Protein AF-0000000080482370 (afdb_homodimer)

pLDDT: mean 96.62, std 3.73, range [71.25, 99.0]

Secondary structure (DSSP, 8-state):
----TTPPPPPPPTT-BTTEEEEETTT--EE-SSSS--SB-TTT--BEEEEESS---GGG--SSSGGGGGGGSSSS--S-S------EEE-HHHHHHHT-SEEEEEEGGGSTTSBTHHHHHHHHHHHHHHHT--EEEES-SSHHHHHHHHHHHHHT-EEEEEEETT---HHHHHHHHHTT-EEEEESS-HHHHHHHHHHHHHTTS-EE-STT-TTHHHHHTHHHHHHHHHHHHHHSS--SEEEEE-SSSHHHHHHHHHHHHHHHHTSS-GGGSPEEEEEEETTB-HHHHHHHHT-SSPPP-SS---S-GGG--SS-TTHHHHHHHHHHTT-EEEEE-HHHHHHHHHHHHTTT--B-HHHHHHHHHHHHHHHHTSS-TT-EEEEEE-BBGGG-HHHHHHHSPPPEEE-S-HHHHHHHHH-/----TTPPPPPPPTT-BTTEEEEETTT--EE-SSSS--SB-TTT--BEEEEESS---GGG--SSSGGGGGGGSSSS--S-S------EEE-HHHHHHHT-SEEEEEEGGGSTTSBTHHHHHHHHHHHHHHHT--EEEES-SSHHHHHHHHHHHHHT-EEEEEEETT---HHHHHHHHHTT-EEEEESS-HHHHHHHHHHHHHTTS-EE-STT-TTHHHHHTHHHHHHHHHHHHHHSS--SEEEEE-SSSHHHHHHHHHHHHHHHHTSS-GGGSPEEEEEEETTB-HHHHHHHHT-SSPPP-SS---S-GGG--SS-TTHHHHHHHHHHTT-EEEEE-HHHHHHHHHHHHTTT--B-HHHHHHHHHHHHHHHHTSS-TT-EEEEEE-BBGGG-HHHHHHHSPPPEEE-S-HHHHHHHHH-

Radius of gyration: 26.83 Å; Cα contacts (8 Å, |Δi|>4): 2049; chains: 2; bounding box: 62×74×64 Å

Structure (mmCIF, N/CA/C/O backbone):
data_AF-0000000080482370-model_v1
#
loop_
_entity.id
_entity.type
_entity.pdbx_description
1 polymer 'Threonine synthase'
#
loop_
_atom_site.group_PDB
_atom_site.id
_atom_site.type_symbol
_atom_site.label_atom_id
_atom_site.label_alt_id
_atom_site.label_comp_id
_atom_site.label_asym_id
_atom_site.label_entity_id
_atom_site.label_seq_id
_atom_site.pdbx_PDB_ins_code
_atom_site.Cartn_x
_atom_site.Cartn_y
_atom_site.Cartn_z
_atom_site.occupancy
_atom_site.B_iso_or_equiv
_atom_site.auth_seq_id
_atom_site.auth_comp_id
_atom_site.auth_asym_id
_atom_site.auth_atom_id
_atom_site.pdbx_PDB_model_num
ATOM 1 N N . MET A 1 1 ? 8.766 -36.75 -7.984 1 87.38 1 MET A N 1
ATOM 2 C CA . MET A 1 1 ? 8.227 -36.594 -6.637 1 87.38 1 MET A CA 1
ATOM 3 C C . MET A 1 1 ? 6.703 -36.562 -6.664 1 87.38 1 MET A C 1
ATOM 5 O O . MET A 1 1 ? 6.109 -36.125 -7.656 1 87.38 1 MET A O 1
ATOM 9 N N . SER A 1 2 ? 6.082 -36.969 -5.535 1 91.25 2 SER A N 1
ATOM 10 C CA . SER A 1 2 ? 4.625 -37 -5.457 1 91.25 2 SER A CA 1
ATOM 11 C C . SER A 1 2 ? 4.078 -35.625 -5.086 1 91.25 2 SER A C 1
ATOM 13 O O . SER A 1 2 ? 4.621 -34.938 -4.211 1 91.25 2 SER A O 1
ATOM 15 N N . LEU A 1 3 ? 3.051 -35.25 -5.801 1 95.25 3 LEU A N 1
ATOM 16 C CA . LEU A 1 3 ? 2.344 -34 -5.48 1 95.25 3 LEU A CA 1
ATOM 17 C C . LEU A 1 3 ? 1.021 -34.312 -4.785 1 95.25 3 LEU A C 1
ATOM 19 O O . LEU A 1 3 ? 0.15 -33.438 -4.703 1 95.25 3 LEU A O 1
ATOM 23 N N . GLU A 1 4 ? 0.914 -35.5 -4.273 1 97.19 4 GLU A N 1
ATOM 24 C CA . GLU A 1 4 ? -0.281 -35.875 -3.514 1 97.19 4 GLU A CA 1
ATOM 25 C C . GLU A 1 4 ? -0.343 -35.094 -2.195 1 97.19 4 GLU A C 1
ATOM 27 O O . GLU A 1 4 ? 0.682 -34.906 -1.541 1 97.19 4 GLU A O 1
ATOM 32 N N . LEU A 1 5 ? -1.515 -34.75 -1.799 1 98.12 5 LEU A N 1
ATOM 33 C CA . LEU A 1 5 ? -1.731 -33.938 -0.589 1 98.12 5 LEU A CA 1
ATOM 34 C C . LEU A 1 5 ? -1.201 -34.688 0.639 1 98.12 5 LEU A C 1
ATOM 36 O O . LEU A 1 5 ? -0.65 -34.062 1.549 1 98.12 5 LEU A O 1
ATOM 40 N N . THR A 1 6 ? -1.288 -36.031 0.65 1 97 6 THR A N 1
ATOM 41 C CA . THR A 1 6 ? -0.94 -36.812 1.835 1 97 6 THR A CA 1
ATOM 42 C C . THR A 1 6 ? 0.408 -37.5 1.652 1 97 6 THR A C 1
ATOM 44 O O . THR A 1 6 ? 0.727 -38.438 2.371 1 97 6 THR A O 1
ATOM 47 N N . ALA A 1 7 ? 1.116 -37.094 0.603 1 95.38 7 ALA A N 1
ATOM 48 C CA . ALA A 1 7 ? 2.457 -37.625 0.438 1 95.38 7 ALA A CA 1
ATOM 49 C C . ALA A 1 7 ? 3.287 -37.438 1.704 1 95.38 7 ALA A C 1
ATOM 51 O O . ALA A 1 7 ? 3.211 -36.406 2.354 1 95.38 7 ALA A O 1
ATOM 52 N N . PRO A 1 8 ? 4.031 -38.469 2.096 1 94.5 8 PRO A N 1
ATOM 53 C CA . PRO A 1 8 ? 4.836 -38.312 3.312 1 94.5 8 PRO A CA 1
ATOM 54 C C . PRO A 1 8 ? 5.926 -37.25 3.18 1 94.5 8 PRO A C 1
ATOM 56 O O . PRO A 1 8 ? 6.297 -36.875 2.062 1 94.5 8 PRO A O 1
ATOM 59 N N . ALA A 1 9 ? 6.426 -36.844 4.332 1 93.38 9 ALA A N 1
ATOM 60 C CA . ALA A 1 9 ? 7.562 -35.906 4.34 1 93.38 9 ALA A CA 1
ATOM 61 C C . ALA A 1 9 ? 8.773 -36.531 3.645 1 93.38 9 ALA A C 1
ATOM 63 O O . ALA A 1 9 ? 9.039 -37.719 3.791 1 93.38 9 ALA A O 1
ATOM 64 N N . PRO A 1 10 ? 9.406 -35.719 2.949 1 92.5 10 PRO A N 1
ATOM 65 C CA . PRO A 1 10 ? 10.562 -36.25 2.223 1 92.5 10 PRO A CA 1
ATOM 66 C C . PRO A 1 10 ? 11.758 -36.531 3.131 1 92.5 10 PRO A C 1
ATOM 68 O O . PRO A 1 10 ? 11.898 -35.875 4.18 1 92.5 10 PRO A O 1
ATOM 71 N N . GLU A 1 11 ? 12.555 -37.5 2.68 1 94.88 11 GLU A N 1
ATOM 72 C CA . GLU A 1 11 ? 13.836 -37.75 3.334 1 94.88 11 GLU A CA 1
ATOM 73 C C . GLU A 1 11 ? 14.922 -36.812 2.787 1 94.88 11 GLU A C 1
ATOM 75 O O . GLU A 1 11 ? 14.992 -36.594 1.579 1 94.88 11 GLU A O 1
ATOM 80 N N . GLU A 1 12 ? 15.719 -36.344 3.656 1 97.5 12 GLU A N 1
ATOM 81 C CA . GLU A 1 12 ? 16.781 -35.438 3.26 1 97.5 12 GLU A CA 1
ATOM 82 C C . GLU A 1 12 ? 17.812 -36.125 2.391 1 97.5 12 GLU A C 1
ATOM 84 O O . GLU A 1 12 ? 18.422 -37.125 2.814 1 97.5 12 GLU A O 1
ATOM 89 N N . PRO A 1 13 ? 17.984 -35.656 1.242 1 98 13 PRO A N 1
ATOM 90 C CA . PRO A 1 13 ? 19.047 -36.25 0.412 1 98 13 PRO A CA 1
ATOM 91 C C . PRO A 1 13 ? 20.422 -35.688 0.731 1 98 13 PRO A C 1
ATOM 93 O O . PRO A 1 13 ? 20.547 -34.719 1.469 1 98 13 PRO A O 1
ATOM 96 N N . SER A 1 14 ? 21.438 -36.312 0.181 1 97.69 14 SER A N 1
ATOM 97 C CA . SER A 1 14 ? 22.812 -35.938 0.451 1 97.69 14 SER A CA 1
ATOM 98 C C . SER A 1 14 ? 23.125 -34.562 -0.14 1 97.69 14 SER A C 1
ATOM 100 O O . SER A 1 14 ? 23.969 -33.812 0.368 1 97.69 14 SER A O 1
ATOM 102 N N . VAL A 1 15 ? 22.359 -34.125 -1.135 1 97.88 15 VAL A N 1
ATOM 103 C CA . VAL A 1 15 ? 22.641 -32.875 -1.849 1 97.88 15 VAL A CA 1
ATOM 104 C C . VAL A 1 15 ? 22.016 -31.688 -1.105 1 97.88 15 VAL A C 1
ATOM 106 O O . VAL A 1 15 ? 22.25 -30.531 -1.459 1 97.88 15 VAL A O 1
ATOM 109 N N . ALA A 1 16 ? 21.281 -31.984 -0.115 1 98.06 16 ALA A N 1
ATOM 110 C CA . ALA A 1 16 ? 20.562 -30.922 0.606 1 98.06 16 ALA A CA 1
ATOM 111 C C . ALA A 1 16 ? 21.547 -29.969 1.276 1 98.06 16 ALA A C 1
ATOM 113 O O . ALA A 1 16 ? 22.641 -30.375 1.692 1 98.06 16 ALA A O 1
ATOM 114 N N . ASP A 1 17 ? 21.234 -28.766 1.268 1 97.31 17 ASP A N 1
ATOM 115 C CA . ASP A 1 17 ? 21.922 -27.75 2.059 1 97.31 17 ASP A CA 1
ATOM 116 C C . ASP A 1 17 ? 21.062 -27.312 3.252 1 97.31 17 ASP A C 1
ATOM 118 O O . ASP A 1 17 ? 20.109 -26.562 3.098 1 97.31 17 ASP A O 1
ATOM 122 N N . ASP A 1 18 ? 21.453 -27.734 4.527 1 95.31 18 ASP A N 1
ATOM 123 C CA . ASP A 1 18 ? 20.734 -27.438 5.758 1 95.31 18 ASP A CA 1
ATOM 124 C C . ASP A 1 18 ? 19.25 -27.812 5.633 1 95.31 18 ASP A C 1
ATOM 126 O O . ASP A 1 18 ? 18.375 -26.984 5.859 1 95.31 18 ASP A O 1
ATOM 130 N N . GLY A 1 19 ? 19.031 -28.953 5.023 1 97.25 19 GLY A N 1
ATOM 131 C CA . GLY A 1 19 ? 17.703 -29.516 4.949 1 97.25 19 GLY A CA 1
ATOM 132 C C . GLY A 1 19 ? 16.906 -29.031 3.748 1 97.25 19 GLY A C 1
ATOM 133 O O . GLY A 1 19 ? 15.734 -29.359 3.592 1 97.25 19 GLY A O 1
ATOM 134 N N . THR A 1 20 ? 17.5 -28.203 2.877 1 98.19 20 THR A N 1
ATOM 135 C CA . THR A 1 20 ? 16.828 -27.641 1.705 1 98.19 20 THR A CA 1
ATOM 136 C C . THR A 1 20 ? 17.438 -28.203 0.421 1 98.19 20 THR A C 1
ATOM 138 O O . THR A 1 20 ? 18.672 -28.312 0.31 1 98.19 20 THR A O 1
ATOM 141 N N . TRP A 1 21 ? 16.656 -28.625 -0.533 1 98.5 21 TRP A N 1
ATOM 142 C CA . TRP A 1 21 ? 17.156 -29.047 -1.839 1 98.5 21 TRP A CA 1
ATOM 143 C C . TRP A 1 21 ? 16.125 -28.781 -2.928 1 98.5 21 TRP A C 1
ATOM 145 O O . TRP A 1 21 ? 15.008 -28.328 -2.641 1 98.5 21 TRP A O 1
ATOM 155 N N . LEU A 1 22 ? 16.469 -28.891 -4.18 1 98.5 22 LEU A N 1
ATOM 156 C CA . LEU A 1 22 ? 15.578 -28.828 -5.324 1 98.5 22 LEU A CA 1
ATOM 157 C C . LEU A 1 22 ? 15.25 -30.219 -5.844 1 98.5 22 LEU A C 1
ATOM 159 O O . LEU A 1 22 ? 16.125 -31.094 -5.879 1 98.5 22 LEU A O 1
ATOM 163 N N . GLU A 1 23 ? 14.023 -30.406 -6.188 1 98.44 23 GLU A N 1
ATOM 164 C CA . GLU A 1 23 ? 13.617 -31.703 -6.719 1 98.44 23 GLU A CA 1
ATOM 165 C C . GLU A 1 23 ? 12.711 -31.547 -7.934 1 98.44 23 GLU A C 1
ATOM 167 O O . GLU A 1 23 ? 11.797 -30.719 -7.93 1 98.44 23 GLU A O 1
ATOM 172 N N . CYS A 1 24 ? 12.969 -32.281 -8.969 1 98.31 24 CYS A N 1
ATOM 173 C CA . CYS A 1 24 ? 12.164 -32.25 -10.188 1 98.31 24 CYS A CA 1
ATOM 174 C C . CYS A 1 24 ? 10.828 -32.938 -9.977 1 98.31 24 CYS A C 1
ATOM 176 O O . CYS A 1 24 ? 10.773 -34.062 -9.484 1 98.31 24 CYS A O 1
ATOM 178 N N . ILE A 1 25 ? 9.789 -32.344 -10.43 1 97.69 25 ILE A N 1
ATOM 179 C CA . ILE A 1 25 ? 8.461 -32.906 -10.172 1 97.69 25 ILE A CA 1
ATOM 180 C C . ILE A 1 25 ? 8.164 -34 -11.172 1 97.69 25 ILE A C 1
ATOM 182 O O . ILE A 1 25 ? 7.211 -34.781 -10.992 1 97.69 25 ILE A O 1
ATOM 186 N N . GLU A 1 26 ? 8.945 -34.094 -12.195 1 96.75 26 GLU A N 1
ATOM 187 C CA . GLU A 1 26 ? 8.711 -35.062 -13.258 1 96.75 26 GLU A CA 1
ATOM 188 C C . GLU A 1 26 ? 9.555 -36.312 -13.055 1 96.75 26 GLU A C 1
ATOM 190 O O . GLU A 1 26 ? 9.023 -37.438 -12.984 1 96.75 26 GLU A O 1
ATOM 195 N N . CYS A 1 27 ? 10.914 -36.156 -12.914 1 97.69 27 CYS A N 1
ATOM 196 C CA . CYS A 1 27 ? 11.773 -37.344 -12.906 1 97.69 27 CYS A CA 1
ATOM 197 C C . CYS A 1 27 ? 12.344 -37.594 -11.516 1 97.69 27 CYS A C 1
ATOM 199 O O . CYS A 1 27 ? 13 -38.625 -11.281 1 97.69 27 CYS A O 1
ATOM 201 N N . GLY A 1 28 ? 12.203 -36.656 -10.578 1 97.12 28 GLY A N 1
ATOM 202 C CA . GLY A 1 28 ? 12.617 -36.875 -9.203 1 97.12 28 GLY A CA 1
ATOM 203 C C . GLY A 1 28 ? 14.078 -36.531 -8.961 1 97.12 28 GLY A C 1
ATOM 204 O O . GLY A 1 28 ? 14.57 -36.688 -7.84 1 97.12 28 GLY A O 1
ATOM 205 N N . ALA A 1 29 ? 14.742 -36.031 -9.977 1 98.06 29 ALA A N 1
ATOM 206 C CA . ALA A 1 29 ? 16.141 -35.625 -9.789 1 98.06 29 ALA A CA 1
ATOM 207 C C . ALA A 1 29 ? 16.266 -34.594 -8.688 1 98.06 29 ALA A C 1
ATOM 209 O O . ALA A 1 29 ? 15.414 -33.719 -8.555 1 98.06 29 ALA A O 1
ATOM 210 N N . GLN A 1 30 ? 17.328 -34.719 -7.891 1 98.31 30 GLN A N 1
ATOM 211 C CA . GLN A 1 30 ? 17.578 -33.844 -6.738 1 98.31 30 GLN A CA 1
ATOM 212 C C . GLN A 1 30 ? 18.844 -33.031 -6.918 1 98.31 30 GLN A C 1
ATOM 214 O O . GLN A 1 30 ? 19.844 -33.531 -7.457 1 98.31 30 GLN A O 1
ATOM 219 N N . PHE A 1 31 ? 18.766 -31.766 -6.543 1 98.38 31 PHE A N 1
ATOM 220 C CA . PHE A 1 31 ? 19.906 -30.859 -6.742 1 98.38 31 PHE A CA 1
ATOM 221 C C . PHE A 1 31 ? 20.141 -30.016 -5.5 1 98.38 31 PHE A C 1
ATOM 223 O O . PHE A 1 31 ? 19.203 -29.703 -4.766 1 98.38 31 PHE A O 1
ATOM 230 N N . ALA A 1 32 ? 21.453 -29.656 -5.297 1 98 32 ALA A N 1
ATOM 231 C CA . ALA A 1 32 ? 21.766 -28.641 -4.301 1 98 32 ALA A CA 1
ATOM 232 C C . ALA A 1 32 ? 21.094 -27.312 -4.637 1 98 32 ALA A C 1
ATOM 234 O O . ALA A 1 32 ? 21.062 -26.906 -5.801 1 98 32 ALA A O 1
ATOM 235 N N . PRO A 1 33 ? 20.578 -26.703 -3.668 1 97.81 33 PRO A N 1
ATOM 236 C CA . PRO A 1 33 ? 19.75 -25.531 -3.951 1 97.81 33 PRO A CA 1
ATOM 237 C C . PRO A 1 33 ? 20.562 -24.297 -4.336 1 97.81 33 PRO A C 1
ATOM 239 O O . PRO A 1 33 ? 20.078 -23.438 -5.082 1 97.81 33 PRO A O 1
ATOM 242 N N . PHE A 1 34 ? 21.812 -24.156 -3.824 1 96.38 34 PHE A N 1
ATOM 243 C CA . PHE A 1 34 ? 22.5 -22.875 -3.941 1 96.38 34 PHE A CA 1
ATOM 244 C C . PHE A 1 34 ? 23.891 -23.047 -4.551 1 96.38 34 PHE A C 1
ATOM 246 O O . PHE A 1 34 ? 24.734 -22.172 -4.41 1 96.38 34 PHE A O 1
ATOM 253 N N . GLU A 1 35 ? 24.156 -24.141 -5.16 1 94.69 35 GLU A N 1
ATOM 254 C CA . GLU A 1 35 ? 25.469 -24.375 -5.758 1 94.69 35 GLU A CA 1
ATOM 255 C C . GLU A 1 35 ? 25.516 -23.859 -7.191 1 94.69 35 GLU A C 1
ATOM 257 O O . GLU A 1 35 ? 26.578 -23.453 -7.668 1 94.69 35 GLU A O 1
ATOM 262 N N . ASP A 1 36 ? 24.391 -24 -7.871 1 93.5 36 ASP A N 1
ATOM 263 C CA . ASP A 1 36 ? 24.266 -23.531 -9.25 1 93.5 36 ASP A CA 1
ATOM 264 C C . ASP A 1 36 ? 22.922 -22.859 -9.484 1 93.5 36 ASP A C 1
ATOM 266 O O . ASP A 1 36 ? 21.953 -23.109 -8.758 1 93.5 36 ASP A O 1
ATOM 270 N N . ILE A 1 37 ? 22.969 -21.984 -10.445 1 93.62 37 ILE A N 1
ATOM 271 C CA . ILE A 1 37 ? 21.688 -21.422 -10.898 1 93.62 37 ILE A CA 1
ATOM 272 C C . ILE A 1 37 ? 20.906 -22.469 -11.664 1 93.62 37 ILE A C 1
ATOM 274 O O . ILE A 1 37 ? 21.375 -23.016 -12.664 1 93.62 37 ILE A O 1
ATOM 278 N N . ARG A 1 38 ? 19.75 -22.828 -11.188 1 93.56 38 ARG A N 1
ATOM 279 C CA . ARG A 1 38 ? 18.891 -23.828 -11.82 1 93.56 38 ARG A CA 1
ATOM 280 C C . ARG A 1 38 ? 17.438 -23.375 -11.836 1 93.56 38 ARG A C 1
ATOM 282 O O . ARG A 1 38 ? 16.875 -23.047 -10.789 1 93.56 38 ARG A O 1
ATOM 289 N N . TYR A 1 39 ? 16.906 -23.359 -13.023 1 93.81 39 TYR A N 1
ATOM 290 C CA . TYR A 1 39 ? 15.5 -22.984 -13.156 1 93.81 39 TYR A CA 1
ATOM 291 C C . TYR A 1 39 ? 14.641 -24.203 -13.469 1 93.81 39 TYR A C 1
ATOM 293 O O . TYR A 1 39 ? 13.469 -24.25 -13.07 1 93.81 39 TYR A O 1
ATOM 301 N N . THR A 1 40 ? 15.172 -25.109 -14.211 1 95.31 40 THR A N 1
ATOM 302 C CA . THR A 1 40 ? 14.531 -26.375 -14.562 1 95.31 40 THR A CA 1
ATOM 303 C C . THR A 1 40 ? 15.484 -27.531 -14.328 1 95.31 40 THR A C 1
ATOM 305 O O . THR A 1 40 ? 16.672 -27.328 -14.039 1 95.31 40 THR A O 1
ATOM 308 N N . CYS A 1 41 ? 14.945 -28.703 -14.398 1 97.31 41 CYS A N 1
ATOM 309 C CA . CYS A 1 41 ? 15.711 -29.922 -14.172 1 97.31 41 CYS A CA 1
ATOM 310 C C . CYS A 1 41 ? 16.781 -30.109 -15.242 1 97.31 41 CYS A C 1
ATOM 312 O O . CYS A 1 41 ? 16.484 -30 -16.438 1 97.31 41 CYS A O 1
ATOM 314 N N . ASP A 1 42 ? 18 -30.469 -14.828 1 95.88 42 ASP A N 1
ATOM 315 C CA . ASP A 1 42 ? 19.109 -30.688 -15.75 1 95.88 42 ASP A CA 1
ATOM 316 C C . ASP A 1 42 ? 18.891 -31.938 -16.594 1 95.88 42 ASP A C 1
ATOM 318 O O . ASP A 1 42 ? 19.453 -32.062 -17.688 1 95.88 42 ASP A O 1
ATOM 322 N N . ASP A 1 43 ? 18.078 -32.812 -16.094 1 97.12 43 ASP A N 1
ATOM 323 C CA . ASP A 1 43 ? 17.938 -34.125 -16.719 1 97.12 43 ASP A CA 1
ATOM 324 C C . ASP A 1 43 ? 16.781 -34.156 -17.703 1 97.12 43 ASP A C 1
ATOM 326 O O . ASP A 1 43 ? 16.859 -34.781 -18.75 1 97.12 43 ASP A O 1
ATOM 330 N N . CYS A 1 44 ? 15.68 -33.469 -17.406 1 97.62 44 CYS A N 1
ATOM 331 C CA . CYS A 1 44 ? 14.508 -33.656 -18.266 1 97.62 44 CYS A CA 1
ATOM 332 C C . CYS A 1 44 ? 13.836 -32.312 -18.547 1 97.62 44 CYS A C 1
ATOM 334 O O . CYS A 1 44 ? 12.766 -32.281 -19.172 1 97.62 44 CYS A O 1
ATOM 336 N N . ASP A 1 45 ? 14.312 -31.188 -17.969 1 95.88 45 ASP A N 1
ATOM 337 C CA . ASP A 1 45 ? 13.844 -29.828 -18.172 1 95.88 45 ASP A CA 1
ATOM 338 C C . ASP A 1 45 ? 12.523 -29.578 -17.453 1 95.88 45 ASP A C 1
ATOM 340 O O . ASP A 1 45 ? 11.828 -28.609 -17.719 1 95.88 45 ASP A O 1
ATOM 344 N N . GLY A 1 46 ? 12.141 -30.469 -16.562 1 96.75 46 GLY A N 1
ATOM 345 C CA . GLY A 1 46 ? 10.922 -30.312 -15.781 1 96.75 46 GLY A CA 1
ATOM 346 C C . GLY A 1 46 ? 11.023 -29.234 -14.711 1 96.75 46 GLY A C 1
ATOM 347 O O . GLY A 1 46 ? 12.117 -28.75 -14.43 1 96.75 46 GLY A O 1
ATOM 348 N N . LEU A 1 47 ? 9.875 -28.875 -14.18 1 97.75 47 LEU A N 1
ATOM 349 C CA . LEU A 1 47 ? 9.82 -27.875 -13.117 1 97.75 47 LEU A CA 1
ATOM 350 C C . LEU A 1 47 ? 10.469 -28.406 -11.836 1 97.75 47 LEU A C 1
ATOM 352 O O . LEU A 1 47 ? 10.414 -29.609 -11.562 1 97.75 47 LEU A O 1
ATOM 356 N N . LEU A 1 48 ? 11.062 -27.516 -11.141 1 98.06 48 LEU A N 1
ATOM 357 C CA . LEU A 1 48 ? 11.656 -27.844 -9.844 1 98.06 48 LEU A CA 1
ATOM 358 C C . LEU A 1 48 ? 10.797 -27.312 -8.703 1 98.06 48 LEU A C 1
ATOM 360 O O . LEU A 1 48 ? 10.086 -26.328 -8.859 1 98.06 48 LEU A O 1
ATOM 364 N N . GLU A 1 49 ? 10.812 -27.984 -7.641 1 98.12 49 GLU A N 1
ATOM 365 C CA . GLU A 1 49 ? 10.227 -27.531 -6.383 1 98.12 49 GLU A CA 1
ATOM 366 C C . GLU A 1 49 ? 11.266 -27.516 -5.266 1 98.12 49 GLU A C 1
ATOM 368 O O . GLU A 1 49 ? 12.094 -28.422 -5.168 1 98.12 49 GLU A O 1
ATOM 373 N N . VAL A 1 50 ? 11.266 -26.469 -4.484 1 98.38 50 VAL A N 1
ATOM 374 C CA . VAL A 1 50 ? 12.102 -26.422 -3.289 1 98.38 50 VAL A CA 1
ATOM 375 C C . VAL A 1 50 ? 11.539 -27.359 -2.23 1 98.38 50 VAL A C 1
ATOM 377 O O . VAL A 1 50 ? 10.352 -27.328 -1.923 1 98.38 50 VAL A O 1
ATOM 380 N N . ARG A 1 51 ? 12.367 -28.188 -1.708 1 98 51 ARG A N 1
ATOM 381 C CA . ARG A 1 51 ? 11.961 -29.172 -0.711 1 98 51 ARG A CA 1
ATOM 382 C C . ARG A 1 51 ? 12.672 -28.938 0.615 1 98 51 ARG A C 1
ATOM 384 O O . ARG A 1 51 ? 13.773 -28.375 0.644 1 98 51 ARG A O 1
ATOM 391 N N . TYR A 1 52 ? 12.016 -29.391 1.621 1 97.69 52 TYR A N 1
ATOM 392 C CA . TYR A 1 52 ? 12.547 -29.25 2.971 1 97.69 52 TYR A CA 1
ATOM 393 C C . TYR A 1 52 ? 12.5 -30.562 3.732 1 97.69 52 TYR A C 1
ATOM 395 O O . TYR A 1 52 ? 11.5 -31.281 3.66 1 97.69 52 TYR A O 1
ATOM 403 N N . ALA A 1 53 ? 13.5 -30.828 4.5 1 96.81 53 ALA A N 1
ATOM 404 C CA . ALA A 1 53 ? 13.578 -32.062 5.289 1 96.81 53 ALA A CA 1
ATOM 405 C C . ALA A 1 53 ? 12.664 -32 6.508 1 96.81 53 ALA A C 1
ATOM 407 O O . ALA A 1 53 ? 12.188 -33.031 6.996 1 96.81 53 ALA A O 1
ATOM 408 N N . SER A 1 54 ? 12.414 -30.844 6.965 1 95.56 54 SER A N 1
ATOM 409 C CA . SER A 1 54 ? 11.609 -30.609 8.156 1 95.56 54 SER A CA 1
ATOM 410 C C . SER A 1 54 ? 10.461 -29.656 7.871 1 95.56 54 SER A C 1
ATOM 412 O O . SER A 1 54 ? 10.602 -28.438 8.055 1 95.56 54 SER A O 1
ATOM 414 N N . PRO A 1 55 ? 9.297 -30.203 7.496 1 96.31 55 PRO A N 1
ATOM 415 C CA . PRO A 1 55 ? 8.156 -29.312 7.301 1 96.31 55 PRO A CA 1
ATOM 416 C C . PRO A 1 55 ? 7.824 -28.5 8.547 1 96.31 55 PRO A C 1
ATOM 418 O O . PRO A 1 55 ? 8.016 -28.984 9.672 1 96.31 55 PRO A O 1
ATOM 421 N N . PRO A 1 56 ? 7.258 -27.344 8.398 1 97.44 56 PRO A N 1
ATOM 422 C CA . PRO A 1 56 ? 7.07 -26.422 9.523 1 97.44 56 PRO A CA 1
ATOM 423 C C . PRO A 1 56 ? 5.883 -26.797 10.406 1 97.44 56 PRO A C 1
ATOM 425 O O . PRO A 1 56 ? 4.953 -27.469 9.945 1 97.44 56 PRO A O 1
ATOM 428 N N . THR A 1 57 ? 5.902 -26.391 11.68 1 97.88 57 THR A N 1
ATOM 429 C CA . THR A 1 57 ? 4.762 -26.422 12.586 1 97.88 57 THR A CA 1
ATOM 430 C C . THR A 1 57 ? 4.328 -25 12.961 1 97.88 57 THR A C 1
ATOM 432 O O . THR A 1 57 ? 5.094 -24.047 12.789 1 97.88 57 THR A O 1
ATOM 435 N N . TRP A 1 58 ? 3.1 -24.875 13.414 1 98 58 TRP A N 1
ATOM 436 C CA . TRP A 1 58 ? 2.588 -23.562 13.781 1 98 58 TRP A CA 1
ATOM 437 C C . TRP A 1 58 ? 3.451 -22.922 14.859 1 98 58 TRP A C 1
ATOM 439 O O . TRP A 1 58 ? 3.611 -21.688 14.891 1 98 58 TRP A O 1
ATOM 449 N N . ASP A 1 59 ? 4.043 -23.672 15.719 1 97.81 59 ASP A N 1
ATOM 450 C CA . ASP A 1 59 ? 4.836 -23.203 16.844 1 97.81 59 ASP A CA 1
ATOM 451 C C . ASP A 1 59 ? 6.16 -22.609 16.375 1 97.81 59 ASP A C 1
ATOM 453 O O . ASP A 1 59 ? 6.832 -21.891 17.125 1 97.81 59 ASP A O 1
ATOM 457 N N . ASP A 1 60 ? 6.516 -22.938 15.117 1 97.88 60 ASP A N 1
ATOM 458 C CA . ASP A 1 60 ? 7.785 -22.469 14.57 1 97.88 60 ASP A CA 1
ATOM 459 C C . ASP A 1 60 ? 7.688 -21 14.133 1 97.88 60 ASP A C 1
ATOM 461 O O . ASP A 1 60 ? 8.703 -20.359 13.891 1 97.88 60 ASP A O 1
ATOM 465 N N . PHE A 1 61 ? 6.477 -20.5 13.992 1 98.12 61 PHE A N 1
ATOM 466 C CA . PHE A 1 61 ? 6.281 -19.203 13.367 1 98.12 61 PHE A CA 1
ATOM 467 C C . PHE A 1 61 ? 6.336 -18.094 14.406 1 98.12 61 PHE A C 1
ATOM 469 O O . PHE A 1 61 ? 5.691 -18.172 15.453 1 98.12 61 PHE A O 1
ATOM 476 N N . ASP A 1 62 ? 7.133 -17.125 14.141 1 97.44 62 ASP A N 1
ATOM 477 C CA . ASP A 1 62 ? 7.316 -15.961 14.992 1 97.44 62 ASP A CA 1
ATOM 478 C C . ASP A 1 62 ? 7.703 -14.727 14.172 1 97.44 62 ASP A C 1
ATOM 480 O O . ASP A 1 62 ? 8.367 -14.852 13.141 1 97.44 62 ASP A O 1
ATOM 484 N N . GLY A 1 63 ? 7.137 -13.586 14.633 1 95.69 63 GLY A N 1
ATOM 485 C CA . GLY A 1 63 ? 7.449 -12.359 13.914 1 95.69 63 GLY A CA 1
ATOM 486 C C . GLY A 1 63 ? 6.289 -11.852 13.078 1 95.69 63 GLY A C 1
ATOM 487 O O . GLY A 1 63 ? 5.129 -11.961 13.477 1 95.69 63 GLY A O 1
ATOM 488 N N . ARG A 1 64 ? 6.645 -11.234 11.945 1 95.12 64 ARG A N 1
ATOM 489 C CA . ARG A 1 64 ? 5.617 -10.617 11.109 1 95.12 64 ARG A CA 1
ATOM 490 C C . ARG A 1 64 ? 5.953 -10.766 9.625 1 95.12 64 ARG A C 1
ATOM 492 O O . ARG A 1 64 ? 7.121 -10.914 9.266 1 95.12 64 ARG A O 1
ATOM 499 N N . GLY A 1 65 ? 4.938 -10.734 8.828 1 97.12 65 GLY A N 1
ATOM 500 C CA . GLY A 1 65 ? 5.125 -10.758 7.391 1 97.12 65 GLY A CA 1
ATOM 501 C C . GLY A 1 65 ? 5.637 -12.086 6.875 1 97.12 65 GLY A C 1
ATOM 502 O O . GLY A 1 65 ? 5.367 -13.133 7.469 1 97.12 65 GLY A O 1
ATOM 503 N N . VAL A 1 66 ? 6.352 -12.055 5.754 1 98.75 66 VAL A N 1
ATOM 504 C CA . VAL A 1 66 ? 6.82 -13.266 5.086 1 98.75 66 VAL A CA 1
ATOM 505 C C . VAL A 1 66 ? 7.789 -14.016 6 1 98.75 66 VAL A C 1
ATOM 507 O O . VAL A 1 66 ? 7.691 -15.234 6.148 1 98.75 66 VAL A O 1
ATOM 510 N N . TRP A 1 67 ? 8.5 -13.352 6.707 1 98.5 67 TRP A N 1
ATOM 511 C CA . TRP A 1 67 ? 9.602 -13.992 7.418 1 98.5 67 TRP A CA 1
ATOM 512 C C . TRP A 1 67 ? 9.172 -14.43 8.812 1 98.5 67 TRP A C 1
ATOM 514 O O . TRP A 1 67 ? 9.961 -15.016 9.562 1 98.5 67 TRP A O 1
ATOM 524 N N . ARG A 1 68 ? 7.918 -14.039 9.195 1 98.19 68 ARG A N 1
ATOM 525 C CA . ARG A 1 68 ? 7.273 -14.758 10.289 1 98.19 68 ARG A CA 1
ATOM 526 C C . ARG A 1 68 ? 7.352 -16.266 10.078 1 98.19 68 ARG A C 1
ATOM 528 O O . ARG A 1 68 ? 7.477 -17.031 11.039 1 98.19 68 ARG A O 1
ATOM 535 N N . TYR A 1 69 ? 7.445 -16.656 8.844 1 98.75 69 TYR A N 1
ATOM 536 C CA . TYR A 1 69 ? 7.336 -18.047 8.461 1 98.75 69 TYR A CA 1
ATOM 537 C C . TYR A 1 69 ? 8.68 -18.594 7.984 1 98.75 69 TYR A C 1
ATOM 539 O O . TYR A 1 69 ? 8.734 -19.453 7.105 1 98.75 69 TYR A O 1
ATOM 547 N N . ASN A 1 70 ? 9.742 -18.078 8.547 1 98.31 70 ASN A N 1
ATOM 548 C CA . ASN A 1 70 ? 11.07 -18.453 8.094 1 98.31 70 ASN A CA 1
ATOM 549 C C . ASN A 1 70 ? 11.32 -19.953 8.266 1 98.31 70 ASN A C 1
ATOM 551 O O . ASN A 1 70 ? 12.078 -20.547 7.504 1 98.31 70 ASN A O 1
ATOM 555 N N . ALA A 1 71 ? 10.594 -20.672 9.148 1 98.25 71 ALA A N 1
ATOM 556 C CA . ALA A 1 71 ? 10.734 -22.109 9.344 1 98.25 71 ALA A CA 1
ATOM 557 C C . ALA A 1 71 ? 10.25 -22.891 8.117 1 98.25 71 ALA A C 1
ATOM 559 O O . ALA A 1 71 ? 10.562 -24.062 7.953 1 98.25 71 ALA A O 1
ATOM 560 N N . ALA A 1 72 ? 9.461 -22.234 7.277 1 98.5 72 ALA A N 1
ATOM 561 C CA . ALA A 1 72 ? 8.945 -22.844 6.059 1 98.5 72 ALA A CA 1
ATOM 562 C C . ALA A 1 72 ? 9.68 -22.328 4.828 1 98.5 72 ALA A C 1
ATOM 564 O O . ALA A 1 72 ? 9.227 -22.516 3.695 1 98.5 72 ALA A O 1
ATOM 565 N N . LEU A 1 73 ? 10.742 -21.562 5.023 1 98.62 73 LEU A N 1
ATOM 566 C CA . LEU A 1 73 ? 11.477 -20.906 3.951 1 98.62 73 LEU A CA 1
ATOM 567 C C . LEU A 1 73 ? 12.945 -21.312 3.969 1 98.62 73 LEU A C 1
ATOM 569 O O . LEU A 1 73 ? 13.422 -21.906 4.941 1 98.62 73 LEU A O 1
ATOM 573 N N . PRO A 1 74 ? 13.688 -21.031 2.879 1 98.19 74 PRO A N 1
ATOM 574 C CA . PRO A 1 74 ? 15.055 -21.547 2.797 1 98.19 74 PRO A CA 1
ATOM 575 C C . PRO A 1 74 ? 16.047 -20.734 3.637 1 98.19 74 PRO A C 1
ATOM 577 O O . PRO A 1 74 ? 17.188 -21.156 3.834 1 98.19 74 PRO A O 1
ATOM 580 N N . PHE A 1 75 ? 15.609 -19.531 4.113 1 98.12 75 PHE A N 1
ATOM 581 C CA . PHE A 1 75 ? 16.484 -18.656 4.898 1 98.12 75 PHE A CA 1
ATOM 582 C C . PHE A 1 75 ? 15.766 -18.172 6.156 1 98.12 75 PHE A C 1
ATOM 584 O O . PHE A 1 75 ? 14.539 -18.203 6.23 1 98.12 75 PHE A O 1
ATOM 591 N N . ASP A 1 76 ? 16.547 -17.766 7.109 1 97.38 76 ASP A N 1
ATOM 592 C CA . ASP A 1 76 ? 15.984 -17.172 8.32 1 97.38 76 ASP A CA 1
ATOM 593 C C . ASP A 1 76 ? 15.5 -15.75 8.07 1 97.38 76 ASP A C 1
ATOM 595 O O . ASP A 1 76 ? 14.594 -15.266 8.75 1 97.38 76 ASP A O 1
ATOM 599 N N . GLU A 1 77 ? 16.188 -15.102 7.141 1 97 77 GLU A N 1
ATOM 600 C CA . GLU A 1 77 ? 15.859 -13.727 6.766 1 97 77 GLU A CA 1
ATOM 601 C C . GLU A 1 77 ? 16.109 -13.484 5.277 1 97 77 GLU A C 1
ATOM 603 O O . GLU A 1 77 ? 16.906 -14.18 4.656 1 97 77 GLU A O 1
ATOM 608 N N . GLY A 1 78 ? 15.406 -12.562 4.711 1 97.5 78 GLY A N 1
ATOM 609 C CA . GLY A 1 78 ? 15.57 -12.219 3.307 1 97.5 78 GLY A CA 1
ATOM 610 C C . GLY A 1 78 ? 15.891 -10.758 3.078 1 97.5 78 GLY A C 1
ATOM 611 O O . GLY A 1 78 ? 16.297 -10.055 4.008 1 97.5 78 GLY A O 1
ATOM 612 N N . VAL A 1 79 ? 15.93 -10.336 1.796 1 97.88 79 VAL A N 1
ATOM 613 C CA . VAL A 1 79 ? 15.906 -8.922 1.433 1 97.88 79 VAL A CA 1
ATOM 614 C C . VAL A 1 79 ? 14.484 -8.383 1.557 1 97.88 79 VAL A C 1
ATOM 616 O O . VAL A 1 79 ? 13.633 -8.664 0.712 1 97.88 79 VAL A O 1
ATOM 619 N N . SER A 1 80 ? 14.25 -7.574 2.609 1 98 80 SER A N 1
ATOM 620 C CA . SER A 1 80 ? 12.867 -7.32 2.982 1 98 80 SER A CA 1
ATOM 621 C C . SER A 1 80 ? 12.539 -5.828 2.926 1 98 80 SER A C 1
ATOM 623 O O . SER A 1 80 ? 13.406 -4.992 3.199 1 98 80 SER A O 1
ATOM 625 N N . LEU A 1 81 ? 11.211 -5.309 2.639 1 96.75 81 LEU A N 1
ATOM 626 C CA . LEU A 1 81 ? 10.734 -3.93 2.57 1 96.75 81 LEU A CA 1
ATOM 627 C C . LEU A 1 81 ? 9.477 -3.748 3.408 1 96.75 81 LEU A C 1
ATOM 629 O O . LEU A 1 81 ? 8.617 -2.926 3.074 1 96.75 81 LEU A O 1
ATOM 633 N N . PRO A 1 82 ? 9.219 -4.316 4.246 1 90.12 82 PRO A N 1
ATOM 634 C CA . PRO A 1 82 ? 8.68 -5.52 4.879 1 90.12 82 PRO A CA 1
ATOM 635 C C . PRO A 1 82 ? 7.352 -5.965 4.27 1 90.12 82 PRO A C 1
ATOM 637 O O . PRO A 1 82 ? 6.289 -5.68 4.82 1 90.12 82 PRO A O 1
ATOM 640 N N . GLU A 1 83 ? 7.32 -6.863 3.416 1 98.31 83 GLU A N 1
ATOM 641 C CA . GLU A 1 83 ? 6.227 -7.516 2.705 1 98.31 83 GLU A CA 1
ATOM 642 C C . GLU A 1 83 ? 5.504 -8.516 3.602 1 98.31 83 GLU A C 1
ATOM 644 O O . GLU A 1 83 ? 6.039 -8.938 4.629 1 98.31 83 GLU A O 1
ATOM 649 N N . GLY A 1 84 ? 4.266 -8.812 3.271 1 98.31 84 GLY A N 1
ATOM 650 C CA . GLY A 1 84 ? 3.436 -9.734 4.027 1 98.31 84 GLY A CA 1
ATOM 651 C C . GLY A 1 84 ? 2.596 -9.055 5.09 1 98.31 84 GLY A C 1
ATOM 652 O O . GLY A 1 84 ? 2.467 -7.828 5.094 1 98.31 84 GLY A O 1
ATOM 653 N N . ALA A 1 85 ? 1.865 -9.844 5.914 1 97.62 85 ALA A N 1
ATOM 654 C CA . ALA A 1 85 ? 0.908 -9.359 6.902 1 97.62 85 ALA A CA 1
ATOM 655 C C . ALA A 1 85 ? -0.136 -8.453 6.254 1 97.62 85 ALA A C 1
ATOM 657 O O . ALA A 1 85 ? -0.458 -7.387 6.785 1 97.62 85 ALA A O 1
ATOM 658 N N . THR A 1 86 ? -0.531 -8.859 5.055 1 98.31 86 THR A N 1
ATOM 659 C CA . THR A 1 86 ? -1.549 -8.078 4.355 1 98.31 86 THR A CA 1
ATOM 660 C C . THR A 1 86 ? -2.926 -8.32 4.969 1 98.31 86 THR A C 1
ATOM 662 O O . THR A 1 86 ? -3.145 -9.328 5.641 1 98.31 86 THR A O 1
ATOM 665 N N . PRO A 1 87 ? -3.818 -7.453 4.73 1 98 87 PRO A N 1
ATOM 666 C CA . PRO A 1 87 ? -5.105 -7.527 5.43 1 98 87 PRO A CA 1
ATOM 667 C C . PRO A 1 87 ? -5.977 -8.68 4.938 1 98 87 PRO A C 1
ATOM 669 O O . PRO A 1 87 ? -5.949 -9.016 3.75 1 98 87 PRO A O 1
ATOM 672 N N . LEU A 1 88 ? -6.676 -9.266 5.82 1 98.56 88 LEU A N 1
ATOM 673 C CA . LEU A 1 88 ? -7.82 -10.133 5.582 1 98.56 88 LEU A CA 1
ATOM 674 C C . LEU A 1 88 ? -9.133 -9.406 5.867 1 98.56 88 LEU A C 1
ATOM 676 O O . LEU A 1 88 ? -9.656 -9.477 6.977 1 98.56 88 LEU A O 1
ATOM 680 N N . HIS A 1 89 ? -9.719 -8.789 4.855 1 98.5 89 HIS A N 1
ATOM 681 C CA . HIS A 1 89 ? -10.805 -7.832 5.012 1 98.5 89 HIS A CA 1
ATOM 682 C C . HIS A 1 89 ? -12.141 -8.539 5.211 1 98.5 89 HIS A C 1
ATOM 684 O O . HIS A 1 89 ? -12.406 -9.562 4.57 1 98.5 89 HIS A O 1
ATOM 690 N N . THR A 1 90 ? -12.969 -7.984 6.094 1 97.81 90 THR A N 1
ATOM 691 C CA . THR A 1 90 ? -14.398 -8.266 6.047 1 97.81 90 THR A CA 1
ATOM 692 C C . THR A 1 90 ? -15.078 -7.426 4.965 1 97.81 90 THR A C 1
ATOM 694 O O . THR A 1 90 ? -14.688 -6.281 4.723 1 97.81 90 THR A O 1
ATOM 697 N N . VAL A 1 91 ? -16.031 -7.93 4.316 1 98.25 91 VAL A N 1
ATOM 698 C CA . VAL A 1 91 ? -16.797 -7.262 3.273 1 98.25 91 VAL A CA 1
ATOM 699 C C . VAL A 1 91 ? -18.281 -7.617 3.41 1 98.25 91 VAL A C 1
ATOM 701 O O . VAL A 1 91 ? -18.828 -8.336 2.57 1 98.25 91 VAL A O 1
ATOM 704 N N . PRO A 1 92 ? -18.906 -7.043 4.387 1 97.62 92 PRO A N 1
ATOM 705 C CA . PRO A 1 92 ? -20.25 -7.504 4.762 1 97.62 92 PRO A CA 1
ATOM 706 C C . PRO A 1 92 ? -21.266 -7.34 3.633 1 97.62 92 PRO A C 1
ATOM 708 O O . PRO A 1 92 ? -22.125 -8.195 3.449 1 97.62 92 PRO A O 1
ATOM 711 N N . ARG A 1 93 ? -21.281 -6.246 2.852 1 97.06 93 ARG A N 1
ATOM 712 C CA . ARG A 1 93 ? -22.25 -6.051 1.771 1 97.06 93 ARG A CA 1
ATOM 713 C C . ARG A 1 93 ? -22.047 -7.082 0.666 1 97.06 93 ARG A C 1
ATOM 715 O O . ARG A 1 93 ? -23.016 -7.641 0.147 1 97.06 93 ARG A O 1
ATOM 722 N N . LEU A 1 94 ? -20.797 -7.324 0.299 1 98 94 LEU A N 1
ATOM 723 C CA . LEU A 1 94 ? -20.453 -8.305 -0.73 1 98 94 LEU A CA 1
ATOM 724 C C . LEU A 1 94 ? -20.781 -9.719 -0.262 1 98 94 LEU A C 1
ATOM 726 O O . LEU A 1 94 ? -21.266 -10.539 -1.047 1 98 94 LEU A O 1
ATOM 730 N N . GLU A 1 95 ? -20.422 -10.039 0.978 1 98.56 95 GLU A N 1
ATOM 731 C CA . GLU A 1 95 ? -20.734 -11.328 1.597 1 98.56 95 GLU A CA 1
ATOM 732 C C . GLU A 1 95 ? -22.219 -11.648 1.504 1 98.56 95 GLU A C 1
ATOM 734 O O . GLU A 1 95 ? -22.594 -12.742 1.083 1 98.56 95 GLU A O 1
ATOM 739 N N . SER A 1 96 ? -23.047 -10.664 1.866 1 98.31 96 SER A N 1
ATOM 740 C CA . SER A 1 96 ? -24.5 -10.828 1.82 1 98.31 96 SER A CA 1
ATOM 741 C C . SER A 1 96 ? -24.984 -10.977 0.385 1 98.31 96 SER A C 1
ATOM 743 O O . SER A 1 96 ? -25.844 -11.82 0.104 1 98.31 96 SER A O 1
ATOM 745 N N . ASP A 1 97 ? -24.453 -10.219 -0.512 1 98.31 97 ASP A N 1
ATOM 746 C CA . ASP A 1 97 ? -24.891 -10.219 -1.909 1 98.31 97 ASP A CA 1
ATOM 747 C C . ASP A 1 97 ? -24.594 -11.562 -2.572 1 98.31 97 ASP A C 1
ATOM 749 O O . ASP A 1 97 ? -25.438 -12.102 -3.289 1 98.31 97 ASP A O 1
ATOM 753 N N . ILE A 1 98 ? -23.406 -12.102 -2.365 1 98.62 98 ILE A N 1
ATOM 754 C CA . ILE A 1 98 ? -23 -13.352 -2.992 1 98.62 98 ILE A CA 1
ATOM 755 C C . ILE A 1 98 ? -23.688 -14.531 -2.309 1 98.62 98 ILE A C 1
ATOM 757 O O . ILE A 1 98 ? -24.031 -15.516 -2.959 1 98.62 98 ILE A O 1
ATOM 761 N N . GLY A 1 99 ? -23.859 -14.422 -1.056 1 98.5 99 GLY A N 1
ATOM 762 C CA . GLY A 1 99 ? -24.641 -15.406 -0.334 1 98.5 99 GLY A CA 1
ATOM 763 C C . GLY A 1 99 ? -23.828 -16.609 0.11 1 98.5 99 GLY A C 1
ATOM 764 O O . GLY A 1 99 ? -24.203 -17.75 -0.157 1 98.5 99 GLY A O 1
ATOM 765 N N . VAL A 1 100 ? -22.734 -16.438 0.788 1 98.69 100 VAL A N 1
ATOM 766 C CA . VAL A 1 100 ? -21.969 -17.484 1.467 1 98.69 100 VAL A CA 1
ATOM 767 C C . VAL A 1 100 ? -21.953 -17.219 2.971 1 98.69 100 VAL A C 1
ATOM 769 O O . VAL A 1 100 ? -22.344 -16.125 3.418 1 98.69 100 VAL A O 1
ATOM 772 N N . GLU A 1 101 ? -21.562 -18.203 3.76 1 98.5 101 GLU A N 1
ATOM 773 C CA . GLU A 1 101 ? -21.562 -18.047 5.211 1 98.5 101 GLU A CA 1
ATOM 774 C C . GLU A 1 101 ? -20.562 -16.984 5.656 1 98.5 101 GLU A C 1
ATOM 776 O O . GLU A 1 101 ? -20.859 -16.188 6.555 1 98.5 101 GLU A O 1
ATOM 781 N N . THR A 1 102 ? -19.391 -17.078 5.152 1 98.75 102 THR A N 1
ATOM 782 C CA . THR A 1 102 ? -18.312 -16.125 5.43 1 98.75 102 THR A CA 1
ATOM 783 C C . THR A 1 102 ? -17.547 -15.789 4.152 1 98.75 102 THR A C 1
ATOM 785 O O . THR A 1 102 ? -17.297 -16.672 3.33 1 98.75 102 THR A O 1
ATOM 788 N N . LEU A 1 103 ? -17.281 -14.539 3.975 1 98.94 103 LEU A N 1
ATOM 789 C CA . LEU A 1 103 ? -16.406 -14.102 2.898 1 98.94 103 LEU A CA 1
ATOM 790 C C . LEU A 1 103 ? -15.344 -13.141 3.422 1 98.94 103 LEU A C 1
ATOM 792 O O . LEU A 1 103 ? -15.664 -12.125 4.039 1 98.94 103 LEU A O 1
ATOM 796 N N . ARG A 1 104 ? -14.102 -13.469 3.256 1 98.94 104 ARG A N 1
ATOM 797 C CA . ARG A 1 104 ? -12.977 -12.594 3.564 1 98.94 104 ARG A CA 1
ATOM 798 C C . ARG A 1 104 ? -12.141 -12.32 2.322 1 98.94 104 ARG A C 1
ATOM 800 O O . ARG A 1 104 ? -12.078 -13.156 1.412 1 98.94 104 ARG A O 1
ATOM 807 N N . ILE A 1 105 ? -11.523 -11.141 2.25 1 98.94 105 ILE A N 1
ATOM 808 C CA . ILE A 1 105 ? -10.664 -10.766 1.131 1 98.94 105 ILE A CA 1
ATOM 809 C C . ILE A 1 105 ? -9.219 -10.633 1.609 1 98.94 105 ILE A C 1
ATOM 811 O O . ILE A 1 105 ? -8.914 -9.773 2.439 1 98.94 105 ILE A O 1
ATOM 815 N N . LYS A 1 106 ? -8.336 -11.508 1.219 1 98.94 106 LYS A N 1
ATOM 816 C CA . LYS A 1 106 ? -6.902 -11.352 1.434 1 98.94 106 LYS A CA 1
ATOM 817 C C . LYS A 1 106 ? -6.293 -10.414 0.399 1 98.94 106 LYS A C 1
ATOM 819 O O . LYS A 1 106 ? -6.078 -10.805 -0.751 1 98.94 106 LYS A O 1
ATOM 824 N N . HIS A 1 107 ? -5.938 -9.227 0.787 1 98.81 107 HIS A N 1
ATOM 825 C CA . HIS A 1 107 ? -5.605 -8.156 -0.156 1 98.81 107 HIS A CA 1
ATOM 826 C C . HIS A 1 107 ? -4.098 -7.973 -0.27 1 98.81 107 HIS A C 1
ATOM 828 O O . HIS A 1 107 ? -3.521 -7.105 0.393 1 98.81 107 HIS A O 1
ATOM 834 N N . GLU A 1 108 ? -3.521 -8.57 -1.255 1 98.81 108 GLU A N 1
ATOM 835 C CA . GLU A 1 108 ? -2.076 -8.586 -1.456 1 98.81 108 GLU A CA 1
ATOM 836 C C . GLU A 1 108 ? -1.599 -7.301 -2.131 1 98.81 108 GLU A C 1
ATOM 838 O O . GLU A 1 108 ? -0.395 -7.051 -2.221 1 98.81 108 GLU A O 1
ATOM 843 N N . GLY A 1 109 ? -2.537 -6.473 -2.547 1 98.44 109 GLY A N 1
ATOM 844 C CA . GLY A 1 109 ? -2.184 -5.164 -3.074 1 98.44 109 GLY A CA 1
ATOM 845 C C . GLY A 1 109 ? -1.549 -4.254 -2.039 1 98.44 109 GLY A C 1
ATOM 846 O O . GLY A 1 109 ? -0.976 -3.217 -2.381 1 98.44 109 GLY A O 1
ATOM 847 N N . MET A 1 110 ? -1.575 -4.656 -0.793 1 98.19 110 MET A N 1
ATOM 848 C CA . MET A 1 110 ? -1.069 -3.801 0.277 1 98.19 110 MET A CA 1
ATOM 849 C C . MET A 1 110 ? 0.369 -4.164 0.629 1 98.19 110 MET A C 1
ATOM 851 O O . MET A 1 110 ? 0.881 -3.75 1.671 1 98.19 110 MET A O 1
ATOM 855 N N . ASN A 1 111 ? 1.046 -4.895 -0.226 1 98.69 111 ASN A N 1
ATOM 856 C CA . ASN A 1 111 ? 2.494 -5.059 -0.137 1 98.69 111 ASN A CA 1
ATOM 857 C C . ASN A 1 111 ? 3.229 -3.801 -0.593 1 98.69 111 ASN A C 1
ATOM 859 O O . ASN A 1 111 ? 2.629 -2.916 -1.208 1 98.69 111 ASN A O 1
ATOM 863 N N . PRO A 1 112 ? 4.539 -3.697 -0.368 1 98.31 112 PRO A N 1
ATOM 864 C CA . PRO A 1 112 ? 5.305 -2.467 -0.588 1 98.31 112 PRO A CA 1
ATOM 865 C C . PRO A 1 112 ? 5.195 -1.954 -2.023 1 98.31 112 PRO A C 1
ATOM 867 O O . PRO A 1 112 ? 5.086 -0.746 -2.244 1 98.31 112 PRO A O 1
ATOM 870 N N . THR A 1 113 ? 5.152 -2.84 -3.01 1 98.19 113 THR A N 1
ATOM 871 C CA . THR A 1 113 ? 5.152 -2.377 -4.395 1 98.19 113 THR A CA 1
ATOM 872 C C . THR A 1 113 ? 3.748 -2.447 -4.984 1 98.19 113 THR A C 1
ATOM 874 O O . THR A 1 113 ? 3.553 -2.17 -6.172 1 98.19 113 THR A O 1
ATOM 877 N N . GLY A 1 114 ? 2.77 -2.939 -4.164 1 98 114 GLY A N 1
ATOM 878 C CA . GLY A 1 114 ? 1.379 -2.908 -4.586 1 98 114 GLY A CA 1
ATOM 879 C C . GLY A 1 114 ? 0.889 -4.238 -5.129 1 98 114 GLY A C 1
ATOM 880 O O . GLY A 1 114 ? -0.151 -4.301 -5.785 1 98 114 GLY A O 1
ATOM 881 N N . SER A 1 115 ? 1.665 -5.336 -4.902 1 98.31 115 SER A N 1
ATOM 882 C CA . SER A 1 115 ? 1.194 -6.625 -5.398 1 98.31 115 SER A CA 1
ATOM 883 C C . SER A 1 115 ? 1.818 -7.777 -4.621 1 98.31 115 SER A C 1
ATOM 885 O O . SER A 1 115 ? 2.762 -7.578 -3.852 1 98.31 115 SER A O 1
ATOM 887 N N . PHE A 1 116 ? 1.33 -8.969 -4.84 1 98.62 116 PHE A N 1
ATOM 888 C CA . PHE A 1 116 ? 1.773 -10.195 -4.18 1 98.62 116 PHE A CA 1
ATOM 889 C C . PHE A 1 116 ? 3.193 -10.555 -4.602 1 98.62 116 PHE A C 1
ATOM 891 O O . PHE A 1 116 ? 3.857 -11.352 -3.941 1 98.62 116 PHE A O 1
ATOM 898 N N . LYS A 1 117 ? 3.701 -9.969 -5.695 1 98.31 117 LYS A N 1
ATOM 899 C CA . LYS A 1 117 ? 4.996 -10.359 -6.242 1 98.31 117 LYS A CA 1
ATOM 900 C C . LYS A 1 117 ? 6.125 -10.039 -5.27 1 98.31 117 LYS A C 1
ATOM 902 O O . LYS A 1 117 ? 7.203 -10.625 -5.34 1 98.31 117 LYS A O 1
ATOM 907 N N . ASP A 1 118 ? 5.836 -9.164 -4.395 1 98.75 118 ASP A N 1
ATOM 908 C CA . ASP A 1 118 ? 6.812 -8.812 -3.365 1 98.75 118 ASP A CA 1
ATOM 909 C C . ASP A 1 118 ? 7.215 -10.039 -2.549 1 98.75 118 ASP A C 1
ATOM 911 O O . ASP A 1 118 ? 8.375 -10.18 -2.164 1 98.75 118 ASP A O 1
ATOM 915 N N . ARG A 1 119 ? 6.234 -10.93 -2.301 1 98.69 119 ARG A N 1
ATOM 916 C CA . ARG A 1 119 ? 6.496 -12.094 -1.464 1 98.69 119 ARG A CA 1
ATOM 917 C C . ARG A 1 119 ? 7.523 -13.016 -2.113 1 98.69 119 ARG A C 1
ATOM 919 O O . ARG A 1 119 ? 8.406 -13.547 -1.434 1 98.69 119 ARG A O 1
ATOM 926 N N . GLY A 1 120 ? 7.355 -13.227 -3.395 1 98.38 120 GLY A N 1
ATOM 927 C CA . GLY A 1 120 ? 8.336 -14.047 -4.086 1 98.38 120 GLY A CA 1
ATOM 928 C C . GLY A 1 120 ? 9.688 -13.375 -4.219 1 98.38 120 GLY A C 1
ATOM 929 O O . GLY A 1 120 ? 10.727 -14.047 -4.148 1 98.38 120 GLY A O 1
ATOM 930 N N . MET A 1 121 ? 9.68 -12.062 -4.367 1 98.44 121 MET A N 1
ATOM 931 C CA . MET A 1 121 ? 10.922 -11.344 -4.648 1 98.44 121 MET A CA 1
ATOM 932 C C . MET A 1 121 ? 11.805 -11.273 -3.408 1 98.44 121 MET A C 1
ATOM 934 O O . MET A 1 121 ? 13.031 -11.297 -3.512 1 98.44 121 MET A O 1
ATOM 938 N N . THR A 1 122 ? 11.18 -11.148 -2.182 1 98.69 122 THR A N 1
ATOM 939 C CA . THR A 1 122 ? 11.977 -11.117 -0.962 1 98.69 122 THR A CA 1
ATOM 940 C C . THR A 1 122 ? 12.852 -12.359 -0.854 1 98.69 122 THR A C 1
ATOM 942 O O . THR A 1 122 ? 14.023 -12.273 -0.473 1 98.69 122 THR A O 1
ATOM 945 N N . VAL A 1 123 ? 12.359 -13.547 -1.249 1 98.62 123 VAL A N 1
ATOM 946 C CA . VAL A 1 123 ? 13.094 -14.805 -1.202 1 98.62 123 VAL A CA 1
ATOM 947 C C . VAL A 1 123 ? 14.016 -14.906 -2.416 1 98.62 123 VAL A C 1
ATOM 949 O O . VAL A 1 123 ? 15.188 -15.258 -2.285 1 98.62 123 VAL A O 1
ATOM 952 N N . GLY A 1 124 ? 13.461 -14.594 -3.602 1 97.88 124 GLY A N 1
ATOM 953 C CA . GLY A 1 124 ? 14.219 -14.719 -4.836 1 97.88 124 GLY A CA 1
ATOM 954 C C . GLY A 1 124 ? 15.484 -13.891 -4.844 1 97.88 124 GLY A C 1
ATOM 955 O O . GLY A 1 124 ? 16.547 -14.367 -5.258 1 97.88 124 GLY A O 1
ATOM 956 N N . VAL A 1 125 ? 15.414 -12.656 -4.41 1 98.31 125 VAL A N 1
ATOM 957 C CA . VAL A 1 125 ? 16.578 -11.773 -4.395 1 98.31 125 VAL A CA 1
ATOM 958 C C . VAL A 1 125 ? 17.594 -12.273 -3.361 1 98.31 125 VAL A C 1
ATOM 960 O O . VAL A 1 125 ? 18.797 -12.18 -3.576 1 98.31 125 VAL A O 1
ATOM 963 N N . ARG A 1 126 ? 17.125 -12.781 -2.209 1 98.38 126 ARG A N 1
ATOM 964 C CA . ARG A 1 126 ? 18.016 -13.383 -1.221 1 98.38 126 ARG A CA 1
ATOM 965 C C . ARG A 1 126 ? 18.766 -14.562 -1.81 1 98.38 126 ARG A C 1
ATOM 967 O O . ARG A 1 126 ? 19.938 -14.781 -1.488 1 98.38 126 ARG A O 1
ATOM 974 N N . VAL A 1 127 ? 18.109 -15.406 -2.627 1 98 127 VAL A N 1
ATOM 975 C CA . VAL A 1 127 ? 18.734 -16.547 -3.293 1 98 127 VAL A CA 1
ATOM 976 C C . VAL A 1 127 ? 19.828 -16.047 -4.242 1 98 127 VAL A C 1
ATOM 978 O O . VAL A 1 127 ? 20.906 -16.641 -4.305 1 98 127 VAL A O 1
ATOM 981 N N . ALA A 1 128 ? 19.5 -15 -4.984 1 97.44 128 ALA A N 1
ATOM 982 C CA . ALA A 1 128 ? 20.5 -14.43 -5.879 1 97.44 128 ALA A CA 1
ATOM 983 C C . ALA A 1 128 ? 21.766 -14.055 -5.117 1 97.44 128 ALA A C 1
ATOM 985 O O . ALA A 1 128 ? 22.875 -14.336 -5.574 1 97.44 128 ALA A O 1
ATOM 986 N N . LYS A 1 129 ? 21.609 -13.461 -3.98 1 97 129 LYS A N 1
ATOM 987 C CA . LYS A 1 129 ? 22.75 -13.117 -3.139 1 97 129 LYS A CA 1
ATOM 988 C C . LYS A 1 129 ? 23.5 -14.375 -2.697 1 97 129 LYS A C 1
ATOM 990 O O . LYS A 1 129 ? 24.734 -14.398 -2.703 1 97 129 LYS A O 1
ATOM 995 N N . GLU A 1 130 ? 22.719 -15.391 -2.287 1 96.88 130 GLU A N 1
ATOM 996 C CA . GLU A 1 130 ? 23.328 -16.656 -1.862 1 96.88 130 GLU A CA 1
ATOM 997 C C . GLU A 1 130 ? 24.141 -17.281 -2.988 1 96.88 130 GLU A C 1
ATOM 999 O O . GLU A 1 130 ? 25.188 -17.859 -2.746 1 96.88 130 GLU A O 1
ATOM 1004 N N . LEU A 1 131 ? 23.656 -17.094 -4.195 1 95.81 131 LEU A N 1
ATOM 1005 C CA . LEU A 1 131 ? 24.297 -17.672 -5.379 1 95.81 131 LEU A CA 1
ATOM 1006 C C . LEU A 1 131 ? 25.453 -16.812 -5.848 1 95.81 131 LEU A C 1
ATOM 1008 O O . LEU A 1 131 ? 26.219 -17.219 -6.719 1 95.81 131 LEU A O 1
ATOM 1012 N N . GLY A 1 132 ? 25.562 -15.625 -5.328 1 94.88 132 GLY A N 1
ATOM 1013 C CA . GLY A 1 132 ? 26.688 -14.75 -5.645 1 94.88 132 GLY A CA 1
ATOM 1014 C C . GLY A 1 132 ? 26.5 -13.992 -6.945 1 94.88 132 GLY A C 1
ATOM 1015 O O . GLY A 1 132 ? 27.484 -13.562 -7.562 1 94.88 132 GLY A O 1
ATOM 1016 N N . VAL A 1 133 ? 25.312 -13.914 -7.41 1 93.88 133 VAL A N 1
ATOM 1017 C CA . VAL A 1 133 ? 25.031 -13.141 -8.617 1 93.88 133 VAL A CA 1
ATOM 1018 C C . VAL A 1 133 ? 24.688 -11.703 -8.242 1 93.88 133 VAL A C 1
ATOM 1020 O O . VAL A 1 133 ? 24.016 -11.461 -7.234 1 93.88 133 VAL A O 1
ATOM 1023 N N . ASP A 1 134 ? 25.094 -10.742 -9.07 1 91.5 134 ASP A N 1
ATOM 1024 C CA . ASP A 1 134 ? 24.953 -9.344 -8.68 1 91.5 134 ASP A CA 1
ATOM 1025 C C . ASP A 1 134 ? 23.906 -8.633 -9.531 1 91.5 134 ASP A C 1
ATOM 1027 O O . ASP A 1 134 ? 23.594 -7.465 -9.297 1 91.5 134 ASP A O 1
ATOM 1031 N N . ARG A 1 135 ? 23.328 -9.391 -10.562 1 96.62 135 ARG A N 1
ATOM 1032 C CA . ARG A 1 135 ? 22.328 -8.789 -11.445 1 96.62 135 ARG A CA 1
ATOM 1033 C C . ARG A 1 135 ? 21.047 -9.609 -11.469 1 96.62 135 ARG A C 1
ATOM 1035 O O . ARG A 1 135 ? 21.109 -10.844 -11.445 1 96.62 135 ARG A O 1
ATOM 1042 N N . LEU A 1 136 ? 20 -8.883 -11.469 1 97.94 136 LEU A N 1
ATOM 1043 C CA . LEU A 1 136 ? 18.672 -9.453 -11.688 1 97.94 136 LEU A CA 1
ATOM 1044 C C . LEU A 1 136 ? 18.125 -9.047 -13.047 1 97.94 136 LEU A C 1
ATOM 1046 O O . LEU A 1 136 ? 18.484 -7.992 -13.578 1 97.94 136 LEU A O 1
ATOM 1050 N N . ALA A 1 137 ? 17.25 -9.875 -13.641 1 96.56 137 ALA A N 1
ATOM 1051 C CA . ALA A 1 137 ? 16.703 -9.516 -14.953 1 96.56 137 ALA A CA 1
ATOM 1052 C C . ALA A 1 137 ? 15.289 -10.062 -15.117 1 96.56 137 ALA A C 1
ATOM 1054 O O . ALA A 1 137 ? 14.945 -11.102 -14.555 1 96.56 137 ALA A O 1
ATOM 1055 N N . CYS A 1 138 ? 14.508 -9.375 -15.82 1 94.12 138 CYS A N 1
ATOM 1056 C CA . CYS A 1 138 ? 13.203 -9.859 -16.266 1 94.12 138 CYS A CA 1
ATOM 1057 C C . CYS A 1 138 ? 12.805 -9.227 -17.594 1 94.12 138 CYS A C 1
ATOM 1059 O O . CYS A 1 138 ? 13.375 -8.211 -18 1 94.12 138 CYS A O 1
ATOM 1061 N N . ALA A 1 139 ? 11.906 -9.906 -18.281 1 91 139 ALA A N 1
ATOM 1062 C CA . ALA A 1 139 ? 11.234 -9.344 -19.453 1 91 139 ALA A CA 1
ATOM 1063 C C . ALA A 1 139 ? 9.766 -9.047 -19.156 1 91 139 ALA A C 1
ATOM 1065 O O . ALA A 1 139 ? 8.867 -9.719 -19.656 1 91 139 ALA A O 1
ATOM 1066 N N . SER A 1 140 ? 9.453 -8.141 -18.312 1 89.12 140 SER A N 1
ATOM 1067 C CA . SER A 1 140 ? 8.125 -7.758 -17.844 1 89.12 140 SER A CA 1
ATOM 1068 C C . SER A 1 140 ? 8.062 -6.266 -17.531 1 89.12 140 SER A C 1
ATOM 1070 O O . SER A 1 140 ? 9.047 -5.672 -17.094 1 89.12 140 SER A O 1
ATOM 1072 N N . THR A 1 141 ? 6.926 -5.711 -17.828 1 83.94 141 THR A N 1
ATOM 1073 C CA . THR A 1 141 ? 6.746 -4.293 -17.531 1 83.94 141 THR A CA 1
ATOM 1074 C C . THR A 1 141 ? 5.762 -4.098 -16.391 1 83.94 141 THR A C 1
ATOM 1076 O O . THR A 1 141 ? 5.422 -2.965 -16.047 1 83.94 141 THR A O 1
ATOM 1079 N N . GLY A 1 142 ? 5.289 -5.129 -15.773 1 91.31 142 GLY A N 1
ATOM 1080 C CA . GLY A 1 142 ? 4.227 -5.008 -14.789 1 91.31 142 GLY A CA 1
ATOM 1081 C C . GLY A 1 142 ? 4.699 -5.234 -13.367 1 91.31 142 GLY A C 1
ATOM 1082 O O . GLY A 1 142 ? 5.715 -4.672 -12.945 1 91.31 142 GLY A O 1
ATOM 1083 N N . ASN A 1 143 ? 3.885 -5.996 -12.602 1 95.19 143 ASN A N 1
ATOM 1084 C CA . ASN A 1 143 ? 4.117 -6.207 -11.18 1 95.19 143 ASN A CA 1
ATOM 1085 C C . ASN A 1 143 ? 5.449 -6.902 -10.93 1 95.19 143 ASN A C 1
ATOM 1087 O O . ASN A 1 143 ? 6.105 -6.648 -9.914 1 95.19 143 ASN A O 1
ATOM 1091 N N . THR A 1 144 ? 5.879 -7.703 -11.867 1 95.5 144 THR A N 1
ATOM 1092 C CA . THR A 1 144 ? 7.137 -8.422 -11.703 1 95.5 144 THR A CA 1
ATOM 1093 C C . THR A 1 144 ? 8.32 -7.453 -11.727 1 95.5 144 THR A C 1
ATOM 1095 O O . THR A 1 144 ? 9.172 -7.477 -10.836 1 95.5 144 THR A O 1
ATOM 1098 N N . SER A 1 145 ? 8.414 -6.613 -12.734 1 95.94 145 SER A N 1
ATOM 1099 C CA . SER A 1 145 ? 9.539 -5.688 -12.852 1 95.94 145 SER A CA 1
ATOM 1100 C C . SER A 1 145 ? 9.547 -4.688 -11.703 1 95.94 145 SER A C 1
ATOM 1102 O O . SER A 1 145 ? 10.617 -4.309 -11.211 1 95.94 145 SER A O 1
ATOM 1104 N N . ALA A 1 146 ? 8.336 -4.258 -11.305 1 97.12 146 ALA A N 1
ATOM 1105 C CA . ALA A 1 146 ? 8.227 -3.316 -10.195 1 97.12 146 ALA A CA 1
ATOM 1106 C C . ALA A 1 146 ? 8.82 -3.904 -8.922 1 97.12 146 ALA A C 1
ATOM 1108 O O . ALA A 1 146 ? 9.656 -3.273 -8.266 1 97.12 146 ALA A O 1
ATOM 1109 N N . ALA A 1 147 ? 8.383 -5.113 -8.562 1 98.12 147 ALA A N 1
ATOM 1110 C CA . ALA A 1 147 ? 8.875 -5.773 -7.355 1 98.12 147 ALA A CA 1
ATOM 1111 C C . ALA A 1 147 ? 10.359 -6.102 -7.473 1 98.12 147 ALA A C 1
ATOM 1113 O O . ALA A 1 147 ? 11.125 -5.883 -6.535 1 98.12 147 ALA A O 1
ATOM 1114 N N . LEU A 1 148 ? 10.75 -6.598 -8.648 1 97.94 148 LEU A N 1
ATOM 1115 C CA . LEU A 1 148 ? 12.148 -6.941 -8.883 1 97.94 148 LEU A CA 1
ATOM 1116 C C . LEU A 1 148 ? 13.055 -5.734 -8.664 1 97.94 148 LEU A C 1
ATOM 1118 O O . LEU A 1 148 ? 14.102 -5.844 -8.016 1 97.94 148 LEU A O 1
ATOM 1122 N N . ALA A 1 149 ? 12.672 -4.621 -9.195 1 98.12 149 ALA A N 1
ATOM 1123 C CA . ALA A 1 149 ? 13.469 -3.404 -9.102 1 98.12 149 ALA A CA 1
ATOM 1124 C C . ALA A 1 149 ? 13.57 -2.918 -7.66 1 98.12 149 ALA A C 1
ATOM 1126 O O . ALA A 1 149 ? 14.641 -2.527 -7.203 1 98.12 149 ALA A O 1
ATOM 1127 N N . ALA A 1 150 ? 12.469 -2.922 -6.949 1 98.56 150 ALA A N 1
ATOM 1128 C CA . ALA A 1 150 ? 12.461 -2.443 -5.57 1 98.56 150 ALA A CA 1
ATOM 1129 C C . ALA A 1 150 ? 13.328 -3.326 -4.68 1 98.56 150 ALA A C 1
ATOM 1131 O O . ALA A 1 150 ? 14.148 -2.822 -3.908 1 98.56 150 ALA A O 1
ATOM 1132 N N . TYR A 1 151 ? 13.156 -4.629 -4.754 1 98.5 151 TYR A N 1
ATOM 1133 C CA . TYR A 1 151 ? 13.914 -5.551 -3.912 1 98.5 151 TYR A CA 1
ATOM 1134 C C . TYR A 1 151 ? 15.367 -5.621 -4.355 1 98.5 151 TYR A C 1
ATOM 1136 O O . TYR A 1 151 ? 16.266 -5.801 -3.529 1 98.5 151 TYR A O 1
ATOM 1144 N N . GLY A 1 152 ? 15.586 -5.543 -5.668 1 98.31 152 GLY A N 1
ATOM 1145 C CA . GLY A 1 152 ? 16.953 -5.41 -6.141 1 98.31 152 GLY A CA 1
ATOM 1146 C C . GLY A 1 152 ? 17.672 -4.207 -5.559 1 98.31 152 GLY A C 1
ATOM 1147 O O . GLY A 1 152 ? 18.812 -4.32 -5.094 1 98.31 152 GLY A O 1
ATOM 1148 N N . ALA A 1 153 ? 17.016 -3.07 -5.613 1 98.06 153 ALA A N 1
ATOM 1149 C CA . ALA A 1 153 ? 17.578 -1.857 -5.02 1 98.06 153 ALA A CA 1
ATOM 1150 C C . ALA A 1 153 ? 17.875 -2.062 -3.537 1 98.06 153 ALA A C 1
ATOM 1152 O O . ALA A 1 153 ? 18.969 -1.749 -3.072 1 98.06 153 ALA A O 1
ATOM 1153 N N . ARG A 1 154 ? 16.922 -2.617 -2.803 1 97.94 154 ARG A N 1
ATOM 1154 C CA . ARG A 1 154 ? 17.109 -2.898 -1.383 1 97.94 154 ARG A CA 1
ATOM 1155 C C . ARG A 1 154 ? 18.297 -3.822 -1.154 1 97.94 154 ARG A C 1
ATOM 1157 O O . ARG A 1 154 ? 19.047 -3.648 -0.194 1 97.94 154 ARG A O 1
ATOM 1164 N N . GLY A 1 155 ? 18.453 -4.789 -2.016 1 97.31 155 GLY A N 1
ATOM 1165 C CA . GLY A 1 155 ? 19.5 -5.777 -1.891 1 97.31 155 GLY A CA 1
ATOM 1166 C C . GLY A 1 155 ? 20.844 -5.297 -2.43 1 97.31 155 GLY A C 1
ATOM 1167 O O . GLY A 1 155 ? 21.844 -6.004 -2.332 1 97.31 155 GLY A O 1
ATOM 1168 N N . GLY A 1 156 ? 20.906 -4.094 -3.01 1 96.75 156 GLY A N 1
ATOM 1169 C CA . GLY A 1 156 ? 22.141 -3.57 -3.586 1 96.75 156 GLY A CA 1
ATOM 1170 C C . GLY A 1 156 ? 22.531 -4.254 -4.883 1 96.75 156 GLY A C 1
ATOM 1171 O O . GLY A 1 156 ? 23.719 -4.453 -5.156 1 96.75 156 GLY A O 1
ATOM 1172 N N . MET A 1 157 ? 21.578 -4.695 -5.668 1 97.38 157 MET A N 1
ATOM 1173 C CA . MET A 1 157 ? 21.828 -5.414 -6.91 1 97.38 157 MET A CA 1
ATOM 1174 C C . MET A 1 157 ? 21.359 -4.602 -8.117 1 97.38 157 MET A C 1
ATOM 1176 O O . MET A 1 157 ? 20.453 -3.781 -8 1 97.38 157 MET A O 1
ATOM 1180 N N . GLU A 1 158 ? 21.984 -4.82 -9.234 1 97.06 158 GLU A N 1
ATOM 1181 C CA . GLU A 1 158 ? 21.531 -4.223 -10.484 1 97.06 158 GLU A CA 1
ATOM 1182 C C . GLU A 1 158 ? 20.344 -4.977 -11.062 1 97.06 158 GLU A C 1
ATOM 1184 O O . GLU A 1 158 ? 20.328 -6.207 -11.07 1 97.06 158 GLU A O 1
ATOM 1189 N N . THR A 1 159 ? 19.344 -4.242 -11.461 1 97.62 159 THR A N 1
ATOM 1190 C CA . THR A 1 159 ? 18.172 -4.852 -12.062 1 97.62 159 THR A CA 1
ATOM 1191 C C . THR A 1 159 ? 18.047 -4.461 -13.531 1 97.62 159 THR A C 1
ATOM 1193 O O . THR A 1 159 ? 18.094 -3.277 -13.875 1 97.62 159 THR A O 1
ATOM 1196 N N . LEU A 1 160 ? 17.859 -5.453 -14.438 1 97.44 160 LEU A N 1
ATOM 1197 C CA . LEU A 1 160 ? 17.672 -5.262 -15.867 1 97.44 160 LEU A CA 1
ATOM 1198 C C . LEU A 1 160 ? 16.234 -5.594 -16.266 1 97.44 160 LEU A C 1
ATOM 1200 O O . LEU A 1 160 ? 15.742 -6.695 -16 1 97.44 160 LEU A O 1
ATOM 1204 N N . VAL A 1 161 ? 15.609 -4.625 -16.828 1 96 161 VAL A N 1
ATOM 1205 C CA . VAL A 1 161 ? 14.289 -4.832 -17.406 1 96 161 VAL A CA 1
ATOM 1206 C C . VAL A 1 161 ? 14.352 -4.695 -18.922 1 96 161 VAL A C 1
ATOM 1208 O O . VAL A 1 161 ? 14.609 -3.607 -19.438 1 96 161 VAL A O 1
ATOM 1211 N N . LEU A 1 162 ? 14.133 -5.773 -19.609 1 95.69 162 LEU A N 1
ATOM 1212 C CA . LEU A 1 162 ? 14.203 -5.77 -21.062 1 95.69 162 LEU A CA 1
ATOM 1213 C C . LEU A 1 162 ? 12.812 -5.684 -21.688 1 95.69 162 LEU A C 1
ATOM 1215 O O . LEU A 1 162 ? 11.922 -6.445 -21.312 1 95.69 162 LEU A O 1
ATOM 1219 N N . LEU A 1 163 ? 12.656 -4.809 -22.547 1 94.38 163 LEU A N 1
ATOM 1220 C CA . LEU A 1 163 ? 11.406 -4.641 -23.281 1 94.38 163 LEU A CA 1
ATOM 1221 C C . LEU A 1 163 ? 11.672 -4.336 -24.75 1 94.38 163 LEU A C 1
ATOM 1223 O O . LEU A 1 163 ? 12.734 -3.807 -25.094 1 94.38 163 LEU A O 1
ATOM 1227 N N . PRO A 1 164 ? 10.664 -4.734 -25.594 1 94.06 164 PRO A N 1
ATOM 1228 C CA . PRO A 1 164 ? 10.836 -4.367 -27 1 94.06 164 PRO A CA 1
ATOM 1229 C C . PRO A 1 164 ? 10.844 -2.855 -27.219 1 94.06 164 PRO A C 1
ATOM 1231 O O . PRO A 1 164 ? 10.094 -2.129 -26.562 1 94.06 164 PRO A O 1
ATOM 1234 N N . ALA A 1 165 ? 11.586 -2.449 -28.172 1 90.5 165 ALA A N 1
ATOM 1235 C CA . ALA A 1 165 ? 11.664 -1.029 -28.5 1 90.5 165 ALA A CA 1
ATOM 1236 C C . ALA A 1 165 ? 10.289 -0.474 -28.859 1 90.5 165 ALA A C 1
ATOM 1238 O O . ALA A 1 165 ? 9.508 -1.136 -29.547 1 90.5 165 ALA A O 1
ATOM 1239 N N . GLY A 1 166 ? 9.969 0.745 -28.391 1 82.62 166 GLY A N 1
ATOM 1240 C CA . GLY A 1 166 ? 8.734 1.432 -28.734 1 82.62 166 GLY A CA 1
ATOM 1241 C C . GLY A 1 166 ? 7.547 0.979 -27.906 1 82.62 166 GLY A C 1
ATOM 1242 O O . GLY A 1 166 ? 6.438 1.485 -28.078 1 82.62 166 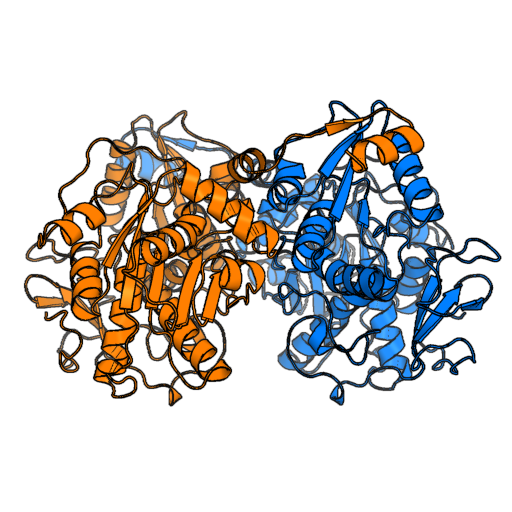GLY A O 1
ATOM 1243 N N . LYS A 1 167 ? 7.707 0.106 -27.016 1 73.31 167 LYS A N 1
ATOM 1244 C CA . LYS A 1 167 ? 6.59 -0.431 -26.25 1 73.31 167 LYS A CA 1
ATOM 1245 C C . LYS A 1 167 ? 6.68 -0.003 -24.781 1 73.31 167 LYS A C 1
ATOM 1247 O O . LYS A 1 167 ? 6.148 -0.68 -23.906 1 73.31 167 LYS A O 1
ATOM 1252 N N . VAL A 1 168 ? 7.262 1.05 -24.547 1 72.5 168 VAL A N 1
ATOM 1253 C CA . VAL A 1 168 ? 7.402 1.513 -23.172 1 72.5 168 VAL A CA 1
ATOM 1254 C C . VAL A 1 168 ? 6.25 2.451 -22.828 1 72.5 168 VAL A C 1
ATOM 1256 O O . VAL A 1 168 ? 6.066 3.488 -23.469 1 72.5 168 VAL A O 1
ATOM 1259 N N . ALA A 1 169 ? 5.371 1.976 -21.938 1 71.5 169 ALA A N 1
ATOM 1260 C CA . ALA A 1 169 ? 4.383 2.846 -21.312 1 71.5 169 ALA A CA 1
ATOM 1261 C C . ALA A 1 169 ? 4.875 3.342 -19.953 1 71.5 169 ALA A C 1
ATOM 1263 O O . ALA A 1 169 ? 5.051 2.551 -19.016 1 71.5 169 ALA A O 1
ATOM 1264 N N . ALA A 1 170 ? 5.062 4.613 -19.812 1 72.69 170 ALA A N 1
ATOM 1265 C CA . ALA A 1 170 ? 5.656 5.234 -18.641 1 72.69 170 ALA A CA 1
ATOM 1266 C C . ALA A 1 170 ? 4.965 4.762 -17.359 1 72.69 170 ALA A C 1
ATOM 1268 O O . ALA A 1 170 ? 5.629 4.398 -16.391 1 72.69 170 ALA A O 1
ATOM 1269 N N . GLY A 1 171 ? 3.668 4.691 -17.469 1 77.06 171 GLY A N 1
ATOM 1270 C CA . GLY A 1 171 ? 2.924 4.305 -16.281 1 77.06 171 GLY A CA 1
ATOM 1271 C C . GLY A 1 171 ? 3.266 2.908 -15.789 1 77.06 171 GLY A C 1
ATOM 1272 O O . GLY A 1 171 ? 3.336 2.666 -14.578 1 77.06 171 GLY A O 1
ATOM 1273 N N . LYS A 1 172 ? 3.629 2.037 -16.609 1 82.31 172 LYS A N 1
ATOM 1274 C CA . LYS A 1 172 ? 3.85 0.639 -16.25 1 82.31 172 LYS A CA 1
ATOM 1275 C C . LYS A 1 172 ? 5.27 0.42 -15.742 1 82.31 172 LYS A C 1
ATOM 1277 O O . LYS A 1 172 ? 5.508 -0.468 -14.922 1 82.31 172 LYS A O 1
ATOM 1282 N N . ILE A 1 173 ? 6.164 1.281 -16.234 1 91.44 173 ILE A N 1
ATOM 1283 C CA . ILE A 1 173 ? 7.551 1.021 -15.852 1 91.44 173 ILE A CA 1
ATOM 1284 C C . ILE A 1 173 ? 8 2.041 -14.812 1 91.44 173 ILE A C 1
ATOM 1286 O O . ILE A 1 173 ? 9.164 2.031 -14.383 1 91.44 173 ILE A O 1
ATOM 1290 N N . ALA A 1 174 ? 7.125 2.865 -14.352 1 92.44 174 ALA A N 1
ATOM 1291 C CA . ALA A 1 174 ? 7.445 3.967 -13.445 1 92.44 174 ALA A CA 1
ATOM 1292 C C . ALA A 1 174 ? 8.133 3.453 -12.18 1 92.44 174 ALA A C 1
ATOM 1294 O O . ALA A 1 174 ? 9.133 4.012 -11.742 1 92.44 174 ALA A O 1
ATOM 1295 N N . GLN A 1 175 ? 7.641 2.391 -11.609 1 96.38 175 GLN A N 1
ATOM 1296 C CA . GLN A 1 175 ? 8.219 1.859 -10.383 1 96.38 175 GLN A CA 1
ATOM 1297 C C . GLN A 1 175 ? 9.633 1.332 -10.617 1 96.38 175 GLN A C 1
ATOM 1299 O O . GLN A 1 175 ? 10.547 1.628 -9.852 1 96.38 175 GLN A O 1
ATOM 1304 N N . ALA A 1 176 ? 9.711 0.574 -11.703 1 96.94 176 ALA A N 1
ATOM 1305 C CA . ALA A 1 176 ? 11.031 0.03 -12.023 1 96.94 176 ALA A CA 1
ATOM 1306 C C . ALA A 1 176 ? 12.039 1.147 -12.289 1 96.94 176 ALA A C 1
ATOM 1308 O O . ALA A 1 176 ? 13.172 1.097 -11.812 1 96.94 176 ALA A O 1
ATOM 1309 N N . SER A 1 177 ? 11.57 2.135 -13.008 1 95.94 177 SER A N 1
ATOM 1310 C CA . SER A 1 177 ? 12.438 3.258 -13.359 1 95.94 177 SER A CA 1
ATOM 1311 C C . SER A 1 177 ? 12.906 4.008 -12.117 1 95.94 177 SER A C 1
ATOM 1313 O O . SER A 1 177 ? 14.094 4.285 -11.969 1 95.94 177 SER A O 1
ATOM 1315 N N . LEU A 1 178 ? 12.031 4.309 -11.25 1 97.69 178 LEU A N 1
ATOM 1316 C CA . LEU A 1 178 ? 12.391 5.074 -10.055 1 97.69 178 LEU A CA 1
ATOM 1317 C C . LEU A 1 178 ? 13.352 4.285 -9.18 1 97.69 178 LEU A C 1
ATOM 1319 O O . LEU A 1 178 ? 14.242 4.863 -8.555 1 97.69 178 LEU A O 1
ATOM 1323 N N . HIS A 1 179 ? 13.195 2.979 -9.086 1 98 179 HIS A N 1
ATOM 1324 C CA . HIS A 1 179 ? 14.062 2.145 -8.258 1 98 179 HIS A CA 1
ATOM 1325 C C . HIS A 1 179 ? 15.359 1.816 -8.984 1 98 179 HIS A C 1
ATOM 1327 O O . HIS A 1 179 ? 16.016 0.825 -8.672 1 98 179 HIS A O 1
ATOM 1333 N N . ASP A 1 180 ? 15.664 2.539 -9.992 1 96 180 ASP A N 1
ATOM 1334 C CA . ASP A 1 180 ? 16.969 2.598 -10.641 1 96 180 ASP A CA 1
ATOM 1335 C C . ASP A 1 180 ? 17.219 1.349 -11.484 1 96 180 ASP A C 1
ATOM 1337 O O . ASP A 1 180 ? 18.359 0.942 -11.68 1 96 180 ASP A O 1
ATOM 1341 N N . ALA A 1 181 ? 16.172 0.656 -11.883 1 97.06 181 ALA A N 1
ATOM 1342 C CA . ALA A 1 181 ? 16.344 -0.425 -12.844 1 97.06 181 ALA A CA 1
ATOM 1343 C C . ALA A 1 181 ? 16.844 0.11 -14.188 1 97.06 181 ALA A C 1
ATOM 1345 O O . ALA A 1 181 ? 16.453 1.203 -14.609 1 97.06 181 ALA A O 1
ATOM 1346 N N . ARG A 1 182 ? 17.719 -0.601 -14.82 1 96.56 182 ARG A N 1
ATOM 1347 C CA . ARG A 1 182 ? 18.078 -0.285 -16.203 1 96.56 182 ARG A CA 1
ATOM 1348 C C . ARG A 1 182 ? 17.062 -0.841 -17.188 1 96.56 182 ARG A C 1
ATOM 1350 O O . ARG A 1 182 ? 16.938 -2.057 -17.344 1 96.56 182 ARG A O 1
ATOM 1357 N N . ILE A 1 183 ? 16.312 0.058 -17.781 1 96 183 ILE A N 1
ATOM 1358 C CA . ILE A 1 183 ? 15.297 -0.328 -18.75 1 96 183 ILE A CA 1
ATOM 1359 C C . ILE A 1 183 ? 15.93 -0.448 -20.141 1 96 183 ILE A C 1
ATOM 1361 O O . ILE A 1 183 ? 16.188 0.562 -20.797 1 96 183 ILE A O 1
ATOM 1365 N N . LEU A 1 184 ? 16.109 -1.67 -20.578 1 96.44 184 LEU A N 1
ATOM 1366 C CA . LEU A 1 184 ? 16.75 -1.936 -21.859 1 96.44 184 LEU A CA 1
ATOM 1367 C C . LEU A 1 184 ? 15.719 -2.145 -22.969 1 96.44 184 LEU A C 1
ATOM 1369 O O . LEU A 1 184 ? 14.977 -3.129 -22.953 1 96.44 184 LEU A O 1
ATOM 1373 N N . GLU A 1 185 ? 15.688 -1.231 -23.844 1 95.69 185 GLU A N 1
ATOM 1374 C CA . GLU A 1 185 ? 14.812 -1.346 -25.016 1 95.69 185 GLU A CA 1
ATOM 1375 C C . GLU A 1 185 ? 15.492 -2.115 -26.141 1 95.69 185 GLU A C 1
ATOM 1377 O O . GLU A 1 185 ? 16.281 -1.548 -26.891 1 95.69 185 GLU A O 1
ATOM 1382 N N . VAL A 1 186 ? 15.094 -3.281 -26.297 1 96.75 186 VAL A N 1
ATOM 1383 C CA . VAL A 1 186 ? 15.734 -4.195 -27.234 1 96.75 186 VAL A CA 1
ATOM 1384 C C . VAL A 1 186 ? 15.172 -3.975 -28.641 1 96.75 186 VAL A C 1
ATOM 1386 O O . VAL A 1 186 ? 13.953 -3.893 -28.828 1 96.75 186 VAL A O 1
ATOM 1389 N N . ASP A 1 187 ? 16.031 -3.809 -29.672 1 96.19 187 ASP A N 1
ATOM 1390 C CA . ASP A 1 187 ? 15.617 -3.75 -31.062 1 96.19 187 ASP A CA 1
ATOM 1391 C C . ASP A 1 187 ? 15.109 -5.109 -31.547 1 96.19 187 ASP A C 1
ATOM 1393 O O . ASP A 1 187 ? 15.742 -5.754 -32.375 1 96.19 187 ASP A O 1
ATOM 1397 N N . GLY A 1 188 ? 14.039 -5.465 -31.016 1 94.94 188 GLY A N 1
ATOM 1398 C CA . GLY A 1 188 ? 13.406 -6.754 -31.25 1 94.94 188 GLY A CA 1
ATOM 1399 C C . GLY A 1 188 ? 12.008 -6.844 -30.672 1 94.94 188 GLY A C 1
ATOM 1400 O O . GLY A 1 188 ? 11.352 -5.824 -30.438 1 94.94 188 GLY A O 1
ATOM 1401 N N . ASN A 1 189 ? 11.516 -8 -30.672 1 91.88 189 ASN A N 1
ATOM 1402 C CA . ASN A 1 189 ? 10.195 -8.25 -30.125 1 91.88 189 ASN A CA 1
ATOM 1403 C C . ASN A 1 189 ? 10.281 -8.891 -28.734 1 91.88 189 ASN A C 1
ATOM 1405 O O . ASN A 1 189 ? 11.359 -8.938 -28.141 1 91.88 189 ASN A O 1
ATOM 1409 N N . PHE A 1 190 ? 9.188 -9.219 -28.203 1 89.06 190 PHE A N 1
ATOM 1410 C CA . PHE A 1 190 ? 9.141 -9.781 -26.859 1 89.06 190 PHE A CA 1
ATOM 1411 C C . PHE A 1 190 ? 9.953 -11.07 -26.781 1 89.06 190 PHE A C 1
ATOM 1413 O O . PHE A 1 190 ? 10.648 -11.312 -25.797 1 89.06 190 PHE A O 1
ATOM 1420 N N . ASP A 1 191 ? 9.836 -11.844 -27.719 1 89.75 191 ASP A N 1
ATOM 1421 C CA . ASP A 1 191 ? 10.586 -13.094 -27.75 1 89.75 191 ASP A CA 1
ATOM 1422 C C . ASP A 1 191 ? 12.094 -12.836 -27.703 1 89.75 191 ASP A C 1
ATOM 1424 O O . ASP A 1 191 ? 12.836 -13.578 -27.062 1 89.75 191 ASP A O 1
ATOM 1428 N N . SER A 1 192 ? 12.484 -11.82 -28.391 1 94.19 192 SER A N 1
ATOM 1429 C CA . SER A 1 192 ? 13.891 -11.414 -28.359 1 94.19 192 SER A CA 1
ATOM 1430 C C . SER A 1 192 ? 14.336 -11.078 -26.938 1 94.19 192 SER A C 1
ATOM 1432 O O . SER A 1 192 ? 15.43 -11.469 -26.516 1 94.19 192 SER A O 1
ATOM 1434 N N . CYS A 1 193 ? 13.531 -10.344 -26.297 1 94.06 193 CYS A N 1
ATOM 1435 C CA . CYS A 1 193 ? 13.836 -9.961 -24.922 1 94.06 193 CYS A CA 1
ATOM 1436 C C . CYS A 1 193 ? 13.977 -11.195 -24.031 1 94.06 193 CYS A C 1
ATOM 1438 O O . CYS A 1 193 ? 14.914 -11.289 -23.25 1 94.06 193 CYS A O 1
ATOM 1440 N N . LEU A 1 194 ? 13.062 -12.117 -24.219 1 90.75 194 LEU A N 1
ATOM 1441 C CA . LEU A 1 194 ? 13.094 -13.352 -23.438 1 90.75 194 LEU A CA 1
ATOM 1442 C C . LEU A 1 194 ? 14.359 -14.148 -23.734 1 90.75 194 LEU A C 1
ATOM 1444 O O . LEU A 1 194 ? 14.977 -14.703 -22.812 1 90.75 194 LEU A O 1
ATOM 1448 N N . ASP A 1 195 ? 14.688 -14.172 -24.938 1 93 195 ASP A N 1
ATOM 1449 C CA . ASP A 1 195 ? 15.883 -14.898 -25.344 1 93 195 ASP A CA 1
ATOM 1450 C C . ASP A 1 195 ? 17.125 -14.297 -24.703 1 93 195 ASP A C 1
ATOM 1452 O O . ASP A 1 195 ? 18 -15.023 -24.219 1 93 195 ASP A O 1
ATOM 1456 N N . ILE A 1 196 ? 17.203 -13.039 -24.75 1 95.25 196 ILE A N 1
ATOM 1457 C CA . ILE A 1 196 ? 18.359 -12.352 -24.188 1 95.25 196 ILE A CA 1
ATOM 1458 C C . ILE A 1 196 ? 18.422 -12.594 -22.672 1 95.25 196 ILE A C 1
ATOM 1460 O O . ILE A 1 196 ? 19.484 -12.914 -22.141 1 95.25 196 ILE A O 1
ATOM 1464 N N . VAL A 1 197 ? 17.328 -12.438 -21.984 1 94.25 197 VAL A N 1
ATOM 1465 C CA . VAL A 1 197 ? 17.297 -12.641 -20.547 1 94.25 197 VAL A CA 1
ATOM 1466 C C . VAL A 1 197 ? 17.719 -14.078 -20.219 1 94.25 197 VAL A C 1
ATOM 1468 O O . VAL A 1 197 ? 18.484 -14.312 -19.266 1 94.25 197 VAL A O 1
ATOM 1471 N N . GLN A 1 198 ? 17.25 -15 -20.953 1 90.81 198 GLN A N 1
ATOM 1472 C CA . GLN A 1 198 ? 17.578 -16.406 -20.734 1 90.81 198 GLN A CA 1
ATOM 1473 C C . GLN A 1 198 ? 19.062 -16.672 -20.984 1 90.81 198 GLN A C 1
ATOM 1475 O O . GLN A 1 198 ? 19.688 -17.438 -20.266 1 90.81 198 GLN A O 1
ATOM 1480 N N . ASP A 1 199 ? 19.531 -16.062 -22.016 1 94.5 199 ASP A N 1
ATOM 1481 C CA . ASP A 1 199 ? 20.953 -16.219 -22.328 1 94.5 199 ASP A CA 1
ATOM 1482 C C . ASP A 1 199 ? 21.828 -15.609 -21.234 1 94.5 199 ASP A C 1
ATOM 1484 O O . ASP A 1 199 ? 22.828 -16.203 -20.844 1 94.5 199 ASP A O 1
ATOM 1488 N N . LEU A 1 200 ? 21.5 -14.43 -20.766 1 94.25 200 LEU A N 1
ATOM 1489 C CA . LEU A 1 200 ? 22.203 -13.812 -19.641 1 94.25 200 LEU A CA 1
ATOM 1490 C C . LEU A 1 200 ? 22.219 -14.734 -18.438 1 94.25 200 LEU A C 1
ATOM 1492 O O . LEU A 1 200 ? 23.234 -14.898 -17.781 1 94.25 200 LEU A O 1
ATOM 1496 N N . ALA A 1 201 ? 21.094 -15.312 -18.172 1 91.62 201 ALA A N 1
ATOM 1497 C CA . ALA A 1 201 ? 20.969 -16.219 -17.031 1 91.62 201 ALA A CA 1
ATOM 1498 C C . ALA A 1 201 ? 21.828 -17.469 -17.219 1 91.62 201 ALA A C 1
ATOM 1500 O O . ALA A 1 201 ? 22.5 -17.906 -16.281 1 91.62 201 ALA A O 1
ATOM 1501 N N . ALA A 1 202 ? 21.781 -18.047 -18.406 1 89.94 202 ALA A N 1
ATOM 1502 C CA . ALA A 1 202 ? 22.547 -19.25 -18.719 1 89.94 202 ALA A CA 1
ATOM 1503 C C . ALA A 1 202 ? 24.047 -19.016 -18.531 1 89.94 202 ALA A C 1
ATOM 1505 O O . ALA A 1 202 ? 24.781 -19.922 -18.125 1 89.94 202 ALA A O 1
ATOM 1506 N N . ARG A 1 203 ? 24.422 -17.812 -18.688 1 92.31 203 ARG A N 1
ATOM 1507 C CA . ARG A 1 203 ? 25.844 -17.453 -18.594 1 92.31 203 ARG A CA 1
ATOM 1508 C C . ARG A 1 203 ? 26.203 -17.031 -17.172 1 92.31 203 ARG A C 1
ATOM 1510 O O . ARG A 1 203 ? 27.359 -16.719 -16.891 1 92.31 203 ARG A O 1
ATOM 1517 N N . GLY A 1 204 ? 25.281 -17.016 -16.359 1 91.38 204 GLY A N 1
ATOM 1518 C CA . GLY A 1 204 ? 25.516 -16.609 -14.977 1 91.38 204 GLY A CA 1
ATOM 1519 C C . GLY A 1 204 ? 25.656 -15.109 -14.812 1 91.38 204 GLY A C 1
ATOM 1520 O O . GLY A 1 204 ? 26.156 -14.641 -13.797 1 91.38 204 GLY A O 1
ATOM 1521 N N . GLU A 1 205 ? 25.188 -14.352 -15.812 1 94.06 205 GLU A N 1
ATOM 1522 C CA . GLU A 1 205 ? 25.328 -12.898 -15.797 1 94.06 205 GLU A CA 1
ATOM 1523 C C . GLU A 1 205 ? 24.141 -12.234 -15.102 1 94.06 205 GLU A C 1
ATOM 1525 O O . GLU A 1 205 ? 24.219 -11.062 -14.719 1 94.06 205 GLU A O 1
ATOM 1530 N N . ALA A 1 206 ? 23.109 -12.992 -14.984 1 96 206 ALA A N 1
ATOM 1531 C CA . ALA A 1 206 ? 21.906 -12.484 -14.32 1 96 206 ALA A CA 1
ATOM 1532 C C . ALA A 1 206 ? 21.094 -13.617 -13.703 1 96 206 ALA A C 1
ATOM 1534 O O . ALA A 1 206 ? 21.172 -14.758 -14.156 1 96 206 ALA A O 1
ATOM 1535 N N . TYR A 1 207 ? 20.469 -13.367 -12.617 1 96.69 207 TYR A N 1
ATOM 1536 C CA . TYR A 1 207 ? 19.5 -14.281 -12.016 1 96.69 207 TYR A CA 1
ATOM 1537 C C . TYR A 1 207 ? 18.078 -13.906 -12.422 1 96.69 207 TYR A C 1
ATOM 1539 O O . TYR A 1 207 ? 17.656 -12.758 -12.258 1 96.69 207 TYR A O 1
ATOM 1547 N N . LEU A 1 208 ? 17.344 -14.844 -12.977 1 95.19 208 LEU A N 1
ATOM 1548 C CA . LEU A 1 208 ? 16 -14.594 -13.469 1 95.19 208 LEU A CA 1
ATOM 1549 C C . LEU A 1 208 ? 14.961 -14.922 -12.406 1 95.19 208 LEU A C 1
ATOM 1551 O O . LEU A 1 208 ? 14.969 -16.016 -11.844 1 95.19 208 LEU A O 1
ATOM 1555 N N . LEU A 1 209 ? 14.164 -13.961 -12.117 1 92.75 209 LEU A N 1
ATOM 1556 C CA . LEU A 1 209 ? 13.055 -14.188 -11.195 1 92.75 209 LEU A CA 1
ATOM 1557 C C . LEU A 1 209 ? 11.719 -14.141 -11.93 1 92.75 209 LEU A C 1
ATOM 1559 O O . LEU A 1 209 ? 10.898 -13.258 -11.68 1 92.75 209 LEU A O 1
ATOM 1563 N N . ASN A 1 210 ? 11.562 -15.062 -12.797 1 86.81 210 ASN A N 1
ATOM 1564 C CA . ASN A 1 210 ? 10.328 -15.273 -13.555 1 86.81 210 ASN A CA 1
ATOM 1565 C C . ASN A 1 210 ? 9.516 -16.438 -12.992 1 86.81 210 ASN A C 1
ATOM 1567 O O . ASN A 1 210 ? 9.789 -16.906 -11.891 1 86.81 210 ASN A O 1
ATOM 1571 N N . SER A 1 211 ? 8.516 -16.906 -13.727 1 89.25 211 SER A N 1
ATOM 1572 C CA . SER A 1 211 ? 7.57 -17.891 -13.211 1 89.25 211 SER A CA 1
ATOM 1573 C C . SER A 1 211 ? 8.211 -19.266 -13.109 1 89.25 211 SER A C 1
ATOM 1575 O O . SER A 1 211 ? 7.699 -20.156 -12.422 1 89.25 211 SER A O 1
ATOM 1577 N N . LEU A 1 212 ? 9.391 -19.484 -13.781 1 90.81 212 LEU A N 1
ATOM 1578 C CA . LEU A 1 212 ? 10.078 -20.766 -13.727 1 90.81 212 LEU A CA 1
ATOM 1579 C C . LEU A 1 212 ? 10.914 -20.875 -12.453 1 90.81 212 LEU A C 1
ATOM 1581 O O . LEU A 1 212 ? 11.289 -21.984 -12.047 1 90.81 212 LEU A O 1
ATOM 1585 N N . ASN A 1 213 ? 11.227 -19.719 -11.898 1 94.25 213 ASN A N 1
ATOM 1586 C CA . ASN A 1 213 ? 12.07 -19.734 -10.711 1 94.25 213 ASN A CA 1
ATOM 1587 C C . ASN A 1 213 ? 11.375 -20.422 -9.531 1 94.25 213 ASN A C 1
ATOM 1589 O O . ASN A 1 213 ? 10.344 -19.938 -9.055 1 94.25 213 ASN A O 1
ATOM 1593 N N . PRO A 1 214 ? 11.914 -21.453 -9.016 1 95.88 214 PRO A N 1
ATOM 1594 C CA . PRO A 1 214 ? 11.203 -22.203 -7.984 1 95.88 214 PRO A CA 1
ATOM 1595 C C . PRO A 1 214 ? 11.164 -21.484 -6.645 1 95.88 214 PRO A C 1
ATOM 1597 O O . PRO A 1 214 ? 10.289 -21.75 -5.816 1 95.88 214 PRO A O 1
ATOM 1600 N N . PHE A 1 215 ? 12.062 -20.562 -6.441 1 98.06 215 PHE A N 1
ATOM 1601 C CA . PHE A 1 215 ? 12.203 -19.953 -5.117 1 98.06 215 PHE A CA 1
ATOM 1602 C C . PHE A 1 215 ? 11.18 -18.859 -4.914 1 98.06 215 PHE A C 1
ATOM 1604 O O . PHE A 1 215 ? 10.867 -18.484 -3.779 1 98.06 215 PHE A O 1
ATOM 1611 N N . ARG A 1 216 ? 10.641 -18.281 -5.984 1 97.06 216 ARG A N 1
ATOM 1612 C CA . ARG A 1 216 ? 9.594 -17.266 -5.867 1 97.06 216 ARG A CA 1
ATOM 1613 C C . ARG A 1 216 ? 8.367 -17.844 -5.168 1 97.06 216 ARG A C 1
ATOM 1615 O O . ARG A 1 216 ? 7.707 -17.141 -4.391 1 97.06 216 ARG A O 1
ATOM 1622 N N . LEU A 1 217 ? 8.094 -19.078 -5.453 1 98.38 217 LEU A N 1
ATOM 1623 C CA . LEU A 1 217 ? 6.895 -19.703 -4.91 1 98.38 217 LEU A CA 1
ATOM 1624 C C . LEU A 1 217 ? 7.004 -19.859 -3.4 1 98.38 217 LEU A C 1
ATOM 1626 O O . LEU A 1 217 ? 5.988 -19.938 -2.705 1 98.38 217 LEU A O 1
ATOM 1630 N N . GLU A 1 218 ? 8.273 -19.906 -2.896 1 98.69 218 GLU A N 1
ATOM 1631 C CA . GLU A 1 218 ? 8.469 -20.062 -1.457 1 98.69 218 GLU A CA 1
ATOM 1632 C C . GLU A 1 218 ? 7.938 -18.844 -0.703 1 98.69 218 GLU A C 1
ATOM 1634 O O . GLU A 1 218 ? 7.266 -18.984 0.321 1 98.69 218 GLU A O 1
ATOM 1639 N N . GLY A 1 219 ? 8.234 -17.641 -1.253 1 98.62 219 GLY A N 1
ATOM 1640 C CA . GLY A 1 219 ? 7.637 -16.469 -0.646 1 98.62 219 GLY A CA 1
ATOM 1641 C C . GLY A 1 219 ? 6.129 -16.406 -0.797 1 98.62 219 GLY A C 1
ATOM 1642 O O . GLY A 1 219 ? 5.418 -16.047 0.139 1 98.62 219 GLY A O 1
ATOM 1643 N N . GLN A 1 220 ? 5.645 -16.859 -1.939 1 98.75 220 GLN A N 1
ATOM 1644 C CA . GLN A 1 220 ? 4.223 -16.781 -2.268 1 98.75 220 GLN A CA 1
ATOM 1645 C C . GLN A 1 220 ? 3.404 -17.734 -1.405 1 98.75 220 GLN A C 1
ATOM 1647 O O . GLN A 1 220 ? 2.242 -17.469 -1.101 1 98.75 220 GLN A O 1
ATOM 1652 N N . LYS A 1 221 ? 3.957 -18.859 -0.964 1 98.56 221 LYS A N 1
ATOM 1653 C CA . LYS A 1 221 ? 3.145 -19.828 -0.228 1 98.56 221 LYS A CA 1
ATOM 1654 C C . LYS A 1 221 ? 2.758 -19.281 1.146 1 98.56 221 LYS A C 1
ATOM 1656 O O . LYS A 1 221 ? 1.835 -19.797 1.782 1 98.56 221 LYS A O 1
ATOM 1661 N N . THR A 1 222 ? 3.51 -18.188 1.62 1 98.88 222 THR A N 1
ATOM 1662 C CA . THR A 1 222 ? 3.193 -17.625 2.926 1 98.88 222 THR A CA 1
ATOM 1663 C C . THR A 1 222 ? 1.819 -16.953 2.906 1 98.88 222 THR A C 1
ATOM 1665 O O . THR A 1 222 ? 1.229 -16.719 3.959 1 98.88 222 THR A O 1
ATOM 1668 N N . ILE A 1 223 ? 1.274 -16.656 1.719 1 98.94 223 ILE A N 1
ATOM 1669 C CA . ILE A 1 223 ? -0.097 -16.172 1.617 1 98.94 223 ILE A CA 1
ATOM 1670 C C . ILE A 1 223 ? -1.052 -17.172 2.248 1 98.94 223 ILE A C 1
ATOM 1672 O O . ILE A 1 223 ? -1.913 -16.812 3.051 1 98.94 223 ILE A O 1
ATOM 1676 N N . GLY A 1 224 ? -0.854 -18.438 1.849 1 98.88 224 GLY A N 1
ATOM 1677 C CA . GLY A 1 224 ? -1.695 -19.484 2.402 1 98.88 224 GLY A CA 1
ATOM 1678 C C . GLY A 1 224 ? -1.546 -19.641 3.902 1 98.88 224 GLY A C 1
ATOM 1679 O O . GLY A 1 224 ? -2.535 -19.828 4.613 1 98.88 224 GLY A O 1
ATOM 1680 N N . LEU A 1 225 ? -0.335 -19.547 4.406 1 98.88 225 LEU A N 1
ATOM 1681 C CA . LEU A 1 225 ? -0.072 -19.672 5.836 1 98.88 225 LEU A CA 1
ATOM 1682 C C . LEU A 1 225 ? -0.75 -18.531 6.609 1 98.88 225 LEU A C 1
ATOM 1684 O O . LEU A 1 225 ? -1.369 -18.781 7.648 1 98.88 225 LEU A O 1
ATOM 1688 N N . GLU A 1 226 ? -0.655 -17.328 6.086 1 98.88 226 GLU A N 1
ATOM 1689 C CA . GLU A 1 226 ? -1.288 -16.188 6.723 1 98.88 226 GLU A CA 1
ATOM 1690 C C . GLU A 1 226 ? -2.807 -16.328 6.746 1 98.88 226 GLU A C 1
ATOM 1692 O O . GLU A 1 226 ? -3.449 -16.016 7.754 1 98.88 226 GLU A O 1
ATOM 1697 N N . ILE A 1 227 ? -3.348 -16.766 5.605 1 98.94 227 ILE A N 1
ATOM 1698 C CA . ILE A 1 227 ? -4.793 -16.938 5.516 1 98.94 227 ILE A CA 1
ATOM 1699 C C . ILE A 1 227 ? -5.254 -17.938 6.578 1 98.94 227 ILE A C 1
ATOM 1701 O O . ILE A 1 227 ? -6.188 -17.656 7.332 1 98.94 227 ILE A O 1
ATOM 1705 N N . LEU A 1 228 ? -4.598 -19.094 6.648 1 98.88 228 LEU A N 1
ATOM 1706 C CA . LEU A 1 228 ? -4.992 -20.125 7.598 1 98.88 228 LEU A CA 1
ATOM 1707 C C . LEU A 1 228 ? -4.887 -19.625 9.031 1 98.88 228 LEU A C 1
ATOM 1709 O O . LEU A 1 228 ? -5.809 -19.797 9.828 1 98.88 228 LEU A O 1
ATOM 1713 N N . GLU A 1 229 ? -3.797 -18.984 9.336 1 98.62 229 GLU A N 1
ATOM 1714 C CA . GLU A 1 229 ? -3.549 -18.516 10.695 1 98.62 229 GLU A CA 1
ATOM 1715 C C . GLU A 1 229 ? -4.578 -17.469 11.109 1 98.62 229 GLU A C 1
ATOM 1717 O O . GLU A 1 229 ? -5.203 -17.594 12.164 1 98.62 229 GLU A O 1
ATOM 1722 N N . GLU A 1 230 ? -4.742 -16.469 10.312 1 98.19 230 GLU A N 1
ATOM 1723 C CA . GLU A 1 230 ? -5.641 -15.367 10.648 1 98.19 230 GLU A CA 1
ATOM 1724 C C . GLU A 1 230 ? -7.094 -15.828 10.688 1 98.19 230 GLU A C 1
ATOM 1726 O O . GLU A 1 230 ? -7.855 -15.414 11.562 1 98.19 230 GLU A O 1
ATOM 1731 N N . PHE A 1 231 ? -7.457 -16.625 9.711 1 98.81 231 PHE A N 1
ATOM 1732 C CA . PHE A 1 231 ? -8.828 -17.125 9.68 1 98.81 231 PHE A CA 1
ATOM 1733 C C . PHE A 1 231 ? -9.125 -17.969 10.914 1 98.81 231 PHE A C 1
ATOM 1735 O O . PHE A 1 231 ? -10.203 -17.859 11.5 1 98.81 231 PHE A O 1
ATOM 1742 N N . HIS A 1 232 ? -8.203 -18.828 11.266 1 98.62 232 HIS A N 1
ATOM 1743 C CA . HIS A 1 232 ? -8.367 -19.656 12.445 1 98.62 232 HIS A CA 1
ATOM 1744 C C . HIS A 1 232 ? -8.469 -18.812 13.711 1 98.62 232 HIS A C 1
ATOM 1746 O O . HIS A 1 232 ? -9.219 -19.156 14.633 1 98.62 232 HIS A O 1
ATOM 1752 N N . GLU A 1 233 ? -7.703 -17.812 13.789 1 97.56 233 GLU A N 1
ATOM 1753 C CA . GLU A 1 233 ? -7.781 -16.906 14.93 1 97.56 233 GLU A CA 1
ATOM 1754 C C . GLU A 1 233 ? -9.172 -16.297 15.055 1 97.56 233 GLU A C 1
ATOM 1756 O O . GLU A 1 233 ? -9.688 -16.125 16.156 1 97.56 233 GLU A O 1
ATOM 1761 N N . ASP A 1 234 ? -9.742 -15.969 13.938 1 97.69 234 ASP A N 1
ATOM 1762 C CA . ASP A 1 234 ? -11.023 -15.266 13.914 1 97.69 234 ASP A CA 1
ATOM 1763 C C . ASP A 1 234 ? -12.188 -16.234 14.141 1 97.69 234 ASP A C 1
ATOM 1765 O O . ASP A 1 234 ? -13.172 -15.891 14.789 1 97.69 234 ASP A O 1
ATOM 1769 N N . TYR A 1 235 ? -12 -17.453 13.539 1 98.12 235 TYR A N 1
ATOM 1770 C CA . TYR A 1 235 ? -13.203 -18.281 13.445 1 98.12 235 TYR A CA 1
ATOM 1771 C C . TYR A 1 235 ? -13 -19.625 14.133 1 98.12 235 TYR A C 1
ATOM 1773 O O . TYR A 1 235 ? -13.953 -20.375 14.32 1 98.12 235 TYR A O 1
ATOM 1781 N N . GLY A 1 236 ? -11.812 -19.969 14.547 1 98.12 236 GLY A N 1
ATOM 1782 C CA . GLY A 1 236 ? -11.516 -21.25 15.172 1 98.12 236 GLY A CA 1
ATOM 1783 C C . GLY A 1 236 ? -11.492 -22.406 14.18 1 98.12 236 GLY A C 1
ATOM 1784 O O . GLY A 1 236 ? -11.383 -23.562 14.578 1 98.12 236 GLY A O 1
ATOM 1785 N N . THR A 1 237 ? -11.672 -22.062 12.898 1 98.06 237 THR A N 1
ATOM 1786 C CA . THR A 1 237 ? -11.625 -23.016 11.805 1 98.06 237 THR A CA 1
ATOM 1787 C C . THR A 1 237 ? -10.812 -22.469 10.633 1 98.06 237 THR A C 1
ATOM 1789 O O . THR A 1 237 ? -10.336 -21.328 10.68 1 98.06 237 THR A O 1
ATOM 1792 N N . TYR A 1 238 ? -10.531 -23.328 9.695 1 98.81 238 TYR A N 1
ATOM 1793 C CA . TYR A 1 238 ? -9.945 -22.891 8.43 1 98.81 238 TYR A CA 1
ATOM 1794 C C . TYR A 1 238 ? -11.023 -22.672 7.375 1 98.81 238 TYR A C 1
ATOM 1796 O O . TYR A 1 238 ? -12.133 -23.188 7.5 1 98.81 238 TYR A O 1
ATOM 1804 N N . PRO A 1 239 ? -10.781 -21.844 6.398 1 98.94 239 PRO A N 1
ATOM 1805 C CA . PRO A 1 239 ? -11.797 -21.656 5.363 1 98.94 239 PRO A CA 1
ATOM 1806 C C . PRO A 1 239 ? -12.055 -22.938 4.555 1 98.94 239 PRO A C 1
ATOM 1808 O O . PRO A 1 239 ? -11.141 -23.75 4.383 1 98.94 239 PRO A O 1
ATOM 1811 N N . ASP A 1 240 ? -13.25 -23.047 4.039 1 98.94 240 ASP A N 1
ATOM 1812 C CA . ASP A 1 240 ? -13.609 -24.172 3.189 1 98.94 240 ASP A CA 1
ATOM 1813 C C . ASP A 1 240 ? -12.945 -24.062 1.819 1 98.94 240 ASP A C 1
ATOM 1815 O O . ASP A 1 240 ? -12.641 -25.078 1.188 1 98.94 240 ASP A O 1
ATOM 1819 N N . ARG A 1 241 ? -12.781 -22.844 1.421 1 98.94 241 ARG A N 1
ATOM 1820 C CA . ARG A 1 241 ? -12.359 -22.594 0.043 1 98.94 241 ARG A CA 1
ATOM 1821 C C . ARG A 1 241 ? -11.547 -21.312 -0.064 1 98.94 241 ARG A C 1
ATOM 1823 O O . ARG A 1 241 ? -11.82 -20.328 0.64 1 98.94 241 ARG A O 1
ATOM 1830 N N . ILE A 1 242 ? -10.539 -21.328 -0.852 1 99 242 ILE A N 1
ATOM 1831 C CA . ILE A 1 242 ? -9.805 -20.141 -1.276 1 99 242 ILE A CA 1
ATOM 1832 C C . ILE A 1 242 ? -9.945 -19.969 -2.787 1 99 242 ILE A C 1
ATOM 1834 O O . ILE A 1 242 ? -9.68 -20.891 -3.555 1 99 242 ILE A O 1
ATOM 1838 N N . VAL A 1 243 ? -10.438 -18.812 -3.217 1 99 243 VAL A N 1
ATOM 1839 C CA . VAL A 1 243 ? -10.625 -18.469 -4.621 1 99 243 VAL A CA 1
ATOM 1840 C C . VAL A 1 243 ? -9.562 -17.453 -5.055 1 99 243 VAL A C 1
ATOM 1842 O O . VAL A 1 243 ? -9.375 -16.422 -4.398 1 99 243 VAL A O 1
ATOM 1845 N N . LEU A 1 244 ? -8.844 -17.734 -6.062 1 98.88 244 LEU A N 1
ATOM 1846 C CA . LEU A 1 244 ? -7.758 -16.828 -6.43 1 98.88 244 LEU A CA 1
ATOM 1847 C C . LEU A 1 244 ? -7.637 -16.703 -7.945 1 98.88 244 LEU A C 1
ATOM 1849 O O . LEU A 1 244 ? -7.938 -17.656 -8.672 1 98.88 244 LEU A O 1
ATOM 1853 N N . PRO A 1 245 ? -7.18 -15.523 -8.445 1 98.88 245 PRO A N 1
ATOM 1854 C CA . PRO A 1 245 ? -6.902 -15.367 -9.875 1 98.88 245 PRO A CA 1
ATOM 1855 C C . PRO A 1 245 ? -5.73 -16.219 -10.352 1 98.88 245 PRO A C 1
ATOM 1857 O O . PRO A 1 245 ? -4.777 -16.438 -9.602 1 98.88 245 PRO A O 1
ATOM 1860 N N . VAL A 1 246 ? -5.828 -16.609 -11.625 1 98.75 246 VAL A N 1
ATOM 1861 C CA . VAL A 1 246 ? -4.781 -17.484 -12.141 1 98.75 246 VAL A CA 1
ATOM 1862 C C . VAL A 1 246 ? -4.227 -16.922 -13.445 1 98.75 246 VAL A C 1
ATOM 1864 O O . VAL A 1 246 ? -4.977 -16.672 -14.391 1 98.75 246 VAL A O 1
ATOM 1867 N N . GLY A 1 247 ? -2.967 -16.578 -13.422 1 97.31 247 GLY A N 1
ATOM 1868 C CA . GLY A 1 247 ? -2.164 -16.344 -14.609 1 97.31 247 GLY A CA 1
ATOM 1869 C C . GLY A 1 247 ? -1.208 -17.484 -14.922 1 97.31 247 GLY A C 1
ATOM 1870 O O . GLY A 1 247 ? -1.606 -18.5 -15.5 1 97.31 247 GLY A O 1
ATOM 1871 N N . ASN A 1 248 ? -0.031 -17.391 -14.312 1 96.88 248 ASN A N 1
ATOM 1872 C CA . ASN A 1 248 ? 0.985 -18.422 -14.469 1 96.88 248 ASN A CA 1
ATOM 1873 C C . ASN A 1 248 ? 0.804 -19.547 -13.445 1 96.88 248 ASN A C 1
ATOM 1875 O O . ASN A 1 248 ? 1.607 -20.469 -13.391 1 96.88 248 ASN A O 1
ATOM 1879 N N . ALA A 1 249 ? -0.188 -19.406 -12.633 1 98.5 249 ALA A N 1
ATOM 1880 C CA . ALA A 1 249 ? -0.607 -20.422 -11.664 1 98.5 249 ALA A CA 1
ATOM 1881 C C . ALA A 1 249 ? 0.418 -20.562 -10.547 1 98.5 249 ALA A C 1
ATOM 1883 O O . ALA A 1 249 ? 0.515 -21.625 -9.914 1 98.5 249 ALA A O 1
ATOM 1884 N N . GLY A 1 250 ? 1.164 -19.5 -10.336 1 98.19 250 GLY A N 1
ATOM 1885 C CA . GLY A 1 250 ? 2.148 -19.516 -9.266 1 98.19 250 GLY A CA 1
ATOM 1886 C C . GLY A 1 250 ? 1.527 -19.547 -7.883 1 98.19 250 GLY A C 1
ATOM 1887 O O . GLY A 1 250 ? 1.916 -20.375 -7.047 1 98.19 250 GLY A O 1
ATOM 1888 N N . ASN A 1 251 ? 0.534 -18.734 -7.613 1 98.75 251 ASN A N 1
ATOM 1889 C CA . ASN A 1 251 ? -0.099 -18.688 -6.297 1 98.75 251 ASN A CA 1
ATOM 1890 C C . ASN A 1 251 ? -0.839 -20 -5.988 1 98.75 251 ASN A C 1
ATOM 1892 O O . ASN A 1 251 ? -0.791 -20.484 -4.859 1 98.75 251 ASN A O 1
ATOM 1896 N N . THR A 1 252 ? -1.508 -20.531 -6.996 1 98.81 252 THR A N 1
ATOM 1897 C CA . THR A 1 252 ? -2.205 -21.797 -6.777 1 98.81 252 THR A CA 1
ATOM 1898 C C . THR A 1 252 ? -1.227 -22.875 -6.344 1 98.81 252 THR A C 1
ATOM 1900 O O . THR A 1 252 ? -1.483 -23.609 -5.383 1 98.81 252 THR A O 1
ATOM 1903 N N . SER A 1 253 ? -0.136 -22.953 -7.051 1 98.75 253 SER A N 1
ATOM 1904 C CA . SER A 1 253 ? 0.903 -23.922 -6.738 1 98.75 253 SER A CA 1
ATOM 1905 C C . SER A 1 253 ? 1.5 -23.672 -5.355 1 98.75 253 SER A C 1
ATOM 1907 O O . SER A 1 253 ? 1.719 -24.609 -4.59 1 98.75 253 SER A O 1
ATOM 1909 N N . ALA A 1 254 ? 1.766 -22.453 -5.051 1 98.81 254 ALA A N 1
ATOM 1910 C CA . ALA A 1 254 ? 2.416 -22.078 -3.801 1 98.81 254 ALA A CA 1
ATOM 1911 C C . ALA A 1 254 ? 1.524 -22.391 -2.602 1 98.81 254 ALA A C 1
ATOM 1913 O O . ALA A 1 254 ? 1.992 -22.922 -1.593 1 98.81 254 ALA A O 1
ATOM 1914 N N . LEU A 1 255 ? 0.24 -22.016 -2.699 1 98.94 255 LEU A N 1
ATOM 1915 C CA . LEU A 1 255 ? -0.681 -22.297 -1.604 1 98.94 255 LEU A CA 1
ATOM 1916 C C . LEU A 1 255 ? -0.795 -23.797 -1.372 1 98.94 255 LEU A C 1
ATOM 1918 O O . LEU A 1 255 ? -0.755 -24.266 -0.229 1 98.94 255 LEU A O 1
ATOM 1922 N N . TYR A 1 256 ? -0.918 -24.547 -2.43 1 98.88 256 TYR A N 1
ATOM 1923 C CA . TYR A 1 256 ? -1.021 -26 -2.311 1 98.88 256 TYR A CA 1
ATOM 1924 C C . TYR A 1 256 ? 0.206 -26.578 -1.614 1 98.88 256 TYR A C 1
ATOM 1926 O O . TYR A 1 256 ? 0.086 -27.453 -0.757 1 98.88 256 TYR A O 1
ATOM 1934 N N . LYS A 1 257 ? 1.323 -26.078 -2.041 1 98.62 257 LYS A N 1
ATOM 1935 C CA . LYS A 1 257 ? 2.553 -26.547 -1.404 1 98.62 257 LYS A CA 1
ATOM 1936 C C . LYS A 1 257 ? 2.525 -26.281 0.099 1 98.62 257 LYS A C 1
ATOM 1938 O O . LYS A 1 257 ? 2.924 -27.141 0.892 1 98.62 257 LYS A O 1
ATOM 1943 N N . ALA A 1 258 ? 2.154 -25.078 0.497 1 98.69 258 ALA A N 1
ATOM 1944 C CA . ALA A 1 258 ? 2.057 -24.75 1.915 1 98.69 258 ALA A CA 1
ATOM 1945 C C . ALA A 1 258 ? 1.157 -25.734 2.652 1 98.69 258 ALA A C 1
ATOM 1947 O O . ALA A 1 258 ? 1.49 -26.188 3.75 1 98.69 258 ALA A O 1
ATOM 1948 N N . PHE A 1 259 ? 0.048 -26.094 2.049 1 98.75 259 PHE A N 1
ATOM 1949 C CA . PHE A 1 259 ? -0.901 -27 2.668 1 98.75 259 PHE A CA 1
ATOM 1950 C C . PHE A 1 259 ? -0.309 -28.406 2.779 1 98.75 259 PHE A C 1
ATOM 1952 O O . PHE A 1 259 ? -0.444 -29.062 3.812 1 98.75 259 PHE A O 1
ATOM 1959 N N . ARG A 1 260 ? 0.357 -28.812 1.688 1 98.38 260 ARG A N 1
ATOM 1960 C CA . ARG A 1 260 ? 1.004 -30.125 1.712 1 98.38 260 ARG A CA 1
ATOM 1961 C C . ARG A 1 260 ? 2.033 -30.203 2.834 1 98.38 260 ARG A C 1
ATOM 1963 O O . ARG A 1 260 ? 2.109 -31.219 3.543 1 98.38 260 ARG A O 1
ATOM 1970 N N . GLU A 1 261 ? 2.762 -29.156 3.018 1 98.31 261 GLU A N 1
ATOM 1971 C CA . GLU A 1 261 ? 3.801 -29.141 4.043 1 98.31 261 GLU A CA 1
ATOM 1972 C C . GLU A 1 261 ? 3.195 -29.188 5.441 1 98.31 261 GLU A C 1
ATOM 1974 O O . GLU A 1 261 ? 3.719 -29.859 6.332 1 98.31 261 GLU A O 1
ATOM 1979 N N . LEU A 1 262 ? 2.135 -28.484 5.656 1 98.69 262 LEU A N 1
ATOM 1980 C CA . LEU A 1 262 ? 1.466 -28.5 6.953 1 98.69 262 LEU A CA 1
ATOM 1981 C C . LEU A 1 262 ? 0.836 -29.859 7.219 1 98.69 262 LEU A C 1
ATOM 1983 O O . LEU A 1 262 ? 0.792 -30.312 8.367 1 98.69 262 LEU A O 1
ATOM 1987 N N . VAL A 1 263 ? 0.291 -30.5 6.164 1 98.62 263 VAL A N 1
ATOM 1988 C CA . VAL A 1 263 ? -0.247 -31.844 6.305 1 98.62 263 VAL A CA 1
ATOM 1989 C C . VAL A 1 263 ? 0.877 -32.812 6.664 1 98.62 263 VAL A C 1
ATOM 1991 O O . VAL A 1 263 ? 0.714 -33.688 7.539 1 98.62 263 VAL A O 1
ATOM 1994 N N . GLN A 1 264 ? 2.008 -32.656 6.027 1 97.5 264 GLN A N 1
ATOM 1995 C CA . GLN A 1 264 ? 3.17 -33.531 6.258 1 97.5 264 GLN A CA 1
ATOM 1996 C C . GLN A 1 264 ? 3.654 -33.406 7.703 1 97.5 264 GLN A C 1
ATOM 1998 O O . GLN A 1 264 ? 4.129 -34.406 8.273 1 97.5 264 GLN A O 1
ATOM 2003 N N . SER A 1 265 ? 3.512 -32.25 8.328 1 97.56 265 SER A N 1
ATOM 2004 C CA . SER A 1 265 ? 3.967 -32.062 9.703 1 97.56 265 SER A CA 1
ATOM 2005 C C . SER A 1 265 ? 2.885 -32.438 10.703 1 97.56 265 SER A C 1
ATOM 2007 O O . SER A 1 265 ? 3.131 -32.469 11.914 1 97.56 265 SER A O 1
ATOM 2009 N N . GLY A 1 266 ? 1.69 -32.625 10.219 1 97.62 266 GLY A N 1
ATOM 2010 C CA . GLY A 1 266 ? 0.578 -33 11.086 1 97.62 266 GLY A CA 1
ATOM 2011 C C . GLY A 1 266 ? -0.153 -31.781 11.648 1 97.62 266 GLY A C 1
ATOM 2012 O O . GLY A 1 266 ? -1.03 -31.922 12.5 1 97.62 266 GLY A O 1
ATOM 2013 N N . GLU A 1 267 ? 0.187 -30.625 11.125 1 98.12 267 GLU A N 1
ATOM 2014 C CA . GLU A 1 267 ? -0.372 -29.391 11.664 1 98.12 267 GLU A CA 1
ATOM 2015 C C . GLU A 1 267 ? -1.709 -29.062 11.016 1 98.12 267 GLU A C 1
ATOM 2017 O O . GLU A 1 267 ? -2.463 -28.219 11.516 1 98.12 267 GLU A O 1
ATOM 2022 N N . LEU A 1 268 ? -1.993 -29.688 9.883 1 98.56 268 LEU A N 1
ATOM 2023 C CA . LEU A 1 268 ? -3.238 -29.5 9.148 1 98.56 268 LEU A CA 1
ATOM 2024 C C . LEU A 1 268 ? -3.816 -30.844 8.711 1 98.56 268 LEU A C 1
ATOM 2026 O O . LEU A 1 268 ? -3.139 -31.625 8.039 1 98.56 268 LEU A O 1
ATOM 2030 N N . ASP A 1 269 ? -5.012 -31.141 9.141 1 98.38 269 ASP A N 1
ATOM 2031 C CA . ASP A 1 269 ? -5.688 -32.344 8.68 1 98.38 269 ASP A CA 1
ATOM 2032 C C . ASP A 1 269 ? -6.055 -32.25 7.199 1 98.38 269 ASP A C 1
ATOM 2034 O O . ASP A 1 269 ? -6.594 -31.219 6.758 1 98.38 269 ASP A O 1
ATOM 2038 N N . PRO A 1 270 ? -5.785 -33.25 6.48 1 98.19 270 PRO A N 1
ATOM 2039 C CA . PRO A 1 270 ? -6.121 -33.219 5.059 1 98.19 270 PRO A CA 1
ATOM 2040 C C . PRO A 1 270 ? -7.562 -32.812 4.801 1 98.19 270 PRO A C 1
ATOM 2042 O O . PRO A 1 270 ? -7.844 -32.125 3.816 1 98.19 270 PRO A O 1
ATOM 2045 N N . GLU A 1 271 ? -8.477 -33.094 5.68 1 97.88 271 GLU A N 1
ATOM 2046 C CA . GLU A 1 271 ? -9.898 -32.812 5.516 1 97.88 271 GLU A CA 1
ATOM 2047 C C . GLU A 1 271 ? -10.18 -31.328 5.758 1 97.88 271 GLU A C 1
ATOM 2049 O O . GLU A 1 271 ? -11.25 -30.828 5.402 1 97.88 271 GLU A O 1
ATOM 2054 N N . GLU A 1 272 ? -9.234 -30.656 6.383 1 98.38 272 GLU A N 1
ATOM 2055 C CA . GLU A 1 272 ? -9.414 -29.25 6.719 1 98.38 272 GLU A CA 1
ATOM 2056 C C . GLU A 1 272 ? -8.766 -28.344 5.676 1 98.38 272 GLU A C 1
ATOM 2058 O O . GLU A 1 272 ? -8.906 -27.125 5.734 1 98.38 272 GLU A O 1
ATOM 2063 N N . VAL A 1 273 ? -8.07 -28.984 4.719 1 98.88 273 VAL A N 1
ATOM 2064 C CA . VAL A 1 273 ? -7.387 -28.203 3.684 1 98.88 273 VAL A CA 1
ATOM 2065 C C . VAL A 1 273 ? -8.414 -27.484 2.822 1 98.88 273 VAL A C 1
ATOM 2067 O O . VAL A 1 273 ? -9.367 -28.094 2.332 1 98.88 273 VAL A O 1
ATOM 2070 N N . PRO A 1 274 ? -8.289 -26.156 2.645 1 98.94 274 PRO A N 1
ATOM 2071 C CA . PRO A 1 274 ? -9.242 -25.422 1.814 1 98.94 274 PRO A CA 1
ATOM 2072 C C . PRO A 1 274 ? -9.273 -25.906 0.369 1 98.94 274 PRO A C 1
ATOM 2074 O O . PRO A 1 274 ? -8.227 -26.234 -0.198 1 98.94 274 PRO A O 1
ATOM 2077 N N . LYS A 1 275 ? -10.43 -25.938 -0.203 1 98.94 275 LYS A N 1
ATOM 2078 C CA . LYS A 1 275 ? -10.555 -26.172 -1.639 1 98.94 275 LYS A CA 1
ATOM 2079 C C . LYS A 1 275 ? -9.938 -25.031 -2.439 1 98.94 275 LYS A C 1
ATOM 2081 O O . LYS A 1 275 ? -10.312 -23.875 -2.27 1 98.94 275 LYS A O 1
ATOM 2086 N N . LEU A 1 276 ? -8.992 -25.328 -3.275 1 98.94 276 LEU A N 1
ATOM 2087 C CA . LEU A 1 276 ? -8.391 -24.312 -4.129 1 98.94 276 LEU A CA 1
ATOM 2088 C C . LEU A 1 276 ? -9.219 -24.109 -5.395 1 98.94 276 LEU A C 1
ATOM 2090 O O . LEU A 1 276 ? -9.5 -25.078 -6.113 1 98.94 276 LEU A O 1
ATOM 2094 N N . THR A 1 277 ? -9.586 -22.938 -5.637 1 98.94 277 THR A N 1
ATOM 2095 C CA . THR A 1 277 ? -10.391 -22.594 -6.801 1 98.94 277 THR A CA 1
ATOM 2096 C C . THR A 1 277 ? -9.695 -21.516 -7.641 1 98.94 277 THR A C 1
ATOM 2098 O O . THR A 1 277 ? -9.461 -20.406 -7.172 1 98.94 277 THR A O 1
ATOM 2101 N N . GLY A 1 278 ? -9.359 -21.906 -8.844 1 98.88 278 GLY A N 1
ATOM 2102 C CA . GLY A 1 278 ? -8.703 -20.984 -9.758 1 98.88 278 GLY A CA 1
ATOM 2103 C C . GLY A 1 278 ? -9.672 -20.266 -10.664 1 98.88 278 GLY A C 1
ATOM 2104 O O . GLY A 1 278 ? -10.609 -20.859 -11.188 1 98.88 278 GLY A O 1
ATOM 2105 N N . VAL A 1 279 ? -9.477 -18.953 -10.836 1 98.94 279 VAL A N 1
ATOM 2106 C CA . VAL A 1 279 ? -10.312 -18.156 -11.727 1 98.94 279 VAL A CA 1
ATOM 2107 C C . VAL A 1 279 ? -9.461 -17.531 -12.82 1 98.94 279 VAL A C 1
ATOM 2109 O O . VAL A 1 279 ? -8.445 -16.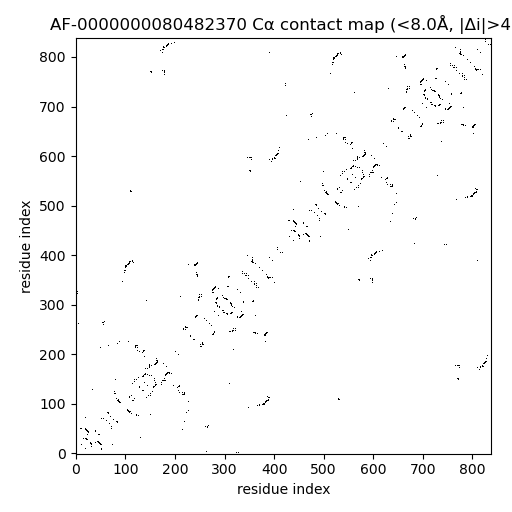891 -12.539 1 98.94 279 VAL A O 1
ATOM 2112 N N . GLN A 1 280 ? -9.789 -17.75 -14.047 1 98.94 280 GLN A N 1
ATOM 2113 C CA . GLN A 1 280 ? -9.148 -17.125 -15.203 1 98.94 280 GLN A CA 1
ATOM 2114 C C . GLN A 1 280 ? -10.141 -16.266 -15.984 1 98.94 280 GLN A C 1
ATOM 2116 O O . GLN A 1 280 ? -11.352 -16.359 -15.766 1 98.94 280 GLN A O 1
ATOM 2121 N N . ALA A 1 281 ? -9.609 -15.328 -16.766 1 98.88 281 ALA A N 1
ATOM 2122 C CA . ALA A 1 281 ? -10.469 -14.594 -17.703 1 98.88 281 ALA A CA 1
ATOM 2123 C C . ALA A 1 281 ? -10.891 -15.477 -18.859 1 98.88 281 ALA A C 1
ATOM 2125 O O . ALA A 1 281 ? -10.117 -16.312 -19.344 1 98.88 281 ALA A O 1
ATOM 2126 N N . GLU A 1 282 ? -12.07 -15.273 -19.391 1 98.75 282 GLU A N 1
ATOM 2127 C CA . GLU A 1 282 ? -12.594 -16.047 -20.5 1 98.75 282 GLU A CA 1
ATOM 2128 C C . GLU A 1 282 ? -11.648 -15.992 -21.703 1 98.75 282 GLU A C 1
ATOM 2130 O O . GLU A 1 282 ? -11.508 -16.984 -22.438 1 98.75 282 GLU A O 1
ATOM 2135 N N . GLY A 1 283 ? -10.984 -14.891 -21.859 1 98.56 283 GLY A N 1
ATOM 2136 C CA . GLY A 1 283 ? -10.102 -14.711 -23 1 98.56 283 GLY A CA 1
ATOM 2137 C C . GLY A 1 283 ? -8.727 -15.328 -22.797 1 98.56 283 GLY A C 1
ATOM 2138 O O . GLY A 1 283 ? -7.871 -15.25 -23.672 1 98.56 283 GLY A O 1
ATOM 2139 N N . ALA A 1 284 ? -8.438 -15.977 -21.672 1 98.56 284 ALA A N 1
ATOM 2140 C CA . ALA A 1 284 ? -7.188 -16.641 -21.328 1 98.56 284 ALA A CA 1
ATOM 2141 C C . ALA A 1 284 ? -7.41 -17.688 -20.219 1 98.56 284 ALA A C 1
ATOM 2143 O O . ALA A 1 284 ? -7.07 -17.438 -19.062 1 98.56 284 ALA A O 1
ATOM 2144 N N . ALA A 1 285 ? -7.973 -18.844 -20.641 1 98.75 285 ALA A N 1
ATOM 2145 C CA . ALA A 1 285 ? -8.438 -19.75 -19.594 1 98.75 285 ALA A CA 1
ATOM 2146 C C . ALA A 1 285 ? -8.008 -21.188 -19.891 1 98.75 285 ALA A C 1
ATOM 2148 O O . ALA A 1 285 ? -8.82 -22.109 -19.828 1 98.75 285 ALA A O 1
ATOM 2149 N N . PRO A 1 286 ? -6.723 -21.422 -20.141 1 98.75 286 PRO A N 1
ATOM 2150 C CA . PRO A 1 286 ? -6.289 -22.797 -20.422 1 98.75 286 PRO A CA 1
ATOM 2151 C C . PRO A 1 286 ? -6.445 -23.719 -19.219 1 98.75 286 PRO A C 1
ATOM 2153 O O . PRO A 1 286 ? -6.715 -24.906 -19.391 1 98.75 286 PRO A O 1
ATOM 2156 N N . MET A 1 287 ? -6.258 -23.25 -18.016 1 98.56 287 MET A N 1
ATOM 2157 C CA . MET A 1 287 ? -6.387 -24.078 -16.828 1 98.56 287 MET A CA 1
ATOM 2158 C C . MET A 1 287 ? -7.84 -24.484 -16.594 1 98.56 287 MET A C 1
ATOM 2160 O O . MET A 1 287 ? -8.117 -25.609 -16.172 1 98.56 287 MET A O 1
ATOM 2164 N N . VAL A 1 288 ? -8.727 -23.531 -16.828 1 98.88 288 VAL A N 1
ATOM 2165 C CA . VAL A 1 288 ? -10.148 -23.828 -16.719 1 98.88 288 VAL A CA 1
ATOM 2166 C C . VAL A 1 288 ? -10.523 -24.953 -17.672 1 98.88 288 VAL A C 1
ATOM 2168 O O . VAL A 1 288 ? -11.203 -25.906 -17.297 1 98.88 288 VAL A O 1
ATOM 2171 N N . GLU A 1 289 ? -10.039 -24.797 -18.891 1 98.69 289 GLU A N 1
ATOM 2172 C CA . GLU A 1 289 ? -10.289 -25.828 -19.891 1 98.69 289 GLU A CA 1
ATOM 2173 C C . GLU A 1 289 ? -9.781 -27.188 -19.438 1 98.69 289 GLU A C 1
ATOM 2175 O O . GLU A 1 289 ? -10.477 -28.203 -19.594 1 98.69 289 GLU A O 1
ATOM 2180 N N . ALA A 1 290 ? -8.602 -27.234 -18.891 1 98.81 290 ALA A N 1
ATOM 2181 C CA . ALA A 1 290 ? -8.016 -28.484 -18.422 1 98.81 290 ALA A CA 1
ATOM 2182 C C . ALA A 1 290 ? -8.859 -29.109 -17.312 1 98.81 290 ALA A C 1
ATOM 2184 O O . ALA A 1 290 ? -9.102 -30.312 -17.312 1 98.81 290 ALA A O 1
ATOM 2185 N N . ILE A 1 291 ? -9.312 -28.344 -16.359 1 98.69 291 ILE A N 1
ATOM 2186 C CA . ILE A 1 291 ? -10.094 -28.812 -15.234 1 98.69 291 ILE A CA 1
ATOM 2187 C C . ILE A 1 291 ? -11.445 -29.328 -15.719 1 98.69 291 ILE A C 1
ATOM 2189 O O . ILE A 1 291 ? -11.883 -30.406 -15.328 1 98.69 291 ILE A O 1
ATOM 2193 N N . GLU A 1 292 ? -12.078 -28.578 -16.609 1 98.06 292 GLU A N 1
ATOM 2194 C CA . GLU A 1 292 ? -13.406 -28.938 -17.109 1 98.06 292 GLU A CA 1
ATOM 2195 C C . GLU A 1 292 ? -13.359 -30.234 -17.906 1 98.06 292 GLU A C 1
ATOM 2197 O O . GLU A 1 292 ? -14.312 -31.016 -17.859 1 98.06 292 GLU A O 1
ATOM 2202 N N . ASN A 1 293 ? -12.289 -30.469 -18.547 1 98.12 293 ASN A N 1
ATOM 2203 C CA . ASN A 1 293 ? -12.219 -31.641 -19.438 1 98.12 293 ASN A CA 1
ATOM 2204 C C . ASN A 1 293 ? -11.453 -32.781 -18.781 1 98.12 293 ASN A C 1
ATOM 2206 O O . ASN A 1 293 ? -11.273 -33.844 -19.391 1 98.12 293 ASN A O 1
ATOM 2210 N N . GLY A 1 294 ? -10.953 -32.594 -17.609 1 97.5 294 GLY A N 1
ATOM 2211 C CA . GLY A 1 294 ? -10.234 -33.625 -16.906 1 97.5 294 GLY A CA 1
ATOM 2212 C C . GLY A 1 294 ? -8.883 -33.938 -17.5 1 97.5 294 GLY A C 1
ATOM 2213 O O . GLY A 1 294 ? -8.43 -35.094 -17.469 1 97.5 294 GLY A O 1
ATOM 2214 N N . TRP A 1 295 ? -8.266 -32.875 -18.125 1 97.94 295 TRP A N 1
ATOM 2215 C CA . TRP A 1 295 ? -6.961 -33.062 -18.734 1 97.94 295 TRP A CA 1
ATOM 2216 C C . TRP A 1 295 ? -5.852 -33 -17.688 1 97.94 295 TRP A C 1
ATOM 2218 O O . TRP A 1 295 ? -5.93 -32.188 -16.766 1 97.94 295 TRP A O 1
ATOM 2228 N N . ASP A 1 296 ? -4.789 -33.75 -17.891 1 95.44 296 ASP A N 1
ATOM 2229 C CA . ASP A 1 296 ? -3.646 -33.719 -16.969 1 95.44 296 ASP A CA 1
ATOM 2230 C C . ASP A 1 296 ? -2.766 -32.5 -17.203 1 95.44 296 ASP A C 1
ATOM 2232 O O . ASP A 1 296 ? -2.029 -32.094 -16.312 1 95.44 296 ASP A O 1
ATOM 2236 N N . GLU A 1 297 ? -2.834 -31.984 -18.406 1 97.19 297 GLU A N 1
ATOM 2237 C CA . GLU A 1 297 ? -2.037 -30.828 -18.797 1 97.19 297 GLU A CA 1
ATOM 2238 C C . GLU A 1 297 ? -2.891 -29.781 -19.516 1 97.19 297 GLU A C 1
ATOM 2240 O O . GLU A 1 297 ? -3.973 -30.094 -20.016 1 97.19 297 GLU A O 1
ATOM 2245 N N . THR A 1 298 ? -2.383 -28.562 -19.453 1 98.19 298 THR A N 1
ATOM 2246 C CA . THR A 1 298 ? -3.064 -27.516 -20.219 1 98.19 298 THR A CA 1
ATOM 2247 C C . THR A 1 298 ? -2.682 -27.562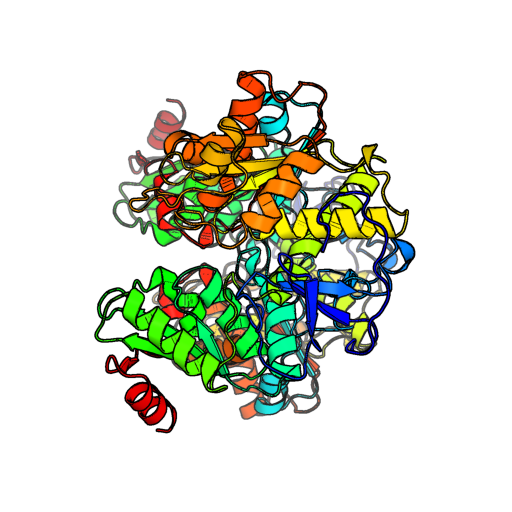 -21.688 1 98.19 298 THR A C 1
ATOM 2249 O O . THR A 1 298 ? -1.647 -28.141 -22.047 1 98.19 298 THR A O 1
ATOM 2252 N N . LYS A 1 299 ? -3.564 -27.078 -22.516 1 98.19 299 LYS A N 1
ATOM 2253 C CA . LYS A 1 299 ? -3.244 -26.766 -23.906 1 98.19 299 LYS A CA 1
ATOM 2254 C C . LYS A 1 299 ? -3.029 -25.266 -24.094 1 98.19 299 LYS A C 1
ATOM 2256 O O . LYS A 1 299 ? -3.826 -24.453 -23.625 1 98.19 299 LYS A O 1
ATOM 2261 N N . ARG A 1 300 ? -1.984 -24.969 -24.781 1 97.44 300 ARG A N 1
ATOM 2262 C CA . ARG A 1 300 ? -1.616 -23.562 -24.984 1 97.44 300 ARG A CA 1
ATOM 2263 C C . ARG A 1 300 ? -2.693 -22.828 -25.781 1 97.44 300 ARG A C 1
ATOM 2265 O O . ARG A 1 300 ? -3.215 -23.344 -26.766 1 97.44 300 ARG A O 1
ATOM 2272 N N . TRP A 1 301 ? -3.092 -21.703 -25.25 1 97.94 301 TRP A N 1
ATOM 2273 C CA . TRP A 1 301 ? -3.865 -20.734 -26.031 1 97.94 301 TRP A CA 1
ATOM 2274 C C . TRP A 1 301 ? -2.949 -19.719 -26.703 1 97.94 301 TRP A C 1
ATOM 2276 O O . TRP A 1 301 ? -2.318 -18.891 -26.031 1 97.94 301 TRP A O 1
ATOM 2286 N N . ASP A 1 302 ? -2.867 -19.688 -28 1 95.94 302 ASP A N 1
ATOM 2287 C CA . ASP A 1 302 ? -1.941 -18.828 -28.719 1 95.94 302 ASP A CA 1
ATOM 2288 C C . ASP A 1 302 ? -2.434 -17.375 -28.75 1 95.94 302 ASP A C 1
ATOM 2290 O O . ASP A 1 302 ? -1.631 -16.438 -28.75 1 95.94 302 ASP A O 1
ATOM 2294 N N . GLU A 1 303 ? -3.672 -17.25 -28.828 1 96.44 303 GLU A N 1
ATOM 2295 C CA . GLU A 1 303 ? -4.285 -15.93 -28.812 1 96.44 303 GLU A CA 1
ATOM 2296 C C . GLU A 1 303 ? -5.074 -15.711 -27.531 1 96.44 303 GLU A C 1
ATOM 2298 O O . GLU A 1 303 ? -6.035 -16.438 -27.25 1 96.44 303 GLU A O 1
ATOM 2303 N N . VAL A 1 304 ? -4.621 -14.789 -26.719 1 97.56 304 VAL A N 1
ATOM 2304 C CA . VAL A 1 304 ? -5.297 -14.484 -25.453 1 97.56 304 VAL A CA 1
ATOM 2305 C C . VAL A 1 304 ? -5.566 -12.984 -25.359 1 97.56 304 VAL A C 1
ATOM 2307 O O . VAL A 1 304 ? -4.777 -12.172 -25.844 1 97.56 304 VAL A O 1
ATOM 2310 N N . GLU A 1 305 ? -6.73 -12.609 -24.812 1 97.44 305 GLU A N 1
ATOM 2311 C CA . GLU A 1 305 ? -7.117 -11.211 -24.672 1 97.44 305 GLU A CA 1
ATOM 2312 C C . GLU A 1 305 ? -8.023 -11.008 -23.453 1 97.44 305 GLU A C 1
ATOM 2314 O O . GLU A 1 305 ? -9.047 -11.688 -23.328 1 97.44 305 GLU A O 1
ATOM 2319 N N . THR A 1 306 ? -7.66 -10.117 -22.656 1 97.81 306 THR A N 1
ATOM 2320 C CA . THR A 1 306 ? -8.461 -9.703 -21.516 1 97.81 306 THR A CA 1
ATOM 2321 C C . THR A 1 306 ? -7.992 -8.359 -20.984 1 97.81 306 THR A C 1
ATOM 2323 O O . THR A 1 306 ? -6.824 -7.996 -21.125 1 97.81 306 THR A O 1
ATOM 2326 N N . LYS A 1 307 ? -8.906 -7.578 -20.328 1 96.19 307 LYS A N 1
ATOM 2327 C CA . LYS A 1 307 ? -8.555 -6.32 -19.688 1 96.19 307 LYS A CA 1
ATOM 2328 C C . LYS A 1 307 ? -7.719 -6.566 -18.422 1 96.19 307 LYS A C 1
ATOM 2330 O O . LYS A 1 307 ? -7 -5.676 -17.969 1 96.19 307 LYS A O 1
ATOM 2335 N N . ALA A 1 308 ? -7.871 -7.77 -17.859 1 97.19 308 ALA A N 1
ATOM 2336 C CA . ALA A 1 308 ? -7.059 -8.172 -16.719 1 97.19 308 ALA A CA 1
ATOM 2337 C C . ALA A 1 308 ? -5.676 -8.633 -17.172 1 97.19 308 ALA A C 1
ATOM 2339 O O . ALA A 1 308 ? -5.379 -9.836 -17.141 1 97.19 308 ALA A O 1
ATOM 2340 N N . THR A 1 309 ? -4.832 -7.727 -17.391 1 93.5 309 THR A N 1
ATOM 2341 C CA . THR A 1 309 ? -3.574 -7.977 -18.094 1 93.5 309 THR A CA 1
ATOM 2342 C C . THR A 1 309 ? -2.672 -8.891 -17.266 1 93.5 309 THR A C 1
ATOM 2344 O O . THR A 1 309 ? -1.892 -9.664 -17.828 1 93.5 309 THR A O 1
ATOM 2347 N N . ALA A 1 310 ? -2.775 -8.836 -15.977 1 93.75 310 ALA A N 1
ATOM 2348 C CA . ALA A 1 310 ? -1.897 -9.609 -15.102 1 93.75 310 ALA A CA 1
ATOM 2349 C C . ALA A 1 310 ? -2.193 -11.102 -15.211 1 93.75 310 ALA A C 1
ATOM 2351 O O . ALA A 1 310 ? -1.378 -11.938 -14.805 1 93.75 310 ALA A O 1
ATOM 2352 N N . ILE A 1 311 ? -3.35 -11.5 -15.727 1 97.5 311 ILE A N 1
ATOM 2353 C CA . ILE A 1 311 ? -3.678 -12.914 -15.859 1 97.5 311 ILE A CA 1
ATOM 2354 C C . ILE A 1 311 ? -3.951 -13.25 -17.328 1 97.5 311 ILE A C 1
ATOM 2356 O O . ILE A 1 311 ? -4.645 -14.227 -17.625 1 97.5 311 ILE A O 1
ATOM 2360 N N . ARG A 1 312 ? -3.432 -12.391 -18.266 1 97 312 ARG A N 1
ATOM 2361 C CA . ARG A 1 312 ? -3.502 -12.656 -19.703 1 97 312 ARG A CA 1
ATOM 2362 C C . ARG A 1 312 ? -2.426 -13.641 -20.125 1 97 312 ARG A C 1
ATOM 2364 O O . ARG A 1 312 ? -1.472 -13.266 -20.812 1 97 312 ARG A O 1
ATOM 2371 N N . ILE A 1 313 ? -2.605 -14.867 -19.703 1 96.56 313 ILE A N 1
ATOM 2372 C CA . ILE A 1 313 ? -1.593 -15.898 -19.906 1 96.56 313 ILE A CA 1
ATOM 2373 C C . ILE A 1 313 ? -2.201 -17.078 -20.641 1 96.56 313 ILE A C 1
ATOM 2375 O O . ILE A 1 313 ? -3.191 -17.672 -20.188 1 96.56 313 ILE A O 1
ATOM 2379 N N . GLY A 1 314 ? -1.548 -17.469 -21.703 1 97.38 314 GLY A N 1
ATOM 2380 C CA . GLY A 1 314 ? -2.061 -18.547 -22.531 1 97.38 314 GLY A CA 1
ATOM 2381 C C . GLY A 1 314 ? -1.396 -19.875 -22.234 1 97.38 314 GLY A C 1
ATOM 2382 O O . GLY A 1 314 ? -1.901 -20.938 -22.641 1 97.38 314 GLY A O 1
ATOM 2383 N N . ASN A 1 315 ? -0.369 -19.844 -21.578 1 96.56 315 ASN A N 1
ATOM 2384 C CA . ASN A 1 315 ? 0.396 -21.031 -21.234 1 96.56 315 ASN A CA 1
ATOM 2385 C C . ASN A 1 315 ? 0.952 -20.953 -19.812 1 96.56 315 ASN A C 1
ATOM 2387 O O . ASN A 1 315 ? 2.145 -20.703 -19.625 1 96.56 315 ASN A O 1
ATOM 2391 N N . PRO A 1 316 ? 0.133 -21.25 -18.797 1 97.5 316 PRO A N 1
ATOM 2392 C CA . PRO A 1 316 ? 0.553 -21.109 -17.406 1 97.5 316 PRO A CA 1
ATOM 2393 C C . PRO A 1 316 ? 1.739 -22.016 -17.062 1 97.5 316 PRO A C 1
ATOM 2395 O O . PRO A 1 316 ? 1.617 -23.234 -17.078 1 97.5 316 PRO A O 1
ATOM 2398 N N . VAL A 1 317 ? 2.797 -21.438 -16.609 1 95.75 317 VAL A N 1
ATOM 2399 C CA . VAL A 1 317 ? 4.074 -22.109 -16.391 1 95.75 317 VAL A CA 1
ATOM 2400 C C . VAL A 1 317 ? 3.932 -23.141 -15.281 1 95.75 317 VAL A C 1
ATOM 2402 O O . VAL A 1 317 ? 4.484 -24.234 -15.375 1 95.75 317 VAL A O 1
ATOM 2405 N N . ASN A 1 318 ? 3.168 -22.828 -14.281 1 98 318 ASN A N 1
ATOM 2406 C CA . ASN A 1 318 ? 3.119 -23.688 -13.102 1 98 318 ASN A CA 1
ATOM 2407 C C . ASN A 1 318 ? 1.884 -24.578 -13.102 1 98 318 ASN A C 1
ATOM 2409 O O . ASN A 1 318 ? 1.539 -25.172 -12.078 1 98 318 ASN A O 1
ATOM 2413 N N . ALA A 1 319 ? 1.217 -24.703 -14.234 1 98.31 319 ALA A N 1
ATOM 2414 C CA . ALA A 1 319 ? 0.033 -25.547 -14.359 1 98.31 319 ALA A CA 1
ATOM 2415 C C . ALA A 1 319 ? 0.324 -26.969 -13.891 1 98.31 319 ALA A C 1
ATOM 2417 O O . ALA A 1 319 ? -0.512 -27.594 -13.242 1 98.31 319 ALA A O 1
ATOM 2418 N N . PRO A 1 320 ? 1.512 -27.547 -14.188 1 98.06 320 PRO A N 1
ATOM 2419 C CA . PRO A 1 320 ? 1.785 -28.922 -13.766 1 98.06 320 PRO A CA 1
ATOM 2420 C C . PRO A 1 320 ? 1.739 -29.094 -12.25 1 98.06 320 PRO A C 1
ATOM 2422 O O . PRO A 1 320 ? 1.513 -30.203 -11.758 1 98.06 320 PRO A O 1
ATOM 2425 N N . LYS A 1 321 ? 1.928 -28.062 -11.484 1 98.25 321 LYS A N 1
ATOM 2426 C CA . LYS A 1 321 ? 1.844 -28.109 -10.031 1 98.25 321 LYS A CA 1
ATOM 2427 C C . LYS A 1 321 ? 0.461 -27.688 -9.547 1 98.25 321 LYS A C 1
ATOM 2429 O O . LYS A 1 321 ? -0.027 -28.188 -8.531 1 98.25 321 LYS A O 1
ATOM 2434 N N . ALA A 1 322 ? -0.168 -26.781 -10.273 1 98.69 322 ALA A N 1
ATOM 2435 C CA . ALA A 1 322 ? -1.425 -26.156 -9.852 1 98.69 322 ALA A CA 1
ATOM 2436 C C . ALA A 1 322 ? -2.604 -27.094 -10.094 1 98.69 322 ALA A C 1
ATOM 2438 O O . ALA A 1 322 ? -3.523 -27.172 -9.273 1 98.69 322 ALA A O 1
ATOM 2439 N N . LEU A 1 323 ? -2.592 -27.812 -11.219 1 98.69 323 LEU A N 1
ATOM 2440 C CA . LEU A 1 323 ? -3.697 -28.703 -11.562 1 98.69 323 LEU A CA 1
ATOM 2441 C C . LEU A 1 323 ? -3.865 -29.781 -10.508 1 98.69 323 LEU A C 1
ATOM 2443 O O . LEU A 1 323 ? -4.965 -29.984 -9.984 1 98.69 323 LEU A O 1
ATOM 2447 N N . PRO A 1 324 ? -2.748 -30.469 -10.133 1 97.94 324 PRO A N 1
ATOM 2448 C CA . PRO A 1 324 ? -2.881 -31.422 -9.023 1 97.94 324 PRO A CA 1
ATOM 2449 C C . PRO A 1 324 ? -3.389 -30.766 -7.738 1 97.94 324 PRO A C 1
ATOM 2451 O O . PRO A 1 324 ? -4.141 -31.375 -6.98 1 97.94 324 PRO A O 1
ATOM 2454 N N . GLY A 1 325 ? -2.99 -29.562 -7.449 1 98.38 325 GLY A N 1
ATOM 2455 C CA . GLY A 1 325 ? -3.443 -28.844 -6.262 1 98.38 325 GLY A CA 1
ATOM 2456 C C . GLY A 1 325 ? -4.945 -28.641 -6.23 1 98.38 325 GLY A C 1
ATOM 2457 O O . GLY A 1 325 ? -5.586 -28.875 -5.203 1 98.38 325 GLY A O 1
ATOM 2458 N N . ILE A 1 326 ? -5.449 -28.219 -7.352 1 98.81 326 ILE A N 1
ATOM 2459 C CA . ILE A 1 326 ? -6.891 -28.016 -7.445 1 98.81 326 ILE A CA 1
ATOM 2460 C C . ILE A 1 326 ? -7.621 -29.344 -7.262 1 98.81 326 ILE A C 1
ATOM 2462 O O . ILE A 1 326 ? -8.555 -29.438 -6.461 1 98.81 326 ILE A O 1
ATOM 2466 N N . ARG A 1 327 ? -7.164 -30.375 -7.887 1 98.31 327 ARG A N 1
ATOM 2467 C CA . ARG A 1 327 ? -7.84 -31.672 -7.863 1 98.31 327 ARG A CA 1
ATOM 2468 C C . ARG A 1 327 ? -7.723 -32.312 -6.492 1 98.31 327 ARG A C 1
ATOM 2470 O O . ARG A 1 327 ? -8.711 -32.812 -5.953 1 98.31 327 ARG A O 1
ATOM 2477 N N . GLU A 1 328 ? -6.535 -32.281 -5.891 1 98.12 328 GLU A N 1
ATOM 2478 C CA . GLU A 1 328 ? -6.27 -32.938 -4.621 1 98.12 328 GLU A CA 1
ATOM 2479 C C . GLU A 1 328 ? -7.008 -32.25 -3.471 1 98.12 328 GLU A C 1
ATOM 2481 O O . GLU A 1 328 ? -7.203 -32.875 -2.412 1 98.12 328 GLU A O 1
ATOM 2486 N N . THR A 1 329 ? -7.465 -31.031 -3.654 1 98.75 329 THR A N 1
ATOM 2487 C CA . THR A 1 329 ? -8.172 -30.312 -2.6 1 98.75 329 THR A CA 1
ATOM 2488 C C . THR A 1 329 ? -9.672 -30.297 -2.869 1 98.75 329 THR A C 1
ATOM 2490 O O . THR A 1 329 ? -10.422 -29.594 -2.182 1 98.75 329 THR A O 1
ATOM 2493 N N . ASP A 1 330 ? -10.078 -30.984 -3.906 1 98.12 330 ASP A N 1
ATOM 2494 C CA . ASP A 1 330 ? -11.477 -31.016 -4.336 1 98.12 330 ASP A CA 1
ATOM 2495 C C . ASP A 1 330 ? -11.953 -29.625 -4.746 1 98.12 330 ASP A C 1
ATOM 2497 O O . ASP A 1 330 ? -13.102 -29.25 -4.48 1 98.12 330 ASP A O 1
ATOM 2501 N N . GLY A 1 331 ? -11.031 -28.828 -5.25 1 98.69 331 GLY A N 1
ATOM 2502 C CA . GLY A 1 331 ? -11.375 -27.516 -5.781 1 98.69 331 GLY A CA 1
ATOM 2503 C C . GLY A 1 331 ? -11.891 -27.578 -7.207 1 98.69 331 GLY A C 1
ATOM 2504 O O . GLY A 1 331 ? -12.375 -28.609 -7.66 1 98.69 331 GLY A O 1
ATOM 2505 N N . THR A 1 332 ? -11.891 -26.406 -7.867 1 98.81 332 THR A N 1
ATOM 2506 C CA . THR A 1 332 ? -12.336 -26.281 -9.25 1 98.81 332 THR A CA 1
ATOM 2507 C C . THR A 1 332 ? -11.766 -25.016 -9.891 1 98.81 332 THR A C 1
ATOM 2509 O O . THR A 1 332 ? -10.891 -24.359 -9.32 1 98.81 332 THR A O 1
ATOM 2512 N N . ALA A 1 333 ? -12.109 -24.781 -11.125 1 98.88 333 ALA A N 1
ATOM 2513 C CA . ALA A 1 333 ? -11.719 -23.578 -11.852 1 98.88 333 ALA A CA 1
ATOM 2514 C C . ALA A 1 333 ? -12.883 -23.031 -12.672 1 98.88 333 ALA A C 1
ATOM 2516 O O . ALA A 1 333 ? -13.758 -23.797 -13.094 1 98.88 333 ALA A O 1
ATOM 2517 N N . VAL A 1 334 ? -12.898 -21.75 -12.875 1 98.94 334 VAL A N 1
ATOM 2518 C CA . VAL A 1 334 ? -13.984 -21.141 -13.625 1 98.94 334 VAL A CA 1
ATOM 2519 C C . VAL A 1 334 ? -13.453 -19.922 -14.398 1 98.94 334 VAL A C 1
ATOM 2521 O O . VAL A 1 334 ? -12.484 -19.281 -13.969 1 98.94 334 VAL A O 1
ATOM 2524 N N . ALA A 1 335 ? -13.961 -19.672 -15.555 1 98.88 335 ALA A N 1
ATOM 2525 C CA . ALA A 1 335 ? -13.625 -18.5 -16.359 1 98.88 335 ALA A CA 1
ATOM 2526 C C . ALA A 1 335 ? -14.68 -17.406 -16.203 1 98.88 335 ALA A C 1
ATOM 2528 O O . ALA A 1 335 ? -15.875 -17.703 -16.141 1 98.88 335 ALA A O 1
ATOM 2529 N N . VAL A 1 336 ? -14.281 -16.188 -16.156 1 98.94 336 VAL A N 1
ATOM 2530 C CA . VAL A 1 336 ? -15.195 -15.047 -16.016 1 98.94 336 VAL A CA 1
ATOM 2531 C C . VAL A 1 336 ? -14.906 -14.023 -17.109 1 98.94 336 VAL A C 1
ATOM 2533 O O . VAL A 1 336 ? -13.773 -13.914 -17.578 1 98.94 336 VAL A O 1
ATOM 2536 N N . SER A 1 337 ? -15.898 -13.258 -17.516 1 98.88 337 SER A N 1
ATOM 2537 C CA . SER A 1 337 ? -15.766 -12.242 -18.562 1 98.88 337 SER A CA 1
ATOM 2538 C C . SER A 1 337 ? -15.141 -10.969 -18 1 98.88 337 SER A C 1
ATOM 2540 O O . SER A 1 337 ? -15.086 -10.773 -16.781 1 98.88 337 SER A O 1
ATOM 2542 N N . ASP A 1 338 ? -14.688 -10.156 -18.922 1 98.62 338 ASP A N 1
ATOM 2543 C CA . ASP A 1 338 ? -14.141 -8.859 -18.516 1 98.62 338 ASP A CA 1
ATOM 2544 C C . ASP A 1 338 ? -15.203 -8 -17.844 1 98.62 338 ASP A C 1
ATOM 2546 O O . ASP A 1 338 ? -14.898 -7.223 -16.938 1 98.62 338 ASP A O 1
ATOM 2550 N N . GLU A 1 339 ? -16.422 -8.117 -18.25 1 98.56 339 GLU A N 1
ATOM 2551 C CA . GLU A 1 339 ? -17.531 -7.387 -17.625 1 98.56 339 GLU A CA 1
ATOM 2552 C C . GLU A 1 339 ? -17.75 -7.832 -16.188 1 98.56 339 GLU A C 1
ATOM 2554 O O . GLU A 1 339 ? -17.938 -7.004 -15.297 1 98.56 339 GLU A O 1
ATOM 2559 N N . GLU A 1 340 ? -17.75 -9.141 -15.977 1 98.81 340 GLU A N 1
ATOM 2560 C CA . GLU A 1 340 ? -17.891 -9.688 -14.625 1 98.81 340 GLU A CA 1
ATOM 2561 C C . GLU A 1 340 ? -16.75 -9.219 -13.727 1 98.81 340 GLU A C 1
ATOM 2563 O O . GLU A 1 340 ? -16.969 -8.914 -12.547 1 98.81 340 GLU A O 1
ATOM 2568 N N . ILE A 1 341 ? -15.562 -9.188 -14.289 1 98.81 341 ILE A N 1
ATOM 2569 C CA . ILE A 1 341 ? -14.391 -8.742 -13.547 1 98.81 341 ILE A CA 1
ATOM 2570 C C . ILE A 1 341 ? -14.562 -7.277 -13.141 1 98.81 341 ILE A C 1
ATOM 2572 O O . ILE A 1 341 ? -14.32 -6.91 -11.992 1 98.81 341 ILE A O 1
ATOM 2576 N N . THR A 1 342 ? -15.008 -6.441 -14.055 1 98.56 342 THR A N 1
ATOM 2577 C CA . THR A 1 342 ? -15.188 -5.02 -13.789 1 98.56 342 THR A CA 1
ATOM 2578 C C . THR A 1 342 ? -16.266 -4.801 -12.719 1 98.56 342 THR A C 1
ATOM 2580 O O . THR A 1 342 ? -16.094 -3.969 -11.828 1 98.56 342 THR A O 1
ATOM 2583 N N . GLU A 1 343 ? -17.328 -5.527 -12.797 1 98.38 343 GLU A N 1
ATOM 2584 C CA . GLU A 1 343 ? -18.391 -5.43 -11.797 1 98.38 343 GLU A CA 1
ATOM 2585 C C . GLU A 1 343 ? -17.875 -5.809 -10.414 1 98.38 343 GLU A C 1
ATOM 2587 O O . GLU A 1 343 ? -18.172 -5.125 -9.43 1 98.38 343 GLU A O 1
ATOM 2592 N N . ALA A 1 344 ? -17.125 -6.91 -10.367 1 98.81 344 ALA A N 1
ATOM 2593 C CA . ALA A 1 344 ? -16.562 -7.344 -9.102 1 98.81 344 ALA A CA 1
ATOM 2594 C C . ALA A 1 344 ? -15.594 -6.297 -8.547 1 98.81 344 ALA A C 1
ATOM 2596 O O . ALA A 1 344 ? -15.516 -6.094 -7.332 1 98.81 344 ALA A O 1
ATOM 2597 N N . GLN A 1 345 ? -14.852 -5.68 -9.461 1 98.75 345 GLN A N 1
ATOM 2598 C CA . GLN A 1 345 ? -13.938 -4.617 -9.062 1 98.75 345 GLN A CA 1
ATOM 2599 C C . GLN A 1 345 ? -14.688 -3.473 -8.383 1 98.75 345 GLN A C 1
ATOM 2601 O O . GLN A 1 345 ? -14.258 -2.975 -7.34 1 98.75 345 GLN A O 1
ATOM 2606 N N . ARG A 1 346 ? -15.805 -3.072 -8.93 1 98.31 346 ARG A N 1
ATOM 2607 C CA . ARG A 1 346 ? -16.641 -2.014 -8.367 1 98.31 346 ARG A CA 1
ATOM 2608 C C . ARG A 1 346 ? -17.219 -2.426 -7.023 1 98.31 346 ARG A C 1
ATOM 2610 O O . ARG A 1 346 ? -17.266 -1.621 -6.09 1 98.31 346 ARG A O 1
ATOM 2617 N N . ASP A 1 347 ? -17.656 -3.67 -6.949 1 98.5 347 ASP A N 1
ATOM 2618 C CA . ASP A 1 347 ? -18.234 -4.168 -5.711 1 98.5 347 ASP A CA 1
ATOM 2619 C C . ASP A 1 347 ? -17.219 -4.164 -4.574 1 98.5 347 ASP A C 1
ATOM 2621 O O . ASP A 1 347 ? -17.547 -3.811 -3.439 1 98.5 347 ASP A O 1
ATOM 2625 N N . LEU A 1 348 ? -15.992 -4.586 -4.879 1 98.81 348 LEU A N 1
ATOM 2626 C CA . LEU A 1 348 ? -14.922 -4.535 -3.893 1 98.81 348 LEU A CA 1
ATOM 2627 C C . LEU A 1 348 ? -14.648 -3.1 -3.459 1 98.81 348 LEU A C 1
ATOM 2629 O O . LEU A 1 348 ? -14.492 -2.826 -2.268 1 98.81 348 LEU A O 1
ATOM 2633 N N . ALA A 1 349 ? -14.586 -2.211 -4.426 1 98.5 349 ALA A N 1
ATOM 2634 C CA . ALA A 1 349 ? -14.305 -0.805 -4.145 1 98.5 349 ALA A CA 1
ATOM 2635 C C . ALA A 1 349 ? -15.391 -0.194 -3.26 1 98.5 349 ALA A C 1
ATOM 2637 O O . ALA A 1 349 ? -15.102 0.669 -2.426 1 98.5 349 ALA A O 1
ATOM 2638 N N . ALA A 1 350 ? -16.625 -0.646 -3.412 1 97.62 350 ALA A N 1
ATOM 2639 C CA . ALA A 1 350 ? -17.734 -0.156 -2.609 1 97.62 350 ALA A CA 1
ATOM 2640 C C . ALA A 1 350 ? -17.594 -0.573 -1.149 1 97.62 350 ALA A C 1
ATOM 2642 O O . ALA A 1 350 ? -18.234 -0.004 -0.265 1 97.62 350 ALA A O 1
ATOM 2643 N N . GLU A 1 351 ? -16.734 -1.604 -0.879 1 97.88 351 GLU A N 1
ATOM 2644 C CA . GLU A 1 351 ? -16.391 -2.033 0.475 1 97.88 351 GLU A CA 1
ATOM 2645 C C . GLU A 1 351 ? -15.156 -1.308 0.993 1 97.88 351 GLU A C 1
ATOM 2647 O O . GLU A 1 351 ? -14.719 -1.537 2.123 1 97.88 351 GLU A O 1
ATOM 2652 N N . GLY A 1 352 ? -14.547 -0.422 0.163 1 98.12 352 GLY A N 1
ATOM 2653 C CA . GLY A 1 352 ? -13.32 0.277 0.508 1 98.12 352 GLY A CA 1
ATOM 2654 C C . GLY A 1 352 ? -12.07 -0.448 0.047 1 98.12 352 GLY A C 1
ATOM 2655 O O . GLY A 1 352 ? -10.953 0.011 0.293 1 98.12 352 GLY A O 1
ATOM 2656 N N . VAL A 1 353 ? -12.211 -1.586 -0.642 1 98.56 353 VAL A N 1
ATOM 2657 C CA . VAL A 1 353 ? -11.078 -2.391 -1.077 1 98.56 353 VAL A CA 1
ATOM 2658 C C . VAL A 1 353 ? -10.797 -2.137 -2.557 1 98.56 353 VAL A C 1
ATOM 2660 O O . VAL A 1 353 ? -11.492 -2.668 -3.426 1 98.56 353 VAL A O 1
ATOM 2663 N N . GLY A 1 354 ? -9.797 -1.291 -2.859 1 98.38 354 GLY A N 1
ATOM 2664 C CA . GLY A 1 354 ? -9.438 -0.955 -4.227 1 98.38 354 GLY A CA 1
ATOM 2665 C C . GLY A 1 354 ? -8.414 -1.899 -4.824 1 98.38 354 GLY A C 1
ATOM 2666 O O . GLY A 1 354 ? -7.281 -1.981 -4.34 1 98.38 354 GLY A O 1
ATOM 2667 N N . VAL A 1 355 ? -8.781 -2.523 -5.965 1 98.56 355 VAL A N 1
ATOM 2668 C CA . VAL A 1 355 ? -7.895 -3.555 -6.504 1 98.56 355 VAL A CA 1
ATOM 2669 C C . VAL A 1 355 ? -7.738 -3.365 -8.008 1 98.56 355 VAL A C 1
ATOM 2671 O O . VAL A 1 355 ? -8.547 -2.678 -8.641 1 98.56 355 VAL A O 1
ATOM 2674 N N . GLU A 1 356 ? -6.652 -3.889 -8.586 1 97.81 356 GLU A N 1
ATOM 2675 C CA . GLU A 1 356 ? -6.516 -3.939 -10.039 1 97.81 356 GLU A CA 1
ATOM 2676 C C . GLU A 1 356 ? -7.469 -4.965 -10.648 1 97.81 356 GLU A C 1
ATOM 2678 O O . GLU A 1 356 ? -7.977 -5.84 -9.945 1 97.81 356 GLU A O 1
ATOM 2683 N N . PRO A 1 357 ? -7.715 -4.984 -11.945 1 98.25 357 PRO A N 1
ATOM 2684 C CA . PRO A 1 357 ? -8.727 -5.84 -12.57 1 98.25 357 PRO A CA 1
ATOM 2685 C C . PRO A 1 357 ? -8.484 -7.324 -12.305 1 98.25 357 PRO A C 1
ATOM 2687 O O . PRO A 1 357 ? -9.406 -8.047 -11.906 1 98.25 357 PRO A O 1
ATOM 2690 N N . ALA A 1 358 ? -7.254 -7.816 -12.461 1 98.38 358 ALA A N 1
ATOM 2691 C CA . ALA A 1 358 ? -6.953 -9.234 -12.266 1 98.38 358 ALA A CA 1
ATOM 2692 C C . ALA A 1 358 ? -7.379 -9.695 -10.875 1 98.38 358 ALA A C 1
ATOM 2694 O O . ALA A 1 358 ? -7.852 -10.82 -10.711 1 98.38 358 ALA A O 1
ATOM 2695 N N . SER A 1 359 ? -7.223 -8.844 -9.883 1 98.75 359 SER A N 1
ATOM 2696 C CA . SER A 1 359 ? -7.582 -9.148 -8.5 1 98.75 359 SER A CA 1
ATOM 2697 C C . SER A 1 359 ? -9.062 -9.484 -8.375 1 98.75 359 SER A C 1
ATOM 2699 O O . SER A 1 359 ? -9.438 -10.422 -7.668 1 98.75 359 SER A O 1
ATOM 2701 N N . ALA A 1 360 ? -9.875 -8.781 -9.102 1 98.88 360 ALA A N 1
ATOM 2702 C CA . ALA A 1 360 ? -11.328 -8.859 -8.961 1 98.88 360 ALA A CA 1
ATOM 2703 C C . ALA A 1 360 ? -11.867 -10.172 -9.531 1 98.88 360 ALA A C 1
ATOM 2705 O O . ALA A 1 360 ? -13 -10.555 -9.25 1 98.88 360 ALA A O 1
ATOM 2706 N N . ALA A 1 361 ? -11.047 -10.859 -10.289 1 98.94 361 ALA A N 1
ATOM 2707 C CA . ALA A 1 361 ? -11.469 -12.125 -10.883 1 98.94 361 ALA A CA 1
ATOM 2708 C C . ALA A 1 361 ? -11.883 -13.125 -9.805 1 98.94 361 ALA A C 1
ATOM 2710 O O . ALA A 1 361 ? -12.812 -13.914 -10.008 1 98.94 361 ALA A O 1
ATOM 2711 N N . SER A 1 362 ? -11.242 -13.125 -8.664 1 98.94 362 SER A N 1
ATOM 2712 C CA . SER A 1 362 ? -11.555 -14.07 -7.598 1 98.94 362 SER A CA 1
ATOM 2713 C C . SER A 1 362 ? -13 -13.914 -7.125 1 98.94 362 SER A C 1
ATOM 2715 O O . SER A 1 362 ? -13.727 -14.898 -7.004 1 98.94 362 SER A O 1
ATOM 2717 N N . VAL A 1 363 ? -13.43 -12.68 -6.941 1 98.94 363 VAL A N 1
ATOM 2718 C CA . VAL A 1 363 ? -14.781 -12.391 -6.473 1 98.94 363 VAL A CA 1
ATOM 2719 C C . VAL A 1 363 ? -15.789 -12.688 -7.582 1 98.94 363 VAL A C 1
ATOM 2721 O O . VAL A 1 363 ? -16.859 -13.242 -7.328 1 98.94 363 VAL A O 1
ATOM 2724 N N . ALA A 1 364 ? -15.422 -12.273 -8.812 1 98.94 364 ALA A N 1
ATOM 2725 C CA . ALA A 1 364 ? -16.281 -12.602 -9.945 1 98.94 364 ALA A CA 1
ATOM 2726 C C . ALA A 1 364 ? -16.5 -14.109 -10.055 1 98.94 364 ALA A C 1
ATOM 2728 O O . ALA A 1 364 ? -17.609 -14.57 -10.297 1 98.94 364 ALA A O 1
ATOM 2729 N N . GLY A 1 365 ? -15.422 -14.875 -9.922 1 98.94 365 GLY A N 1
ATOM 2730 C CA . GLY A 1 365 ? -15.516 -16.328 -9.969 1 98.94 365 GLY A CA 1
ATOM 2731 C C . GLY A 1 365 ? -16.359 -16.906 -8.852 1 98.94 365 GLY A C 1
ATOM 2732 O O . GLY A 1 365 ? -17.172 -17.812 -9.086 1 98.94 365 GLY A O 1
ATOM 2733 N N . LEU A 1 366 ? -16.172 -16.422 -7.648 1 98.94 366 LEU A N 1
ATOM 2734 C CA . LEU A 1 366 ? -16.969 -16.891 -6.52 1 98.94 366 LEU A CA 1
ATOM 2735 C C . LEU A 1 366 ? -18.453 -16.672 -6.777 1 98.94 366 LEU A C 1
ATOM 2737 O O . LEU A 1 366 ? -19.266 -17.562 -6.52 1 98.94 366 LEU A O 1
ATOM 2741 N N . ARG A 1 367 ? -18.781 -15.469 -7.234 1 98.88 367 ARG A N 1
ATOM 2742 C CA . ARG A 1 367 ? -20.172 -15.148 -7.527 1 98.88 367 ARG A CA 1
ATOM 2743 C C . ARG A 1 367 ? -20.75 -16.125 -8.531 1 98.88 367 ARG A C 1
ATOM 2745 O O . ARG A 1 367 ? -21.859 -16.656 -8.328 1 98.88 367 ARG A O 1
ATOM 2752 N N . LYS A 1 368 ? -20.031 -16.375 -9.594 1 98.81 368 LYS A N 1
ATOM 2753 C CA . LYS A 1 368 ? -20.484 -17.281 -10.641 1 98.81 368 LYS A CA 1
ATOM 2754 C C . LYS A 1 368 ? -20.656 -18.703 -10.094 1 98.81 368 LYS A C 1
ATOM 2756 O O . LYS A 1 368 ? -21.641 -19.359 -10.406 1 98.81 368 LYS A O 1
ATOM 2761 N N . LEU A 1 369 ? -19.766 -19.156 -9.305 1 98.88 369 LEU A N 1
ATOM 2762 C CA . LEU A 1 369 ? -19.812 -20.5 -8.742 1 98.88 369 LEU A CA 1
ATOM 2763 C C . LEU A 1 369 ? -20.938 -20.625 -7.719 1 98.88 369 LEU A C 1
ATOM 2765 O O . LEU A 1 369 ? -21.547 -21.688 -7.586 1 98.88 369 LEU A O 1
ATOM 2769 N N . ARG A 1 370 ? -21.172 -19.594 -6.984 1 98.81 370 ARG A N 1
ATOM 2770 C CA . ARG A 1 370 ? -22.312 -19.578 -6.078 1 98.81 370 ARG A CA 1
ATOM 2771 C C . ARG A 1 370 ? -23.625 -19.672 -6.852 1 98.81 370 ARG A C 1
ATOM 2773 O O . ARG A 1 370 ? -24.516 -20.469 -6.5 1 98.81 370 ARG A O 1
ATOM 2780 N N . GLU A 1 371 ? -23.75 -18.906 -7.883 1 98.44 371 GLU A N 1
ATOM 2781 C CA . GLU A 1 371 ? -24.953 -18.875 -8.711 1 98.44 371 GLU A CA 1
ATOM 2782 C C . GLU A 1 371 ? -25.219 -20.234 -9.352 1 98.44 371 GLU A C 1
ATOM 2784 O O . GLU A 1 371 ? -26.375 -20.641 -9.5 1 98.44 371 GLU A O 1
ATOM 2789 N N . SER A 1 372 ? -24.172 -20.922 -9.703 1 98.06 372 SER A N 1
ATOM 2790 C CA . SER A 1 372 ? -24.312 -22.203 -10.375 1 98.06 372 SER A CA 1
ATOM 2791 C C . SER A 1 372 ? -24.5 -23.344 -9.367 1 98.06 372 SER A C 1
ATOM 2793 O O . SER A 1 372 ? -24.781 -24.469 -9.742 1 98.06 372 SER A O 1
ATOM 2795 N N . GLY A 1 373 ? -24.281 -23.094 -8.094 1 98 373 GLY A N 1
ATOM 2796 C CA . GLY A 1 373 ? -24.516 -24.078 -7.051 1 98 373 GLY A CA 1
ATOM 2797 C C . GLY A 1 373 ? -23.266 -24.891 -6.715 1 98 373 GLY A C 1
ATOM 2798 O O . GLY A 1 373 ? -23.312 -25.75 -5.84 1 98 373 GLY A O 1
ATOM 2799 N N . VAL A 1 374 ? -22.188 -24.578 -7.359 1 98.5 374 VAL A N 1
ATOM 2800 C CA . VAL A 1 374 ? -20.938 -25.281 -7.086 1 98.5 374 VAL A CA 1
ATOM 2801 C C . VAL A 1 374 ? -20.438 -24.922 -5.691 1 98.5 374 VAL A C 1
ATOM 2803 O O . VAL A 1 374 ? -19.938 -25.781 -4.961 1 98.5 374 VAL A O 1
ATOM 2806 N N . VAL A 1 375 ? -20.531 -23.656 -5.344 1 98.75 375 VAL A N 1
ATOM 2807 C CA . VAL A 1 375 ? -20.219 -23.203 -3.992 1 98.75 375 VAL A CA 1
ATOM 2808 C C . VAL A 1 375 ? -21.5 -23.141 -3.168 1 98.75 375 VAL A C 1
ATOM 2810 O O . VAL A 1 375 ? -22.484 -22.516 -3.582 1 98.75 375 VAL A O 1
ATOM 2813 N N . ALA A 1 376 ? -21.453 -23.766 -2.072 1 98.62 376 ALA A N 1
ATOM 2814 C CA . ALA A 1 376 ? -22.656 -23.844 -1.237 1 98.62 376 ALA A CA 1
ATOM 2815 C C . ALA A 1 376 ? -22.797 -22.594 -0.371 1 98.62 376 ALA A C 1
ATOM 2817 O O . ALA A 1 376 ? -21.828 -21.875 -0.142 1 98.62 376 ALA A O 1
ATOM 2818 N N . GLU A 1 377 ? -23.984 -22.344 0.117 1 98.25 377 GLU A N 1
ATOM 2819 C CA . GLU A 1 377 ? -24.297 -21.172 0.914 1 98.25 377 GLU A CA 1
ATOM 2820 C C . GLU A 1 377 ? -23.625 -21.219 2.279 1 98.25 377 GLU A C 1
ATOM 2822 O O . GLU A 1 377 ? -23.391 -20.188 2.906 1 98.25 377 GLU A O 1
ATOM 2827 N N . ASP A 1 378 ? -23.281 -22.359 2.725 1 98.56 378 ASP A N 1
ATOM 2828 C CA . ASP A 1 378 ? -22.75 -22.484 4.078 1 98.56 378 ASP A CA 1
ATOM 2829 C C . ASP A 1 378 ? -21.219 -22.547 4.062 1 98.56 378 ASP A C 1
ATOM 2831 O O . ASP A 1 378 ? -20.594 -22.859 5.082 1 98.56 378 ASP A O 1
ATOM 2835 N N . GLU A 1 379 ? -20.609 -22.297 2.895 1 98.75 379 GLU A N 1
ATOM 2836 C CA . GLU A 1 379 ? -19.156 -22.312 2.824 1 98.75 379 GLU A CA 1
ATOM 2837 C C . GLU A 1 379 ? -18.562 -21.031 3.406 1 98.75 379 GLU A C 1
ATOM 2839 O O . GLU A 1 379 ? -19.141 -19.953 3.262 1 98.75 379 GLU A O 1
ATOM 2844 N N . GLN A 1 380 ? -17.453 -21.156 4.094 1 98.94 380 GLN A N 1
ATOM 2845 C CA . GLN A 1 380 ? -16.578 -20.047 4.473 1 98.94 380 GLN A CA 1
ATOM 2846 C C . GLN A 1 380 ? -15.438 -19.875 3.475 1 98.94 380 GLN A C 1
ATOM 2848 O O . GLN A 1 380 ? -14.625 -20.797 3.287 1 98.94 380 GLN A O 1
ATOM 2853 N N . VAL A 1 381 ? -15.383 -18.672 2.846 1 98.94 381 VAL A N 1
ATOM 2854 C CA . VAL A 1 381 ? -14.555 -18.531 1.657 1 98.94 381 VAL A CA 1
ATOM 2855 C C . VAL A 1 381 ? -13.594 -17.359 1.843 1 98.94 381 VAL A C 1
ATOM 2857 O O . VAL A 1 381 ? -13.953 -16.344 2.453 1 98.94 381 VAL A O 1
ATOM 2860 N N . VAL A 1 382 ? -12.375 -17.5 1.437 1 99 382 VAL A N 1
ATOM 2861 C CA . VAL A 1 382 ? -11.43 -16.391 1.296 1 99 382 VAL A CA 1
ATOM 2862 C C . VAL A 1 382 ? -11.133 -16.156 -0.182 1 99 382 VAL A C 1
ATOM 2864 O O . VAL A 1 382 ? -10.797 -17.078 -0.914 1 99 382 VAL A O 1
ATOM 2867 N N . CYS A 1 383 ? -11.297 -14.945 -0.682 1 99 383 CYS A N 1
ATOM 2868 C CA . CYS A 1 383 ? -10.867 -14.547 -2.016 1 99 383 CYS A CA 1
ATOM 2869 C C . CYS A 1 383 ? -9.539 -13.789 -1.96 1 99 383 CYS A C 1
ATOM 2871 O O . CYS A 1 383 ? -9.352 -12.922 -1.104 1 99 383 CYS A O 1
ATOM 2873 N N . LEU A 1 384 ? -8.672 -14.18 -2.787 1 98.94 384 LEU A N 1
ATOM 2874 C CA . LEU A 1 384 ? -7.375 -13.516 -2.889 1 98.94 384 LEU A CA 1
ATOM 2875 C C . LEU A 1 384 ? -7.418 -12.398 -3.928 1 98.94 384 LEU A C 1
ATOM 2877 O O . LEU A 1 384 ? -7.859 -12.617 -5.059 1 98.94 384 LEU A O 1
ATOM 2881 N N . THR A 1 385 ? -7.02 -11.188 -3.572 1 98.94 385 THR A N 1
ATOM 2882 C CA . THR A 1 385 ? -6.789 -10.086 -4.5 1 98.94 385 THR A CA 1
ATOM 2883 C C . THR A 1 385 ? -5.301 -9.766 -4.594 1 98.94 385 THR A C 1
ATOM 2885 O O . THR A 1 385 ? -4.641 -9.555 -3.576 1 98.94 385 THR A O 1
ATOM 2888 N N . THR A 1 386 ? -4.766 -9.664 -5.754 1 98.69 386 THR A N 1
ATOM 2889 C CA . THR A 1 386 ? -3.33 -9.844 -5.953 1 98.69 386 THR A CA 1
ATOM 2890 C C . THR A 1 386 ? -2.633 -8.5 -6.109 1 98.69 386 THR A C 1
ATOM 2892 O O . THR A 1 386 ? -1.416 -8.398 -5.938 1 98.69 386 THR A O 1
ATOM 2895 N N . GLY A 1 387 ? -3.33 -7.5 -6.535 1 98.31 387 GLY A N 1
ATOM 2896 C CA . GLY A 1 387 ? -2.705 -6.211 -6.777 1 98.31 387 GLY A CA 1
ATOM 2897 C C . GLY A 1 387 ? -3.609 -5.039 -6.445 1 98.31 387 GLY A C 1
ATOM 2898 O O . GLY A 1 387 ? -4.836 -5.172 -6.449 1 98.31 387 GLY A O 1
ATOM 2899 N N . HIS A 1 388 ? -3.078 -3.879 -6.258 1 97.81 388 HIS A N 1
ATOM 2900 C CA . HIS A 1 388 ? -3.729 -2.643 -5.836 1 97.81 388 HIS A CA 1
ATOM 2901 C C . HIS A 1 388 ? -4.324 -1.899 -7.027 1 97.81 388 HIS A C 1
ATOM 2903 O O . HIS A 1 388 ? -3.826 -2.02 -8.148 1 97.81 388 HIS A O 1
ATOM 2909 N N . LEU A 1 389 ? -5.332 -1.113 -6.812 1 97.31 389 LEU A N 1
ATOM 2910 C CA . LEU A 1 389 ? -5.965 -0.366 -7.895 1 97.31 389 LEU A CA 1
ATOM 2911 C C . LEU A 1 389 ? -4.977 0.613 -8.523 1 97.31 389 LEU A C 1
ATOM 2913 O O . LEU A 1 389 ? -5.09 0.935 -9.711 1 97.31 389 LEU A O 1
ATOM 2917 N N . LEU A 1 390 ? -3.984 1.058 -7.785 1 95.81 390 LEU A N 1
ATOM 2918 C CA . LEU A 1 390 ? -3.033 2.062 -8.25 1 95.81 390 LEU A CA 1
ATOM 2919 C C . LEU A 1 390 ? -2.072 1.467 -9.273 1 95.81 390 LEU A C 1
ATOM 2921 O O . LEU A 1 390 ? -1.354 2.201 -9.961 1 95.81 390 LEU A O 1
ATOM 2925 N N . LYS A 1 391 ? -2.049 0.155 -9.383 1 95.19 391 LYS A N 1
ATOM 2926 C CA . LYS A 1 391 ? -1.208 -0.508 -10.383 1 95.19 391 LYS A CA 1
ATOM 2927 C C . LYS A 1 391 ? -1.722 -0.252 -11.797 1 95.19 391 LYS A C 1
ATOM 2929 O O . LYS A 1 391 ? -0.977 -0.393 -12.766 1 95.19 391 LYS A O 1
ATOM 2934 N N . ASP A 1 392 ? -2.977 0.096 -11.875 1 92.12 392 ASP A N 1
ATOM 2935 C CA . ASP A 1 392 ? -3.619 0.396 -13.148 1 92.12 392 ASP A CA 1
ATOM 2936 C C . ASP A 1 392 ? -4.676 1.486 -12.992 1 92.12 392 ASP A C 1
ATOM 2938 O O . ASP A 1 392 ? -5.875 1.214 -13.078 1 92.12 392 ASP A O 1
ATOM 2942 N N . PRO A 1 393 ? -4.207 2.717 -12.836 1 91.06 393 PRO A N 1
ATOM 2943 C CA . PRO A 1 393 ? -5.152 3.807 -12.586 1 91.06 393 PRO A CA 1
ATOM 2944 C C . PRO A 1 393 ? -6.121 4.027 -13.75 1 91.06 393 PRO A C 1
ATOM 2946 O O . PRO A 1 393 ? -7.27 4.426 -13.531 1 91.06 393 PRO A O 1
ATOM 2949 N N . ASP A 1 394 ? -5.699 3.729 -14.969 1 90 394 ASP A N 1
ATOM 2950 C CA . ASP A 1 394 ? -6.582 3.877 -16.109 1 90 394 ASP A CA 1
ATOM 2951 C C . ASP A 1 394 ? -7.766 2.914 -16.031 1 90 394 ASP A C 1
ATOM 2953 O O . ASP A 1 394 ? -8.914 3.307 -16.25 1 90 394 ASP A O 1
ATOM 2957 N N . ALA A 1 395 ? -7.445 1.678 -15.703 1 90.38 395 ALA A N 1
ATOM 2958 C CA . ALA A 1 395 ? -8.508 0.687 -15.547 1 90.38 395 ALA A CA 1
ATOM 2959 C C . ALA A 1 395 ? -9.43 1.045 -14.391 1 90.38 395 ALA A C 1
ATOM 2961 O O . ALA A 1 395 ? -10.641 0.819 -14.453 1 90.38 395 ALA A O 1
ATOM 2962 N N . ALA A 1 396 ? -8.859 1.558 -13.344 1 91.94 396 ALA A N 1
ATOM 2963 C CA . ALA A 1 396 ? -9.656 1.981 -12.195 1 91.94 396 ALA A CA 1
ATOM 2964 C C . ALA A 1 396 ? -10.625 3.096 -12.578 1 91.94 396 ALA A C 1
ATOM 2966 O O . ALA A 1 396 ? -11.797 3.055 -12.211 1 91.94 396 ALA A O 1
ATOM 2967 N N . PHE A 1 397 ? -10.078 4.062 -13.328 1 92.88 397 PHE A N 1
ATOM 2968 C CA . PHE A 1 397 ? -10.914 5.18 -13.758 1 92.88 397 PHE A CA 1
ATOM 2969 C C . PHE A 1 397 ? -12.031 4.695 -14.672 1 92.88 397 PHE A C 1
ATOM 2971 O O . PHE A 1 397 ? -13.188 5.109 -14.516 1 92.88 397 PHE A O 1
ATOM 2978 N N . GLU A 1 398 ? -11.719 3.826 -15.555 1 92.44 398 GLU A N 1
ATOM 2979 C CA . GLU A 1 398 ? -12.688 3.305 -16.516 1 92.44 398 GLU A CA 1
ATOM 2980 C C . GLU A 1 398 ? -13.789 2.512 -15.812 1 92.44 398 GLU A C 1
ATOM 2982 O O . GLU A 1 398 ? -14.93 2.482 -16.266 1 92.44 398 GLU A O 1
ATOM 2987 N N . ALA A 1 399 ? -13.438 1.849 -14.727 1 94 399 ALA A N 1
ATOM 2988 C CA . ALA A 1 399 ? -14.391 1.022 -13.992 1 94 399 ALA A CA 1
ATOM 2989 C C . ALA A 1 399 ? -15.352 1.886 -13.18 1 94 399 ALA A C 1
ATOM 2991 O O . ALA A 1 399 ? -16.422 1.422 -12.766 1 94 399 ALA A O 1
ATOM 2992 N N . GLY A 1 400 ? -14.945 3.152 -12.875 1 93.19 400 GLY A N 1
ATOM 2993 C CA . GLY A 1 400 ? -15.797 4.066 -12.125 1 93.19 400 GLY A CA 1
ATOM 2994 C C . GLY A 1 400 ? -16.828 4.762 -12.992 1 93.19 400 GLY A C 1
ATOM 2995 O O . GLY A 1 400 ? -17.031 4.395 -14.148 1 93.19 400 GLY A O 1
ATOM 2996 N N . ASP A 1 401 ? -17.547 5.656 -12.367 1 89.19 401 ASP A N 1
ATOM 2997 C CA . ASP A 1 401 ? -18.562 6.406 -13.094 1 89.19 401 ASP A CA 1
ATOM 2998 C C . ASP A 1 401 ? -17.969 7.641 -13.758 1 89.19 401 ASP A C 1
ATOM 3000 O O . ASP A 1 401 ? -16.938 8.156 -13.32 1 89.19 401 ASP A O 1
ATOM 3004 N N . ASP A 1 402 ? -18.578 8.094 -14.758 1 89.69 402 ASP A N 1
ATOM 3005 C CA . ASP A 1 402 ? -18.141 9.297 -15.469 1 89.69 402 ASP A CA 1
ATOM 3006 C C . ASP A 1 402 ? -18.391 10.547 -14.625 1 89.69 402 ASP A C 1
ATOM 3008 O O . ASP A 1 402 ? -19.344 10.602 -13.844 1 89.69 402 ASP A O 1
ATOM 3012 N N . PRO A 1 403 ? -17.438 11.531 -14.789 1 92.88 403 PRO A N 1
ATOM 3013 C CA . PRO A 1 403 ? -17.719 12.82 -14.148 1 92.88 403 PRO A CA 1
ATOM 3014 C C . PRO A 1 403 ? -19.062 13.406 -14.562 1 92.88 403 PRO A C 1
ATOM 3016 O O . PRO A 1 403 ? -19.531 13.164 -15.68 1 92.88 403 PRO A O 1
ATOM 3019 N N . GLU A 1 404 ? -19.672 14.117 -13.664 1 95.62 404 GLU A N 1
ATOM 3020 C CA . GLU A 1 404 ? -20.984 14.695 -13.859 1 95.62 404 GLU A CA 1
ATOM 3021 C C . GLU A 1 404 ? -20.922 16.219 -13.984 1 95.62 404 GLU A C 1
ATOM 3023 O O . GLU A 1 404 ? -20.641 16.906 -13 1 95.62 404 GLU A O 1
ATOM 3028 N N . PRO A 1 405 ? -21.266 16.766 -15.164 1 95.44 405 PRO A N 1
ATOM 3029 C CA . PRO A 1 405 ? -21.312 18.219 -15.258 1 95.44 405 PRO A CA 1
ATOM 3030 C C . PRO A 1 405 ? -22.438 18.828 -14.43 1 95.44 405 PRO A C 1
ATOM 3032 O O . PRO A 1 405 ? -23.562 18.328 -14.445 1 95.44 405 PRO A O 1
ATOM 3035 N N . VAL A 1 406 ? -22.094 19.781 -13.664 1 96.69 406 VAL A N 1
ATOM 3036 C CA . VAL A 1 406 ? -23.094 20.484 -12.867 1 96.69 406 VAL A CA 1
ATOM 3037 C C . VAL A 1 406 ? -22.891 22 -12.992 1 96.69 406 VAL A C 1
ATOM 3039 O O . VAL A 1 406 ? -21.766 22.453 -13.211 1 96.69 406 VAL A O 1
ATOM 3042 N N . PRO A 1 407 ? -24.016 22.812 -12.875 1 96.38 407 PRO A N 1
ATOM 3043 C CA . PRO A 1 407 ? -23.859 24.266 -12.891 1 96.38 407 PRO A CA 1
ATOM 3044 C C . PRO A 1 407 ? -23.125 24.781 -11.664 1 96.38 407 PRO A C 1
ATOM 3046 O O . PRO A 1 407 ? -22.969 24.062 -10.672 1 96.38 407 PRO A O 1
ATOM 3049 N N . ASN A 1 408 ? -22.641 26.016 -11.812 1 96.69 408 ASN A N 1
ATOM 3050 C CA . ASN A 1 408 ? -21.984 26.703 -10.703 1 96.69 408 ASN A CA 1
ATOM 3051 C C . ASN A 1 408 ? -23.016 27.312 -9.742 1 96.69 408 ASN A C 1
ATOM 3053 O O . ASN A 1 408 ? -23.109 28.547 -9.625 1 96.69 408 ASN A O 1
ATOM 3057 N N . ASP A 1 409 ? -23.734 26.422 -9.156 1 96.56 409 ASP A N 1
ATOM 3058 C CA . ASP A 1 409 ? -24.828 26.812 -8.266 1 96.56 409 ASP A CA 1
ATOM 3059 C C . ASP A 1 409 ? -25.156 25.688 -7.293 1 96.56 409 ASP A C 1
ATOM 3061 O O . ASP A 1 409 ? -25.453 24.562 -7.707 1 96.56 409 ASP A O 1
ATOM 3065 N N . THR A 1 410 ? -25.141 26 -5.977 1 96.69 410 THR A N 1
ATOM 3066 C CA . THR A 1 410 ? -25.328 25 -4.945 1 96.69 410 THR A CA 1
ATOM 3067 C C . THR A 1 410 ? -26.719 24.359 -5.07 1 96.69 410 THR A C 1
ATOM 3069 O O . THR A 1 410 ? -26.859 23.141 -4.898 1 96.69 410 THR A O 1
ATOM 3072 N N . GLU A 1 411 ? -27.766 25.172 -5.34 1 96.38 411 GLU A N 1
ATOM 3073 C CA . GLU A 1 411 ? -29.125 24.641 -5.5 1 96.38 411 GLU A CA 1
ATOM 3074 C C . GLU A 1 411 ? -29.188 23.672 -6.672 1 96.38 411 GLU A C 1
ATOM 3076 O O . GLU A 1 411 ? -29.859 22.641 -6.582 1 96.38 411 GLU A O 1
ATOM 3081 N N . ALA A 1 412 ? -28.547 24.031 -7.68 1 96.31 412 ALA A N 1
ATOM 3082 C CA . ALA A 1 412 ? -28.516 23.172 -8.859 1 96.31 412 ALA A CA 1
ATOM 3083 C C . ALA A 1 412 ? -27.812 21.859 -8.555 1 96.31 412 ALA A C 1
ATOM 3085 O O . ALA A 1 412 ? -28.219 20.797 -9.047 1 96.31 412 ALA A O 1
ATOM 3086 N N . VAL A 1 413 ? -26.703 21.938 -7.812 1 96.62 413 VAL A N 1
ATOM 3087 C CA . VAL A 1 413 ? -25.969 20.75 -7.414 1 96.62 413 VAL A CA 1
ATOM 3088 C C . VAL A 1 413 ? -26.875 19.844 -6.57 1 96.62 413 VAL A C 1
ATOM 3090 O O . VAL A 1 413 ? -26.922 18.625 -6.789 1 96.62 413 VAL A O 1
ATOM 3093 N N . LEU A 1 414 ? -27.594 20.406 -5.637 1 96.44 414 LEU A N 1
ATOM 3094 C CA . LEU A 1 414 ? -28.484 19.656 -4.766 1 96.44 414 LEU A CA 1
ATOM 3095 C C . LEU A 1 414 ? -29.594 18.984 -5.574 1 96.44 414 LEU A C 1
ATOM 3097 O O . LEU A 1 414 ? -29.969 17.844 -5.305 1 96.44 414 LEU A O 1
ATOM 3101 N N . GLU A 1 415 ? -30.141 19.703 -6.531 1 96 415 GLU A N 1
ATOM 3102 C CA . GLU A 1 415 ? -31.172 19.141 -7.41 1 96 415 GLU A CA 1
ATOM 3103 C C . GLU A 1 415 ? -30.625 17.953 -8.211 1 96 415 GLU A C 1
ATOM 3105 O O . GLU A 1 415 ? -31.312 16.953 -8.383 1 96 415 GLU A O 1
ATOM 3110 N N . HIS A 1 416 ? -29.422 18.141 -8.68 1 95.94 416 HIS A N 1
ATOM 3111 C CA . HIS A 1 416 ? -28.75 17.094 -9.445 1 95.94 416 HIS A CA 1
ATOM 3112 C C . HIS A 1 416 ? -28.547 15.844 -8.594 1 95.94 416 HIS A C 1
ATOM 3114 O O . HIS A 1 416 ? -28.719 14.727 -9.078 1 95.94 416 HIS A O 1
ATOM 3120 N N . LEU A 1 417 ? -28.141 15.984 -7.332 1 93.44 417 LEU A N 1
ATOM 3121 C CA . LEU A 1 417 ? -27.859 14.883 -6.426 1 93.44 417 LEU A CA 1
ATOM 3122 C C . LEU A 1 417 ? -29.141 14.125 -6.082 1 93.44 417 LEU A C 1
ATOM 3124 O O . LEU A 1 417 ? -29.078 12.961 -5.68 1 93.44 417 LEU A O 1
ATOM 3128 N N . ALA A 1 418 ? -30.359 14.742 -6.156 1 90.12 418 ALA A N 1
ATOM 3129 C CA . ALA A 1 418 ? -31.641 14.141 -5.824 1 90.12 418 ALA A CA 1
ATOM 3130 C C . ALA A 1 418 ? -32.156 13.266 -6.969 1 90.12 418 ALA A C 1
ATOM 3132 O O . ALA A 1 418 ? -33.094 12.477 -6.793 1 90.12 418 ALA A O 1
ATOM 3133 N N . GLU A 1 419 ? -31.594 13.453 -8.148 1 82.06 419 GLU A N 1
ATOM 3134 C CA . GLU A 1 419 ? -32 12.633 -9.289 1 82.06 419 GLU A CA 1
ATOM 3135 C C . GLU A 1 419 ? -31.438 11.227 -9.195 1 82.06 419 GLU A C 1
ATOM 3137 O O . GLU A 1 419 ? -32.094 10.258 -9.578 1 82.06 419 GLU A O 1
ATOM 3142 N N . MET B 1 1 ? -6.832 29 24.141 1 88 1 MET B N 1
ATOM 3143 C CA . MET B 1 1 ? -6.145 27.922 24.844 1 88 1 MET B CA 1
ATOM 3144 C C . MET B 1 1 ? -4.641 27.984 24.594 1 88 1 MET B C 1
ATOM 3146 O O . MET B 1 1 ? -4.195 28.484 23.562 1 88 1 MET B O 1
ATOM 3150 N N . SER B 1 2 ? -3.857 27.438 25.562 1 91.5 2 SER B N 1
ATOM 3151 C CA . SER B 1 2 ? -2.404 27.469 25.438 1 91.5 2 SER B CA 1
ATOM 3152 C C . SER B 1 2 ? -1.906 26.328 24.547 1 91.5 2 SER B C 1
ATOM 3154 O O . SER B 1 2 ? -2.381 25.188 24.672 1 91.5 2 SER B O 1
ATOM 3156 N N . LEU B 1 3 ? -1.006 26.688 23.688 1 95.31 3 LEU B N 1
ATOM 3157 C CA . LEU B 1 3 ? -0.352 25.688 22.844 1 95.31 3 LEU B CA 1
ATOM 3158 C C . LEU B 1 3 ? 1.07 25.422 23.328 1 95.31 3 LEU B C 1
ATOM 3160 O O . LEU B 1 3 ? 1.883 24.859 22.594 1 95.31 3 LEU B O 1
ATOM 3164 N N . GLU B 1 4 ? 1.333 25.812 24.562 1 97.19 4 GLU B N 1
ATOM 3165 C CA . GLU B 1 4 ? 2.643 25.531 25.141 1 97.19 4 GLU B CA 1
ATOM 3166 C C . GLU B 1 4 ? 2.834 24.047 25.375 1 97.19 4 GLU B C 1
ATOM 3168 O O . GLU B 1 4 ? 1.896 23.344 25.781 1 97.19 4 GLU B O 1
ATOM 3173 N N . LEU B 1 5 ? 4.02 23.578 25.188 1 98.12 5 LEU B N 1
ATOM 3174 C CA . LEU B 1 5 ? 4.348 22.156 25.312 1 98.12 5 LEU B CA 1
ATOM 3175 C C . LEU B 1 5 ? 4.035 21.656 26.719 1 98.12 5 LEU B C 1
ATOM 3177 O O . LEU B 1 5 ? 3.574 20.516 26.891 1 98.12 5 LEU B O 1
ATOM 3181 N N . THR B 1 6 ? 4.215 22.516 27.75 1 96.94 6 THR B N 1
ATOM 3182 C CA . THR B 1 6 ? 4.082 22.078 29.141 1 96.94 6 THR B CA 1
ATOM 3183 C C . THR B 1 6 ? 2.77 22.578 29.734 1 96.94 6 THR B C 1
ATOM 3185 O O . THR B 1 6 ? 2.615 22.609 30.953 1 96.94 6 THR B O 1
ATOM 3188 N N . ALA B 1 7 ? 1.896 23.078 28.859 1 95.38 7 ALA B N 1
ATOM 3189 C CA . ALA B 1 7 ? 0.584 23.469 29.375 1 95.38 7 ALA B CA 1
ATOM 3190 C C . ALA B 1 7 ? -0.076 22.328 30.141 1 95.38 7 ALA B C 1
ATOM 3192 O O . ALA B 1 7 ? 0.022 21.172 29.734 1 95.38 7 ALA B O 1
ATOM 3193 N N . PRO B 1 8 ? -0.693 22.641 31.25 1 94.38 8 PRO B N 1
ATOM 3194 C CA . PRO B 1 8 ? -1.329 21.562 32.031 1 94.38 8 PRO B CA 1
ATOM 3195 C C . PRO B 1 8 ? -2.49 20.906 31.281 1 94.38 8 PRO B C 1
ATOM 3197 O O . PRO B 1 8 ? -3.033 21.5 30.344 1 94.38 8 PRO B O 1
ATOM 3200 N N . ALA B 1 9 ? -2.848 19.719 31.75 1 93.25 9 ALA B N 1
ATOM 3201 C CA . ALA B 1 9 ? -4.027 19.047 31.219 1 93.25 9 ALA B CA 1
ATOM 3202 C C . ALA B 1 9 ? -5.281 19.891 31.422 1 93.25 9 ALA B C 1
ATOM 3204 O O . ALA B 1 9 ? -5.445 20.531 32.469 1 93.25 9 ALA B O 1
ATOM 3205 N N . PRO B 1 10 ? -6.066 19.844 30.453 1 92.31 10 PRO B N 1
ATOM 3206 C CA . PRO B 1 10 ? -7.273 20.672 30.562 1 92.31 10 PRO B CA 1
ATOM 3207 C C . PRO B 1 10 ? -8.305 20.078 31.516 1 92.31 10 PRO B C 1
ATOM 3209 O O . PRO B 1 10 ? -8.336 18.859 31.719 1 92.31 10 PRO B O 1
ATOM 3212 N N . GLU B 1 11 ? -9.094 21 32.094 1 94.88 11 GLU B N 1
ATOM 3213 C CA . GLU B 1 11 ? -10.258 20.562 32.844 1 94.88 11 GLU B CA 1
ATOM 3214 C C . GLU B 1 11 ? -11.461 20.328 31.953 1 94.88 11 GLU B C 1
ATOM 3216 O O . GLU B 1 11 ? -11.703 21.094 31.016 1 94.88 11 GLU B O 1
ATOM 3221 N N . GLU B 1 12 ? -12.156 19.297 32.25 1 97.5 12 GLU B N 1
ATOM 3222 C CA . GLU B 1 12 ? -13.32 18.938 31.438 1 97.5 12 GLU B CA 1
ATOM 3223 C C . GLU B 1 12 ? -14.414 20 31.578 1 97.5 12 GLU B C 1
ATOM 3225 O O . GLU B 1 12 ? -14.898 20.266 32.688 1 97.5 12 GLU B O 1
ATOM 3230 N N . PRO B 1 13 ? -14.773 20.562 30.5 1 98.06 13 PRO B N 1
ATOM 3231 C CA . PRO B 1 13 ? -15.883 21.5 30.578 1 98.06 13 PRO B CA 1
ATOM 3232 C C . PRO B 1 13 ? -17.25 20.828 30.547 1 98.06 13 PRO B C 1
ATOM 3234 O O . PRO B 1 13 ? -17.328 19.625 30.281 1 98.06 13 PRO B O 1
ATOM 3237 N N . SER B 1 14 ? -18.281 21.594 30.828 1 97.75 14 SER B N 1
ATOM 3238 C CA . SER B 1 14 ? -19.641 21.047 30.875 1 97.75 14 SER B CA 1
ATOM 3239 C C . SER B 1 14 ? -20.109 20.609 29.5 1 97.75 14 SER B C 1
ATOM 3241 O O . SER B 1 14 ? -20.938 19.703 29.375 1 97.75 14 SER B O 1
ATOM 3243 N N . VAL B 1 15 ? -19.516 21.125 28.422 1 97.94 15 VAL B N 1
ATOM 3244 C CA . VAL B 1 15 ? -19.984 20.859 27.078 1 97.94 15 VAL B CA 1
ATOM 3245 C C . VAL B 1 15 ? -19.344 19.578 26.547 1 97.94 15 VAL B C 1
ATOM 3247 O O . VAL B 1 15 ? -19.719 19.078 25.484 1 97.94 15 VAL B O 1
ATOM 3250 N N . ALA B 1 16 ? -18.453 19.047 27.297 1 98.12 16 ALA B N 1
ATOM 3251 C CA . ALA B 1 16 ? -17.734 17.859 26.844 1 98.12 16 ALA B CA 1
ATOM 3252 C C . ALA B 1 16 ? -18.672 16.672 26.672 1 98.12 16 ALA B C 1
ATOM 3254 O O . ALA B 1 16 ? -19.656 16.547 27.406 1 98.12 16 ALA B O 1
ATOM 3255 N N . ASP B 1 17 ? -18.453 15.938 25.703 1 97.38 17 ASP B N 1
ATOM 3256 C CA . ASP B 1 17 ? -19.094 14.633 25.516 1 97.38 17 ASP B CA 1
ATOM 3257 C C . ASP B 1 17 ? -18.109 13.5 25.812 1 97.38 17 ASP B C 1
ATOM 3259 O O . ASP B 1 17 ? -17.25 13.188 24.984 1 97.38 17 ASP B O 1
ATOM 3263 N N . ASP B 1 18 ? -18.297 12.766 26.969 1 95.38 18 ASP B N 1
ATOM 3264 C CA . ASP B 1 18 ? -17.422 11.672 27.406 1 95.38 18 ASP B CA 1
ATOM 3265 C C . ASP B 1 18 ? -15.961 12.094 27.406 1 95.38 18 ASP B C 1
ATOM 3267 O O . ASP B 1 18 ? -15.117 11.445 26.797 1 95.38 18 ASP B O 1
ATOM 3271 N N . GLY B 1 19 ? -15.75 13.305 27.859 1 97.38 19 GLY B N 1
ATOM 3272 C CA . GLY B 1 19 ? -14.398 13.812 28.078 1 97.38 19 GLY B CA 1
ATOM 3273 C C . GLY B 1 19 ? -13.82 14.477 26.844 1 97.38 19 GLY B C 1
ATOM 3274 O O . GLY B 1 19 ? -12.656 14.898 26.844 1 97.38 19 GLY B O 1
ATOM 3275 N N . THR B 1 20 ? -14.578 14.57 25.734 1 98.19 20 THR B N 1
ATOM 3276 C CA . THR B 1 20 ? -14.109 15.156 24.484 1 98.19 20 THR B CA 1
ATOM 3277 C C . THR B 1 20 ? -14.844 16.453 24.188 1 98.19 20 THR B C 1
ATOM 3279 O O . THR B 1 20 ? -16.062 16.547 24.391 1 98.19 20 THR B O 1
ATOM 3282 N N . TRP B 1 21 ? -14.164 17.516 23.812 1 98.5 21 TRP B N 1
ATOM 3283 C CA . TRP B 1 21 ? -14.805 18.75 23.391 1 98.5 21 TRP B CA 1
ATOM 3284 C C . TRP B 1 21 ? -13.953 19.484 22.359 1 98.5 21 TRP B C 1
ATOM 3286 O O . TRP B 1 21 ? -12.844 19.047 22.031 1 98.5 21 TRP B O 1
ATOM 3296 N N . LEU B 1 22 ? -14.461 20.484 21.703 1 98.5 22 LEU B N 1
ATOM 3297 C CA . LEU B 1 22 ? -13.734 21.391 20.812 1 98.5 22 LEU B CA 1
ATOM 3298 C C . LEU B 1 22 ? -13.398 22.703 21.516 1 98.5 22 LEU B C 1
ATOM 3300 O O . LEU B 1 22 ? -14.211 23.219 22.281 1 98.5 22 LEU B O 1
ATOM 3304 N N . GLU B 1 23 ? -12.211 23.156 21.281 1 98.44 23 GLU B N 1
ATOM 3305 C CA . GLU B 1 23 ? -11.805 24.422 21.875 1 98.44 23 GLU B CA 1
ATOM 3306 C C . GLU B 1 23 ? -11.086 25.312 20.875 1 98.44 23 GLU B C 1
ATOM 3308 O O . GLU B 1 23 ? -10.242 24.844 20.109 1 98.44 23 GLU B O 1
ATOM 3313 N N . CYS B 1 24 ? -11.438 26.562 20.828 1 98.38 24 CYS B N 1
ATOM 3314 C CA . CYS B 1 24 ? -10.82 27.531 19.922 1 98.38 24 CYS B CA 1
ATOM 3315 C C . CYS B 1 24 ? -9.414 27.891 20.406 1 98.38 24 CYS B C 1
ATOM 3317 O O . CYS B 1 24 ? -9.219 28.25 21.562 1 98.38 24 CYS B O 1
ATOM 3319 N N . ILE B 1 25 ? -8.5 27.922 19.5 1 97.75 25 ILE B N 1
ATOM 3320 C CA . ILE B 1 25 ? -7.113 28.156 19.906 1 97.75 25 ILE B CA 1
ATOM 3321 C C . ILE B 1 25 ? -6.883 29.656 20.094 1 97.75 25 ILE B C 1
ATOM 3323 O O . ILE B 1 25 ? -5.871 30.062 20.656 1 97.75 25 ILE B O 1
ATOM 3327 N N . GLU B 1 26 ? -7.789 30.438 19.625 1 96.81 26 GLU B N 1
ATOM 3328 C CA . GLU B 1 26 ? -7.637 31.891 19.688 1 96.81 26 GLU B CA 1
ATOM 3329 C C . GLU B 1 26 ? -8.359 32.469 20.891 1 96.81 26 GLU B C 1
ATOM 3331 O O . GLU B 1 26 ? -7.75 33.156 21.719 1 96.81 26 GLU B O 1
ATOM 3336 N N . CYS B 1 27 ? -9.695 32.188 21.031 1 97.75 27 CYS B N 1
ATOM 3337 C CA . CYS B 1 27 ? -10.469 32.875 22.062 1 97.75 27 CYS B CA 1
ATOM 3338 C C . CYS B 1 27 ? -10.82 31.938 23.203 1 97.75 27 CYS B C 1
ATOM 3340 O O . CYS B 1 27 ? -11.367 32.375 24.219 1 97.75 27 CYS B O 1
ATOM 3342 N N . GLY B 1 28 ? -10.617 30.625 23.062 1 97.19 28 GLY B N 1
ATOM 3343 C CA . GLY B 1 28 ? -10.82 29.688 24.141 1 97.19 28 GLY B CA 1
ATOM 3344 C C . GLY B 1 28 ? -12.25 29.188 24.25 1 97.19 28 GLY B C 1
ATOM 3345 O O . GLY B 1 28 ? -12.57 28.375 25.125 1 97.19 28 GLY B O 1
ATOM 3346 N N . ALA B 1 29 ? -13.086 29.609 23.312 1 98.12 29 ALA B N 1
ATOM 3347 C CA . ALA B 1 29 ? -14.461 29.109 23.312 1 98.12 29 ALA B CA 1
ATOM 3348 C C . ALA B 1 29 ? -14.508 27.594 23.219 1 98.12 29 ALA B C 1
ATOM 3350 O O . ALA B 1 29 ? -13.703 26.984 22.516 1 98.12 29 ALA B O 1
ATOM 3351 N N . GLN B 1 30 ? -15.453 27 23.969 1 98.31 30 GLN B N 1
ATOM 3352 C CA . GLN B 1 30 ? -15.586 25.562 24.062 1 98.31 30 GLN B CA 1
ATOM 3353 C C . GLN B 1 30 ? -16.922 25.094 23.5 1 98.31 30 GLN B C 1
ATOM 3355 O O . GLN B 1 30 ? -17.938 25.766 23.672 1 98.31 30 GLN B O 1
ATOM 3360 N N . PHE B 1 31 ? -16.875 23.984 22.75 1 98.38 31 PHE B N 1
ATOM 3361 C CA . PHE B 1 31 ? -18.078 23.5 22.094 1 98.38 31 PHE B CA 1
ATOM 3362 C C . PHE B 1 31 ? -18.203 21.984 22.25 1 98.38 31 PHE B C 1
ATOM 3364 O O . PHE B 1 31 ? -17.203 21.281 22.344 1 98.38 31 PHE B O 1
ATOM 3371 N N . ALA B 1 32 ? -19.5 21.516 22.297 1 98 32 ALA B N 1
ATOM 3372 C CA . ALA B 1 32 ? -19.734 20.094 22.172 1 98 32 ALA B CA 1
ATOM 3373 C C . ALA B 1 32 ? -19.203 19.547 20.859 1 98 32 ALA B C 1
ATOM 3375 O O . ALA B 1 32 ? -19.359 20.172 19.812 1 98 32 ALA B O 1
ATOM 3376 N N . PRO B 1 33 ? -18.609 18.438 20.922 1 97.81 33 PRO B N 1
ATOM 3377 C CA . PRO B 1 33 ? -17.906 17.969 19.734 1 97.81 33 PRO B CA 1
ATOM 3378 C C . PRO B 1 33 ? -18.844 17.422 18.656 1 97.81 33 PRO B C 1
ATOM 3380 O O . PRO B 1 33 ? -18.531 17.484 17.469 1 97.81 33 PRO B O 1
ATOM 3383 N N . PHE B 1 34 ? -20.016 16.844 19.047 1 96.44 34 PHE B N 1
ATOM 3384 C CA . PHE B 1 34 ? -20.797 16.078 18.078 1 96.44 34 PHE B CA 1
ATOM 3385 C C . PHE B 1 34 ? -22.234 16.562 18.016 1 96.44 34 PHE B C 1
ATOM 3387 O O . PHE B 1 34 ? -23.125 15.836 17.562 1 96.44 34 PHE B O 1
ATOM 3394 N N . GLU B 1 35 ? -22.5 17.734 18.5 1 94.75 35 GLU B N 1
ATOM 3395 C CA . GLU B 1 35 ? -23.859 18.266 18.484 1 94.75 35 GLU B CA 1
ATOM 3396 C C . GLU B 1 35 ? -24.156 19.031 17.203 1 94.75 35 GLU B C 1
ATOM 3398 O O . GLU B 1 35 ? -25.281 19.062 16.734 1 94.75 35 GLU B O 1
ATOM 3403 N N . ASP B 1 36 ? -23.125 19.703 16.719 1 93.56 36 ASP B N 1
ATOM 3404 C CA . ASP B 1 36 ? -23.219 20.469 15.477 1 93.56 36 ASP B CA 1
ATOM 3405 C C . ASP B 1 36 ? -21.969 20.297 14.633 1 93.56 36 ASP B C 1
ATOM 3407 O O . ASP B 1 36 ? -20.906 19.953 15.156 1 93.56 36 ASP B O 1
ATOM 3411 N N . ILE B 1 37 ? -22.188 20.484 13.367 1 93.69 37 ILE B N 1
ATOM 3412 C CA . ILE B 1 37 ? -21.047 20.531 12.477 1 93.69 37 ILE B CA 1
ATOM 3413 C C . ILE B 1 37 ? -20.281 21.844 12.695 1 93.69 37 ILE B C 1
ATOM 3415 O O . ILE B 1 37 ? -20.859 22.938 12.539 1 93.69 37 ILE B O 1
ATOM 3419 N N . ARG B 1 38 ? -19.062 21.781 13.117 1 93.62 38 ARG B N 1
ATOM 3420 C CA . ARG B 1 38 ? -18.234 22.953 13.367 1 93.62 38 ARG B CA 1
ATOM 3421 C C . ARG B 1 38 ? -16.828 22.766 12.805 1 93.62 38 ARG B C 1
ATOM 3423 O O . ARG B 1 38 ? -16.141 21.797 13.141 1 93.62 38 ARG B O 1
ATOM 3430 N N . TYR B 1 39 ? -16.469 23.703 11.969 1 93.75 39 TYR B N 1
ATOM 3431 C CA . TYR B 1 39 ? -15.125 23.656 11.406 1 93.75 39 TYR B CA 1
ATOM 3432 C C . TYR B 1 39 ? -14.234 24.734 12.031 1 93.75 39 TYR B C 1
ATOM 3434 O O . TYR B 1 39 ? -13.023 24.531 12.156 1 93.75 39 TYR B O 1
ATOM 3442 N N . THR B 1 40 ? -14.797 25.844 12.336 1 95.38 40 THR B N 1
ATOM 3443 C CA . THR B 1 40 ? -14.133 26.969 13 1 95.38 40 THR B CA 1
ATOM 3444 C C . THR B 1 40 ? -14.969 27.469 14.172 1 95.38 40 THR B C 1
ATOM 3446 O O . THR B 1 40 ? -16.109 27.047 14.359 1 95.38 40 THR B O 1
ATOM 3449 N N . CYS B 1 41 ? -14.375 28.297 14.953 1 97.31 41 CYS B N 1
ATOM 3450 C CA . CYS B 1 41 ? -15.023 28.859 16.141 1 97.31 41 CYS B CA 1
ATOM 3451 C C . CYS B 1 41 ? -16.219 29.734 15.758 1 97.31 41 CYS B C 1
ATOM 3453 O O . CYS B 1 41 ? -16.094 30.594 14.883 1 97.31 41 CYS B O 1
ATOM 3455 N N . ASP B 1 42 ? -17.344 29.562 16.453 1 95.88 42 ASP B N 1
ATOM 3456 C CA . ASP B 1 42 ? -18.562 30.328 16.188 1 95.88 42 ASP B CA 1
ATOM 3457 C C . ASP B 1 42 ? -18.375 31.797 16.594 1 95.88 42 ASP B C 1
ATOM 3459 O O . ASP B 1 42 ? -19.078 32.688 16.078 1 95.88 42 ASP B O 1
ATOM 3463 N N . ASP B 1 43 ? -17.438 32.031 17.469 1 97.12 43 ASP B N 1
ATOM 3464 C CA . ASP B 1 43 ? -17.297 33.344 18.062 1 97.12 43 ASP B CA 1
ATOM 3465 C C . ASP B 1 43 ? -16.281 34.188 17.297 1 97.12 43 ASP B C 1
ATOM 3467 O O . ASP B 1 43 ? -16.469 35.406 17.141 1 97.12 43 ASP B O 1
ATOM 3471 N N . CYS B 1 44 ? -15.203 33.625 16.812 1 97.69 44 CYS B N 1
ATOM 3472 C CA . CYS B 1 44 ? -14.148 34.438 16.25 1 97.69 44 CYS B CA 1
ATOM 3473 C C . CYS B 1 44 ? -13.617 33.875 14.953 1 97.69 44 CYS B C 1
ATOM 3475 O O . CYS B 1 44 ? -12.656 34.375 14.391 1 97.69 44 CYS B O 1
ATOM 3477 N N . ASP B 1 45 ? -14.078 32.656 14.539 1 95.88 45 ASP B N 1
ATOM 3478 C CA . ASP B 1 45 ? -13.734 31.984 13.297 1 95.88 45 ASP B CA 1
ATOM 3479 C C . ASP B 1 45 ? -12.344 31.359 13.375 1 95.88 45 ASP B C 1
ATOM 3481 O O . ASP B 1 45 ? -11.766 30.984 12.352 1 95.88 45 ASP B O 1
ATOM 3485 N N . GLY B 1 46 ? -11.789 31.266 14.562 1 96.81 46 GLY B N 1
ATOM 3486 C CA . GLY B 1 46 ? -10.484 30.656 14.75 1 96.81 46 GLY B CA 1
ATOM 3487 C C . GLY B 1 46 ? -10.508 29.141 14.625 1 96.81 46 GLY B C 1
ATOM 3488 O O . GLY B 1 46 ? -11.578 28.531 14.578 1 96.81 46 GLY B O 1
ATOM 3489 N N . LEU B 1 47 ? -9.32 28.562 14.516 1 97.75 47 LEU B N 1
ATOM 3490 C CA . LEU B 1 47 ? -9.195 27.125 14.406 1 97.75 47 LEU B CA 1
ATOM 3491 C C . LEU B 1 47 ? -9.617 26.438 15.703 1 97.75 47 LEU B C 1
ATOM 3493 O O . LEU B 1 47 ? -9.445 27 16.781 1 97.75 47 LEU B O 1
ATOM 3497 N N . LEU B 1 48 ? -10.164 25.297 15.539 1 98.06 48 LEU B N 1
ATOM 3498 C CA . LEU B 1 48 ? -10.547 24.484 16.688 1 98.06 48 LEU B CA 1
ATOM 3499 C C . LEU B 1 48 ? -9.578 23.312 16.875 1 98.06 48 LEU B C 1
ATOM 3501 O O . LEU B 1 48 ? -8.961 22.859 15.914 1 98.06 48 LEU B O 1
ATOM 3505 N N . GLU B 1 49 ? -9.398 22.922 18.062 1 98.12 49 GLU B N 1
ATOM 3506 C CA . GLU B 1 49 ? -8.68 21.703 18.422 1 98.12 49 GLU B CA 1
ATOM 3507 C C . GLU B 1 49 ? -9.555 20.781 19.266 1 98.12 49 GLU B C 1
ATOM 3509 O O . GLU B 1 49 ? -10.297 21.234 20.125 1 98.12 49 GLU B O 1
ATOM 3514 N N . VAL B 1 50 ? -9.516 19.5 18.938 1 98.44 50 VAL B N 1
ATOM 3515 C CA . VAL B 1 50 ? -10.18 18.516 19.766 1 98.44 50 VAL B CA 1
ATOM 3516 C C . VAL B 1 50 ? -9.414 18.344 21.078 1 98.44 50 VAL B C 1
ATOM 3518 O O . VAL B 1 50 ? -8.195 18.156 21.078 1 98.44 50 VAL B O 1
ATOM 3521 N N . ARG B 1 51 ? -10.117 18.406 22.156 1 98 51 ARG B N 1
ATOM 3522 C CA . ARG B 1 51 ? -9.508 18.297 23.484 1 98 51 ARG B CA 1
ATOM 3523 C C . ARG B 1 51 ? -10.047 17.094 24.234 1 98 51 ARG B C 1
ATOM 3525 O O . ARG B 1 51 ? -11.164 16.641 23.969 1 98 51 ARG B O 1
ATOM 3532 N N . TYR B 1 52 ? -9.227 16.641 25.125 1 97.69 52 TYR B N 1
ATOM 3533 C CA . TYR B 1 52 ? -9.578 15.484 25.922 1 97.69 52 TYR B CA 1
ATOM 3534 C C . TYR B 1 52 ? -9.344 15.742 27.406 1 97.69 52 TYR B C 1
ATOM 3536 O O . TYR B 1 52 ? -8.32 16.328 27.781 1 97.69 52 TYR B O 1
ATOM 3544 N N . ALA B 1 53 ? -10.211 15.266 28.234 1 96.81 53 ALA B N 1
ATOM 3545 C CA . ALA B 1 53 ? -10.102 15.445 29.672 1 96.81 53 ALA B CA 1
ATOM 3546 C C . ALA B 1 53 ? -9.039 14.523 30.266 1 96.81 53 ALA B C 1
ATOM 3548 O O . ALA B 1 53 ? -8.438 14.836 31.297 1 96.81 53 ALA B O 1
ATOM 3549 N N . SER B 1 54 ? -8.812 13.453 29.625 1 95.5 54 SER B N 1
ATOM 3550 C CA . SER B 1 54 ? -7.863 12.445 30.094 1 95.5 54 SER B CA 1
ATOM 3551 C C . SER B 1 54 ? -6.832 12.117 29.016 1 95.5 54 SER B C 1
ATOM 3553 O O . SER B 1 54 ? -7.02 11.188 28.219 1 95.5 54 SER B O 1
ATOM 3555 N N . PRO B 1 55 ? -5.695 12.836 29.047 1 96.25 55 PRO B N 1
ATOM 3556 C CA . PRO B 1 55 ? -4.648 12.492 28.078 1 96.25 55 PRO B CA 1
ATOM 3557 C C . PRO B 1 55 ? -4.199 11.039 28.203 1 96.25 55 PRO B C 1
ATOM 3559 O O . PRO B 1 55 ? -4.203 10.469 29.297 1 96.25 55 PRO B O 1
ATOM 3562 N N . PRO B 1 56 ? -3.734 10.453 27.141 1 97.38 56 PRO B N 1
ATOM 3563 C CA . PRO B 1 56 ? -3.453 9.016 27.109 1 97.38 56 PRO B CA 1
ATOM 3564 C C . PRO B 1 56 ? -2.137 8.656 27.797 1 97.38 56 PRO B C 1
ATOM 3566 O O . PRO B 1 56 ? -1.237 9.492 27.891 1 97.38 56 PRO B O 1
ATOM 3569 N N . THR B 1 57 ? -2.012 7.422 28.281 1 97.81 57 THR B N 1
ATOM 3570 C CA . THR B 1 57 ? -0.759 6.816 28.734 1 97.81 57 THR B CA 1
ATOM 3571 C C . THR B 1 57 ? -0.37 5.656 27.812 1 97.81 57 THR B C 1
ATOM 3573 O O . THR B 1 57 ? -1.206 5.129 27.078 1 97.81 57 THR B O 1
ATOM 3576 N N . TRP B 1 58 ? 0.903 5.297 27.828 1 97.94 58 TRP B N 1
ATOM 3577 C CA . TRP B 1 58 ? 1.374 4.211 26.984 1 97.94 58 TRP B CA 1
ATOM 3578 C C . TRP B 1 58 ? 0.627 2.918 27.281 1 97.94 58 TRP B C 1
ATOM 3580 O O . TRP B 1 58 ? 0.393 2.102 26.391 1 97.94 58 TRP B O 1
ATOM 3590 N N . ASP B 1 59 ? 0.211 2.721 28.484 1 97.81 59 ASP B N 1
ATOM 3591 C CA . ASP B 1 59 ? -0.45 1.497 28.938 1 97.81 59 ASP B CA 1
ATOM 3592 C C . ASP B 1 59 ? -1.862 1.396 28.359 1 97.81 59 ASP B C 1
ATOM 3594 O O . ASP B 1 59 ? -2.469 0.323 28.375 1 97.81 59 ASP B O 1
ATOM 3598 N N . ASP B 1 60 ? -2.361 2.539 27.875 1 97.81 60 ASP B N 1
ATOM 3599 C CA . ASP B 1 60 ? -3.721 2.57 27.344 1 97.81 60 ASP B CA 1
ATOM 3600 C C . ASP B 1 60 ? -3.775 1.981 25.938 1 97.81 60 ASP B C 1
ATOM 3602 O O . ASP B 1 60 ? -4.855 1.681 25.422 1 97.81 60 ASP B O 1
ATOM 3606 N N . PHE B 1 61 ? -2.631 1.85 25.297 1 98.06 61 PHE B N 1
ATOM 3607 C CA . PHE B 1 61 ? -2.604 1.511 23.891 1 98.06 61 PHE B CA 1
ATOM 3608 C C . PHE B 1 61 ? -2.586 -0.001 23.688 1 98.06 61 PHE B C 1
ATOM 3610 O O . PHE B 1 61 ? -1.797 -0.705 24.328 1 98.06 61 PHE B O 1
ATOM 3617 N N . ASP B 1 62 ? -3.473 -0.466 22.891 1 97.44 62 ASP B N 1
ATOM 3618 C CA . ASP B 1 62 ? -3.607 -1.881 22.562 1 97.44 62 ASP B CA 1
ATOM 3619 C C . ASP B 1 62 ? -4.18 -2.059 21.156 1 97.44 62 ASP B C 1
ATOM 3621 O O . ASP B 1 62 ? -4.957 -1.227 20.688 1 97.44 62 ASP B O 1
ATOM 3625 N N . GLY B 1 63 ? -3.641 -3.117 20.5 1 95.69 63 GLY B N 1
ATOM 3626 C CA . GLY B 1 63 ? -4.121 -3.369 19.141 1 95.69 63 GLY B CA 1
ATOM 3627 C C . GLY B 1 63 ? -3.125 -2.975 18.078 1 95.69 63 GLY B C 1
ATOM 3628 O O . GLY B 1 63 ? -1.916 -3.135 18.25 1 95.69 63 GLY B O 1
ATOM 3629 N N . ARG B 1 64 ? -3.674 -2.508 16.938 1 95.12 64 ARG B N 1
ATOM 3630 C CA . ARG B 1 64 ? -2.812 -2.197 15.797 1 95.12 64 ARG B CA 1
ATOM 3631 C C . ARG B 1 64 ? -3.338 -0.99 15.023 1 95.12 64 ARG B C 1
ATOM 3633 O O . ARG B 1 64 ? -4.535 -0.695 15.062 1 95.12 64 ARG B O 1
ATOM 3640 N N . GLY B 1 65 ? -2.447 -0.332 14.367 1 97.12 65 GLY B N 1
ATOM 3641 C CA . GLY B 1 65 ? -2.832 0.774 13.508 1 97.12 65 GLY B CA 1
ATOM 3642 C C . GLY B 1 65 ? -3.33 1.983 14.273 1 97.12 65 GLY B C 1
ATOM 3643 O O . GLY B 1 65 ? -2.92 2.215 15.414 1 97.12 65 GLY B O 1
ATOM 3644 N N . VAL B 1 66 ? -4.191 2.773 13.641 1 98.75 66 VAL B N 1
ATOM 3645 C CA . VAL B 1 66 ? -4.676 4.023 14.211 1 98.75 66 VAL B CA 1
ATOM 3646 C C . VAL B 1 66 ? -5.457 3.74 15.492 1 98.75 66 VAL B C 1
ATOM 3648 O O . VAL B 1 66 ? -5.266 4.414 16.516 1 98.75 66 VAL B O 1
ATOM 3651 N N . TRP B 1 67 ? -6.102 2.729 15.531 1 98.5 67 TRP B N 1
ATOM 3652 C CA . TRP B 1 67 ? -7.047 2.52 16.625 1 98.5 67 TRP B CA 1
ATOM 3653 C C . TRP B 1 67 ? -6.398 1.752 17.766 1 98.5 67 TRP B C 1
ATOM 3655 O O . TRP B 1 67 ? -7.031 1.51 18.797 1 98.5 67 TRP B O 1
ATOM 3665 N N . ARG B 1 68 ? -5.129 1.306 17.531 1 98.19 68 ARG B N 1
ATOM 3666 C CA . ARG B 1 68 ? -4.289 0.968 18.672 1 98.19 68 ARG B CA 1
ATOM 3667 C C . ARG B 1 68 ? -4.301 2.088 19.719 1 98.19 68 ARG B C 1
ATOM 3669 O O . ARG B 1 68 ? -4.242 1.83 20.922 1 98.19 68 ARG B O 1
ATOM 3676 N N . TYR B 1 69 ? -4.539 3.273 19.25 1 98.75 69 TYR B N 1
ATOM 3677 C CA . TYR B 1 69 ? -4.395 4.473 20.062 1 98.75 69 TYR B CA 1
ATOM 3678 C C . TYR B 1 69 ? -5.754 5.094 20.375 1 98.75 69 TYR B C 1
ATOM 3680 O O . TYR B 1 69 ? -5.871 6.316 20.484 1 98.75 69 TYR B O 1
ATOM 3688 N N . ASN B 1 70 ? -6.762 4.254 20.469 1 98.31 70 ASN B N 1
ATOM 3689 C CA . ASN B 1 70 ? -8.117 4.758 20.656 1 98.31 70 ASN B CA 1
ATOM 3690 C C . ASN B 1 70 ? -8.242 5.578 21.953 1 98.31 70 ASN B C 1
ATOM 3692 O O . ASN B 1 70 ? -9.055 6.492 22.031 1 98.31 70 ASN B O 1
ATOM 3696 N N . ALA B 1 71 ? -7.363 5.41 22.953 1 98.25 71 ALA B N 1
ATOM 3697 C CA . ALA B 1 71 ? -7.379 6.172 24.203 1 98.25 71 ALA B CA 1
ATOM 3698 C C . ALA B 1 71 ? -7.012 7.633 23.953 1 98.25 71 ALA B C 1
ATOM 3700 O O . ALA B 1 71 ? -7.266 8.492 24.797 1 98.25 71 ALA B O 1
ATOM 3701 N N . ALA B 1 72 ? -6.398 7.914 22.828 1 98.5 72 ALA B N 1
ATOM 3702 C CA . ALA B 1 72 ? -6.008 9.266 22.438 1 98.5 72 ALA B CA 1
ATOM 3703 C C . ALA B 1 72 ? -6.941 9.828 21.375 1 98.5 72 ALA B C 1
ATOM 3705 O O . ALA B 1 72 ? -6.633 10.844 20.75 1 98.5 72 ALA B O 1
ATOM 3706 N N . LEU B 1 73 ? -8.016 9.125 21.078 1 98.62 73 LEU B N 1
ATOM 3707 C CA . LEU B 1 73 ? -8.93 9.477 20 1 98.62 73 LEU B CA 1
ATOM 3708 C C . LEU B 1 73 ? -10.352 9.633 20.516 1 98.62 73 LEU B C 1
ATOM 3710 O O . LEU B 1 73 ? -10.648 9.234 21.641 1 98.62 73 LEU B O 1
ATOM 3714 N N . PRO B 1 74 ? -11.25 10.242 19.719 1 98.19 74 PRO B N 1
ATOM 3715 C CA . PRO B 1 74 ? -12.586 10.547 20.25 1 98.19 74 PRO B CA 1
ATOM 3716 C C . PRO B 1 74 ? -13.492 9.32 20.281 1 98.19 74 PRO B C 1
ATOM 3718 O O . PRO B 1 74 ? -14.57 9.367 20.891 1 98.19 74 PRO B O 1
ATOM 3721 N N . PHE B 1 75 ? -13.078 8.211 19.609 1 98.12 75 PHE B N 1
ATOM 3722 C CA . PHE B 1 75 ? -13.891 7 19.562 1 98.12 75 PHE B CA 1
ATOM 3723 C C . PHE B 1 75 ? -13.047 5.77 19.875 1 98.12 75 PHE B C 1
ATOM 3725 O O . PHE B 1 75 ? -11.82 5.812 19.781 1 98.12 75 PHE B O 1
ATOM 3732 N N . ASP B 1 76 ? -13.719 4.727 20.266 1 97.31 76 ASP B N 1
ATOM 3733 C CA . ASP B 1 76 ? -13.031 3.455 20.5 1 97.31 76 ASP B CA 1
ATOM 3734 C C . ASP B 1 76 ? -12.68 2.768 19.172 1 97.31 76 ASP B C 1
ATOM 3736 O O . ASP B 1 76 ? -11.727 1.996 19.109 1 97.31 76 ASP B O 1
ATOM 3740 N N . GLU B 1 77 ? -13.516 3.014 18.188 1 97 77 GLU B N 1
ATOM 3741 C CA . GLU B 1 77 ? -13.336 2.443 16.859 1 97 77 GLU B CA 1
ATOM 3742 C C . GLU B 1 77 ? -13.805 3.412 15.773 1 97 77 GLU B C 1
ATOM 3744 O O . GLU B 1 77 ? -14.633 4.285 16.031 1 97 77 GLU B O 1
ATOM 3749 N N . GLY B 1 78 ? -13.258 3.303 14.617 1 97.5 78 GLY B N 1
ATOM 3750 C CA . GLY B 1 78 ? -13.641 4.152 13.5 1 97.5 78 GLY B CA 1
ATOM 3751 C C . GLY B 1 78 ? -14.07 3.367 12.273 1 97.5 78 GLY B C 1
ATOM 3752 O O . GLY B 1 78 ? -14.383 2.18 12.367 1 97.5 78 GLY B O 1
ATOM 3753 N N . VAL B 1 79 ? -14.312 4.082 11.156 1 97.88 79 VAL B N 1
ATOM 3754 C CA . VAL B 1 79 ? -14.43 3.457 9.844 1 97.88 79 VAL B CA 1
ATOM 3755 C C . VAL B 1 79 ? -13.047 3.109 9.305 1 97.88 79 VAL B C 1
ATOM 3757 O O . VAL B 1 79 ? -12.305 3.99 8.867 1 97.88 79 VAL B O 1
ATOM 3760 N N . SER B 1 80 ? -12.719 1.798 9.32 1 98 80 SER B N 1
ATOM 3761 C CA . SER B 1 80 ? -11.312 1.441 9.164 1 98 80 SER B CA 1
ATOM 3762 C C . SER B 1 80 ? -11.102 0.554 7.941 1 98 80 SER B C 1
ATOM 3764 O O . SER B 1 80 ? -11.969 -0.245 7.59 1 98 80 SER B O 1
ATOM 3766 N N . LEU B 1 81 ? -9.844 0.521 7.188 1 96.75 81 LEU B N 1
ATOM 3767 C CA . LEU B 1 81 ? -9.477 -0.274 6.02 1 96.75 81 LEU B CA 1
ATOM 3768 C C . LEU B 1 81 ? -8.133 -0.955 6.223 1 96.75 81 LEU B C 1
ATOM 3770 O O . LEU B 1 81 ? -7.383 -1.159 5.262 1 96.75 81 LEU B O 1
ATOM 3774 N N . PRO B 1 82 ? -7.723 -1.232 7.145 1 90.12 82 PRO B N 1
ATOM 3775 C CA . PRO B 1 82 ? -7.035 -0.894 8.391 1 90.12 82 PRO B CA 1
ATOM 3776 C C . PRO B 1 82 ? -5.781 -0.052 8.164 1 90.12 82 PRO B C 1
ATOM 3778 O O . PRO B 1 82 ? -4.668 -0.586 8.148 1 90.12 82 PRO B O 1
ATOM 3781 N N . GLU B 1 83 ? -5.797 1.169 8.328 1 98.31 83 GLU B N 1
ATOM 3782 C CA . GLU B 1 83 ? -4.773 2.203 8.227 1 98.31 83 GLU B CA 1
ATOM 3783 C C . GLU B 1 83 ? -3.869 2.205 9.453 1 98.31 83 GLU B C 1
ATOM 3785 O O . GLU B 1 83 ? -4.227 1.649 10.5 1 98.31 83 GLU B O 1
ATOM 3790 N N . GLY B 1 84 ? -2.674 2.73 9.312 1 98.31 84 GLY B N 1
ATOM 3791 C CA . GLY B 1 84 ? -1.69 2.795 10.383 1 98.31 84 GLY B CA 1
ATOM 3792 C C . GLY B 1 84 ? -0.758 1.6 10.406 1 98.31 84 GLY B C 1
ATOM 3793 O O . GLY B 1 84 ? -0.712 0.82 9.453 1 98.31 84 GLY B O 1
ATOM 3794 N N . ALA B 1 85 ? 0.128 1.525 11.43 1 97.69 85 ALA B N 1
ATOM 3795 C CA . ALA B 1 85 ? 1.179 0.518 11.547 1 97.69 85 ALA B CA 1
ATOM 3796 C C . ALA B 1 85 ? 2.062 0.501 10.297 1 97.69 85 ALA B C 1
ATOM 3798 O O . ALA B 1 85 ? 2.385 -0.567 9.773 1 97.69 85 ALA B O 1
ATOM 3799 N N . THR B 1 86 ? 2.311 1.699 9.797 1 98.31 86 THR B N 1
ATOM 3800 C CA . THR B 1 86 ? 3.172 1.799 8.625 1 98.31 86 THR B CA 1
ATOM 3801 C C . THR B 1 86 ? 4.633 1.574 9.008 1 98.31 86 THR B C 1
ATOM 3803 O O . THR B 1 86 ? 5.004 1.718 10.172 1 98.31 86 THR B O 1
ATOM 3806 N N . PRO B 1 87 ? 5.426 1.268 8.07 1 98 87 PRO B N 1
ATOM 3807 C CA . PRO B 1 87 ? 6.801 0.867 8.391 1 98 87 PRO B CA 1
ATOM 3808 C C . PRO B 1 87 ? 7.668 2.039 8.844 1 98 87 PRO B C 1
ATOM 3810 O O . PRO B 1 87 ? 7.5 3.16 8.359 1 98 87 PRO B O 1
ATOM 3813 N N . LEU B 1 88 ? 8.508 1.782 9.758 1 98.5 88 LEU B N 1
ATOM 3814 C CA . LEU B 1 88 ? 9.664 2.6 10.109 1 98.5 88 LEU B CA 1
ATOM 3815 C C . LEU B 1 88 ? 10.953 2.004 9.547 1 98.5 88 LEU B C 1
ATOM 3817 O O . LEU B 1 88 ? 11.633 1.24 10.234 1 98.5 88 LEU B O 1
ATOM 3821 N N . HIS B 1 89 ? 11.352 2.406 8.359 1 98.5 89 HIS B N 1
ATOM 3822 C CA . HIS B 1 89 ? 12.383 1.747 7.574 1 98.5 89 HIS B CA 1
ATOM 3823 C C . HIS B 1 89 ? 13.781 2.137 8.055 1 98.5 89 HIS B C 1
ATOM 3825 O O . HIS B 1 89 ? 14.023 3.297 8.398 1 98.5 89 HIS B O 1
ATOM 3831 N N . THR B 1 90 ? 14.688 1.162 8.07 1 97.81 90 THR B N 1
ATOM 3832 C CA . THR B 1 90 ? 16.109 1.473 8.055 1 97.81 90 THR B CA 1
ATOM 3833 C C . THR B 1 90 ? 16.578 1.812 6.641 1 97.81 90 THR B C 1
ATOM 3835 O O . THR B 1 90 ? 16.078 1.24 5.668 1 97.81 90 THR B O 1
ATOM 3838 N N . VAL B 1 91 ? 17.453 2.691 6.492 1 98.25 91 VAL B N 1
ATOM 3839 C CA . VAL B 1 91 ? 18.031 3.113 5.215 1 98.25 91 VAL B CA 1
ATOM 3840 C C . VAL B 1 91 ? 19.531 3.334 5.371 1 98.25 91 VAL B C 1
ATOM 3842 O O . VAL B 1 91 ? 20.016 4.469 5.312 1 98.25 91 VAL B O 1
ATOM 3845 N N . PRO B 1 92 ? 20.25 2.268 5.457 1 97.62 92 PRO B N 1
ATOM 3846 C CA . PRO B 1 92 ? 21.656 2.361 5.863 1 97.62 92 PRO B CA 1
ATOM 3847 C C . PRO B 1 92 ? 22.5 3.188 4.891 1 97.62 92 PRO B C 1
ATOM 3849 O O . PRO B 1 92 ? 23.391 3.934 5.312 1 97.62 92 PRO B O 1
ATOM 3852 N N . ARG B 1 93 ? 22.344 3.096 3.566 1 97 93 ARG B N 1
ATOM 3853 C CA . ARG B 1 93 ? 23.141 3.861 2.607 1 97 93 ARG B CA 1
ATOM 3854 C C . ARG B 1 93 ? 22.859 5.355 2.732 1 97 93 ARG B C 1
ATOM 3856 O O . ARG B 1 93 ? 23.781 6.172 2.693 1 97 93 ARG B O 1
ATOM 3863 N N . LEU B 1 94 ? 21.578 5.699 2.848 1 98 94 LEU B N 1
ATOM 3864 C CA . LEU B 1 94 ? 21.172 7.09 2.996 1 98 94 LEU B CA 1
ATOM 3865 C C . LEU B 1 94 ? 21.641 7.656 4.328 1 98 94 LEU B C 1
ATOM 3867 O O . LEU B 1 94 ? 22.062 8.82 4.402 1 98 94 LEU B O 1
ATOM 3871 N N . GLU B 1 95 ? 21.484 6.895 5.402 1 98.56 95 GLU B N 1
ATOM 3872 C CA . GLU B 1 95 ? 21.953 7.262 6.734 1 98.56 95 GLU B CA 1
ATOM 3873 C C . GLU B 1 95 ? 23.438 7.633 6.715 1 98.56 95 GLU B C 1
ATOM 3875 O O . GLU B 1 95 ? 23.828 8.68 7.234 1 98.56 95 GLU B O 1
ATOM 3880 N N . SER B 1 96 ? 24.234 6.785 6.074 1 98.31 96 SER B N 1
ATOM 3881 C CA . SER B 1 96 ? 25.672 7.016 5.969 1 98.31 96 SER B CA 1
ATOM 3882 C C . SER B 1 96 ? 25.969 8.242 5.117 1 98.31 96 SER B C 1
ATOM 3884 O O . SER B 1 96 ? 26.828 9.047 5.465 1 98.31 96 SER B O 1
ATOM 3886 N N . ASP B 1 97 ? 25.281 8.406 4.043 1 98.31 97 ASP B N 1
ATOM 3887 C CA . ASP B 1 97 ? 25.5 9.508 3.105 1 98.31 97 ASP B CA 1
ATOM 3888 C C . ASP B 1 97 ? 25.203 10.859 3.758 1 98.31 97 ASP B C 1
ATOM 3890 O O . ASP B 1 97 ? 25.969 11.805 3.605 1 98.31 97 ASP B O 1
ATOM 3894 N N . ILE B 1 98 ? 24.109 10.961 4.457 1 98.69 98 ILE B N 1
ATOM 3895 C CA . ILE B 1 98 ? 23.688 12.219 5.078 1 98.69 98 ILE B CA 1
ATOM 3896 C C . ILE B 1 98 ? 24.547 12.492 6.312 1 98.69 98 ILE B C 1
ATOM 3898 O O . ILE B 1 98 ? 24.859 13.641 6.613 1 98.69 98 ILE B O 1
ATOM 3902 N N . GLY B 1 99 ? 24.875 11.477 6.996 1 98.5 99 GLY B N 1
ATOM 3903 C CA . GLY B 1 99 ? 25.812 11.602 8.094 1 98.5 99 GLY B CA 1
ATOM 3904 C C . GLY B 1 99 ? 25.156 11.977 9.406 1 98.5 99 GLY B C 1
ATOM 3905 O O . GLY B 1 99 ? 25.562 12.938 10.062 1 98.5 99 GLY B O 1
ATOM 3906 N N . VAL B 1 100 ? 24.156 11.281 9.859 1 98.69 100 VAL B N 1
ATOM 3907 C CA . VAL B 1 100 ? 23.562 11.375 11.188 1 98.69 100 VAL B CA 1
ATOM 3908 C C . VAL B 1 100 ? 23.734 10.047 11.93 1 98.69 100 VAL B C 1
ATOM 3910 O O . VAL B 1 100 ? 24.094 9.039 11.32 1 98.69 100 VAL B O 1
ATOM 3913 N N . GLU B 1 101 ? 23.531 10.047 13.242 1 98.5 101 GLU B N 1
ATOM 3914 C CA . GLU B 1 101 ? 23.719 8.836 14.031 1 98.5 101 GLU B CA 1
ATOM 3915 C C . GLU B 1 101 ? 22.734 7.754 13.641 1 98.5 101 GLU B C 1
ATOM 3917 O O . GLU B 1 101 ? 23.078 6.578 13.555 1 98.5 101 GLU B O 1
ATOM 3922 N N . THR B 1 102 ? 21.5 8.109 13.547 1 98.75 102 THR B N 1
ATOM 3923 C CA . THR B 1 102 ? 20.422 7.223 13.141 1 98.75 102 THR B CA 1
ATOM 3924 C C . THR B 1 102 ? 19.453 7.938 12.195 1 98.75 102 THR B C 1
ATOM 3926 O O . THR B 1 102 ? 19.141 9.117 12.383 1 98.75 102 THR B O 1
ATOM 3929 N N . LEU B 1 103 ? 19.094 7.258 11.164 1 98.94 103 LEU B N 1
ATOM 3930 C CA . LEU B 1 103 ? 18.047 7.746 10.273 1 98.94 103 LEU B CA 1
ATOM 3931 C C . LEU B 1 103 ? 17 6.664 10.016 1 98.94 103 LEU B C 1
ATOM 3933 O O . LEU B 1 103 ? 17.344 5.562 9.578 1 98.94 103 LEU B O 1
ATOM 3937 N N . ARG B 1 104 ? 15.773 6.922 10.328 1 98.94 104 ARG B N 1
ATOM 3938 C CA . ARG B 1 104 ? 14.648 6.051 10.008 1 98.94 104 ARG B CA 1
ATOM 3939 C C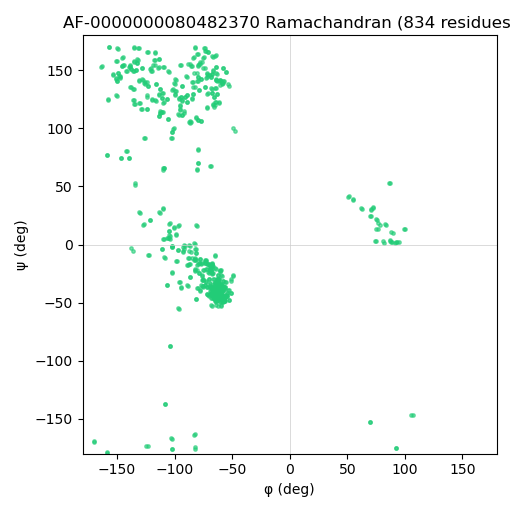 . ARG B 1 104 ? 13.625 6.773 9.141 1 98.94 104 ARG B C 1
ATOM 3941 O O . ARG B 1 104 ? 13.492 8 9.211 1 98.94 104 ARG B O 1
ATOM 3948 N N . ILE B 1 105 ? 12.93 6.023 8.273 1 98.94 105 ILE B N 1
ATOM 3949 C CA . ILE B 1 105 ? 11.906 6.59 7.406 1 98.94 105 ILE B CA 1
ATOM 3950 C C . ILE B 1 105 ? 10.531 6.043 7.801 1 98.94 105 ILE B C 1
ATOM 3952 O O . ILE B 1 105 ? 10.289 4.836 7.711 1 98.94 105 ILE B O 1
ATOM 3956 N N . LYS B 1 106 ? 9.664 6.848 8.352 1 98.94 106 LYS B N 1
ATOM 3957 C CA . LYS B 1 106 ? 8.266 6.488 8.562 1 98.94 106 LYS B CA 1
ATOM 3958 C C . LYS B 1 106 ? 7.461 6.641 7.277 1 98.94 106 LYS B C 1
ATOM 3960 O O . LYS B 1 106 ? 7.113 7.754 6.883 1 98.94 106 LYS B O 1
ATOM 3965 N N . HIS B 1 107 ? 7.086 5.555 6.656 1 98.81 107 HIS B N 1
ATOM 3966 C CA . HIS B 1 107 ? 6.562 5.578 5.297 1 98.81 107 HIS B CA 1
ATOM 3967 C C . HIS B 1 107 ? 5.043 5.449 5.289 1 98.81 107 HIS B C 1
ATOM 3969 O O . HIS B 1 107 ? 4.508 4.348 5.121 1 98.81 107 HIS B O 1
ATOM 3975 N N . GLU B 1 108 ? 4.379 6.551 5.207 1 98.81 108 GLU B N 1
ATOM 3976 C CA . GLU B 1 108 ? 2.922 6.625 5.293 1 98.81 108 GLU B CA 1
ATOM 3977 C C . GLU B 1 108 ? 2.273 6.289 3.953 1 98.81 108 GLU B C 1
ATOM 3979 O O . GLU B 1 108 ? 1.056 6.121 3.871 1 98.81 108 GLU B O 1
ATOM 3984 N N . GLY B 1 109 ? 3.096 6.137 2.924 1 98.44 109 GLY B N 1
ATOM 3985 C CA . GLY B 1 109 ? 2.588 5.68 1.64 1 98.44 109 GLY B CA 1
ATOM 3986 C C . GLY B 1 109 ? 2.049 4.266 1.679 1 98.44 109 GLY B C 1
ATOM 3987 O O . GLY B 1 109 ? 1.37 3.826 0.747 1 98.44 109 GLY B O 1
ATOM 3988 N N . MET B 1 110 ? 2.266 3.57 2.766 1 98.19 110 MET B N 1
ATOM 3989 C CA . MET B 1 110 ? 1.858 2.17 2.852 1 98.19 110 MET B CA 1
ATOM 3990 C C . MET B 1 110 ? 0.51 2.039 3.551 1 98.19 110 MET B C 1
ATOM 3992 O O . MET B 1 110 ? 0.123 0.943 3.963 1 98.19 110 MET B O 1
ATOM 3996 N N . ASN B 1 111 ? -0.228 3.115 3.672 1 98.69 111 ASN B N 1
ATOM 3997 C CA . ASN B 1 111 ? -1.636 3.055 4.051 1 98.69 111 ASN B CA 1
ATOM 3998 C C . ASN B 1 111 ? -2.504 2.551 2.902 1 98.69 111 ASN B C 1
ATOM 4000 O O . ASN B 1 111 ? -2.053 2.49 1.757 1 98.69 111 ASN B O 1
ATOM 4004 N N . PRO B 1 112 ? -3.779 2.23 3.139 1 98.31 112 PRO B N 1
ATOM 4005 C CA . PRO B 1 112 ? -4.645 1.563 2.162 1 98.31 112 PRO B CA 1
ATOM 4006 C C . PRO B 1 112 ? -4.77 2.342 0.854 1 98.31 112 PRO B C 1
ATOM 4008 O O . PRO B 1 112 ? -4.766 1.747 -0.226 1 98.31 112 PRO B O 1
ATOM 4011 N N . THR B 1 113 ? -4.805 3.67 0.912 1 98.19 113 THR B N 1
ATOM 4012 C CA . THR B 1 113 ? -5.02 4.434 -0.313 1 98.19 113 THR B CA 1
ATOM 4013 C C . THR B 1 113 ? -3.709 5.02 -0.825 1 98.19 113 THR B C 1
ATOM 4015 O O . THR B 1 113 ? -3.695 5.758 -1.812 1 98.19 113 THR B O 1
ATOM 4018 N N . GLY B 1 114 ? -2.605 4.762 -0.062 1 98 114 GLY B N 1
ATOM 4019 C CA . GLY B 1 114 ? -1.289 5.156 -0.541 1 98 114 GLY B CA 1
ATOM 4020 C C . GLY B 1 114 ? -0.794 6.453 0.072 1 98 114 GLY B C 1
ATOM 4021 O O . GLY B 1 114 ? 0.142 7.07 -0.44 1 98 114 GLY B O 1
ATOM 4022 N N . SER B 1 115 ? -1.462 6.938 1.166 1 98.31 115 SER B N 1
ATOM 4023 C CA . SER B 1 115 ? -0.982 8.172 1.775 1 98.31 115 SER B CA 1
ATOM 4024 C C . SER B 1 115 ? -1.417 8.273 3.234 1 98.31 115 SER B C 1
ATOM 4026 O O . SER B 1 115 ? -2.256 7.496 3.693 1 98.31 115 SER B O 1
ATOM 4028 N N . PHE B 1 116 ? -0.883 9.234 3.941 1 98.62 116 PHE B N 1
ATOM 4029 C CA . PHE B 1 116 ? -1.15 9.484 5.355 1 98.62 116 PHE B CA 1
ATOM 4030 C C . PHE B 1 116 ? -2.588 9.945 5.559 1 98.62 116 PHE B C 1
ATOM 4032 O O . PHE B 1 116 ? -3.102 9.914 6.68 1 98.62 116 PHE B O 1
ATOM 4039 N N . LYS B 1 117 ? -3.279 10.383 4.5 1 98.25 117 LYS B N 1
ATOM 4040 C CA . LYS B 1 117 ? -4.613 10.969 4.625 1 98.25 117 LYS B CA 1
ATOM 4041 C C . LYS B 1 117 ? -5.613 9.938 5.145 1 98.25 117 LYS B C 1
ATOM 4043 O O . LYS B 1 117 ? -6.652 10.305 5.699 1 98.25 117 LYS B O 1
ATOM 4048 N N . ASP B 1 118 ? -5.27 8.727 4.984 1 98.75 118 ASP B N 1
ATOM 4049 C CA . ASP B 1 118 ? -6.113 7.648 5.492 1 98.75 118 ASP B CA 1
ATOM 4050 C C . ASP B 1 118 ? -6.32 7.781 7 1 98.75 118 ASP B C 1
ATOM 4052 O O . ASP B 1 118 ? -7.406 7.504 7.512 1 98.75 118 ASP B O 1
ATOM 4056 N N . ARG B 1 119 ? -5.254 8.227 7.707 1 98.69 119 ARG B N 1
ATOM 4057 C CA . ARG B 1 119 ? -5.32 8.312 9.164 1 98.69 119 ARG B CA 1
ATOM 4058 C C . ARG B 1 119 ? -6.367 9.328 9.602 1 98.69 119 ARG B C 1
ATOM 4060 O O . ARG B 1 119 ? -7.109 9.094 10.562 1 98.69 119 ARG B O 1
ATOM 4067 N N . GLY B 1 120 ? -6.359 10.461 8.938 1 98.38 120 GLY B N 1
ATOM 4068 C CA . GLY B 1 120 ? -7.367 11.453 9.273 1 98.38 120 GLY B CA 1
ATOM 4069 C C . GLY B 1 120 ? -8.766 11.039 8.867 1 98.38 120 GLY B C 1
ATOM 4070 O O . GLY B 1 120 ? -9.742 11.344 9.562 1 98.38 120 GLY B O 1
ATOM 4071 N N . MET B 1 121 ? -8.867 10.312 7.754 1 98.44 121 MET B N 1
ATOM 4072 C CA . MET B 1 121 ? -10.18 9.992 7.195 1 98.44 121 MET B CA 1
ATOM 4073 C C . MET B 1 121 ? -10.883 8.945 8.039 1 98.44 121 MET B C 1
ATOM 4075 O O . MET B 1 121 ? -12.109 8.961 8.164 1 98.44 121 MET B O 1
ATOM 4079 N N . THR B 1 122 ? -10.109 7.965 8.633 1 98.69 122 THR B N 1
ATOM 4080 C CA . THR B 1 122 ? -10.734 6.953 9.477 1 98.69 122 THR B CA 1
ATOM 4081 C C . THR B 1 122 ? -11.5 7.605 10.625 1 98.69 122 THR B C 1
ATOM 4083 O O . THR B 1 122 ? -12.609 7.18 10.953 1 98.69 122 THR B O 1
ATOM 4086 N N . VAL B 1 123 ? -10.992 8.703 11.211 1 98.62 123 VAL B N 1
ATOM 4087 C CA . VAL B 1 123 ? -11.633 9.422 12.305 1 98.62 123 VAL B CA 1
ATOM 4088 C C . VAL B 1 123 ? -12.703 10.359 11.75 1 98.62 123 VAL B C 1
ATOM 4090 O O . VAL B 1 123 ? -13.82 10.406 12.266 1 98.62 123 VAL B O 1
ATOM 4093 N N . GLY B 1 124 ? -12.336 11.102 10.695 1 97.88 124 GLY B N 1
ATOM 4094 C CA . GLY B 1 124 ? -13.242 12.086 10.117 1 97.88 124 GLY B CA 1
ATOM 4095 C C . GLY B 1 124 ? -14.555 11.477 9.648 1 97.88 124 GLY B C 1
ATOM 4096 O O . GLY B 1 124 ? -15.625 12.031 9.898 1 97.88 124 GLY B O 1
ATOM 4097 N N . VAL B 1 125 ? -14.508 10.359 8.969 1 98.31 125 VAL B N 1
ATOM 4098 C CA . VAL B 1 125 ? -15.711 9.703 8.461 1 98.31 125 VAL B CA 1
ATOM 4099 C C . VAL B 1 125 ? -16.531 9.164 9.633 1 98.31 125 VAL B C 1
ATOM 4101 O O . VAL B 1 125 ? -17.766 9.195 9.594 1 98.31 125 VAL B O 1
ATOM 4104 N N . ARG B 1 126 ? -15.883 8.648 10.68 1 98.31 126 ARG B N 1
ATOM 4105 C CA . ARG B 1 126 ? -16.594 8.211 11.883 1 98.31 126 ARG B CA 1
ATOM 4106 C C . ARG B 1 126 ? -17.344 9.367 12.523 1 98.31 126 ARG B C 1
ATOM 4108 O O . ARG B 1 126 ? -18.438 9.18 13.055 1 98.31 126 ARG B O 1
ATOM 4115 N N . VAL B 1 127 ? -16.734 10.578 12.562 1 98 127 VAL B N 1
ATOM 4116 C CA . VAL B 1 127 ? -17.375 11.773 13.102 1 98 127 VAL B CA 1
ATOM 4117 C C . VAL B 1 127 ? -18.609 12.117 12.281 1 98 127 VAL B C 1
ATOM 4119 O O . VAL B 1 127 ? -19.656 12.461 12.828 1 98 127 VAL B O 1
ATOM 4122 N N . ALA B 1 128 ? -18.469 12.031 10.961 1 97.44 128 ALA B N 1
ATOM 4123 C CA . ALA B 1 128 ? -19.609 12.289 10.094 1 97.44 128 ALA B CA 1
ATOM 4124 C C . ALA B 1 128 ? -20.781 11.391 10.461 1 97.44 128 ALA B C 1
ATOM 4126 O O . ALA B 1 128 ? -21.922 11.844 10.539 1 97.44 128 ALA B O 1
ATOM 4127 N N . LYS B 1 129 ? -20.5 10.141 10.695 1 96.94 129 LYS B N 1
ATOM 4128 C CA . LYS B 1 129 ? -21.531 9.203 11.109 1 96.94 129 LYS B CA 1
ATOM 4129 C C . LYS B 1 129 ? -22.141 9.617 12.453 1 96.94 129 LYS B C 1
ATOM 4131 O O . LYS B 1 129 ? -23.359 9.555 12.633 1 96.94 129 LYS B O 1
ATOM 4136 N N . GLU B 1 130 ? -21.25 10 13.383 1 96.88 130 GLU B N 1
ATOM 4137 C CA . GLU B 1 130 ? -21.703 10.438 14.703 1 96.88 130 GLU B CA 1
ATOM 4138 C C . GLU B 1 130 ? -22.625 11.648 14.586 1 96.88 130 GLU B C 1
ATOM 4140 O O . GLU B 1 130 ? -23.609 11.766 15.336 1 96.88 130 GLU B O 1
ATOM 4145 N N . LEU B 1 131 ? -22.344 12.5 13.633 1 95.81 131 LEU B N 1
ATOM 4146 C CA . LEU B 1 131 ? -23.094 13.734 13.414 1 95.81 131 LEU B CA 1
ATOM 4147 C C . LEU B 1 131 ? -24.359 13.469 12.625 1 95.81 131 LEU B C 1
ATOM 4149 O O . LEU B 1 131 ? -25.219 14.352 12.492 1 95.81 131 LEU B O 1
ATOM 4153 N N . GLY B 1 132 ? -24.469 12.312 12.047 1 94.81 132 GLY B N 1
ATOM 4154 C CA . GLY B 1 132 ? -25.688 11.922 11.344 1 94.81 132 GLY B CA 1
ATOM 4155 C C . GLY B 1 132 ? -25.734 12.445 9.914 1 94.81 132 GLY B C 1
ATOM 4156 O O . GLY B 1 132 ? -26.812 12.562 9.336 1 94.81 132 GLY B O 1
ATOM 4157 N N . VAL B 1 133 ? -24.625 12.844 9.406 1 93.69 133 VAL B N 1
ATOM 4158 C CA . VAL B 1 133 ? -24.562 13.289 8.016 1 93.69 133 VAL B CA 1
ATOM 4159 C C . VAL B 1 133 ? -24.266 12.102 7.105 1 93.69 133 VAL B C 1
ATOM 4161 O O . VAL B 1 133 ? -23.484 11.227 7.457 1 93.69 133 VAL B O 1
ATOM 4164 N N . ASP B 1 134 ? -24.844 12.078 5.895 1 91.44 134 ASP B N 1
ATOM 4165 C CA . ASP B 1 134 ? -24.734 10.891 5.055 1 91.44 134 ASP B CA 1
ATOM 4166 C C . ASP B 1 134 ? -23.859 11.164 3.832 1 91.44 134 ASP B C 1
ATOM 4168 O O . ASP B 1 134 ? -23.609 10.258 3.037 1 91.44 134 ASP B O 1
ATOM 4172 N N . ARG B 1 135 ? -23.406 12.477 3.691 1 96.62 135 ARG B N 1
ATOM 4173 C CA . ARG B 1 135 ? -22.578 12.836 2.539 1 96.62 135 ARG B CA 1
ATOM 4174 C C . ARG B 1 135 ? -21.25 13.461 2.979 1 96.62 135 ARG B C 1
ATOM 4176 O O . ARG B 1 135 ? -21.219 14.227 3.943 1 96.62 135 ARG B O 1
ATOM 4183 N N . LEU B 1 136 ? -20.266 13.07 2.266 1 98 136 LEU B N 1
ATOM 4184 C CA . LEU B 1 136 ? -18.953 13.688 2.383 1 98 136 LEU B CA 1
ATOM 4185 C C . LEU B 1 136 ? -18.625 14.492 1.134 1 98 136 LEU B C 1
ATOM 4187 O O . LEU B 1 136 ? -19.125 14.203 0.047 1 98 136 LEU B O 1
ATOM 4191 N N . ALA B 1 137 ? -17.781 15.547 1.273 1 96.56 137 ALA B N 1
ATOM 4192 C CA . ALA B 1 137 ? -17.438 16.344 0.099 1 96.56 137 ALA B CA 1
ATOM 4193 C C . ALA B 1 137 ? -16.031 16.922 0.208 1 96.56 137 ALA B C 1
ATOM 4195 O O . ALA B 1 137 ? -15.539 17.172 1.312 1 96.56 137 ALA B O 1
ATOM 4196 N N . CYS B 1 138 ? -15.398 17.062 -0.862 1 94.19 138 CYS B N 1
ATOM 4197 C CA . CYS B 1 138 ? -14.141 17.797 -0.95 1 94.19 138 CYS B CA 1
ATOM 4198 C C . CYS B 1 138 ? -13.977 18.422 -2.326 1 94.19 138 CYS B C 1
ATOM 4200 O O . CYS B 1 138 ? -14.656 18.047 -3.277 1 94.19 138 CYS B O 1
ATOM 4202 N N . ALA B 1 139 ? -13.133 19.453 -2.365 1 91 139 ALA B N 1
ATOM 4203 C CA . ALA B 1 139 ? -12.664 20.031 -3.625 1 91 139 ALA B CA 1
ATOM 4204 C C . ALA B 1 139 ? -11.195 19.703 -3.861 1 91 139 ALA B C 1
ATOM 4206 O O . ALA B 1 139 ? -10.336 20.578 -3.789 1 91 139 ALA B O 1
ATOM 4207 N N . SER B 1 140 ? -10.82 18.5 -4.062 1 89.06 140 SER B N 1
ATOM 4208 C CA . SER B 1 140 ? -9.469 17.969 -4.238 1 89.06 140 SER B CA 1
ATOM 4209 C C . SER B 1 140 ? -9.453 16.781 -5.191 1 89.06 140 SER B C 1
ATOM 4211 O O . SER B 1 140 ? -10.406 16.016 -5.238 1 89.06 140 SER B O 1
ATOM 4213 N N . THR B 1 141 ? -8.406 16.734 -5.957 1 84 141 THR B N 1
ATOM 4214 C CA . THR B 1 141 ? -8.273 15.617 -6.883 1 84 141 THR B CA 1
ATOM 4215 C C . THR B 1 141 ? -7.152 14.68 -6.445 1 84 141 THR B C 1
ATOM 4217 O O . THR B 1 141 ? -6.832 13.719 -7.148 1 84 141 THR B O 1
ATOM 4220 N N . GLY B 1 142 ? -6.543 14.891 -5.336 1 91.25 142 GLY B N 1
ATOM 4221 C CA . GLY B 1 142 ? -5.367 14.133 -4.949 1 91.25 142 GLY B CA 1
ATOM 4222 C C . GLY B 1 142 ? -5.629 13.156 -3.816 1 91.25 142 GLY B C 1
ATOM 4223 O O . GLY B 1 142 ? -6.605 12.406 -3.85 1 91.25 142 GLY B O 1
ATOM 4224 N N . ASN B 1 143 ? -4.668 13.117 -2.869 1 95.19 143 ASN B N 1
ATOM 4225 C CA . ASN B 1 143 ? -4.688 12.148 -1.779 1 95.19 143 ASN B CA 1
ATOM 4226 C C . ASN B 1 143 ? -5.93 12.312 -0.907 1 95.19 143 ASN B C 1
ATOM 4228 O O . ASN B 1 143 ? -6.453 11.336 -0.375 1 95.19 143 ASN B O 1
ATOM 4232 N N . THR B 1 144 ? -6.43 13.516 -0.821 1 95.44 144 THR B N 1
ATOM 4233 C CA . THR B 1 144 ? -7.609 13.773 0.001 1 95.44 144 THR B CA 1
ATOM 4234 C C . THR B 1 144 ? -8.836 13.094 -0.595 1 95.44 144 THR B C 1
ATOM 4236 O O . THR B 1 144 ? -9.555 12.375 0.103 1 95.44 144 THR B O 1
ATOM 4239 N N . SER B 1 145 ? -9.117 13.328 -1.854 1 95.94 145 SER B N 1
ATOM 4240 C CA . SER B 1 145 ? -10.305 12.75 -2.479 1 95.94 145 SER B CA 1
ATOM 4241 C C . SER B 1 145 ? -10.227 11.227 -2.525 1 95.94 145 SER B C 1
ATOM 4243 O O . SER B 1 145 ? -11.234 10.547 -2.359 1 95.94 145 SER B O 1
ATOM 4245 N N . ALA B 1 146 ? -9 10.727 -2.773 1 97.12 146 ALA B N 1
ATOM 4246 C CA . ALA B 1 146 ? -8.797 9.281 -2.811 1 97.12 146 ALA B CA 1
ATOM 4247 C C . ALA B 1 146 ? -9.18 8.641 -1.477 1 97.12 146 ALA B C 1
ATOM 4249 O O . ALA B 1 146 ? -9.953 7.684 -1.437 1 97.12 146 ALA B O 1
ATOM 4250 N N . ALA B 1 147 ? -8.609 9.164 -0.382 1 98.12 147 ALA B N 1
ATOM 4251 C CA . ALA B 1 147 ? -8.89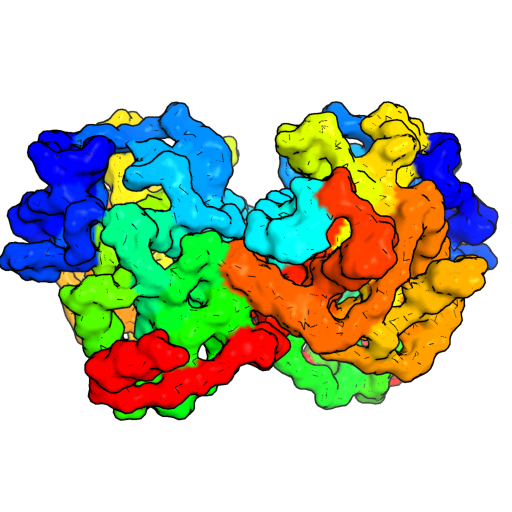1 8.633 0.948 1 98.12 147 ALA B CA 1
ATOM 4252 C C . ALA B 1 147 ? -10.352 8.836 1.327 1 98.12 147 ALA B C 1
ATOM 4254 O O . ALA B 1 147 ? -11 7.93 1.856 1 98.12 147 ALA B O 1
ATOM 4255 N N . LEU B 1 148 ? -10.875 10.031 1.028 1 97.94 148 LEU B N 1
ATOM 4256 C CA . LEU B 1 148 ? -12.266 10.344 1.335 1 97.94 148 LEU B CA 1
ATOM 4257 C C . LEU B 1 148 ? -13.211 9.344 0.669 1 97.94 148 LEU B C 1
ATOM 4259 O O . LEU B 1 148 ? -14.148 8.852 1.3 1 97.94 148 LEU B O 1
ATOM 4263 N N . ALA B 1 149 ? -12.969 9.062 -0.573 1 98.12 149 ALA B N 1
ATOM 4264 C CA . ALA B 1 149 ? -13.828 8.164 -1.339 1 98.12 149 ALA B CA 1
ATOM 4265 C C . ALA B 1 149 ? -13.758 6.742 -0.794 1 98.12 149 ALA B C 1
ATOM 4267 O O . ALA B 1 149 ? -14.781 6.074 -0.657 1 98.12 149 ALA B O 1
ATOM 4268 N N . ALA B 1 150 ? -12.578 6.266 -0.499 1 98.56 150 ALA B N 1
ATOM 4269 C CA . ALA B 1 150 ? -12.406 4.902 -0.002 1 98.56 150 ALA B CA 1
ATOM 4270 C C . ALA B 1 150 ? -13.086 4.723 1.354 1 98.56 150 ALA B C 1
ATOM 4272 O O . ALA B 1 150 ? -13.828 3.76 1.562 1 98.56 150 ALA B O 1
ATOM 4273 N N . TYR B 1 151 ? -12.836 5.625 2.279 1 98.5 151 TYR B N 1
ATOM 4274 C CA . TYR B 1 151 ? -13.406 5.52 3.619 1 98.5 151 TYR B CA 1
ATOM 4275 C C . TYR B 1 151 ? -14.906 5.812 3.598 1 98.5 151 TYR B C 1
ATOM 4277 O O . TYR B 1 151 ? -15.664 5.238 4.375 1 98.5 151 TYR B O 1
ATOM 4285 N N . GLY B 1 152 ? -15.297 6.766 2.746 1 98.31 152 GLY B N 1
ATOM 4286 C CA . GLY B 1 152 ? -16.734 6.953 2.539 1 98.31 152 GLY B CA 1
ATOM 4287 C C . GLY B 1 152 ? -17.438 5.691 2.08 1 98.31 152 GLY B C 1
ATOM 4288 O O . GLY B 1 152 ? -18.484 5.332 2.617 1 98.31 152 GLY B O 1
ATOM 4289 N N . ALA B 1 153 ? -16.875 5.047 1.088 1 98.06 153 ALA B N 1
ATOM 4290 C CA . ALA B 1 153 ? -17.422 3.779 0.608 1 98.06 153 ALA B CA 1
ATOM 4291 C C . ALA B 1 153 ? -17.5 2.754 1.736 1 98.06 153 ALA B C 1
ATOM 4293 O O . ALA B 1 153 ? -18.547 2.129 1.941 1 98.06 153 ALA B O 1
ATOM 4294 N N . ARG B 1 154 ? -16.422 2.604 2.492 1 98 154 ARG B N 1
ATOM 4295 C CA . ARG B 1 154 ? -16.391 1.684 3.623 1 98 154 ARG B CA 1
ATOM 4296 C C . ARG B 1 154 ? -17.484 2.02 4.637 1 98 154 ARG B C 1
ATOM 4298 O O . ARG B 1 154 ? -18.109 1.122 5.211 1 98 154 ARG B O 1
ATOM 4305 N N . GLY B 1 155 ? -17.688 3.289 4.863 1 97.25 155 GLY B N 1
ATOM 4306 C CA . GLY B 1 155 ? -18.656 3.756 5.848 1 97.25 155 GLY B CA 1
ATOM 4307 C C . GLY B 1 155 ? -20.078 3.775 5.324 1 97.25 155 GLY B C 1
ATOM 4308 O O . GLY B 1 155 ? -21 4.082 6.066 1 97.25 155 GLY B O 1
ATOM 4309 N N . GLY B 1 156 ? -20.297 3.449 4.047 1 96.69 156 GLY B N 1
ATOM 4310 C CA . GLY B 1 156 ? -21.625 3.479 3.453 1 96.69 156 GLY B CA 1
ATOM 4311 C C . GLY B 1 156 ? -22.141 4.887 3.217 1 96.69 156 GLY B C 1
ATOM 4312 O O . GLY B 1 156 ? -23.344 5.145 3.355 1 96.69 156 GLY B O 1
ATOM 4313 N N . MET B 1 157 ? -21.281 5.828 2.938 1 97.31 157 MET B N 1
ATOM 4314 C CA . MET B 1 157 ? -21.656 7.227 2.74 1 97.31 157 MET B CA 1
ATOM 4315 C C . MET B 1 157 ? -21.406 7.656 1.298 1 97.31 157 MET B C 1
ATOM 4317 O O . MET B 1 157 ? -20.547 7.098 0.616 1 97.31 157 MET B O 1
ATOM 4321 N N . GLU B 1 158 ? -22.172 8.625 0.85 1 97.06 158 GLU B N 1
ATOM 4322 C CA . GLU B 1 158 ? -21.938 9.227 -0.46 1 97.06 158 GLU B CA 1
ATOM 4323 C C . GLU B 1 158 ? -20.797 10.227 -0.411 1 97.06 158 GLU B C 1
ATOM 4325 O O . GLU B 1 158 ? -20.688 11.023 0.524 1 97.06 158 GLU B O 1
ATOM 4330 N N . THR B 1 159 ? -19.906 10.125 -1.363 1 97.62 159 THR B N 1
ATOM 4331 C CA . THR B 1 159 ? -18.781 11.055 -1.44 1 97.62 159 THR B CA 1
ATOM 4332 C C . THR B 1 159 ? -18.891 11.938 -2.682 1 97.62 159 THR B C 1
ATOM 4334 O O . THR B 1 159 ? -19.078 11.43 -3.793 1 97.62 159 THR B O 1
ATOM 4337 N N . LEU B 1 160 ? -18.781 13.273 -2.514 1 97.44 160 LEU B N 1
ATOM 4338 C CA . LEU B 1 160 ? -18.797 14.258 -3.59 1 97.44 160 LEU B CA 1
ATOM 4339 C C . LEU B 1 160 ? -17.406 14.867 -3.789 1 97.44 160 LEU B C 1
ATOM 4341 O O . LEU B 1 160 ? -16.812 15.406 -2.848 1 97.44 160 LEU B O 1
ATOM 4345 N N . VAL B 1 161 ? -16.938 14.719 -4.977 1 95.94 161 VAL B N 1
ATOM 4346 C CA . VAL B 1 161 ? -15.695 15.375 -5.363 1 95.94 161 VAL B CA 1
ATOM 4347 C C . VAL B 1 161 ? -15.984 16.438 -6.414 1 95.94 161 VAL B C 1
ATOM 4349 O O . VAL B 1 161 ? -16.375 16.125 -7.539 1 95.94 161 VAL B O 1
ATOM 4352 N N . LEU B 1 162 ? -15.789 17.688 -6.047 1 95.69 162 LEU B N 1
ATOM 4353 C CA . LEU B 1 162 ? -16.078 18.797 -6.957 1 95.69 162 LEU B CA 1
ATOM 4354 C C . LEU B 1 162 ? -14.789 19.297 -7.605 1 95.69 162 LEU B C 1
ATOM 4356 O O . LEU B 1 162 ? -13.797 19.562 -6.914 1 95.69 162 LEU B O 1
ATOM 4360 N N . LEU B 1 163 ? -14.812 19.391 -8.852 1 94.31 163 LEU B N 1
ATOM 4361 C CA . LEU B 1 163 ? -13.688 19.922 -9.617 1 94.31 163 LEU B CA 1
ATOM 4362 C C . LEU B 1 163 ? -14.18 20.828 -10.742 1 94.31 163 LEU B C 1
ATOM 4364 O O . LEU B 1 163 ? -15.305 20.688 -11.211 1 94.31 163 LEU B O 1
ATOM 4368 N N . PRO B 1 164 ? -13.266 21.812 -11.109 1 94 164 PRO B N 1
ATOM 4369 C CA . PRO B 1 164 ? -13.656 22.641 -12.25 1 94 164 PRO B CA 1
ATOM 4370 C C . PRO B 1 164 ? -13.797 21.828 -13.539 1 94 164 PRO B C 1
ATOM 4372 O O . PRO B 1 164 ? -13.016 20.922 -13.789 1 94 164 PRO B O 1
ATOM 4375 N N . ALA B 1 165 ? -14.695 22.234 -14.344 1 90.5 165 ALA B N 1
ATOM 4376 C CA . ALA B 1 165 ? -14.914 21.578 -15.625 1 90.5 165 ALA B CA 1
ATOM 4377 C C . ALA B 1 165 ? -13.648 21.578 -16.469 1 90.5 165 ALA B C 1
ATOM 4379 O O . ALA B 1 165 ? -12.922 22.578 -16.516 1 90.5 165 ALA B O 1
ATOM 4380 N N . GLY B 1 166 ? -13.344 20.469 -17.156 1 82.38 166 GLY B N 1
ATOM 4381 C CA . GLY B 1 166 ? -12.227 20.359 -18.078 1 82.38 166 GLY B CA 1
ATOM 4382 C C . GLY B 1 166 ? -10.898 20.109 -17.375 1 82.38 166 GLY B C 1
ATOM 4383 O O . GLY B 1 166 ? -9.859 20 -18.031 1 82.38 166 GLY B O 1
ATOM 4384 N N . LYS B 1 167 ? -10.875 19.969 -16.125 1 73.19 167 LYS B N 1
ATOM 4385 C CA . LYS B 1 167 ? -9.625 19.812 -15.398 1 73.19 167 LYS B CA 1
ATOM 4386 C C . LYS B 1 167 ? -9.531 18.422 -14.781 1 73.19 167 LYS B C 1
ATOM 4388 O O . LYS B 1 167 ? -8.828 18.219 -13.789 1 73.19 167 LYS B O 1
ATOM 4393 N N . VAL B 1 168 ? -10.141 17.516 -15.367 1 72.62 168 VAL B N 1
ATOM 4394 C CA . VAL B 1 168 ? -10.102 16.172 -14.82 1 72.62 168 VAL B CA 1
ATOM 4395 C C . VAL B 1 168 ? -8.977 15.375 -15.477 1 72.62 168 VAL B C 1
ATOM 4397 O O . VAL B 1 168 ? -8.945 15.211 -16.703 1 72.62 168 VAL B O 1
ATOM 4400 N N . ALA B 1 169 ? -7.949 15.07 -14.656 1 71.25 169 ALA B N 1
ATOM 4401 C CA . ALA B 1 169 ? -6.938 14.094 -15.055 1 71.25 169 ALA B CA 1
ATOM 4402 C C . ALA B 1 169 ? -7.27 12.711 -14.516 1 71.25 169 ALA B C 1
ATOM 4404 O O . ALA B 1 169 ? -7.262 12.492 -13.305 1 71.25 169 ALA B O 1
ATOM 4405 N N . ALA B 1 170 ? -7.516 11.789 -15.391 1 72.31 170 ALA B N 1
ATOM 4406 C CA . ALA B 1 170 ? -7.984 10.453 -15.039 1 72.31 170 ALA B CA 1
ATOM 4407 C C . ALA B 1 170 ? -7.098 9.82 -13.969 1 72.31 170 ALA B C 1
ATOM 4409 O O . ALA B 1 170 ? -7.598 9.273 -12.984 1 72.31 170 ALA B O 1
ATOM 4410 N N . GLY B 1 171 ? -5.82 10.016 -14.148 1 77.19 171 GLY B N 1
ATOM 4411 C CA . GLY B 1 171 ? -4.898 9.398 -13.211 1 77.19 171 GLY B CA 1
ATOM 4412 C C . GLY B 1 171 ? -5.078 9.898 -11.789 1 77.19 171 GLY B C 1
ATOM 4413 O O . GLY B 1 171 ? -4.969 9.125 -10.836 1 77.19 171 GLY B O 1
ATOM 4414 N N . LYS B 1 172 ? -5.496 11.062 -11.594 1 82.06 172 LYS B N 1
ATOM 4415 C CA . LYS B 1 172 ? -5.574 11.672 -10.266 1 82.06 172 LYS B CA 1
ATOM 4416 C C . LYS B 1 172 ? -6.891 11.328 -9.578 1 82.06 172 LYS B C 1
ATOM 4418 O O . LYS B 1 172 ? -6.957 11.258 -8.352 1 82.06 172 LYS B O 1
ATOM 4423 N N . ILE B 1 173 ? -7.902 11.086 -10.422 1 91.25 173 ILE B N 1
ATOM 4424 C CA . ILE B 1 173 ? -9.203 10.875 -9.797 1 91.25 173 ILE B CA 1
ATOM 4425 C C . ILE B 1 173 ? -9.57 9.398 -9.859 1 91.25 173 ILE B C 1
ATOM 4427 O O . ILE B 1 173 ? -10.656 9.008 -9.43 1 91.25 173 ILE B O 1
ATOM 4431 N N . ALA B 1 174 ? -8.695 8.586 -10.312 1 92.56 174 ALA B N 1
ATOM 4432 C CA . ALA B 1 174 ? -8.961 7.168 -10.539 1 92.56 174 ALA B CA 1
ATOM 4433 C C . ALA B 1 174 ? -9.422 6.484 -9.258 1 92.56 174 ALA B C 1
ATOM 4435 O O . ALA B 1 174 ? -10.398 5.723 -9.266 1 92.56 174 ALA B O 1
ATOM 4436 N N . GLN B 1 175 ? -8.789 6.746 -8.156 1 96.31 175 GLN B N 1
ATOM 4437 C CA . GLN B 1 175 ? -9.156 6.109 -6.895 1 96.31 175 GLN B CA 1
ATOM 4438 C C . GLN B 1 175 ? -10.555 6.539 -6.445 1 96.31 175 GLN B C 1
ATOM 4440 O O . GLN B 1 175 ? -11.375 5.699 -6.062 1 96.31 175 GLN B O 1
ATOM 4445 N N . ALA B 1 176 ? -10.734 7.855 -6.535 1 96.94 176 ALA B N 1
ATOM 4446 C CA . ALA B 1 176 ? -12.047 8.359 -6.137 1 96.94 176 ALA B CA 1
ATOM 4447 C C . ALA B 1 176 ? -13.148 7.785 -7.02 1 96.94 176 ALA B C 1
ATOM 4449 O O . ALA B 1 176 ? -14.203 7.379 -6.523 1 96.94 176 ALA B O 1
ATOM 4450 N N . SER B 1 177 ? -12.852 7.738 -8.289 1 95.94 177 SER B N 1
ATOM 4451 C CA . SER B 1 177 ? -13.828 7.238 -9.25 1 95.94 177 SER B CA 1
ATOM 4452 C C . SER B 1 177 ? -14.172 5.777 -8.984 1 95.94 177 SER B C 1
ATOM 4454 O O . SER B 1 177 ? -15.344 5.402 -8.938 1 95.94 177 SER B O 1
ATOM 4456 N N . LEU B 1 178 ? -13.211 4.965 -8.797 1 97.69 178 LEU B N 1
ATOM 4457 C CA . LEU B 1 178 ? -13.445 3.541 -8.586 1 97.69 178 LEU B CA 1
ATOM 4458 C C . LEU B 1 178 ? -14.227 3.309 -7.289 1 97.69 178 LEU B C 1
ATOM 4460 O O . LEU B 1 178 ? -15.055 2.398 -7.215 1 97.69 178 LEU B O 1
ATOM 4464 N N . HIS B 1 179 ? -13.969 4.078 -6.258 1 98 179 HIS B N 1
ATOM 4465 C CA . HIS B 1 179 ? -14.656 3.928 -4.98 1 98 179 HIS B CA 1
ATOM 4466 C C . HIS B 1 179 ? -16.031 4.605 -5.004 1 98 179 HIS B C 1
ATOM 4468 O O . HIS B 1 179 ? -16.562 4.957 -3.951 1 98 179 HIS B O 1
ATOM 4474 N N . ASP B 1 180 ? -16.5 4.898 -6.137 1 96 180 ASP B N 1
ATOM 4475 C CA . ASP B 1 180 ? -17.891 5.273 -6.406 1 96 180 ASP B CA 1
ATOM 4476 C C . ASP B 1 180 ? -18.172 6.703 -5.953 1 96 180 ASP B C 1
ATOM 4478 O O . ASP B 1 180 ? -19.312 7.039 -5.609 1 96 180 ASP B O 1
ATOM 4482 N N . ALA B 1 181 ? -17.156 7.512 -5.816 1 97.06 181 ALA B N 1
ATOM 4483 C CA . ALA B 1 181 ? -17.375 8.93 -5.574 1 97.06 181 ALA B CA 1
ATOM 4484 C C . ALA B 1 181 ? -18.094 9.578 -6.758 1 97.06 181 ALA B C 1
ATOM 4486 O O . ALA B 1 181 ? -17.844 9.234 -7.91 1 97.06 181 ALA B O 1
ATOM 4487 N N . ARG B 1 182 ? -19 10.469 -6.492 1 96.56 182 ARG B N 1
ATOM 4488 C CA . ARG B 1 182 ? -19.578 11.297 -7.551 1 96.56 182 ARG B CA 1
ATOM 4489 C C . ARG B 1 182 ? -18.672 12.469 -7.891 1 96.56 182 ARG B C 1
ATOM 4491 O O . ARG B 1 182 ? -18.5 13.375 -7.074 1 96.56 182 ARG B O 1
ATOM 4498 N N . ILE B 1 183 ? -18.094 12.391 -9.055 1 96 183 ILE B N 1
ATOM 4499 C CA . ILE B 1 183 ? -17.203 13.453 -9.516 1 96 183 ILE B CA 1
ATOM 4500 C C . ILE B 1 183 ? -18 14.547 -10.203 1 96 183 ILE B C 1
ATOM 4502 O O . ILE B 1 183 ? -18.438 14.383 -11.352 1 96 183 ILE B O 1
ATOM 4506 N N . LEU B 1 184 ? -18.156 15.664 -9.531 1 96.44 184 LEU B N 1
ATOM 4507 C CA . LEU B 1 184 ? -18.969 16.781 -10.039 1 96.44 184 LEU B CA 1
ATOM 4508 C C . LEU B 1 184 ? -18.078 17.812 -10.719 1 96.44 184 LEU B C 1
ATOM 4510 O O . LEU B 1 184 ? -17.281 18.484 -10.055 1 96.44 184 LEU B O 1
ATOM 4514 N N . GLU B 1 185 ? -18.234 17.906 -11.977 1 95.69 185 GLU B N 1
ATOM 4515 C CA . GLU B 1 185 ? -17.516 18.922 -12.742 1 95.69 185 GLU B CA 1
ATOM 4516 C C . GLU B 1 185 ? -18.297 20.234 -12.773 1 95.69 185 GLU B C 1
ATOM 4518 O O . GLU B 1 185 ? -19.219 20.406 -13.57 1 95.69 185 GLU B O 1
ATOM 4523 N N . VAL B 1 186 ? -17.844 21.125 -12.039 1 96.75 186 VAL B N 1
ATOM 4524 C CA . VAL B 1 186 ? -18.547 22.391 -11.844 1 96.75 186 VAL B CA 1
ATOM 4525 C C . VAL B 1 186 ? -18.203 23.359 -12.977 1 96.75 186 VAL B C 1
ATOM 4527 O O . VAL B 1 186 ? -17.031 23.516 -13.32 1 96.75 186 VAL B O 1
ATOM 4530 N N . ASP B 1 187 ? -19.188 23.984 -13.633 1 96.12 187 ASP B N 1
ATOM 4531 C CA . ASP B 1 187 ? -18.969 25.047 -14.609 1 96.12 187 ASP B CA 1
ATOM 4532 C C . ASP B 1 187 ? -18.438 26.312 -13.945 1 96.12 187 ASP B C 1
ATOM 4534 O O . ASP B 1 187 ? -19.141 27.328 -13.883 1 96.12 187 ASP B O 1
ATOM 4538 N N . GLY B 1 188 ? -17.297 26.203 -13.484 1 94.88 188 GLY B N 1
ATOM 4539 C CA . GLY B 1 188 ? -16.625 27.25 -12.734 1 94.88 188 GLY B CA 1
ATOM 4540 C C . GLY B 1 188 ? -15.156 26.953 -12.5 1 94.88 188 GLY B C 1
ATOM 4541 O O . GLY B 1 188 ? -14.547 26.156 -13.227 1 94.88 188 GLY B O 1
ATOM 4542 N N . ASN B 1 189 ? -14.594 27.734 -11.688 1 91.75 189 ASN B N 1
ATOM 4543 C CA . ASN B 1 189 ? -13.188 27.547 -11.336 1 91.75 189 ASN B CA 1
ATOM 4544 C C . ASN B 1 189 ? -13.039 26.891 -9.961 1 91.75 189 ASN B C 1
ATOM 4546 O O . ASN B 1 189 ? -14.016 26.406 -9.398 1 91.75 189 ASN B O 1
ATOM 4550 N N . PHE B 1 190 ? -11.852 26.766 -9.531 1 89 190 PHE B N 1
ATOM 4551 C CA . PHE B 1 190 ? -11.578 26.094 -8.266 1 89 190 PHE B CA 1
ATOM 4552 C C . PHE B 1 190 ? -12.281 26.812 -7.117 1 89 190 PHE B C 1
ATOM 4554 O O . PHE B 1 190 ? -12.82 26.172 -6.215 1 89 190 PHE B O 1
ATOM 4561 N N . ASP B 1 191 ? -12.25 28.047 -7.137 1 89.75 191 ASP B N 1
ATOM 4562 C CA . ASP B 1 191 ? -12.906 28.812 -6.09 1 89.75 191 ASP B CA 1
ATOM 4563 C C . ASP B 1 191 ? -14.406 28.531 -6.047 1 89.75 191 ASP B C 1
ATOM 4565 O O . ASP B 1 191 ? -14.992 28.453 -4.965 1 89.75 191 ASP B O 1
ATOM 4569 N N . SER B 1 192 ? -14.961 28.375 -7.191 1 94.12 192 SER B N 1
ATOM 4570 C CA . SER B 1 192 ? -16.375 28.016 -7.285 1 94.12 192 SER B CA 1
ATOM 4571 C C . SER B 1 192 ? -16.641 26.672 -6.594 1 94.12 192 SER B C 1
ATOM 4573 O O . SER B 1 192 ? -17.641 26.531 -5.875 1 94.12 192 SER B O 1
ATOM 4575 N N . CYS B 1 193 ? -15.805 25.766 -6.859 1 94 193 CYS B N 1
ATOM 4576 C CA . CYS B 1 193 ? -15.945 24.438 -6.246 1 94 193 CYS B CA 1
ATOM 4577 C C . CYS B 1 193 ? -15.875 24.547 -4.727 1 94 193 CYS B C 1
ATOM 4579 O O . CYS B 1 193 ? -16.688 23.938 -4.023 1 94 193 CYS B O 1
ATOM 4581 N N . LEU B 1 194 ? -14.93 25.328 -4.27 1 90.75 194 LEU B N 1
ATOM 4582 C CA . LEU B 1 194 ? -14.766 25.516 -2.83 1 90.75 194 LEU B CA 1
ATOM 4583 C C . LEU B 1 194 ? -16 26.172 -2.223 1 90.75 194 LEU B C 1
ATOM 4585 O O . LEU B 1 194 ? -16.438 25.797 -1.136 1 90.75 194 LEU B O 1
ATOM 4589 N N . ASP B 1 195 ? -16.5 27.094 -2.916 1 93 195 ASP B N 1
ATOM 4590 C CA . ASP B 1 195 ? -17.688 27.797 -2.449 1 93 195 ASP B CA 1
ATOM 4591 C C . ASP B 1 195 ? -18.875 26.844 -2.326 1 93 195 ASP B C 1
ATOM 4593 O O . ASP B 1 195 ? -19.609 26.875 -1.339 1 93 195 ASP B O 1
ATOM 4597 N N . ILE B 1 196 ? -19.031 26.062 -3.295 1 95.25 196 ILE B N 1
ATOM 4598 C CA . ILE B 1 196 ? -20.156 25.125 -3.305 1 95.25 196 ILE B CA 1
ATOM 4599 C C . ILE B 1 196 ? -20 24.125 -2.164 1 95.25 196 ILE B C 1
ATOM 4601 O O . ILE B 1 196 ? -20.953 23.844 -1.433 1 95.25 196 ILE B O 1
ATOM 4605 N N . VAL B 1 197 ? -18.828 23.562 -2.006 1 94.25 197 VAL B N 1
ATOM 4606 C CA . VAL B 1 197 ? -18.578 22.578 -0.948 1 94.25 197 VAL B CA 1
ATOM 4607 C C . VAL B 1 197 ? -18.844 23.219 0.414 1 94.25 197 VAL B C 1
ATOM 4609 O O . VAL B 1 197 ? -19.453 22.609 1.29 1 94.25 197 VAL B O 1
ATOM 4612 N N . GLN B 1 198 ? -18.422 24.422 0.587 1 90.94 198 GLN B N 1
ATOM 4613 C CA . GLN B 1 198 ? -18.625 25.141 1.844 1 90.94 198 GLN B CA 1
ATOM 4614 C C . GLN B 1 198 ? -20.094 25.406 2.096 1 90.94 198 GLN B C 1
ATOM 4616 O O . GLN B 1 198 ? -20.562 25.297 3.23 1 90.94 198 GLN B O 1
ATOM 4621 N N . ASP B 1 199 ? -20.75 25.766 1.048 1 94.56 199 ASP B N 1
ATOM 4622 C CA . ASP B 1 199 ? -22.188 26.016 1.165 1 94.56 199 ASP B CA 1
ATOM 4623 C C . ASP B 1 199 ? -22.938 24.734 1.518 1 94.56 199 ASP B C 1
ATOM 4625 O O . ASP B 1 199 ? -23.844 24.75 2.363 1 94.56 199 ASP B O 1
ATOM 4629 N N . LEU B 1 200 ? -22.641 23.641 0.865 1 94.38 200 LEU B N 1
ATOM 4630 C CA . LEU B 1 200 ? -23.219 22.344 1.199 1 94.38 200 LEU B CA 1
ATOM 4631 C C . LEU B 1 200 ? -23 22.016 2.67 1 94.38 200 LEU B C 1
ATOM 4633 O O . LEU B 1 200 ? -23.922 21.547 3.352 1 94.38 200 LEU B O 1
ATOM 4637 N N . ALA B 1 201 ? -21.828 22.25 3.113 1 91.75 201 ALA B N 1
ATOM 4638 C CA . ALA B 1 201 ? -21.484 21.969 4.504 1 91.75 201 ALA B CA 1
ATOM 4639 C C . ALA B 1 201 ? -22.266 22.859 5.461 1 91.75 201 ALA B C 1
ATOM 4641 O O . ALA B 1 201 ? -22.781 22.375 6.48 1 91.75 201 ALA B O 1
ATOM 4642 N N . ALA B 1 202 ? -22.344 24.141 5.148 1 90.19 202 ALA B N 1
ATOM 4643 C CA . ALA B 1 202 ? -23.062 25.094 5.984 1 90.19 202 ALA B CA 1
ATOM 4644 C C . ALA B 1 202 ? -24.531 24.719 6.125 1 90.19 202 ALA B C 1
ATOM 4646 O O . ALA B 1 202 ? -25.141 24.938 7.176 1 90.19 202 ALA B O 1
ATOM 4647 N N . ARG B 1 203 ? -25.016 24.047 5.172 1 92.31 203 ARG B N 1
ATOM 4648 C CA . ARG B 1 203 ? -26.422 23.656 5.148 1 92.31 203 ARG B CA 1
ATOM 4649 C C . ARG B 1 203 ? -26.625 22.281 5.781 1 92.31 203 ARG B C 1
ATOM 4651 O O . ARG B 1 203 ? -27.75 21.797 5.891 1 92.31 203 ARG B O 1
ATOM 4658 N N . GLY B 1 204 ? -25.594 21.688 6.141 1 91.44 204 GLY B N 1
ATOM 4659 C CA . GLY B 1 204 ? -25.672 20.359 6.734 1 91.44 204 GLY B CA 1
ATOM 4660 C C . GLY B 1 204 ? -25.875 19.266 5.711 1 91.44 204 GLY B C 1
ATOM 4661 O O . GLY B 1 204 ? -26.266 18.141 6.059 1 91.44 204 GLY B O 1
ATOM 4662 N N . GLU B 1 205 ? -25.609 19.578 4.438 1 94.12 205 GLU B N 1
ATOM 4663 C CA . GLU B 1 205 ? -25.844 18.625 3.355 1 94.12 205 GLU B CA 1
ATOM 4664 C C . GLU B 1 205 ? -24.625 17.734 3.117 1 94.12 205 GLU B C 1
ATOM 4666 O O . GLU B 1 205 ? -24.734 16.688 2.477 1 94.12 205 GLU B O 1
ATOM 4671 N N . ALA B 1 206 ? -23.531 18.188 3.627 1 96.06 206 ALA B N 1
ATOM 4672 C CA . ALA B 1 206 ? -22.297 17.422 3.492 1 96.06 206 ALA B CA 1
ATOM 4673 C C . ALA B 1 206 ? -21.344 17.734 4.637 1 96.06 206 ALA B C 1
ATOM 4675 O O . ALA B 1 206 ? -21.406 18.797 5.246 1 96.06 206 ALA B O 1
ATOM 4676 N N . TYR B 1 207 ? -20.594 16.781 5.051 1 96.69 207 TYR B N 1
ATOM 4677 C CA . TYR B 1 207 ? -19.5 16.969 5.996 1 96.69 207 TYR B CA 1
ATOM 4678 C C . TYR B 1 207 ? -18.172 17.125 5.262 1 96.69 207 TYR B C 1
ATOM 4680 O O . TYR B 1 207 ? -17.812 16.297 4.434 1 96.69 207 TYR B O 1
ATOM 4688 N N . LEU B 1 208 ? -17.453 18.188 5.531 1 95.19 208 LEU B N 1
ATOM 4689 C CA . LEU B 1 208 ? -16.203 18.5 4.848 1 95.19 208 LEU B CA 1
ATOM 4690 C C . LEU B 1 208 ? -15.016 17.953 5.633 1 95.19 208 LEU B C 1
ATOM 4692 O O . LEU B 1 208 ? -14.875 18.234 6.828 1 95.19 208 LEU B O 1
ATOM 4696 N N . LEU B 1 209 ? -14.25 17.156 4.969 1 92.88 209 LEU B N 1
ATOM 4697 C CA . LEU B 1 209 ? -13.008 16.688 5.57 1 92.88 209 LEU B CA 1
ATOM 4698 C C . LEU B 1 209 ? -11.797 17.297 4.883 1 92.88 209 LEU B C 1
ATOM 4700 O O . LEU B 1 209 ? -11.008 16.578 4.25 1 92.88 209 LEU B O 1
ATOM 4704 N N . ASN B 1 210 ? -11.688 18.562 5.035 1 87 210 ASN B N 1
ATOM 4705 C CA . ASN B 1 210 ? -10.562 19.344 4.543 1 87 210 ASN B CA 1
ATOM 4706 C C . ASN B 1 210 ? -9.609 19.719 5.672 1 87 210 ASN B C 1
ATOM 4708 O O . ASN B 1 210 ? -9.695 19.172 6.773 1 87 210 ASN B O 1
ATOM 4712 N N . SER B 1 211 ? -8.695 20.641 5.43 1 89.44 211 SER B N 1
ATOM 4713 C CA . SER B 1 211 ? -7.629 20.938 6.379 1 89.44 211 SER B CA 1
ATOM 4714 C C . SER B 1 211 ? -8.164 21.703 7.586 1 89.44 211 SER B C 1
ATOM 4716 O O . SER B 1 211 ? -7.504 21.766 8.625 1 89.44 211 SER B O 1
ATOM 4718 N N . LEU B 1 212 ? -9.398 22.281 7.488 1 90.94 212 LEU B N 1
ATOM 4719 C CA . LEU B 1 212 ? -10 23.016 8.602 1 90.94 212 LEU B CA 1
ATOM 4720 C C . LEU B 1 212 ? -10.633 22.062 9.602 1 90.94 212 LEU B C 1
ATOM 4722 O O . LEU B 1 212 ? -10.875 22.438 10.75 1 90.94 212 LEU B O 1
ATOM 4726 N N . ASN B 1 213 ? -10.93 20.875 9.125 1 94.38 213 ASN B N 1
ATOM 4727 C CA . ASN B 1 213 ? -11.602 19.922 9.992 1 94.38 213 ASN B CA 1
ATOM 4728 C C . ASN B 1 213 ? -10.711 19.484 11.156 1 94.38 213 ASN B C 1
ATOM 4730 O O . ASN B 1 213 ? -9.664 18.875 10.945 1 94.38 213 ASN B O 1
ATOM 4734 N N . PRO B 1 214 ? -11.102 19.734 12.352 1 95.94 214 PRO B N 1
ATOM 4735 C CA . PRO B 1 214 ? -10.203 19.469 13.484 1 95.94 214 PRO B CA 1
ATOM 4736 C C . PRO B 1 214 ? -10.031 17.984 13.758 1 95.94 214 PRO B C 1
ATOM 4738 O O . PRO B 1 214 ? -9.031 17.578 14.359 1 95.94 214 PRO B O 1
ATOM 4741 N N . PHE B 1 215 ? -10.961 17.172 13.305 1 98.06 215 PHE B N 1
ATOM 4742 C CA . PHE B 1 215 ? -10.953 15.766 13.695 1 98.06 215 PHE B CA 1
ATOM 4743 C C . PHE B 1 215 ? -9.984 14.969 12.828 1 98.06 215 PHE B C 1
ATOM 4745 O O . PHE B 1 215 ? -9.547 13.891 13.211 1 98.06 215 PHE B O 1
ATOM 4752 N N . ARG B 1 216 ? -9.641 15.469 11.641 1 97.06 216 ARG B N 1
ATOM 4753 C CA . ARG B 1 216 ? -8.656 14.805 10.797 1 97.06 216 ARG B CA 1
ATOM 4754 C C . ARG B 1 216 ? -7.305 14.711 11.5 1 97.06 216 ARG B C 1
ATOM 4756 O O . ARG B 1 216 ? -6.594 13.711 11.359 1 97.06 216 ARG B O 1
ATOM 4763 N N . LEU B 1 217 ? -6.992 15.742 12.227 1 98.38 217 LEU B N 1
ATOM 4764 C CA . LEU B 1 217 ? -5.691 15.805 12.883 1 98.38 217 LEU B CA 1
ATOM 4765 C C . LEU B 1 217 ? -5.582 14.734 13.969 1 98.38 217 LEU B C 1
ATOM 4767 O O . LEU B 1 217 ? -4.477 14.312 14.32 1 98.38 217 LEU B O 1
ATOM 4771 N N . GLU B 1 218 ? -6.773 14.297 14.492 1 98.69 218 GLU B N 1
ATOM 4772 C CA . GLU B 1 218 ? -6.754 13.273 15.531 1 98.69 218 GLU B CA 1
ATOM 4773 C C . GLU B 1 218 ? -6.207 11.953 15 1 98.69 218 GLU B C 1
ATOM 4775 O O . GLU B 1 218 ? -5.387 11.305 15.656 1 98.69 218 GLU B O 1
ATOM 4780 N N . GLY B 1 219 ? -6.656 11.586 13.781 1 98.62 219 GLY B N 1
ATOM 4781 C CA . GLY B 1 219 ? -6.062 10.406 13.18 1 98.62 219 GLY B CA 1
ATOM 4782 C C . GLY B 1 219 ? -4.594 10.586 12.836 1 98.62 219 GLY B C 1
ATOM 4783 O O . GLY B 1 219 ? -3.789 9.672 13.039 1 98.62 219 GLY B O 1
ATOM 4784 N N . GLN B 1 220 ? -4.242 11.773 12.391 1 98.75 220 GLN B N 1
ATOM 4785 C CA . GLN B 1 220 ? -2.887 12.062 11.93 1 98.75 220 GLN B CA 1
ATOM 4786 C C . GLN B 1 220 ? -1.898 12.07 13.094 1 98.75 220 GLN B C 1
ATOM 4788 O O . GLN B 1 220 ? -0.725 11.734 12.914 1 98.75 220 GLN B O 1
ATOM 4793 N N . LYS B 1 221 ? -2.311 12.414 14.312 1 98.56 221 LYS B N 1
ATOM 4794 C CA . LYS B 1 221 ? -1.346 12.523 15.398 1 98.56 221 LYS B CA 1
ATOM 4795 C C . LYS B 1 221 ? -0.809 11.148 15.797 1 98.56 221 LYS B C 1
ATOM 4797 O O . LYS B 1 221 ? 0.223 11.055 16.469 1 98.56 221 LYS B O 1
ATOM 4802 N N . THR B 1 222 ? -1.554 10.039 15.359 1 98.88 222 THR B N 1
ATOM 4803 C CA . THR B 1 222 ? -1.097 8.695 15.695 1 98.88 222 THR B CA 1
ATOM 4804 C C . THR B 1 222 ? 0.216 8.375 14.992 1 98.88 222 THR B C 1
ATOM 4806 O O . THR B 1 222 ? 0.93 7.449 15.383 1 98.88 222 THR B O 1
ATOM 4809 N N . ILE B 1 223 ? 0.571 9.125 13.93 1 98.94 223 ILE B N 1
ATOM 4810 C CA . ILE B 1 223 ? 1.881 8.984 13.305 1 98.94 223 ILE B CA 1
ATOM 4811 C C . ILE B 1 223 ? 2.979 9.211 14.344 1 98.94 223 ILE B C 1
ATOM 4813 O O . ILE B 1 223 ? 3.916 8.414 14.445 1 98.94 223 ILE B O 1
ATOM 4817 N N . GLY B 1 224 ? 2.809 10.312 15.086 1 98.88 224 GLY B N 1
ATOM 4818 C CA . GLY B 1 224 ? 3.783 10.617 16.125 1 98.88 224 GLY B CA 1
ATOM 4819 C C . GLY B 1 224 ? 3.855 9.555 17.203 1 98.88 224 GLY B C 1
ATOM 4820 O O . GLY B 1 224 ? 4.945 9.195 17.656 1 98.88 224 GLY B O 1
ATOM 4821 N N . LEU B 1 225 ? 2.725 9.023 17.609 1 98.88 225 LEU B N 1
ATOM 4822 C CA . LEU B 1 225 ? 2.67 7.988 18.641 1 98.88 225 LEU B CA 1
ATOM 4823 C C . LEU B 1 225 ? 3.375 6.719 18.172 1 98.88 225 LEU B C 1
ATOM 4825 O O . LEU B 1 225 ? 4.148 6.117 18.922 1 98.88 225 LEU B O 1
ATOM 4829 N N . GLU B 1 226 ? 3.133 6.34 16.922 1 98.81 226 GLU B N 1
ATOM 4830 C CA . GLU B 1 226 ? 3.77 5.156 16.359 1 98.81 226 GLU B CA 1
ATOM 4831 C C . GLU B 1 226 ? 5.285 5.328 16.281 1 98.81 226 GLU B C 1
ATOM 4833 O O . GLU B 1 226 ? 6.035 4.402 16.578 1 98.81 226 GLU B O 1
ATOM 4838 N N . ILE B 1 227 ? 5.691 6.52 15.812 1 98.94 227 ILE B N 1
ATOM 4839 C CA . ILE B 1 227 ? 7.121 6.793 15.695 1 98.94 227 ILE B CA 1
ATOM 4840 C C . ILE B 1 227 ? 7.789 6.648 17.062 1 98.94 227 ILE B C 1
ATOM 4842 O O . ILE B 1 227 ? 8.797 5.953 17.188 1 98.94 227 ILE B O 1
ATOM 4846 N N . LEU B 1 228 ? 7.215 7.289 18.078 1 98.88 228 LEU B N 1
ATOM 4847 C CA . LEU B 1 228 ? 7.801 7.25 19.422 1 98.88 228 LEU B CA 1
ATOM 4848 C C . LEU B 1 228 ? 7.859 5.82 19.938 1 98.88 228 LEU B C 1
ATOM 4850 O O . LEU B 1 228 ? 8.891 5.387 20.453 1 98.88 228 LEU B O 1
ATOM 4854 N N . GLU B 1 229 ? 6.785 5.113 19.797 1 98.62 229 GLU B N 1
ATOM 4855 C CA . GLU B 1 229 ? 6.695 3.756 20.312 1 98.62 229 GLU B CA 1
ATOM 4856 C C . GLU B 1 229 ? 7.703 2.832 19.641 1 98.62 229 GLU B C 1
ATOM 4858 O O . GLU B 1 229 ? 8.477 2.143 20.312 1 98.62 229 GLU B O 1
ATOM 4863 N N . GLU B 1 230 ? 7.695 2.812 18.359 1 98.19 230 GLU B N 1
ATOM 4864 C CA . GLU B 1 230 ? 8.555 1.909 17.594 1 98.19 230 GLU B CA 1
ATOM 4865 C C . GLU B 1 230 ? 10.023 2.266 17.781 1 98.19 230 GLU B C 1
ATOM 4867 O O . GLU B 1 230 ? 10.875 1.378 17.906 1 98.19 230 GLU B O 1
ATOM 4872 N N . PHE B 1 231 ? 10.305 3.547 17.719 1 98.81 231 PHE B N 1
ATOM 4873 C CA . PHE B 1 231 ? 11.688 3.98 17.891 1 98.81 231 PHE B CA 1
ATOM 4874 C C . PHE B 1 231 ? 12.203 3.594 19.281 1 98.81 231 PHE B C 1
ATOM 4876 O O . PHE B 1 231 ? 13.344 3.137 19.406 1 98.81 231 PHE B O 1
ATOM 4883 N N . HIS B 1 232 ? 11.398 3.811 20.281 1 98.62 232 HIS B N 1
ATOM 4884 C CA . HIS B 1 232 ? 11.781 3.451 21.641 1 98.62 232 HIS B CA 1
ATOM 4885 C C . HIS B 1 232 ? 12 1.947 21.781 1 98.62 232 HIS B C 1
ATOM 4887 O O . HIS B 1 232 ? 12.891 1.507 22.5 1 98.62 232 HIS B O 1
ATOM 4893 N N . GLU B 1 233 ? 11.188 1.206 21.156 1 97.56 233 GLU B N 1
ATOM 4894 C CA . GLU B 1 233 ? 11.359 -0.243 21.172 1 97.56 233 GLU B CA 1
ATOM 4895 C C . GLU B 1 233 ? 12.711 -0.642 20.578 1 97.56 233 GLU B C 1
ATOM 4897 O O . GLU B 1 233 ? 13.359 -1.564 21.078 1 97.56 233 GLU B O 1
ATOM 4902 N N . ASP B 1 234 ? 13.102 0.041 19.562 1 97.69 234 ASP B N 1
ATOM 4903 C CA . ASP B 1 234 ? 14.32 -0.308 18.828 1 97.69 234 ASP B CA 1
ATOM 4904 C C . ASP B 1 234 ? 15.562 0.216 19.547 1 97.69 234 ASP B C 1
ATOM 4906 O O . ASP B 1 234 ? 16.609 -0.438 19.547 1 97.69 234 ASP B O 1
ATOM 4910 N N . TYR B 1 235 ? 15.383 1.444 20.141 1 98.12 235 TYR B N 1
ATOM 4911 C CA . TYR B 1 235 ? 16.609 2.117 20.547 1 98.12 235 TYR B CA 1
ATOM 4912 C C . TYR B 1 235 ? 16.594 2.436 22.031 1 98.12 235 TYR B C 1
ATOM 4914 O O . TYR B 1 235 ? 17.609 2.844 22.594 1 98.12 235 TYR B O 1
ATOM 4922 N N . GLY B 1 236 ? 15.492 2.27 22.719 1 98.12 236 GLY B N 1
ATOM 4923 C CA . GLY B 1 236 ? 15.375 2.594 24.125 1 98.12 236 GLY B CA 1
ATOM 4924 C C . GLY B 1 236 ? 15.281 4.086 24.391 1 98.12 236 GLY B C 1
ATOM 4925 O O . GLY B 1 236 ? 15.312 4.52 25.547 1 98.12 236 GLY B O 1
ATOM 4926 N N . THR B 1 237 ? 15.258 4.859 23.297 1 98.06 237 THR B N 1
ATOM 4927 C CA . THR B 1 237 ? 15.125 6.312 23.359 1 98.06 237 THR B CA 1
ATOM 4928 C C . THR B 1 237 ? 14.125 6.805 22.328 1 98.06 237 THR B C 1
ATOM 4930 O O . THR B 1 237 ? 13.586 6.012 21.547 1 98.06 237 THR B O 1
ATOM 4933 N N . TYR B 1 238 ? 13.773 8.055 22.422 1 98.81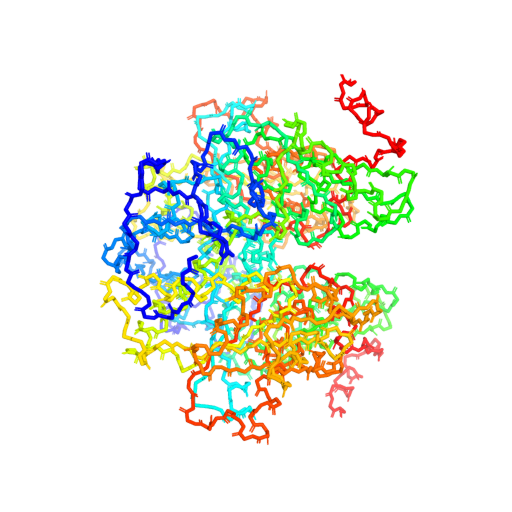 238 TYR B N 1
ATOM 4934 C CA . TYR B 1 238 ? 12.992 8.703 21.375 1 98.81 238 TYR B CA 1
ATOM 4935 C C . TYR B 1 238 ? 13.898 9.445 20.391 1 98.81 238 TYR B C 1
ATOM 4937 O O . TYR B 1 238 ? 15.047 9.758 20.719 1 98.81 238 TYR B O 1
ATOM 4945 N N . PRO B 1 239 ? 13.469 9.648 19.172 1 98.94 239 PRO B N 1
ATOM 4946 C CA . PRO B 1 239 ? 14.32 10.398 18.25 1 98.94 239 PRO B CA 1
ATOM 4947 C C . PRO B 1 239 ? 14.539 11.844 18.688 1 98.94 239 PRO B C 1
ATOM 4949 O O . PRO B 1 239 ? 13.672 12.438 19.328 1 98.94 239 PRO B O 1
ATOM 4952 N N . ASP B 1 240 ? 15.656 12.391 18.281 1 98.94 240 ASP B N 1
ATOM 4953 C CA . ASP B 1 240 ? 15.969 13.789 18.562 1 98.94 240 ASP B CA 1
ATOM 4954 C C . ASP B 1 240 ? 15.117 14.719 17.703 1 98.94 240 ASP B C 1
ATOM 4956 O O . ASP B 1 240 ? 14.797 15.836 18.125 1 98.94 240 ASP B O 1
ATOM 4960 N N . ARG B 1 241 ? 14.812 14.227 16.531 1 98.94 241 ARG B N 1
ATOM 4961 C CA . ARG B 1 241 ? 14.195 15.102 15.539 1 98.94 241 ARG B CA 1
ATOM 4962 C C . ARG B 1 241 ? 13.289 14.312 14.609 1 98.94 241 ARG B C 1
ATOM 4964 O O . ARG B 1 241 ? 13.594 13.164 14.266 1 98.94 241 ARG B O 1
ATOM 4971 N N . ILE B 1 242 ? 12.195 14.859 14.266 1 99 242 ILE B N 1
ATOM 4972 C CA . ILE B 1 242 ? 11.336 14.375 13.188 1 99 242 ILE B CA 1
ATOM 4973 C C . ILE B 1 242 ? 11.25 15.43 12.086 1 99 242 ILE B C 1
ATOM 4975 O O . ILE B 1 242 ? 10.945 16.594 12.352 1 99 242 ILE B O 1
ATOM 4979 N N . VAL B 1 243 ? 11.594 15.055 10.867 1 99 243 VAL B N 1
ATOM 4980 C CA . VAL B 1 243 ? 11.57 15.922 9.695 1 99 243 VAL B CA 1
ATOM 4981 C C . VAL B 1 243 ? 10.398 15.539 8.797 1 99 243 VAL B C 1
ATOM 4983 O O . VAL B 1 243 ? 10.234 14.367 8.445 1 99 243 VAL B O 1
ATOM 4986 N N . LEU B 1 244 ? 9.562 16.453 8.469 1 98.88 244 LEU B N 1
ATOM 4987 C CA . LEU B 1 244 ? 8.383 16.078 7.691 1 98.88 244 LEU B CA 1
ATOM 4988 C C . LEU B 1 244 ? 8.047 17.156 6.668 1 98.88 244 LEU B C 1
ATOM 4990 O O . LEU B 1 244 ? 8.305 18.344 6.898 1 98.88 244 LEU B O 1
ATOM 4994 N N . PRO B 1 245 ? 7.453 16.75 5.504 1 98.88 245 PRO B N 1
ATOM 4995 C CA . PRO B 1 245 ? 6.973 17.719 4.523 1 98.88 245 PRO B CA 1
ATOM 4996 C C . PRO B 1 245 ? 5.797 18.547 5.039 1 98.88 245 PRO B C 1
ATOM 4998 O O . PRO B 1 245 ? 4.973 18.047 5.805 1 98.88 245 PRO B O 1
ATOM 5001 N N . VAL B 1 246 ? 5.754 19.797 4.527 1 98.75 246 VAL B N 1
ATOM 5002 C CA . VAL B 1 246 ? 4.699 20.672 5.023 1 98.75 246 VAL B CA 1
ATOM 5003 C C . VAL B 1 246 ? 3.936 21.281 3.85 1 98.75 246 VAL B C 1
ATOM 5005 O O . VAL B 1 246 ? 4.531 21.906 2.969 1 98.75 246 VAL B O 1
ATOM 5008 N N . GLY B 1 247 ? 2.672 20.953 3.771 1 97.31 247 GLY B N 1
ATOM 5009 C CA . GLY B 1 247 ? 1.697 21.672 2.959 1 97.31 247 GLY B CA 1
ATOM 5010 C C . GLY B 1 247 ? 0.785 22.562 3.771 1 97.31 247 GLY B C 1
ATOM 5011 O O . GLY B 1 247 ? 1.164 23.688 4.129 1 97.31 247 GLY B O 1
ATOM 5012 N N . ASN B 1 248 ? -0.299 21.969 4.242 1 96.88 248 ASN B N 1
ATOM 5013 C CA . ASN B 1 248 ? -1.257 22.688 5.078 1 96.88 248 ASN B CA 1
ATOM 5014 C C . ASN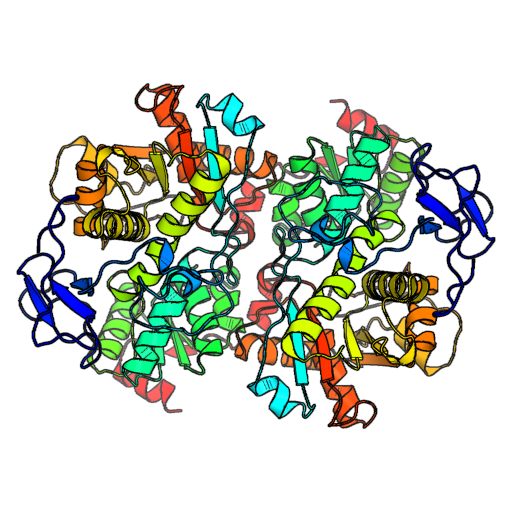 B 1 248 ? -0.865 22.641 6.551 1 96.88 248 ASN B C 1
ATOM 5016 O O . ASN B 1 248 ? -1.591 23.141 7.41 1 96.88 248 ASN B O 1
ATOM 5020 N N . ALA B 1 249 ? 0.218 21.969 6.824 1 98.5 249 ALA B N 1
ATOM 5021 C CA . ALA B 1 249 ? 0.828 21.906 8.148 1 98.5 249 ALA B CA 1
ATOM 5022 C C . ALA B 1 249 ? -0.024 21.078 9.102 1 98.5 249 ALA B C 1
ATOM 5024 O O . ALA B 1 249 ? 0.025 21.266 10.32 1 98.5 249 ALA B O 1
ATOM 5025 N N . GLY B 1 250 ? -0.8 20.188 8.523 1 98.19 250 GLY B N 1
ATOM 5026 C CA . GLY B 1 250 ? -1.624 19.312 9.336 1 98.19 250 GLY B CA 1
ATOM 5027 C C . GLY B 1 250 ? -0.814 18.312 10.156 1 98.19 250 GLY B C 1
ATOM 5028 O O . GLY B 1 250 ? -1.03 18.172 11.359 1 98.19 250 GLY B O 1
ATOM 5029 N N . ASN B 1 251 ? 0.155 17.656 9.57 1 98.69 251 ASN B N 1
ATOM 5030 C CA . ASN B 1 251 ? 0.959 16.656 10.273 1 98.69 251 ASN B CA 1
ATOM 5031 C C . ASN B 1 251 ? 1.817 17.312 11.359 1 98.69 251 ASN B C 1
ATOM 5033 O O . ASN B 1 251 ? 1.958 16.75 12.453 1 98.69 251 ASN B O 1
ATOM 5037 N N . THR B 1 252 ? 2.377 18.469 11.047 1 98.81 252 THR B N 1
ATOM 5038 C CA . THR B 1 252 ? 3.174 19.156 12.055 1 98.81 252 THR B CA 1
ATOM 5039 C C . THR B 1 252 ? 2.336 19.453 13.297 1 98.81 252 THR B C 1
ATOM 5041 O O . THR B 1 252 ? 2.77 19.203 14.422 1 98.81 252 THR B O 1
ATOM 5044 N N . SER B 1 253 ? 1.164 19.953 13.055 1 98.75 253 SER B N 1
ATOM 5045 C CA . SER B 1 253 ? 0.241 20.281 14.141 1 98.75 253 SER B CA 1
ATOM 5046 C C . SER B 1 253 ? -0.175 19.016 14.891 1 98.75 253 SER B C 1
ATOM 5048 O O . SER B 1 253 ? -0.227 19.016 16.125 1 98.75 253 SER B O 1
ATOM 5050 N N . ALA B 1 254 ? -0.47 17.984 14.195 1 98.81 254 ALA B N 1
ATOM 5051 C CA . ALA B 1 254 ? -0.965 16.75 14.781 1 98.81 254 ALA B CA 1
ATOM 5052 C C . ALA B 1 254 ? 0.101 16.094 15.648 1 98.81 254 ALA B C 1
ATOM 5054 O O . ALA B 1 254 ? -0.188 15.633 16.75 1 98.81 254 ALA B O 1
ATOM 5055 N N . LEU B 1 255 ? 1.331 16.016 15.125 1 98.94 255 LEU B N 1
ATOM 5056 C CA . LEU B 1 255 ? 2.41 15.414 15.906 1 98.94 255 LEU B CA 1
ATOM 5057 C C . LEU B 1 255 ? 2.65 16.203 17.188 1 98.94 255 LEU B C 1
ATOM 5059 O O . LEU B 1 255 ? 2.795 15.625 18.266 1 98.94 255 LEU B O 1
ATOM 5063 N N . TYR B 1 256 ? 2.676 17.5 17.062 1 98.88 256 TYR B N 1
ATOM 5064 C CA . TYR B 1 256 ? 2.887 18.344 18.234 1 98.88 256 TYR B CA 1
ATOM 5065 C C . TYR B 1 256 ? 1.809 18.094 19.297 1 98.88 256 TYR B C 1
ATOM 5067 O O . TYR B 1 256 ? 2.102 18.016 20.484 1 98.88 256 TYR B O 1
ATOM 5075 N N . LYS B 1 257 ? 0.613 18.031 18.797 1 98.62 257 LYS B N 1
ATOM 5076 C CA . LYS B 1 257 ? -0.484 17.766 19.719 1 98.62 257 LYS B CA 1
ATOM 5077 C C . LYS B 1 257 ? -0.269 16.453 20.469 1 98.62 257 LYS B C 1
ATOM 5079 O O . LYS B 1 257 ? -0.5 16.359 21.672 1 98.62 257 LYS B O 1
ATOM 5084 N N . ALA B 1 258 ? 0.079 15.398 19.75 1 98.69 258 ALA B N 1
ATOM 5085 C CA . ALA B 1 258 ? 0.348 14.102 20.359 1 98.69 258 ALA B CA 1
ATOM 5086 C C . ALA B 1 258 ? 1.402 14.227 21.453 1 98.69 258 ALA B C 1
ATOM 5088 O O . ALA B 1 258 ? 1.255 13.656 22.547 1 98.69 258 ALA B O 1
ATOM 5089 N N . PHE B 1 259 ? 2.436 14.992 21.203 1 98.75 259 PHE B N 1
ATOM 5090 C CA . PHE B 1 259 ? 3.518 15.164 22.156 1 98.75 259 PHE B CA 1
ATOM 5091 C C . PHE B 1 259 ? 3.037 15.945 23.375 1 98.75 259 PHE B C 1
ATOM 5093 O O . PHE B 1 259 ? 3.357 15.578 24.516 1 98.75 259 PHE B O 1
ATOM 5100 N N . ARG B 1 260 ? 2.256 17 23.109 1 98.38 260 ARG B N 1
ATOM 5101 C CA . ARG B 1 260 ? 1.703 17.766 24.219 1 98.38 260 ARG B CA 1
ATOM 5102 C C . ARG B 1 260 ? 0.847 16.891 25.125 1 98.38 260 ARG B C 1
ATOM 5104 O O . ARG B 1 260 ? 0.936 17 26.344 1 98.38 260 ARG B O 1
ATOM 5111 N N . GLU B 1 261 ? 0.084 16.047 24.531 1 98.31 261 GLU B N 1
ATOM 5112 C CA . GLU B 1 261 ? -0.803 15.18 25.297 1 98.31 261 GLU B CA 1
ATOM 5113 C C . GLU B 1 261 ? -0.009 14.172 26.125 1 98.31 261 GLU B C 1
ATOM 5115 O O . GLU B 1 261 ? -0.359 13.891 27.281 1 98.31 261 GLU B O 1
ATOM 5120 N N . LEU B 1 262 ? 1.025 13.625 25.578 1 98.69 262 LEU B N 1
ATOM 5121 C CA . LEU B 1 262 ? 1.867 12.688 26.328 1 98.69 262 LEU B CA 1
ATOM 5122 C C . LEU B 1 262 ? 2.611 13.398 27.453 1 98.69 262 LEU B C 1
ATOM 5124 O O . LEU B 1 262 ? 2.84 12.82 28.516 1 98.69 262 LEU B O 1
ATOM 5128 N N . VAL B 1 263 ? 3.051 14.656 27.203 1 98.56 263 VAL B N 1
ATOM 5129 C CA . VAL B 1 263 ? 3.691 15.445 28.25 1 98.56 263 VAL B CA 1
ATOM 5130 C C . VAL B 1 263 ? 2.691 15.719 29.375 1 98.56 263 VAL B C 1
ATOM 5132 O O . VAL B 1 263 ? 3.027 15.609 30.547 1 98.56 263 VAL B O 1
ATOM 5135 N N . GLN B 1 264 ? 1.478 16.031 29.016 1 97.5 264 GLN B N 1
ATOM 5136 C CA . GLN B 1 264 ? 0.417 16.328 29.969 1 97.5 264 GLN B CA 1
ATOM 5137 C C . GLN B 1 264 ? 0.127 15.133 30.859 1 97.5 264 GLN B C 1
ATOM 5139 O O . GLN B 1 264 ? -0.2 15.289 32.031 1 97.5 264 GLN B O 1
ATOM 5144 N N . SER B 1 265 ? 0.272 13.922 30.344 1 97.56 265 SER B N 1
ATOM 5145 C CA . SER B 1 265 ? -0.005 12.711 31.109 1 97.56 265 SER B CA 1
ATOM 5146 C C . SER B 1 265 ? 1.227 12.25 31.891 1 97.56 265 SER B C 1
ATOM 5148 O O . SER B 1 265 ? 1.15 11.32 32.688 1 97.56 265 SER B O 1
ATOM 5150 N N . GLY B 1 266 ? 2.357 12.82 31.594 1 97.56 266 GLY B N 1
ATOM 5151 C CA . GLY B 1 266 ? 3.6 12.453 32.25 1 97.56 266 GLY B CA 1
ATOM 5152 C C . GLY B 1 266 ? 4.316 11.297 31.578 1 97.56 266 GLY B C 1
ATOM 5153 O O . GLY B 1 266 ? 5.309 10.781 32.094 1 97.56 266 GLY B O 1
ATOM 5154 N N . GLU B 1 267 ? 3.84 10.945 30.406 1 98.12 267 GLU B N 1
ATOM 5155 C CA . GLU B 1 267 ? 4.383 9.773 29.719 1 98.12 267 GLU B CA 1
ATOM 5156 C C . GLU B 1 267 ? 5.598 10.141 28.875 1 98.12 267 GLU B C 1
ATOM 5158 O O . GLU B 1 267 ? 6.355 9.266 28.453 1 98.12 267 GLU B O 1
ATOM 5163 N N . LEU B 1 268 ? 5.766 11.422 28.609 1 98.56 268 LEU B N 1
ATOM 5164 C CA . LEU B 1 268 ? 6.887 11.945 27.828 1 98.56 268 LEU B CA 1
ATOM 5165 C C . LEU B 1 268 ? 7.48 13.18 28.5 1 98.56 268 LEU B C 1
ATOM 5167 O O . LEU B 1 268 ? 6.77 14.148 28.766 1 98.56 268 LEU B O 1
ATOM 5171 N N . ASP B 1 269 ? 8.742 13.125 28.828 1 98.38 269 ASP B N 1
ATOM 5172 C CA . ASP B 1 269 ? 9.422 14.297 29.375 1 98.38 269 ASP B CA 1
ATOM 5173 C C . ASP B 1 269 ? 9.57 15.391 28.312 1 98.38 269 ASP B C 1
ATOM 5175 O O . ASP B 1 269 ? 9.969 15.109 27.172 1 98.38 269 ASP B O 1
ATOM 5179 N N . PRO B 1 270 ? 9.273 16.578 28.672 1 98.19 270 PRO B N 1
ATOM 5180 C CA . PRO B 1 270 ? 9.406 17.656 27.703 1 98.19 270 PRO B CA 1
ATOM 5181 C C . PRO B 1 270 ? 10.766 17.672 27.016 1 98.19 270 PRO B C 1
ATOM 5183 O O . PRO B 1 270 ? 10.867 18.016 25.828 1 98.19 270 PRO B O 1
ATOM 5186 N N . GLU B 1 271 ? 11.812 17.25 27.688 1 97.81 271 GLU B N 1
ATOM 5187 C CA . GLU B 1 271 ? 13.172 17.281 27.156 1 97.81 271 GLU B CA 1
ATOM 5188 C C . GLU B 1 271 ? 13.391 16.156 26.141 1 97.81 271 GLU B C 1
ATOM 5190 O O . GLU B 1 271 ? 14.367 16.172 25.375 1 97.81 271 GLU B O 1
ATOM 5195 N N . GLU B 1 272 ? 12.492 15.195 26.156 1 98.38 272 GLU B N 1
ATOM 5196 C CA . GLU B 1 272 ? 12.625 14.047 25.266 1 98.38 272 GLU B CA 1
ATOM 5197 C C . GLU B 1 272 ? 11.781 14.227 24 1 98.38 272 GLU B C 1
ATOM 5199 O O . GLU B 1 272 ? 11.852 13.406 23.078 1 98.38 272 GLU B O 1
ATOM 5204 N N . VAL B 1 273 ? 11.016 15.312 23.969 1 98.88 273 VAL B N 1
ATOM 5205 C CA . VAL B 1 273 ? 10.156 15.57 22.828 1 98.88 273 VAL B CA 1
ATOM 5206 C C . VAL B 1 273 ? 11.008 15.828 21.578 1 98.88 273 VAL B C 1
ATOM 5208 O O . VAL B 1 273 ? 11.922 16.656 21.609 1 98.88 273 VAL B O 1
ATOM 5211 N N . PRO B 1 274 ? 10.773 15.117 20.469 1 98.94 274 PRO B N 1
ATOM 5212 C CA . PRO B 1 274 ? 11.555 15.344 19.25 1 98.94 274 PRO B CA 1
ATOM 5213 C C . PRO B 1 274 ? 11.414 16.766 18.719 1 98.94 274 PRO B C 1
ATOM 5215 O O . PRO B 1 274 ? 10.32 17.344 18.75 1 98.94 274 PRO B O 1
ATOM 5218 N N . LYS B 1 275 ? 12.477 17.297 18.234 1 98.94 275 LYS B N 1
ATOM 5219 C CA . LYS B 1 275 ? 12.414 18.562 17.484 1 98.94 275 LYS B CA 1
ATOM 5220 C C . LYS B 1 275 ? 11.617 18.406 16.203 1 98.94 275 LYS B C 1
ATOM 5222 O O . LYS B 1 275 ? 11.938 17.547 15.367 1 98.94 275 LYS B O 1
ATOM 5227 N N . LEU B 1 276 ? 10.594 19.172 16.031 1 98.94 276 LEU B N 1
ATOM 5228 C CA . LEU B 1 276 ? 9.82 19.141 14.789 1 98.94 276 LEU B CA 1
ATOM 5229 C C . LEU B 1 276 ? 10.445 20.031 13.727 1 98.94 276 LEU B C 1
ATOM 5231 O O . LEU B 1 276 ? 10.703 21.219 13.977 1 98.94 276 LEU B O 1
ATOM 5235 N N . THR B 1 277 ? 10.695 19.484 12.625 1 98.94 277 THR B N 1
ATOM 5236 C CA . THR B 1 277 ? 11.305 20.219 11.516 1 98.94 277 THR B CA 1
ATOM 5237 C C . THR B 1 277 ? 10.438 20.141 10.266 1 98.94 277 THR B C 1
ATOM 5239 O O . THR B 1 277 ? 10.195 19.047 9.742 1 98.94 277 THR B O 1
ATOM 5242 N N . GLY B 1 278 ? 9.969 21.281 9.844 1 98.88 278 GLY B N 1
ATOM 5243 C CA . GLY B 1 278 ? 9.133 21.344 8.656 1 98.88 278 GLY B CA 1
ATOM 5244 C C . GLY B 1 278 ? 9.922 21.641 7.391 1 98.88 278 GLY B C 1
ATOM 5245 O O . GLY B 1 278 ? 10.82 22.484 7.391 1 98.88 278 GLY B O 1
ATOM 5246 N N . VAL B 1 279 ? 9.617 20.922 6.316 1 98.94 279 VAL B N 1
ATOM 5247 C CA . VAL B 1 279 ? 10.273 21.141 5.035 1 98.94 279 VAL B CA 1
ATOM 5248 C C . VAL B 1 279 ? 9.234 21.531 3.982 1 98.94 279 VAL B C 1
ATOM 5250 O O . VAL B 1 279 ? 8.227 20.844 3.812 1 98.94 279 VAL B O 1
ATOM 5253 N N . GLN B 1 280 ? 9.398 22.625 3.34 1 98.94 280 GLN B N 1
ATOM 5254 C CA . GLN B 1 280 ? 8.57 23.062 2.227 1 98.94 280 GLN B CA 1
ATOM 5255 C C . GLN B 1 280 ? 9.383 23.188 0.943 1 98.94 280 GLN B C 1
ATOM 5257 O O . GLN B 1 280 ? 10.617 23.156 0.98 1 98.94 280 GLN B O 1
ATOM 5262 N N . ALA B 1 281 ? 8.688 23.156 -0.205 1 98.88 281 ALA B N 1
ATOM 5263 C CA . ALA B 1 281 ? 9.352 23.453 -1.47 1 98.88 281 ALA B CA 1
ATOM 5264 C C . ALA B 1 281 ? 9.672 24.938 -1.58 1 98.88 281 ALA B C 1
ATOM 5266 O O . ALA B 1 281 ? 8.891 25.781 -1.133 1 98.88 281 ALA B O 1
ATOM 5267 N N . GLU B 1 282 ? 10.758 25.281 -2.225 1 98.75 282 GLU B N 1
ATOM 5268 C CA . GLU B 1 282 ? 11.172 26.672 -2.406 1 98.75 282 GLU B CA 1
ATOM 5269 C C . GLU B 1 282 ? 10.07 27.5 -3.07 1 98.75 282 GLU B C 1
ATOM 5271 O O . GLU B 1 282 ? 9.891 28.672 -2.754 1 98.75 282 GLU B O 1
ATOM 5276 N N . GLY B 1 283 ? 9.32 26.875 -3.916 1 98.62 283 GLY B N 1
ATOM 5277 C CA . GLY B 1 283 ? 8.273 27.562 -4.648 1 98.62 283 GLY B CA 1
ATOM 5278 C C . GLY B 1 283 ? 6.988 27.719 -3.861 1 98.62 283 GLY B C 1
ATOM 5279 O O . GLY B 1 283 ? 6.012 28.281 -4.355 1 98.62 283 GLY B O 1
ATOM 5280 N N . ALA B 1 284 ? 6.906 27.25 -2.629 1 98.56 284 ALA B N 1
ATOM 5281 C CA . ALA B 1 284 ? 5.758 27.328 -1.729 1 98.56 284 ALA B CA 1
ATOM 5282 C C . ALA B 1 284 ? 6.188 27.172 -0.273 1 98.56 284 ALA B C 1
ATOM 5284 O O . ALA B 1 284 ? 6 26.109 0.326 1 98.56 284 ALA B O 1
ATOM 5285 N N . ALA B 1 285 ? 6.766 28.266 0.285 1 98.75 285 ALA B N 1
ATOM 5286 C CA . ALA B 1 285 ? 7.43 28.078 1.572 1 98.75 285 ALA B CA 1
ATOM 5287 C C . ALA B 1 285 ? 7.051 29.188 2.551 1 98.75 285 ALA B C 1
ATOM 5289 O O . ALA B 1 285 ? 7.922 29.797 3.18 1 98.75 285 ALA B O 1
ATOM 5290 N N . PRO B 1 286 ? 5.762 29.453 2.74 1 98.75 286 PRO B N 1
ATOM 5291 C CA . PRO B 1 286 ? 5.387 30.516 3.672 1 98.75 286 PRO B CA 1
ATOM 5292 C C . PRO B 1 286 ? 5.77 30.203 5.117 1 98.75 286 PRO B C 1
ATOM 5294 O O . PRO B 1 286 ? 6.09 31.109 5.887 1 98.75 286 PRO B O 1
ATOM 5297 N N . MET B 1 287 ? 5.727 28.969 5.531 1 98.56 287 MET B N 1
ATOM 5298 C CA . MET B 1 287 ? 6.07 28.594 6.902 1 98.56 287 MET B CA 1
ATOM 5299 C C . MET B 1 287 ? 7.566 28.766 7.152 1 98.56 287 MET B C 1
ATOM 5301 O O . MET B 1 287 ? 7.977 29.172 8.234 1 98.56 287 MET B O 1
ATOM 5305 N N . VAL B 1 288 ? 8.344 28.391 6.156 1 98.88 288 VAL B N 1
ATOM 5306 C CA . VAL B 1 288 ? 9.781 28.578 6.258 1 98.88 288 VAL B CA 1
ATOM 5307 C C . VAL B 1 288 ? 10.094 30.062 6.461 1 98.88 288 VAL B C 1
ATOM 5309 O O . VAL B 1 288 ? 10.883 30.422 7.332 1 98.88 288 VAL B O 1
ATOM 5312 N N . GLU B 1 289 ? 9.438 30.875 5.656 1 98.69 289 GLU B N 1
ATOM 5313 C CA . GLU B 1 289 ? 9.617 32.312 5.773 1 98.69 289 GLU B CA 1
ATOM 5314 C C . GLU B 1 289 ? 9.266 32.812 7.176 1 98.69 289 GLU B C 1
ATOM 5316 O O . GLU B 1 289 ? 10 33.594 7.758 1 98.69 289 GLU B O 1
ATOM 5321 N N . ALA B 1 290 ? 8.188 32.344 7.715 1 98.81 290 ALA B N 1
ATOM 5322 C CA . ALA B 1 290 ? 7.75 32.75 9.047 1 98.81 290 ALA B CA 1
ATOM 5323 C C . ALA B 1 290 ? 8.773 32.344 10.102 1 98.81 290 ALA B C 1
ATOM 5325 O O . ALA B 1 290 ? 9.094 33.125 11 1 98.81 290 ALA B O 1
ATOM 5326 N N . ILE B 1 291 ? 9.297 31.141 10.047 1 98.69 291 ILE B N 1
ATOM 5327 C CA . ILE B 1 291 ? 10.258 30.641 11.023 1 98.69 291 ILE B CA 1
ATOM 5328 C C . ILE B 1 291 ? 11.562 31.422 10.914 1 98.69 291 ILE B C 1
ATOM 5330 O O . ILE B 1 291 ? 12.125 31.859 11.93 1 98.69 291 ILE B O 1
ATOM 5334 N N . GLU B 1 292 ? 12.023 31.656 9.703 1 98 292 GLU B N 1
ATOM 5335 C CA . GLU B 1 292 ? 13.281 32.375 9.469 1 98 292 GLU B CA 1
ATOM 5336 C C . GLU B 1 292 ? 13.219 33.812 9.977 1 98 292 GLU B C 1
ATOM 5338 O O . GLU B 1 292 ? 14.211 34.344 10.461 1 98 292 GLU B O 1
ATOM 5343 N N . ASN B 1 293 ? 12.086 34.375 9.906 1 98.12 293 ASN B N 1
ATOM 5344 C CA . ASN B 1 293 ? 11.961 35.781 10.25 1 98.12 293 ASN B CA 1
ATOM 5345 C C . ASN B 1 293 ? 11.367 35.969 11.648 1 98.12 293 ASN B C 1
ATOM 5347 O O . ASN B 1 293 ? 11.18 37.094 12.102 1 98.12 293 ASN B O 1
ATOM 5351 N N . GLY B 1 294 ? 11.031 34.938 12.305 1 97.44 294 GLY B N 1
ATOM 5352 C CA . GLY B 1 294 ? 10.484 35 13.648 1 97.44 294 GLY B CA 1
ATOM 5353 C C . GLY B 1 294 ? 9.086 35.562 13.695 1 97.44 294 GLY B C 1
ATOM 5354 O O . GLY B 1 294 ? 8.711 36.25 14.656 1 97.44 294 GLY B O 1
ATOM 5355 N N . TRP B 1 295 ? 8.328 35.312 12.578 1 97.94 295 TRP B N 1
ATOM 5356 C CA . TRP B 1 295 ? 6.961 35.844 12.523 1 97.94 295 TRP B CA 1
ATOM 5357 C C . TRP B 1 295 ? 6 34.906 13.266 1 97.94 295 TRP B C 1
ATOM 5359 O O . TRP B 1 295 ? 6.148 33.688 13.219 1 97.94 295 TRP B O 1
ATOM 5369 N N . ASP B 1 296 ? 4.965 35.469 13.867 1 95.38 296 ASP B N 1
ATOM 5370 C CA . ASP B 1 296 ? 3.963 34.688 14.594 1 95.38 296 ASP B CA 1
ATOM 5371 C C . ASP B 1 296 ? 2.98 34.031 13.625 1 95.38 296 ASP B C 1
ATOM 5373 O O . ASP B 1 296 ? 2.35 33.031 13.969 1 95.38 296 ASP B O 1
ATOM 5377 N N . GLU B 1 297 ? 2.848 34.625 12.461 1 97.12 297 GLU B N 1
ATOM 5378 C CA . GLU B 1 297 ? 1.933 34.125 11.438 1 97.12 297 GLU B CA 1
ATOM 5379 C C . GLU B 1 297 ? 2.611 34.062 10.078 1 97.12 297 GLU B C 1
ATOM 5381 O O . GLU B 1 297 ? 3.627 34.719 9.852 1 97.12 297 GLU B O 1
ATOM 5386 N N . THR B 1 298 ? 2.043 33.188 9.25 1 98.19 298 THR B N 1
ATOM 5387 C CA . THR B 1 298 ? 2.543 33.156 7.879 1 98.19 298 THR B CA 1
ATOM 5388 C C . THR B 1 298 ? 1.967 34.281 7.051 1 98.19 298 THR B C 1
ATOM 5390 O O . THR B 1 298 ? 0.938 34.875 7.414 1 98.19 298 THR B O 1
ATOM 5393 N N . LYS B 1 299 ? 2.699 34.656 6.031 1 98.19 299 LYS B N 1
ATOM 5394 C CA . LYS B 1 299 ? 2.17 35.5 4.969 1 98.19 299 LYS B CA 1
ATOM 5395 C C . LYS B 1 299 ? 1.835 34.688 3.727 1 98.19 299 LYS B C 1
ATOM 5397 O O . LYS B 1 299 ? 2.635 33.844 3.291 1 98.19 299 LYS B O 1
ATOM 5402 N N . ARG B 1 300 ? 0.681 34.938 3.203 1 97.44 300 ARG B N 1
ATOM 5403 C CA . ARG B 1 300 ? 0.196 34.188 2.057 1 97.44 300 ARG B CA 1
ATOM 5404 C C . ARG B 1 300 ? 1.102 34.406 0.846 1 97.44 300 ARG B C 1
ATOM 5406 O O . ARG B 1 300 ? 1.514 35.5 0.55 1 97.44 300 ARG B O 1
ATOM 5413 N N . TRP B 1 301 ? 1.493 33.312 0.254 1 97.88 301 TRP B N 1
ATOM 5414 C CA . TRP B 1 301 ? 2.088 33.312 -1.078 1 97.88 301 TRP B CA 1
ATOM 5415 C C . TRP B 1 301 ? 1.023 33.125 -2.154 1 97.88 301 TRP B C 1
ATOM 5417 O O . TRP B 1 301 ? 0.436 32.062 -2.275 1 97.88 301 TRP B O 1
ATOM 5427 N N . ASP B 1 302 ? 0.752 34.094 -2.982 1 95.88 302 ASP B N 1
ATOM 5428 C CA . ASP B 1 302 ? -0.32 34.062 -3.973 1 95.88 302 ASP B CA 1
ATOM 5429 C C . ASP B 1 302 ? 0.068 33.188 -5.16 1 95.88 302 ASP B C 1
ATOM 5431 O O . ASP B 1 302 ? -0.789 32.531 -5.77 1 95.88 302 ASP B O 1
ATOM 5435 N N . GLU B 1 303 ? 1.274 33.219 -5.48 1 96.38 303 GLU B N 1
ATOM 5436 C CA . GLU B 1 303 ? 1.798 32.406 -6.562 1 96.38 303 GLU B CA 1
ATOM 5437 C C . GLU B 1 303 ? 2.742 31.328 -6.027 1 96.38 303 GLU B C 1
ATOM 5439 O O . GLU B 1 303 ? 3.775 31.641 -5.434 1 96.38 303 GLU B O 1
ATOM 5444 N N . VAL B 1 304 ? 2.35 30.094 -6.172 1 97.56 304 VAL B N 1
ATOM 5445 C CA . VAL B 1 304 ? 3.172 28.984 -5.703 1 97.56 304 VAL B CA 1
ATOM 5446 C C . VAL B 1 304 ? 3.355 27.969 -6.828 1 97.56 304 VAL B C 1
ATOM 5448 O O . VAL B 1 304 ? 2.453 27.75 -7.641 1 97.56 304 VAL B O 1
ATOM 5451 N N . GLU B 1 305 ? 4.555 27.375 -6.93 1 97.44 305 GLU B N 1
ATOM 5452 C CA . GLU B 1 305 ? 4.867 26.391 -7.961 1 97.44 305 GLU B CA 1
ATOM 5453 C C . GLU B 1 305 ? 5.918 25.391 -7.477 1 97.44 305 GLU B C 1
ATOM 5455 O O . GLU B 1 305 ? 6.988 25.797 -7.016 1 97.44 305 GLU B O 1
ATOM 5460 N N . THR B 1 306 ? 5.605 24.203 -7.625 1 97.81 306 THR B N 1
ATOM 5461 C CA . THR B 1 306 ? 6.531 23.109 -7.328 1 97.81 306 THR B CA 1
ATOM 5462 C C . THR B 1 306 ? 6.051 21.812 -7.961 1 97.81 306 THR B C 1
ATOM 5464 O O . THR B 1 306 ? 4.848 21.625 -8.164 1 97.81 306 THR B O 1
ATOM 5467 N N . LYS B 1 307 ? 6.992 20.875 -8.273 1 96.19 307 LYS B N 1
ATOM 5468 C CA . LYS B 1 307 ? 6.648 19.547 -8.773 1 96.19 307 LYS B CA 1
ATOM 5469 C C . LYS B 1 307 ? 6.016 18.703 -7.684 1 96.19 307 LYS B C 1
ATOM 5471 O O . LYS B 1 307 ? 5.312 17.734 -7.98 1 96.19 307 LYS B O 1
ATOM 5476 N N . ALA B 1 308 ? 6.32 19.047 -6.43 1 97.19 308 ALA B N 1
ATOM 5477 C CA . ALA B 1 308 ? 5.703 18.375 -5.289 1 97.19 308 ALA B CA 1
ATOM 5478 C C . ALA B 1 308 ? 4.305 18.922 -5.023 1 97.19 308 ALA B C 1
ATOM 5480 O O . ALA B 1 308 ? 4.094 19.656 -4.055 1 97.19 308 ALA B O 1
ATOM 5481 N N . THR B 1 309 ? 3.375 18.469 -5.746 1 93.44 309 THR B N 1
ATOM 5482 C CA . THR B 1 309 ? 2.053 19.078 -5.82 1 93.44 309 THR B CA 1
ATOM 5483 C C . THR B 1 309 ? 1.335 18.969 -4.477 1 93.44 309 THR B C 1
ATOM 5485 O O . THR B 1 309 ? 0.539 19.844 -4.125 1 93.44 309 THR B O 1
ATOM 5488 N N . ALA B 1 310 ? 1.623 17.953 -3.723 1 93.62 310 ALA B N 1
ATOM 5489 C CA . ALA B 1 310 ? 0.93 17.719 -2.457 1 93.62 310 ALA B CA 1
ATOM 5490 C C . ALA B 1 310 ? 1.305 18.781 -1.424 1 93.62 310 ALA B C 1
ATOM 5492 O O . ALA B 1 310 ? 0.612 18.938 -0.418 1 93.62 310 ALA B O 1
ATOM 5493 N N . ILE B 1 311 ? 2.398 19.5 -1.612 1 97.44 311 ILE B N 1
ATOM 5494 C CA . ILE B 1 311 ? 2.801 20.531 -0.655 1 97.44 311 ILE B CA 1
ATOM 5495 C C . ILE B 1 311 ? 2.887 21.891 -1.355 1 97.44 311 ILE B C 1
ATOM 5497 O O . ILE B 1 311 ? 3.596 22.781 -0.897 1 97.44 311 ILE B O 1
ATOM 5501 N N . ARG B 1 312 ? 2.182 22.016 -2.529 1 97 312 ARG B N 1
ATOM 5502 C CA . ARG B 1 312 ? 2.07 23.297 -3.242 1 97 312 ARG B CA 1
ATOM 5503 C C . ARG B 1 312 ? 1.011 24.188 -2.607 1 97 312 ARG B C 1
ATOM 5505 O O . ARG B 1 312 ? -0.05 24.406 -3.193 1 97 312 ARG B O 1
ATOM 5512 N N . ILE B 1 313 ? 1.333 24.656 -1.43 1 96.56 313 ILE B N 1
ATOM 5513 C CA . ILE B 1 313 ? 0.373 25.406 -0.62 1 96.56 313 ILE B CA 1
ATOM 5514 C C . ILE B 1 313 ? 0.948 26.766 -0.26 1 96.56 313 ILE B C 1
ATOM 5516 O O . ILE B 1 313 ? 2.029 26.859 0.326 1 96.56 313 ILE B O 1
ATOM 5520 N N . GLY B 1 314 ? 0.181 27.781 -0.554 1 97.38 314 GLY B N 1
ATOM 5521 C CA . GLY B 1 314 ? 0.643 29.141 -0.308 1 97.38 314 GLY B CA 1
ATOM 5522 C C . GLY B 1 314 ? 0.115 29.719 0.989 1 97.38 314 GLY B C 1
ATOM 5523 O O . GLY B 1 314 ? 0.627 30.734 1.475 1 97.38 314 GLY B O 1
ATOM 5524 N N . ASN B 1 315 ? -0.816 29.109 1.517 1 96.56 315 ASN B N 1
ATOM 5525 C CA . ASN B 1 315 ? -1.447 29.562 2.752 1 96.56 315 ASN B CA 1
ATOM 5526 C C . ASN B 1 315 ? -1.807 28.391 3.658 1 96.56 315 ASN B C 1
ATOM 5528 O O . ASN B 1 315 ? -2.975 28 3.754 1 96.56 315 ASN B O 1
ATOM 5532 N N . PRO B 1 316 ? -0.836 27.859 4.414 1 97.5 316 PRO B N 1
ATOM 5533 C CA . PRO B 1 316 ? -1.066 26.672 5.246 1 97.5 316 PRO B CA 1
ATOM 5534 C C . PRO B 1 316 ? -2.131 26.906 6.316 1 97.5 316 PRO B C 1
ATOM 5536 O O . PRO B 1 316 ? -1.933 27.719 7.223 1 97.5 316 PRO B O 1
ATOM 5539 N N . VAL B 1 317 ? -3.152 26.141 6.301 1 95.75 317 VAL B N 1
ATOM 5540 C CA . VAL B 1 317 ? -4.336 26.312 7.133 1 95.75 317 VAL B CA 1
ATOM 5541 C C . VAL B 1 317 ? -3.971 26.141 8.602 1 95.75 317 VAL B C 1
ATOM 5543 O O . VAL B 1 317 ? -4.457 26.875 9.461 1 95.75 317 VAL B O 1
ATOM 5546 N N . ASN B 1 318 ? -3.102 25.219 8.883 1 98 318 ASN B N 1
ATOM 5547 C CA . ASN B 1 318 ? -2.832 24.859 10.273 1 98 318 ASN B CA 1
ATOM 5548 C C . ASN B 1 318 ? -1.554 25.516 10.781 1 98 318 ASN B C 1
ATOM 5550 O O . ASN B 1 318 ? -1.032 25.125 11.836 1 98 318 ASN B O 1
ATOM 5554 N N . ALA B 1 319 ? -1.046 26.5 10.062 1 98.25 319 ALA B N 1
ATOM 5555 C CA . ALA B 1 319 ? 0.163 27.219 10.469 1 98.25 319 ALA B CA 1
ATOM 5556 C C . ALA B 1 319 ? 0.034 27.75 11.891 1 98.25 319 ALA B C 1
ATOM 55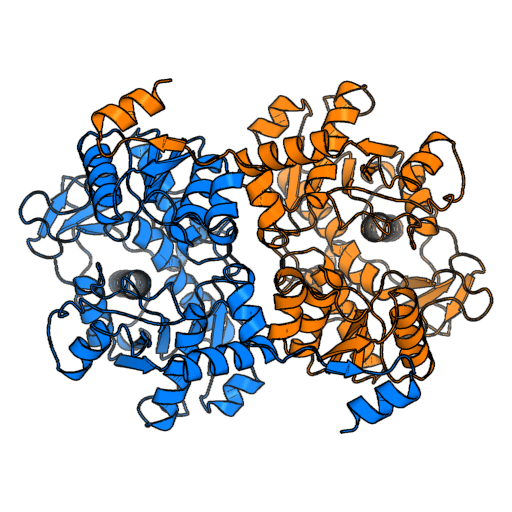58 O O . ALA B 1 319 ? 0.992 27.703 12.672 1 98.25 319 ALA B O 1
ATOM 5559 N N . PRO B 1 320 ? -1.142 28.266 12.32 1 98.06 320 PRO B N 1
ATOM 5560 C CA . PRO B 1 320 ? -1.263 28.797 13.672 1 98.06 320 PRO B CA 1
ATOM 5561 C C . PRO B 1 320 ? -0.996 27.75 14.75 1 98.06 320 PRO B C 1
ATOM 5563 O O . PRO B 1 320 ? -0.629 28.109 15.875 1 98.06 320 PRO B O 1
ATOM 5566 N N . LYS B 1 321 ? -1.143 26.5 14.469 1 98.25 321 LYS B N 1
ATOM 5567 C CA . LYS B 1 321 ? -0.854 25.422 15.406 1 98.25 321 LYS B CA 1
ATOM 5568 C C . LYS B 1 321 ? 0.551 24.859 15.195 1 98.25 321 LYS B C 1
ATOM 5570 O O . LYS B 1 321 ? 1.209 24.438 16.156 1 98.25 321 LYS B O 1
ATOM 5575 N N . ALA B 1 322 ? 1.01 24.875 13.953 1 98.69 322 ALA B N 1
ATOM 5576 C CA . ALA B 1 322 ? 2.27 24.25 13.578 1 98.69 322 ALA B CA 1
ATOM 5577 C C . ALA B 1 322 ? 3.463 25.109 13.984 1 98.69 322 ALA B C 1
ATOM 5579 O O . ALA B 1 322 ? 4.488 24.594 14.422 1 98.69 322 ALA B O 1
ATOM 5580 N N . LEU B 1 323 ? 3.34 26.422 13.82 1 98.69 323 LEU B N 1
ATOM 5581 C CA . LEU B 1 323 ? 4.441 27.328 14.133 1 98.69 323 LEU B CA 1
ATOM 5582 C C . LEU B 1 323 ? 4.824 27.219 15.609 1 98.69 323 LEU B C 1
ATOM 5584 O O . LEU B 1 323 ? 5.996 27.016 15.938 1 98.69 323 LEU B O 1
ATOM 5588 N N . PRO B 1 324 ? 3.816 27.281 16.531 1 97.94 324 PRO B N 1
ATOM 5589 C CA . PRO B 1 324 ? 4.164 27.047 17.922 1 97.94 324 PRO B CA 1
ATOM 5590 C C . PRO B 1 324 ? 4.797 25.688 18.156 1 97.94 324 PRO B C 1
ATOM 5592 O O . PRO B 1 324 ? 5.684 25.547 19 1 97.94 324 PRO B O 1
ATOM 5595 N N . GLY B 1 325 ? 4.371 24.672 17.469 1 98.38 325 GLY B N 1
ATOM 5596 C CA . GLY B 1 325 ? 4.938 23.344 17.609 1 98.38 325 GLY B CA 1
ATOM 5597 C C . GLY B 1 325 ? 6.414 23.281 17.25 1 98.38 325 GLY B C 1
ATOM 5598 O O . GLY B 1 325 ? 7.203 22.672 17.984 1 98.38 325 GLY B O 1
ATOM 5599 N N . ILE B 1 326 ? 6.727 23.906 16.156 1 98.81 326 ILE B N 1
ATOM 5600 C CA . ILE B 1 326 ? 8.125 23.938 15.742 1 98.81 326 ILE B CA 1
ATOM 5601 C C . ILE B 1 326 ? 8.961 24.703 16.781 1 98.81 326 ILE B C 1
ATOM 5603 O O . ILE B 1 326 ? 10 24.203 17.219 1 98.81 326 ILE B O 1
ATOM 5607 N N . ARG B 1 327 ? 8.484 25.812 17.25 1 98.25 327 ARG B N 1
ATOM 5608 C CA . ARG B 1 327 ? 9.234 26.672 18.156 1 98.25 327 ARG B CA 1
ATOM 5609 C C . ARG B 1 327 ? 9.359 26.031 19.531 1 98.25 327 ARG B C 1
ATOM 5611 O O . ARG B 1 327 ? 10.438 26 20.125 1 98.25 327 ARG B O 1
ATOM 5618 N N . GLU B 1 328 ? 8.266 25.453 20.031 1 98.12 328 GLU B N 1
ATOM 5619 C CA . GLU B 1 328 ? 8.219 24.891 21.391 1 98.12 328 GLU B CA 1
ATOM 5620 C C . GLU B 1 328 ? 9.062 23.625 21.484 1 98.12 328 GLU B C 1
ATOM 5622 O O . GLU B 1 328 ? 9.445 23.219 22.578 1 98.12 328 GLU B O 1
ATOM 5627 N N . THR B 1 329 ? 9.414 23.016 20.359 1 98.75 329 THR B N 1
ATOM 5628 C CA . THR B 1 329 ? 10.211 21.797 20.375 1 98.75 329 THR B CA 1
ATOM 5629 C C . THR B 1 329 ? 11.656 22.078 19.969 1 98.75 329 THR B C 1
ATOM 5631 O O . THR B 1 329 ? 12.438 21.156 19.766 1 98.75 329 THR B O 1
ATOM 5634 N N . ASP B 1 330 ? 11.961 23.344 19.797 1 98.12 330 ASP B N 1
ATOM 5635 C CA . ASP B 1 330 ? 13.281 23.781 19.359 1 98.12 330 ASP B CA 1
ATOM 5636 C C . ASP B 1 330 ? 13.609 23.234 17.984 1 98.12 330 ASP B C 1
ATOM 5638 O O . ASP B 1 330 ? 14.75 22.859 17.703 1 98.12 330 ASP B O 1
ATOM 5642 N N . GLY B 1 331 ? 12.57 23.062 17.172 1 98.69 331 GLY B N 1
ATOM 5643 C CA . GLY B 1 331 ? 12.75 22.656 15.789 1 98.69 331 GLY B CA 1
ATOM 5644 C C . GLY B 1 331 ? 13.07 23.812 14.859 1 98.69 331 GLY B C 1
ATOM 5645 O O . GLY B 1 331 ? 13.57 24.844 15.305 1 98.69 331 GLY B O 1
ATOM 5646 N N . THR B 1 332 ? 12.906 23.562 13.547 1 98.81 332 THR B N 1
ATOM 5647 C CA . THR B 1 332 ? 13.141 24.578 12.523 1 98.81 332 THR B CA 1
ATOM 5648 C C . THR B 1 332 ? 12.414 24.219 11.234 1 98.81 332 THR B C 1
ATOM 5650 O O . THR B 1 332 ? 11.586 23.312 11.211 1 98.81 332 THR B O 1
ATOM 5653 N N . ALA B 1 333 ? 12.562 25.031 10.234 1 98.88 333 ALA B N 1
ATOM 5654 C CA . ALA B 1 333 ? 12 24.797 8.906 1 98.88 333 ALA B CA 1
ATOM 5655 C C . ALA B 1 333 ? 13 25.156 7.816 1 98.88 333 ALA B C 1
ATOM 5657 O O . ALA B 1 333 ? 13.867 26.016 8.008 1 98.88 333 ALA B O 1
ATOM 5658 N N . VAL B 1 334 ? 12.898 24.5 6.711 1 98.94 334 VAL B N 1
ATOM 5659 C CA . VAL B 1 334 ? 13.828 24.75 5.609 1 98.94 334 VAL B CA 1
ATOM 5660 C C . VAL B 1 334 ? 13.117 24.531 4.277 1 98.94 334 VAL B C 1
ATOM 5662 O O . VAL B 1 334 ? 12.18 23.734 4.188 1 98.94 334 VAL B O 1
ATOM 5665 N N . ALA B 1 335 ? 13.445 25.297 3.289 1 98.88 335 ALA B N 1
ATOM 5666 C CA . ALA B 1 335 ? 12.922 25.125 1.934 1 98.88 335 ALA B CA 1
ATOM 5667 C C . ALA B 1 335 ? 13.922 24.391 1.051 1 98.88 335 ALA B C 1
ATOM 5669 O O . ALA B 1 335 ? 15.133 24.594 1.157 1 98.88 335 ALA B O 1
ATOM 5670 N N . VAL B 1 336 ? 13.445 23.547 0.188 1 98.94 336 VAL B N 1
ATOM 5671 C CA . VAL B 1 336 ? 14.297 22.766 -0.717 1 98.94 336 VAL B CA 1
ATOM 5672 C C . VAL B 1 336 ? 13.797 22.938 -2.152 1 98.94 336 VAL B C 1
ATOM 5674 O O . VAL B 1 336 ? 12.609 23.156 -2.381 1 98.94 336 VAL B O 1
ATOM 5677 N N . SER B 1 337 ? 14.68 22.812 -3.125 1 98.88 337 SER B N 1
ATOM 5678 C CA . SER B 1 337 ? 14.336 22.953 -4.539 1 98.88 337 SER B CA 1
ATOM 5679 C C . SER B 1 337 ? 13.711 21.672 -5.082 1 98.88 337 SER B C 1
ATOM 5681 O O . SER B 1 337 ? 13.812 20.609 -4.461 1 98.88 337 SER B O 1
ATOM 5683 N N . ASP B 1 338 ? 13.078 21.828 -6.215 1 98.62 338 ASP B N 1
ATOM 5684 C CA . ASP B 1 338 ? 12.508 20.656 -6.879 1 98.62 338 ASP B CA 1
ATOM 5685 C C . ASP B 1 338 ? 13.594 19.656 -7.262 1 98.62 338 ASP B C 1
ATOM 5687 O O . ASP B 1 338 ? 13.367 18.438 -7.246 1 98.62 338 ASP B O 1
ATOM 5691 N N . GLU B 1 339 ? 14.758 20.125 -7.59 1 98.56 339 GLU B N 1
ATOM 5692 C CA . GLU B 1 339 ? 15.883 19.25 -7.914 1 98.56 339 GLU B CA 1
ATOM 5693 C C . GLU B 1 339 ? 16.328 18.438 -6.695 1 98.56 339 GLU B C 1
ATOM 5695 O O . GLU B 1 339 ? 16.578 17.25 -6.801 1 98.56 339 GLU B O 1
ATOM 5700 N N . GLU B 1 340 ? 16.438 19.125 -5.566 1 98.81 340 GLU B N 1
ATOM 5701 C CA . GLU B 1 340 ? 16.797 18.453 -4.32 1 98.81 340 GLU B CA 1
ATOM 5702 C C . GLU B 1 340 ? 15.773 17.391 -3.953 1 98.81 340 GLU B C 1
ATOM 5704 O O . GLU B 1 340 ? 16.125 16.312 -3.473 1 98.81 340 GLU B O 1
ATOM 5709 N N . ILE B 1 341 ? 14.516 17.719 -4.172 1 98.81 341 ILE B N 1
ATOM 5710 C CA . ILE B 1 341 ? 13.43 16.781 -3.889 1 98.81 341 ILE B CA 1
ATOM 5711 C C . ILE B 1 341 ? 13.562 15.547 -4.777 1 98.81 341 ILE B C 1
ATOM 5713 O O . ILE B 1 341 ? 13.461 14.414 -4.301 1 98.81 341 ILE B O 1
ATOM 5717 N N . THR B 1 342 ? 13.82 15.75 -6.055 1 98.56 342 THR B N 1
ATOM 5718 C CA . THR B 1 342 ? 13.953 14.641 -7 1 98.56 342 THR B CA 1
ATOM 5719 C C . THR B 1 342 ? 15.141 13.758 -6.641 1 98.56 342 THR B C 1
ATOM 5721 O O . THR B 1 342 ? 15.039 12.531 -6.695 1 98.56 342 THR B O 1
ATOM 5724 N N . GLU B 1 343 ? 16.234 14.359 -6.281 1 98.44 343 GLU B N 1
ATOM 5725 C CA . GLU B 1 343 ? 17.406 13.602 -5.875 1 98.44 343 GLU B CA 1
ATOM 5726 C C . GLU B 1 343 ? 17.125 12.742 -4.645 1 98.44 343 GLU B C 1
ATOM 5728 O O . GLU B 1 343 ? 17.5 11.57 -4.59 1 98.44 343 GLU B O 1
ATOM 5733 N N . ALA B 1 344 ? 16.469 13.359 -3.672 1 98.81 344 ALA B N 1
ATOM 5734 C CA . ALA B 1 344 ? 16.109 12.625 -2.461 1 98.81 344 ALA B CA 1
ATOM 5735 C C . ALA B 1 344 ? 15.156 11.477 -2.781 1 98.81 344 ALA B C 1
ATOM 5737 O O . ALA B 1 344 ? 15.234 10.406 -2.162 1 98.81 344 ALA B O 1
ATOM 5738 N N . GLN B 1 345 ? 14.258 11.734 -3.725 1 98.75 345 GLN B N 1
ATOM 5739 C CA . GLN B 1 345 ? 13.344 10.688 -4.16 1 98.75 345 GLN B CA 1
ATOM 5740 C C . GLN B 1 345 ? 14.102 9.484 -4.719 1 98.75 345 GLN B C 1
ATOM 5742 O O . GLN B 1 345 ? 13.789 8.336 -4.387 1 98.75 345 GLN B O 1
ATOM 5747 N N . ARG B 1 346 ? 15.102 9.727 -5.523 1 98.31 346 ARG B N 1
ATOM 5748 C CA . ARG B 1 346 ? 15.93 8.672 -6.102 1 98.31 346 ARG B CA 1
ATOM 5749 C C . ARG B 1 346 ? 16.719 7.938 -5.016 1 98.31 346 ARG B C 1
ATOM 5751 O O . ARG B 1 346 ? 16.844 6.715 -5.059 1 98.31 346 ARG B O 1
ATOM 5758 N N . ASP B 1 347 ? 17.234 8.703 -4.086 1 98.5 347 ASP B N 1
ATOM 5759 C CA . ASP B 1 347 ? 18.031 8.109 -3.01 1 98.5 347 ASP B CA 1
ATOM 5760 C C . ASP B 1 347 ? 17.172 7.176 -2.154 1 98.5 347 ASP B C 1
ATOM 5762 O O . ASP B 1 347 ? 17.625 6.102 -1.755 1 98.5 347 ASP B O 1
ATOM 5766 N N . LEU B 1 348 ? 15.945 7.594 -1.848 1 98.81 348 LEU B N 1
ATOM 5767 C CA . LEU B 1 348 ? 15.016 6.738 -1.119 1 98.81 348 LEU B CA 1
ATOM 5768 C C . LEU B 1 348 ? 14.711 5.469 -1.91 1 98.81 348 LEU B C 1
ATOM 5770 O O . LEU B 1 348 ? 14.703 4.371 -1.351 1 98.81 348 LEU B O 1
ATOM 5774 N N . ALA B 1 349 ? 14.461 5.633 -3.188 1 98.5 349 ALA B N 1
ATOM 5775 C CA . ALA B 1 349 ? 14.125 4.504 -4.051 1 98.5 349 ALA B CA 1
ATOM 5776 C C . ALA B 1 349 ? 15.281 3.504 -4.113 1 98.5 349 ALA B C 1
ATOM 5778 O O . ALA B 1 349 ? 15.055 2.295 -4.215 1 98.5 349 ALA B O 1
ATOM 5779 N N . ALA B 1 350 ? 16.5 3.994 -4.039 1 97.62 350 ALA B N 1
ATOM 5780 C CA . ALA B 1 350 ? 17.688 3.139 -4.066 1 97.62 350 ALA B CA 1
ATOM 5781 C C . ALA B 1 350 ? 17.766 2.279 -2.811 1 97.62 350 ALA B C 1
ATOM 5783 O O . ALA B 1 350 ? 18.484 1.279 -2.781 1 97.62 350 ALA B O 1
ATOM 5784 N N . GLU B 1 351 ? 17.016 2.676 -1.726 1 97.88 351 GLU B N 1
ATOM 5785 C CA . GLU B 1 351 ? 16.906 1.891 -0.5 1 97.88 351 GLU B CA 1
ATOM 5786 C C . GLU B 1 351 ? 15.711 0.946 -0.561 1 97.88 351 GLU B C 1
ATOM 5788 O O . GLU B 1 351 ? 15.453 0.195 0.383 1 97.88 351 GLU B O 1
ATOM 5793 N N . GLY B 1 352 ? 14.938 0.967 -1.678 1 98.19 352 GLY B N 1
ATOM 5794 C CA . GLY B 1 352 ? 13.727 0.175 -1.824 1 98.19 352 GLY B CA 1
ATOM 5795 C C . GLY B 1 352 ? 12.477 0.912 -1.385 1 98.19 352 GLY B C 1
ATOM 5796 O O . GLY B 1 352 ? 11.375 0.361 -1.438 1 98.19 352 GLY B O 1
ATOM 5797 N N . VAL B 1 353 ? 12.594 2.176 -0.956 1 98.56 353 VAL B N 1
ATOM 5798 C CA . VAL B 1 353 ? 11.469 2.949 -0.456 1 98.56 353 VAL B CA 1
ATOM 5799 C C . VAL B 1 353 ? 10.969 3.9 -1.543 1 98.56 353 VAL B C 1
ATOM 5801 O O . VAL B 1 353 ? 11.57 4.949 -1.78 1 98.56 353 VAL B O 1
ATOM 5804 N N . GLY B 1 354 ? 9.883 3.537 -2.242 1 98.38 354 GLY B N 1
ATOM 5805 C CA . GLY B 1 354 ? 9.32 4.348 -3.309 1 98.38 354 GLY B CA 1
ATOM 5806 C C . GLY B 1 354 ? 8.281 5.34 -2.818 1 98.38 354 GLY B C 1
ATOM 5807 O O . GLY B 1 354 ? 7.242 4.953 -2.291 1 98.38 354 GLY B O 1
ATOM 5808 N N . VAL B 1 355 ? 8.531 6.641 -3.109 1 98.56 355 VAL B N 1
ATOM 5809 C CA . VAL B 1 355 ? 7.652 7.652 -2.537 1 98.56 355 VAL B CA 1
ATOM 5810 C C . VAL B 1 355 ? 7.277 8.68 -3.607 1 98.56 355 VAL B C 1
ATOM 5812 O O . VAL B 1 355 ? 7.945 8.773 -4.641 1 98.56 355 VAL B O 1
ATOM 5815 N N . GLU B 1 356 ? 6.156 9.383 -3.422 1 97.81 356 GLU B N 1
ATOM 5816 C CA . GLU B 1 356 ? 5.824 10.523 -4.277 1 97.81 356 GLU B CA 1
ATOM 5817 C C . GLU B 1 356 ? 6.75 11.703 -4.004 1 97.81 356 GLU B C 1
ATOM 5819 O O . GLU B 1 356 ? 7.402 11.758 -2.959 1 97.81 356 GLU B O 1
ATOM 5824 N N . PRO B 1 357 ? 6.816 12.727 -4.836 1 98.25 357 PRO B N 1
ATOM 5825 C CA . PRO B 1 357 ? 7.785 13.812 -4.711 1 98.25 357 PRO B CA 1
ATOM 5826 C C . PRO B 1 357 ? 7.68 14.555 -3.375 1 98.25 357 PRO B C 1
ATOM 5828 O O . PRO B 1 357 ? 8.688 14.766 -2.701 1 98.25 357 PRO B O 1
ATOM 5831 N N . ALA B 1 358 ? 6.469 14.898 -2.936 1 98.38 358 ALA B N 1
ATOM 5832 C CA . ALA B 1 358 ? 6.289 15.641 -1.687 1 98.38 358 ALA B CA 1
ATOM 5833 C C . ALA B 1 358 ? 6.934 14.898 -0.517 1 98.38 358 ALA B C 1
ATOM 5835 O O . ALA B 1 358 ? 7.492 15.523 0.389 1 98.38 358 ALA B O 1
ATOM 5836 N N . SER B 1 359 ? 6.867 13.578 -0.521 1 98.75 359 SER B N 1
ATOM 5837 C CA . SER B 1 359 ? 7.43 12.75 0.536 1 98.75 359 SER B CA 1
ATOM 5838 C C . SER B 1 359 ? 8.938 12.961 0.662 1 98.75 359 SER B C 1
ATOM 5840 O O . SER B 1 359 ? 9.469 13.039 1.771 1 98.75 359 SER B O 1
ATOM 5842 N N . ALA B 1 360 ? 9.594 13.125 -0.444 1 98.88 360 ALA B N 1
ATOM 5843 C CA . ALA B 1 360 ? 11.055 13.164 -0.493 1 98.88 360 ALA B CA 1
ATOM 5844 C C . ALA B 1 360 ? 11.586 14.469 0.075 1 98.88 360 ALA B C 1
ATOM 5846 O O . ALA B 1 360 ? 12.773 14.578 0.393 1 98.88 360 ALA B O 1
ATOM 5847 N N . ALA B 1 361 ? 10.719 15.438 0.239 1 98.94 361 ALA B N 1
ATOM 5848 C CA . ALA B 1 361 ? 11.133 16.734 0.783 1 98.94 361 ALA B CA 1
ATOM 5849 C C . ALA B 1 361 ? 11.758 16.562 2.166 1 98.94 361 ALA B C 1
ATOM 5851 O O . ALA B 1 361 ? 12.695 17.281 2.518 1 98.94 361 ALA B O 1
ATOM 5852 N N . SER B 1 362 ? 11.281 15.641 2.971 1 98.94 362 SER B N 1
ATOM 5853 C CA . SER B 1 362 ? 11.797 15.453 4.32 1 98.94 362 SER B CA 1
ATOM 5854 C C . SER B 1 362 ? 13.281 15.078 4.297 1 98.94 362 SER B C 1
ATOM 5856 O O . SER B 1 362 ? 14.086 15.664 5.031 1 98.94 362 SER B O 1
ATOM 5858 N N . VAL B 1 363 ? 13.648 14.188 3.412 1 98.94 363 VAL B N 1
ATOM 5859 C CA . VAL B 1 363 ? 15.031 13.734 3.299 1 98.94 363 VAL B CA 1
ATOM 5860 C C . VAL B 1 363 ? 15.891 14.836 2.691 1 98.94 363 VAL B C 1
ATOM 5862 O O . VAL B 1 363 ? 17.016 15.07 3.131 1 98.94 363 VAL B O 1
ATOM 5865 N N . ALA B 1 364 ? 15.336 15.492 1.653 1 98.94 364 ALA B N 1
ATOM 5866 C CA . ALA B 1 364 ? 16.047 16.625 1.073 1 98.94 364 ALA B CA 1
ATOM 5867 C C . ALA B 1 364 ? 16.344 17.688 2.129 1 98.94 364 ALA B C 1
ATOM 5869 O O . ALA B 1 364 ? 17.438 18.234 2.176 1 98.94 364 ALA B O 1
ATOM 5870 N N . GLY B 1 365 ? 15.352 18 2.955 1 98.94 365 GLY B N 1
ATOM 5871 C CA . GLY B 1 365 ? 15.531 18.969 4.023 1 98.94 365 GLY B CA 1
ATOM 5872 C C . GLY B 1 365 ? 16.547 18.547 5.055 1 98.94 365 GLY B C 1
ATOM 5873 O O . GLY B 1 365 ? 17.391 19.359 5.484 1 98.94 365 GLY B O 1
ATOM 5874 N N . LEU B 1 366 ? 16.5 17.297 5.465 1 98.94 366 LEU B N 1
ATOM 5875 C CA . LEU B 1 366 ? 17.469 16.781 6.422 1 98.94 366 LEU B CA 1
ATOM 5876 C C . LEU B 1 366 ? 18.891 16.938 5.887 1 98.94 366 LEU B C 1
ATOM 5878 O O . LEU B 1 366 ? 19.797 17.359 6.613 1 98.94 366 LEU B O 1
ATOM 5882 N N . ARG B 1 367 ? 19.078 16.547 4.625 1 98.94 367 ARG B N 1
ATOM 5883 C CA . ARG B 1 367 ? 20.391 16.656 4 1 98.94 367 ARG B CA 1
ATOM 5884 C C . ARG B 1 367 ? 20.891 18.094 4.043 1 98.94 367 ARG B C 1
ATOM 5886 O O . ARG B 1 367 ? 22.047 18.328 4.422 1 98.94 367 ARG B O 1
ATOM 5893 N N . LYS B 1 368 ? 20.047 19 3.666 1 98.75 368 LYS B N 1
ATOM 5894 C CA . LYS B 1 368 ? 20.406 20.422 3.648 1 98.75 368 LYS B CA 1
ATOM 5895 C C . LYS B 1 368 ? 20.75 20.922 5.051 1 98.75 368 LYS B C 1
ATOM 5897 O O . LYS B 1 368 ? 21.734 21.656 5.23 1 98.75 368 LYS B O 1
ATOM 5902 N N . LEU B 1 369 ? 20 20.547 6.023 1 98.88 369 LEU B N 1
ATOM 5903 C CA . LEU B 1 369 ? 20.219 20.969 7.402 1 98.88 369 LEU B CA 1
ATOM 5904 C C . LEU B 1 369 ? 21.469 20.344 7.984 1 98.88 369 LEU B C 1
ATOM 5906 O O . LEU B 1 369 ? 22.156 20.969 8.805 1 98.88 369 LEU B O 1
ATOM 5910 N N . ARG B 1 370 ? 21.75 19.141 7.617 1 98.81 370 ARG B N 1
ATOM 5911 C CA . ARG B 1 370 ? 23 18.516 8.023 1 98.81 370 ARG B CA 1
ATOM 5912 C C . ARG B 1 370 ? 24.203 19.25 7.426 1 98.81 370 ARG B C 1
ATOM 5914 O O . ARG B 1 370 ? 25.156 19.547 8.133 1 98.81 370 ARG B O 1
ATOM 5921 N N . GLU B 1 371 ? 24.125 19.547 6.172 1 98.44 371 GLU B N 1
ATOM 5922 C CA . GLU B 1 371 ? 25.188 20.25 5.465 1 98.44 371 GLU B CA 1
ATOM 5923 C C . GLU B 1 371 ? 25.453 21.625 6.066 1 98.44 371 GLU B C 1
ATOM 5925 O O . GLU B 1 371 ? 26.594 22.078 6.137 1 98.44 371 GLU B O 1
ATOM 5930 N N . SER B 1 372 ? 24.422 22.281 6.504 1 98.06 372 SER B N 1
ATOM 5931 C CA . SER B 1 372 ? 24.547 23.625 7.055 1 98.06 372 SER B CA 1
ATOM 5932 C C . SER B 1 372 ? 24.953 23.578 8.523 1 98.06 372 SER B C 1
ATOM 5934 O O . SER B 1 372 ? 25.25 24.625 9.117 1 98.06 372 SER B O 1
ATOM 5936 N N . GLY B 1 373 ? 24.875 22.438 9.164 1 98 373 GLY B N 1
ATOM 5937 C CA . GLY B 1 373 ? 25.328 22.281 10.539 1 98 373 GLY B CA 1
ATOM 5938 C C . GLY B 1 373 ? 24.203 22.453 11.547 1 98 373 GLY B C 1
ATOM 5939 O O . GLY B 1 373 ? 24.422 22.344 12.758 1 98 373 GLY B O 1
ATOM 5940 N N . VAL B 1 374 ? 23.016 22.672 11.062 1 98.5 374 VAL B N 1
ATOM 5941 C CA . VAL B 1 374 ? 21.859 22.844 11.945 1 98.5 374 VAL B CA 1
ATOM 5942 C C . VAL B 1 374 ? 21.547 21.5 12.609 1 98.5 374 VAL B C 1
ATOM 5944 O O . VAL B 1 374 ? 21.219 21.469 13.805 1 98.5 374 VAL B O 1
ATOM 5947 N N . VAL B 1 375 ? 21.594 20.438 11.859 1 98.75 375 VAL B N 1
ATOM 5948 C CA . VAL B 1 375 ? 21.453 19.094 12.398 1 98.75 375 VAL B CA 1
ATOM 5949 C C . VAL B 1 375 ? 22.828 18.5 12.688 1 98.75 375 VAL B C 1
ATOM 5951 O O . VAL B 1 375 ? 23.703 18.484 11.812 1 98.75 375 VAL B O 1
ATOM 5954 N N . ALA B 1 376 ? 22.984 18.062 13.859 1 98.62 376 ALA B N 1
ATOM 5955 C CA . ALA B 1 376 ? 24.281 17.547 14.273 1 98.62 376 ALA B CA 1
ATOM 5956 C C . ALA B 1 376 ? 24.453 16.094 13.844 1 98.62 376 ALA B C 1
ATOM 5958 O O . ALA B 1 376 ? 23.484 15.391 13.57 1 98.62 376 ALA B O 1
ATOM 5959 N N . GLU B 1 377 ? 25.672 15.625 13.805 1 98.25 377 GLU B N 1
ATOM 5960 C CA . GLU B 1 377 ? 26.031 14.289 13.352 1 98.25 377 GLU B CA 1
ATOM 5961 C C . GLU B 1 377 ? 25.547 13.227 14.344 1 98.25 377 GLU B C 1
ATOM 5963 O O . GLU B 1 377 ? 25.344 12.07 13.969 1 98.25 377 GLU B O 1
ATOM 5968 N N . ASP B 1 378 ? 25.344 13.602 15.531 1 98.56 378 ASP B N 1
ATOM 5969 C CA . ASP B 1 378 ? 25.016 12.617 16.562 1 98.56 378 ASP B CA 1
ATOM 5970 C C . ASP B 1 378 ? 23.516 12.562 16.812 1 98.56 378 ASP B C 1
ATOM 5972 O O . ASP B 1 378 ? 23.062 11.93 17.766 1 98.56 378 ASP B O 1
ATOM 5976 N N . GLU B 1 379 ? 22.734 13.258 15.961 1 98.75 379 GLU B N 1
ATOM 5977 C CA . GLU B 1 379 ? 21.297 13.219 16.125 1 98.75 379 GLU B CA 1
ATOM 5978 C C . GLU B 1 379 ? 20.703 11.922 15.594 1 98.75 379 GLU B C 1
ATOM 5980 O O . GLU B 1 379 ? 21.188 11.383 14.594 1 98.75 379 GLU B O 1
ATOM 5985 N N . GLN B 1 380 ? 19.703 11.406 16.281 1 98.94 380 GLN B N 1
ATOM 5986 C CA . GLN B 1 380 ? 18.812 10.352 15.789 1 98.94 380 GLN B CA 1
ATOM 5987 C C . GLN B 1 380 ? 17.531 10.938 15.188 1 98.94 380 GLN B C 1
ATOM 5989 O O . GLN B 1 380 ? 16.781 11.617 15.883 1 98.94 380 GLN B O 1
ATOM 5994 N N . VAL B 1 381 ? 17.328 10.648 13.883 1 98.94 381 VAL B N 1
ATOM 5995 C CA . VAL B 1 381 ? 16.328 11.406 13.133 1 98.94 381 VAL B CA 1
ATOM 5996 C C . VAL B 1 381 ? 15.328 10.445 12.484 1 98.94 381 VAL B C 1
ATOM 5998 O O . VAL B 1 381 ? 15.703 9.359 12.047 1 98.94 381 VAL B O 1
ATOM 6001 N N . VAL B 1 382 ? 14.07 10.766 12.508 1 99 382 VAL B N 1
ATOM 6002 C CA . VAL B 1 382 ? 13.047 10.109 11.703 1 99 382 VAL B CA 1
ATOM 6003 C C . VAL B 1 382 ? 12.531 11.07 10.633 1 99 382 VAL B C 1
ATOM 6005 O O . VAL B 1 382 ? 12.164 12.203 10.938 1 99 382 VAL B O 1
ATOM 6008 N N . CYS B 1 383 ? 12.555 10.695 9.375 1 99 383 CYS B N 1
ATOM 6009 C CA . CYS B 1 383 ? 11.922 11.43 8.289 1 99 383 CYS B CA 1
ATOM 6010 C C . CYS B 1 383 ? 10.57 10.82 7.93 1 99 383 CYS B C 1
ATOM 6012 O O . CYS B 1 383 ? 10.445 9.594 7.832 1 99 383 CYS B O 1
ATOM 6014 N N . LEU B 1 384 ? 9.617 11.648 7.832 1 98.94 384 LEU B N 1
ATOM 6015 C CA . LEU B 1 384 ? 8.281 11.219 7.438 1 98.94 384 LEU B CA 1
ATOM 6016 C C . LEU B 1 384 ? 8.109 11.305 5.922 1 98.94 384 LEU B C 1
ATOM 6018 O O . LEU B 1 384 ? 8.406 12.336 5.32 1 98.94 384 LEU B O 1
ATOM 6022 N N . THR B 1 385 ? 7.68 10.227 5.273 1 98.94 385 THR B N 1
ATOM 6023 C CA . THR B 1 385 ? 7.254 10.227 3.877 1 98.94 385 THR B CA 1
ATOM 6024 C C . THR B 1 385 ? 5.75 9.992 3.773 1 98.94 385 THR B C 1
ATOM 6026 O O . THR B 1 385 ? 5.227 9.023 4.332 1 98.94 385 THR B O 1
ATOM 6029 N N . THR B 1 386 ? 5.059 10.781 3.045 1 98.69 386 THR B N 1
ATOM 6030 C CA . THR B 1 386 ? 3.625 10.953 3.26 1 98.69 386 THR B CA 1
ATOM 6031 C C . THR B 1 386 ? 2.824 10.172 2.225 1 98.69 386 THR B C 1
ATOM 6033 O O . THR B 1 386 ? 1.637 9.906 2.422 1 98.69 386 THR B O 1
ATOM 6036 N N . GLY B 1 387 ? 3.393 9.898 1.102 1 98.31 387 GLY B N 1
ATOM 6037 C CA . GLY B 1 387 ? 2.656 9.219 0.047 1 98.31 387 GLY B CA 1
ATOM 6038 C C . GLY B 1 387 ? 3.518 8.273 -0.771 1 98.31 387 GLY B C 1
ATOM 6039 O O . GLY B 1 387 ? 4.738 8.445 -0.84 1 98.31 387 GLY B O 1
ATOM 6040 N N . HIS B 1 388 ? 2.938 7.352 -1.466 1 97.75 388 HIS B N 1
ATOM 6041 C CA . HIS B 1 388 ? 3.555 6.281 -2.24 1 97.75 388 HIS B CA 1
ATOM 6042 C C . HIS B 1 388 ? 3.932 6.758 -3.639 1 97.75 388 HIS B C 1
ATOM 6044 O O . HIS B 1 388 ? 3.297 7.668 -4.18 1 97.75 388 HIS B O 1
ATOM 6050 N N . LEU B 1 389 ? 4.91 6.156 -4.246 1 97.31 389 LEU B N 1
ATOM 6051 C CA . LEU B 1 389 ? 5.336 6.551 -5.586 1 97.31 389 LEU B CA 1
ATOM 6052 C C . LEU B 1 389 ? 4.211 6.352 -6.598 1 97.31 389 LEU B C 1
ATOM 6054 O O . LEU B 1 389 ? 4.137 7.066 -7.598 1 97.31 389 LEU B O 1
ATOM 6058 N N . LEU B 1 390 ? 3.299 5.434 -6.344 1 95.81 390 LEU B N 1
ATOM 6059 C CA . LEU B 1 390 ? 2.232 5.086 -7.273 1 95.81 390 LEU B CA 1
ATOM 6060 C C . LEU B 1 390 ? 1.177 6.184 -7.324 1 95.81 390 LEU B C 1
ATOM 6062 O O . LEU B 1 390 ? 0.325 6.195 -8.219 1 95.81 390 LEU B O 1
ATOM 6066 N N . LYS B 1 391 ? 1.222 7.109 -6.383 1 95.12 391 LYS B N 1
ATOM 6067 C CA . LYS B 1 391 ? 0.297 8.242 -6.379 1 95.12 391 LYS B CA 1
ATOM 6068 C C . LYS B 1 391 ? 0.593 9.195 -7.531 1 95.12 391 LYS B C 1
ATOM 6070 O O . LYS B 1 391 ? -0.267 9.984 -7.926 1 95.12 391 LYS B O 1
ATOM 6075 N N . ASP B 1 392 ? 1.798 9.117 -8.023 1 92.12 392 ASP B N 1
ATOM 6076 C CA . ASP B 1 392 ? 2.236 9.945 -9.141 1 92.12 392 ASP B CA 1
ATOM 6077 C C . ASP B 1 392 ? 3.23 9.195 -10.023 1 92.12 392 ASP B C 1
ATOM 6079 O O . ASP B 1 392 ? 4.422 9.516 -10.047 1 92.12 392 ASP B O 1
ATOM 6083 N N . PRO B 1 393 ? 2.719 8.258 -10.812 1 91.06 393 PRO B N 1
ATOM 6084 C CA . PRO B 1 393 ? 3.615 7.43 -11.625 1 91.06 393 PRO B CA 1
ATOM 6085 C C . PRO B 1 393 ? 4.395 8.242 -12.656 1 91.06 393 PRO B C 1
ATOM 6087 O O . PRO B 1 393 ? 5.531 7.898 -12.992 1 91.06 393 PRO B O 1
ATOM 6090 N N . ASP B 1 394 ? 3.822 9.344 -13.125 1 90.06 394 ASP B N 1
ATOM 6091 C CA . ASP B 1 394 ? 4.527 10.188 -14.086 1 90.06 394 ASP B CA 1
ATOM 6092 C C . ASP B 1 394 ? 5.77 10.812 -13.453 1 90.06 394 ASP B C 1
ATOM 6094 O O . ASP B 1 394 ? 6.848 10.805 -14.055 1 90.06 394 ASP B O 1
ATOM 6098 N N . ALA B 1 395 ? 5.586 11.328 -12.25 1 90.44 395 ALA B N 1
ATOM 6099 C CA . ALA B 1 395 ? 6.727 11.914 -11.547 1 90.44 395 ALA B CA 1
ATOM 6100 C C . ALA B 1 395 ? 7.773 10.852 -11.227 1 90.44 395 ALA B C 1
ATOM 6102 O O . ALA B 1 395 ? 8.977 11.125 -11.266 1 90.44 395 ALA B O 1
ATOM 6103 N N . ALA B 1 396 ? 7.316 9.688 -10.883 1 92 396 ALA B N 1
ATOM 6104 C CA . ALA B 1 396 ? 8.227 8.586 -10.594 1 92 396 ALA B CA 1
ATOM 6105 C C . ALA B 1 396 ? 9.062 8.227 -11.828 1 92 396 ALA B C 1
ATOM 6107 O O . ALA B 1 396 ? 10.281 8.047 -11.727 1 92 396 ALA B O 1
ATOM 6108 N N . PHE B 1 397 ? 8.359 8.148 -12.977 1 92.75 397 PHE B N 1
ATOM 6109 C CA . PHE B 1 397 ? 9.047 7.824 -14.219 1 92.75 397 PHE B CA 1
ATOM 6110 C C . PHE B 1 397 ? 10.062 8.906 -14.57 1 92.75 397 PHE B C 1
ATOM 6112 O O . PHE B 1 397 ? 11.195 8.594 -14.945 1 92.75 397 PHE B O 1
ATOM 6119 N N . GLU B 1 398 ? 9.688 10.125 -14.414 1 92.5 398 GLU B N 1
ATOM 6120 C CA . GLU B 1 398 ? 10.547 11.258 -14.75 1 92.5 398 GLU B CA 1
ATOM 6121 C C . GLU B 1 398 ? 11.781 11.297 -13.852 1 92.5 398 GLU B C 1
ATOM 6123 O O . GLU B 1 398 ? 12.852 11.734 -14.273 1 92.5 398 GLU B O 1
ATOM 6128 N N . ALA B 1 399 ? 11.633 10.867 -12.609 1 94 399 ALA B N 1
ATOM 6129 C CA . ALA B 1 399 ? 12.727 10.891 -11.648 1 94 399 ALA B CA 1
ATOM 6130 C C . ALA B 1 399 ? 13.734 9.781 -11.938 1 94 399 ALA B C 1
ATOM 6132 O O . ALA B 1 399 ? 14.875 9.828 -11.469 1 94 399 ALA B O 1
ATOM 6133 N N . GLY B 1 400 ? 13.289 8.711 -12.672 1 93.31 400 GLY B N 1
ATOM 6134 C CA . GLY B 1 400 ? 14.172 7.609 -13.023 1 93.31 400 GLY B CA 1
ATOM 6135 C C . GLY B 1 400 ? 15.031 7.898 -14.242 1 93.31 400 GLY B C 1
ATOM 6136 O O . GLY B 1 400 ? 15.102 9.039 -14.703 1 93.31 400 GLY B O 1
ATOM 6137 N N . ASP B 1 401 ? 15.734 6.887 -14.633 1 89.38 401 ASP B N 1
ATOM 6138 C CA . ASP B 1 401 ? 16.594 7.035 -15.805 1 89.38 401 ASP B CA 1
ATOM 6139 C C . ASP B 1 401 ? 15.836 6.711 -17.094 1 89.38 401 ASP B C 1
ATOM 6141 O O . ASP B 1 401 ? 14.844 5.977 -17.062 1 89.38 401 ASP B O 1
ATOM 6145 N N . ASP B 1 402 ? 16.25 7.223 -18.156 1 90 402 ASP B N 1
ATOM 6146 C CA . ASP B 1 402 ? 15.656 6.961 -19.453 1 90 402 ASP B CA 1
ATOM 6147 C C . ASP B 1 402 ? 15.93 5.531 -19.906 1 90 402 ASP B C 1
ATOM 6149 O O . ASP B 1 402 ? 16.984 4.965 -19.594 1 90 402 ASP B O 1
ATOM 6153 N N . PRO B 1 403 ? 14.914 4.961 -20.641 1 93 403 PRO B N 1
ATOM 6154 C CA . PRO B 1 403 ? 15.195 3.664 -21.266 1 93 403 PRO B CA 1
ATOM 6155 C C . PRO B 1 403 ? 16.438 3.695 -22.156 1 93 403 PRO B C 1
ATOM 6157 O O . PRO B 1 403 ? 16.766 4.738 -22.734 1 93 403 PRO B O 1
ATOM 6160 N N . GLU B 1 404 ? 17.109 2.588 -22.219 1 95.69 404 GLU B N 1
ATOM 6161 C CA . GLU B 1 404 ? 18.344 2.457 -22.969 1 95.69 404 GLU B CA 1
ATOM 6162 C C . GLU B 1 404 ? 18.172 1.566 -24.203 1 95.69 404 GLU B C 1
ATOM 6164 O O . GLU B 1 404 ? 17.984 0.354 -24.062 1 95.69 404 GLU B O 1
ATOM 6169 N N . PRO B 1 405 ? 18.312 2.148 -25.406 1 95.5 405 PRO B N 1
ATOM 6170 C CA . PRO B 1 405 ? 18.25 1.287 -26.594 1 95.5 405 PRO B CA 1
ATOM 6171 C C . PRO B 1 405 ? 19.438 0.337 -26.688 1 95.5 405 PRO B C 1
ATOM 6173 O O . PRO B 1 405 ? 20.578 0.749 -26.469 1 95.5 405 PRO B O 1
ATOM 6176 N N . VAL B 1 406 ? 19.141 -0.875 -26.891 1 96.75 406 VAL B N 1
ATOM 6177 C CA . VAL B 1 406 ? 20.203 -1.869 -27.062 1 96.75 406 VAL B CA 1
ATOM 6178 C C . VAL B 1 406 ? 19.875 -2.754 -28.266 1 96.75 406 VAL B C 1
ATOM 6180 O O . VAL B 1 406 ? 18.703 -2.963 -28.594 1 96.75 406 VAL B O 1
ATOM 6183 N N . PRO B 1 407 ? 20.953 -3.291 -28.969 1 96.38 407 PRO B N 1
ATOM 6184 C CA . PRO B 1 407 ? 20.719 -4.23 -30.062 1 96.38 407 PRO B CA 1
ATOM 6185 C C . PRO B 1 407 ? 20.125 -5.551 -29.594 1 96.38 407 PRO B C 1
ATOM 6187 O O . PRO B 1 407 ? 20.141 -5.848 -28.391 1 96.38 407 PRO B O 1
ATOM 6190 N N . ASN B 1 408 ? 19.547 -6.266 -30.562 1 96.75 408 ASN B N 1
ATOM 6191 C CA . ASN B 1 408 ? 19.016 -7.602 -30.297 1 96.75 408 ASN B CA 1
ATOM 6192 C C . ASN B 1 408 ? 20.125 -8.648 -30.297 1 96.75 408 ASN B C 1
ATOM 6194 O O . ASN B 1 408 ? 20.156 -9.523 -31.172 1 96.75 408 ASN B O 1
ATOM 6198 N N . ASP B 1 409 ? 20.984 -8.477 -29.344 1 96.56 409 ASP B N 1
ATOM 6199 C CA . ASP B 1 409 ? 22.172 -9.32 -29.234 1 96.56 409 ASP B CA 1
ATOM 6200 C C . ASP B 1 409 ? 22.719 -9.32 -27.812 1 96.56 409 ASP B C 1
ATOM 6202 O O . ASP B 1 409 ? 23.016 -8.266 -27.25 1 96.56 409 ASP B O 1
ATOM 6206 N N . THR B 1 410 ? 22.859 -10.539 -27.219 1 96.62 410 THR B N 1
ATOM 6207 C CA . THR B 1 410 ? 23.266 -10.656 -25.812 1 96.62 410 THR B CA 1
ATOM 6208 C C . THR B 1 410 ? 24.656 -10.062 -25.609 1 96.62 410 THR B C 1
ATOM 6210 O O . THR B 1 410 ? 24.906 -9.406 -24.594 1 96.62 410 THR B O 1
ATOM 6213 N N . GLU B 1 411 ? 25.594 -10.305 -26.547 1 96.38 411 GLU B N 1
ATOM 6214 C CA . GLU B 1 411 ? 26.953 -9.75 -26.422 1 96.38 411 GLU B CA 1
ATOM 6215 C C . GLU B 1 411 ? 26.922 -8.227 -26.422 1 96.38 411 GLU B C 1
ATOM 6217 O O . GLU B 1 411 ? 27.656 -7.586 -25.672 1 96.38 411 GLU B O 1
ATOM 6222 N N . ALA B 1 412 ? 26.094 -7.742 -27.25 1 96.31 412 ALA B N 1
ATOM 6223 C CA . ALA B 1 412 ? 25.969 -6.289 -27.328 1 96.31 412 ALA B CA 1
ATOM 6224 C C . ALA B 1 412 ? 25.391 -5.723 -26.031 1 96.31 412 ALA B C 1
ATOM 6226 O O . ALA B 1 412 ? 25.781 -4.645 -25.594 1 96.31 412 ALA B O 1
ATOM 6227 N N . VAL B 1 413 ? 24.406 -6.418 -25.484 1 96.62 413 VAL B N 1
ATOM 6228 C CA . VAL B 1 413 ? 23.812 -6.004 -24.219 1 96.62 413 VAL B CA 1
ATOM 6229 C C . VAL B 1 413 ? 24.875 -6.012 -23.125 1 96.62 413 VAL B C 1
ATOM 6231 O O . VAL B 1 413 ? 24.969 -5.062 -22.344 1 96.62 413 VAL B O 1
ATOM 6234 N N . LEU B 1 414 ? 25.672 -7.039 -23.062 1 96.38 414 LEU B N 1
ATOM 6235 C CA . LEU B 1 414 ? 26.734 -7.152 -22.062 1 96.38 414 LEU B CA 1
ATOM 6236 C C . LEU B 1 414 ? 27.75 -6.035 -22.219 1 96.38 414 LEU B C 1
ATOM 6238 O O . LEU B 1 414 ? 28.234 -5.484 -21.219 1 96.38 414 LEU B O 1
ATOM 6242 N N . GLU B 1 415 ? 28.125 -5.723 -23.438 1 96 415 GLU B N 1
ATOM 6243 C CA . GLU B 1 415 ? 29.047 -4.621 -23.703 1 96 415 GLU B CA 1
ATOM 6244 C C . GLU B 1 415 ? 28.469 -3.291 -23.219 1 96 415 GLU B C 1
ATOM 6246 O O . GLU B 1 415 ? 29.172 -2.465 -22.656 1 96 415 GLU B O 1
ATOM 6251 N N . HIS B 1 416 ? 27.188 -3.131 -23.5 1 95.94 416 HIS B N 1
ATOM 6252 C CA . HIS B 1 416 ? 26.484 -1.919 -23.078 1 95.94 416 HIS B CA 1
ATOM 6253 C C . HIS B 1 416 ? 26.484 -1.78 -21.562 1 95.94 416 HIS B C 1
ATOM 6255 O O . HIS B 1 416 ? 26.672 -0.679 -21.031 1 95.94 416 HIS B O 1
ATOM 6261 N N . LEU B 1 417 ? 26.266 -2.871 -20.828 1 93.44 417 LEU B N 1
ATOM 6262 C CA . LEU B 1 417 ? 26.188 -2.875 -19.375 1 93.44 417 LEU B CA 1
ATOM 6263 C C . LEU B 1 417 ? 27.547 -2.568 -18.75 1 93.44 417 LEU B C 1
ATOM 6265 O O . LEU B 1 417 ? 27.625 -2.135 -17.594 1 93.44 417 LEU B O 1
ATOM 6269 N N . ALA B 1 418 ? 28.703 -2.803 -19.453 1 90.44 418 ALA B N 1
ATOM 6270 C CA . ALA B 1 418 ? 30.062 -2.586 -18.969 1 90.44 418 ALA B CA 1
ATOM 6271 C C . ALA B 1 418 ? 30.453 -1.118 -19.078 1 90.44 418 ALA B C 1
ATOM 6273 O O . ALA B 1 418 ? 31.453 -0.689 -18.484 1 90.44 418 ALA B O 1
ATOM 6274 N N . GLU B 1 419 ? 29.734 -0.385 -19.875 1 82 419 GLU B N 1
ATOM 6275 C CA . GLU B 1 419 ? 30.031 1.038 -20.016 1 82 419 GLU B CA 1
ATOM 6276 C C . GLU B 1 419 ? 29.562 1.823 -18.797 1 82 419 GLU B C 1
ATOM 6278 O O . GLU B 1 419 ? 30.188 2.803 -18.406 1 82 419 GLU B O 1
#

Organism: Haloferax mediterranei (strain ATCC 33500 / DSM 1411 / JCM 8866 / NBRC 14739 / NCIMB 2177 / R-4) (NCBI:txid523841)

Nearest PDB structures (foldseek):
  6cgq-assembly1_B-2  TM=9.015E-01  e=2.022E-36  Bacillus spizizenii
  2c2b-assembly1_A  TM=9.180E-01  e=8.645E-34  Arabidopsis thaliana
  1uin-assembly1_A  TM=9.042E-01  e=3.608E-34  Thermus thermophilus
  2c2b-assembly2_D  TM=8.656E-01  e=2.009E-32  Arabidopsis thaliana
  2c2g-assembly1_A  TM=8.509E-01  e=2.451E-29  Arabidopsis thaliana

Foldseek 3Di:
DDLFLQDAADAQDPQEDQFKWKAFPPPGDIHNLQQAFDLADPPPRGFIAIHGNAQDAPVCADDFALLSVVVLAPHNFFLCPPAGPADFDFQPVLCVVLQAQAETERERLPGPLFFLLLLLLRQQVRSCVSNVAQEAEDADLAPNLLNNLQSSLSSNGAYEYEAAAPPDDCLSNVSNVVSPHHYHHDPDHSVVRVVVNVVCVVVSNHRYDDLSHNSSLSSLLVSLVSQQVVVCVVPVAHFQAEFEEAALLSNLLSVLVSSSSCSNNVNDPLLRRHQYEYEAAPQAPQLQVCQVVVHLAGDFDPGGDEPQVVRRHRHRNCSNRNSSSNVSSVHHYDHDYNVLLLVLQVSCVVSVAHADSSQSRRSSVSSVCSVVCVDPSHGHYYYYGTGGNSSPVPSVVVSDDDDDDFDPDPVRVVVVVVD/DDLFLQDAADAQDPQEDQFKWKAFPPPGDIHNLQADFDLADPPPRGFIAIHGNAQDAPVCADDFALLSVVVLAPHNFFLCPPAGPADFDFQPVLCVVLFAQAETERERLPGPLRFLLLLLLRQQVRSCVSNVAQEAEDADLAPNLLNNLQSSLSSNGAYEYEAAAPPDDCLSNVSNVVSPHHYHHDPDHSVVRVVVNVVCVVVSNHRYDDLSHNSSLSSLLVSLVSQQVVVCVVPVAHFQAEFEEAALLSNLLSVLVSSSSCSNNVNDPLLRRHQYEYEAAPQAPQLQVCQVVVHLAGDFDPGGDEPQVVRRHRHRNCSNRNSSSNVSSVHHYDHDYNVLLLVLQVSCVVSVAHADSSQSRRSSVSSVCSVVCVDPSHGHYYYYGTGGNSSPVPSVVVSDDDDDDFDPDPVRVVVVVVD

InterPro domains:
  IPR000634 Serine/threonine dehydratase, pyridoxal-phosphate-binding site [PS00165] (107-121)
  IPR001926 Tryptophan synthase beta chain-like, PALP domain [PF00291] (79-387)
  IPR004450 Threonine synthase-like [TIGR00260] (66-394)
  IPR026260 Threonine synthase, bacterial/archaeal [PIRSF038945] (77-417)
  IPR036052 Tryptophan synthase beta chain-like, PALP domain superfamily [G3DSA:3.40.50.1100] (73-395)
  IPR036052 Tryptophan synthase beta chain-like, PALP domain superfamily [G3DSA:3.40.50.1100] (116-212)
  IPR036052 Tryptophan synthase beta chain-like, PALP domain superfamily [SSF53686] (21-418)
  IPR050147 Serine/Threonine Dehydratase [PTHR48078] (85-387)

Solvent-accessible surface area (backbone atoms only — not comparable to full-atom values): 40791 Å² total; per-residue (Å²): 77,80,77,51,54,79,44,73,66,53,78,69,56,91,53,36,56,94,45,28,24,30,31,16,54,72,82,45,54,72,37,47,57,61,81,54,94,69,49,45,31,91,85,78,62,31,57,40,40,73,44,54,43,61,54,36,50,77,87,61,49,53,85,61,35,54,52,15,41,21,58,67,42,98,45,75,72,62,42,75,78,72,36,48,75,47,54,71,38,79,37,70,71,60,25,60,71,57,45,41,63,37,47,33,37,38,37,27,21,64,23,79,77,28,23,45,49,39,33,13,34,25,40,36,54,35,49,32,53,68,58,67,43,61,27,35,38,47,67,44,55,46,66,60,33,30,24,45,10,26,42,24,17,50,62,72,30,49,24,38,32,34,37,30,52,91,66,78,52,59,70,49,38,6,55,17,18,28,17,62,25,47,37,32,25,24,64,46,46,64,66,50,29,47,49,38,53,50,50,35,33,76,69,62,64,25,44,61,77,52,84,59,27,40,50,29,36,52,28,36,13,42,56,44,53,50,50,44,52,53,40,25,72,76,66,76,41,59,45,52,28,37,27,27,49,30,28,47,23,51,60,53,27,14,30,38,49,42,52,29,33,23,31,46,52,65,67,36,57,78,88,56,50,42,16,34,27,41,14,23,38,59,38,16,34,29,64,32,52,16,61,75,68,70,45,88,57,68,58,74,40,90,74,54,55,56,83,28,60,83,21,55,30,27,64,38,70,28,38,80,52,20,53,48,33,22,57,69,35,68,33,50,54,39,62,35,47,66,66,46,18,44,52,30,34,36,55,38,7,44,53,37,47,59,44,22,54,37,18,17,27,10,54,30,33,49,43,54,33,32,74,73,56,76,42,54,51,80,37,30,36,35,29,36,24,44,25,17,23,64,79,35,29,67,61,26,30,68,59,22,63,74,72,38,80,34,61,75,40,58,68,53,42,54,54,58,73,72,106,73,82,78,53,55,81,44,73,67,54,77,70,56,90,52,36,56,97,46,27,24,30,31,15,55,72,82,44,53,74,37,46,58,65,80,54,94,69,50,45,30,93,85,77,63,31,56,41,40,73,42,53,44,61,54,37,51,78,86,60,49,54,85,62,34,53,52,14,42,20,57,68,42,97,44,78,69,60,40,76,76,73,35,50,76,49,53,70,39,78,36,68,70,58,25,62,70,58,46,40,63,36,47,33,37,39,37,27,21,65,22,80,78,27,22,45,50,40,34,13,33,23,39,36,54,35,48,32,54,68,58,68,43,60,27,35,37,46,68,44,56,46,65,60,32,29,24,45,11,25,43,24,16,51,60,74,32,49,25,38,33,33,38,29,53,94,66,79,52,60,71,51,38,7,56,17,18,28,16,62,24,47,36,32,24,25,64,45,46,64,66,50,30,46,50,37,52,50,49,37,34,76,69,62,63,24,43,62,77,52,83,59,27,42,50,29,35,52,27,37,12,42,56,42,54,50,50,44,52,54,40,25,72,75,67,75,42,60,43,53,28,38,27,28,50,31,30,44,23,50,58,54,26,14,29,40,50,42,51,29,33,23,31,46,52,65,68,38,57,75,88,56,51,42,16,32,28,41,14,22,38,60,39,15,35,29,62,32,52,16,60,76,69,70,46,89,56,68,57,74,39,92,76,56,55,57,83,30,61,82,21,54,29,26,63,38,71,28,40,79,52,20,52,49,34,22,59,70,35,70,32,50,56,39,61,35,48,65,66,46,17,44,51,29,32,37,53,37,7,44,53,37,48,60,44,22,54,37,18,16,27,9,53,30,32,49,42,52,33,32,74,72,58,77,42,54,51,77,37,32,36,35,29,35,25,43,26,16,22,62,80,35,28,66,60,26,30,68,59,23,63,74,72,38,80,34,60,77,39,58,68,55,43,54,54,59,74,71,108

Sequence (838 aa):
MSLELTAPAPEEPSVADDGTWLECIECGAQFAPFEDIRYTCDDCDGLLEVRYASPPTWDDFDGRGVWRYNAALPFDEGVSLPEGATPLHTVPRLESDIGVETLRIKHEGMNPTGSFKDRGMTVGVRVAKELGVDRLACASTGNTSAALAAYGARGGMETLVLLPAGKVAAGKIAQASLHDARILEVDGNFDSCLDIVQDLAARGEAYLLNSLNPFRLEGQKTIGLEILEEFHEDYGTYPDRIVLPVGNAGNTSALYKAFRELVQSGELDPEEVPKLTGVQAEGAAPMVEAIENGWDETKRWDEVETKATAIRIGNPVNAPKALPGIRETDGTAVAVSDEEITEAQRDLAAEGVGVEPASAASVAGLRKLRESGVVAEDEQVVCLTTGHLLKDPDAAFEAGDDPEPVPNDTEAVLEHLAEMSLELTAPAPEEPSVADDGTWLECIECGAQFAPFEDIRYTCDDCDGLLEVRYASPPTWDDFDGRGVWRYNAALPFDEGVSLPEGATPLHTVPRLESDIGVETLRIKHEGMNPTGSFKDRGMTVGVRVAKELGVDRLACASTGNTSAALAAYGARGGMETLVLLPAGKVAAGKIAQASLHDARILEVDGNFDSCLDIVQDLAARGEAYLLNSLNPFRLEGQKTIGLEILEEFHEDYGTYPDRIVLPVGNAGNTSALYKAFRELVQSGELDPEEVPKLTGVQAEGAAPMVEAIENGWDETKRWDEVETKATAIRIGNPVNAPKALPGIRETDGTAVAVSDEEITEAQRDLAAEGVGVEPASAASVAGLRKLRESGVVAEDEQVVCLTTGHLLKDPDAAFEAGDDPEPVPNDTEAVLEHLAE